Protein AF-A0A1V5GIA4-F1 (afdb_monomer_lite)

Secondary structure (DSSP, 8-state):
------------TT--S---PPPHHHHHHHHHHHHHHHHHHHSS-------HHHHHHHHHTT----HHHHHHHHHHS-HHHHHHHHHHHHTTTPPPHHHHT---TTTTTTT--S--EEEEEEETTEEEEEEE--BPPP----GGGTTPPPPHHHIIIIIS---HHHHHHHHHHH-HHHHHHHTT-TT-SEEEEEEEEEEEEE-BSS--TTSEEEEEEEEEEEEEEEEEEEEETTEEEEEEEEEEEEEEEEEEEEEESS-TTSS-EEEEEEEEEGGGSPP-HHHHT-S-BB-TTS-B---TTHHHHHHHHHHHHH-GGGGTS-----HHHHHHHHHHHHHTT-TT---EEEEE---SSS-B-EEE-SS-EEEE-TTSPEEEE-TTEEEEEGGG-SSHHHHHHHHHHHHHHHHHSHHHHHHHHHTT-TT-----S--SSGGGTGGGTT-HHHHHHHHHHHHHHHHHHHHHHS-HHHHHHHHHHHHHHTTT--SHHHHHHHHHHHHHHHT--HHHHHHHHHHTT-GGGGGSSEEETTTEEEPP---SS---TT-BSB--HHHHHHHHHH-HHHHHHHHTSSEEEETTEEEE--TTTEEE-TTS-EEE-HHHHH-HHHHB-EEEEEPPP------SSS---B------S-SEEEEEE-S--GGGGTTTT---SHHHHHHHHHHH--SSHHHHHHHHHHHHT--HHHHHHHTTS-HHHHHHHHHHT---HHHHHHHHHHTT--HHHHHHHHHHTT----SSTTHHHHHHHHH-TT--HHHHHHHHHHTTPPPS--PPPPP--GGG--THHHHHHHHHTT-----

Foldseek 3Di:
DDDDDDDDDDDDDDPPDDDDDDDVVVVVVVVVVVVVVVVVPVVDDDDADLDLVVLLVCLLVVHDHAPVNLVSNVVPDDPVSLVVSQVSCVVVVHDGVVQVNDADPPCPPPPDDPFWGWDWDDDPNATWIWIDDQDQFQLPQDPVNLFFQDFPCCRCCVRVVDDPQVVVQVCQVPPVCQVCVQVVNNQWPGKGWDDKDFPFKKFAQPDALQFGKIKTKMKTKIWTFHWDWDDDPPDTDTDTDTDIDIFIKIFMKTWNLLPPVVGITIGTGGMDTLVPDDDDCGNVVPHFIAHRLSFGDDDLVCLLVVLCVLCVQFPVVCVVALAADDLQSSLQRLQVSVCVRRVPAGADEAEAAQADDQQFFKWQFQAWDWHARNVRDIDTDHHRYIYGHPNNDDDVLSVRLSSLLVSLCVVGVVSSQSVVVSNNNRWDAFDDDDDPVCVPPCVVDPCDVRLVVSLVSSVSSNLSSLCNLQNLVNNLVLVVVLCVVVVNDLDQVSLVVVLVVSCVSSSHDSVSSLVSCVSSPSVQSLQYPDAEDPGHGQDGAGAPDDDDPQKDFFDHLVQLLVQLLVDPVSVVVLLVLQFFDASRWTWGPDPQFWDADPLRAIHGDPNCRHHVVQTTFMKGAAFDSRRTGGDTHIYGDGDDDDPRGHDHIDGDDDRDDPVNVVVVPPPDDVCCLLVVLLVPQDDALVSSLVSLCVLQVHDCCQLCQLLQHHSVVVVVCVPPLVDDPLLLLLSCLSSLHGSSNSQSSCVSSVHDQDSDDCSSLSSNQNSHSNHGQVNSQVVQVVVVHHRSDDHDHDDDDSPPNDPVSSVVSCVVVVPDPDD

pLDDT: mean 70.89, std 21.11, range [23.7, 98.0]

Radius of gyration: 37.35 Å; chains: 1; bounding box: 98×77×111 Å

Sequence (819 aa):
MRSKYYNFGSTPDWIQDTYQYPDILDIIEQEEKAKKARRRKRTTGYKPSRDRANIRARLGAGAFVSKEEAAYYRRTCTPFELAELERFCALHDCIGIASLFSSSDRGLNHGYSEGYASTVLEMNGRSSLVMMPTATPDINIDEDSAEKVHTVLDVLQNNLHEDFGEALRFLAQTCPTDITEALGMTDALSVEFEGCYVKRVESSWEQRLDDFKVDVIVSADFMLKVPAEHYCGDKTMLVYRDTRRTIDYRFRYTFDLYGVNGYKTCSGPITAPVQYFPEDRITAQSEWTTNRILRPNLTAKDFPILARKMLQDIYPEALEAPTRLNGELLVKRLSRWLNKRYRRMKLRLRKEHLGKGDGVKGRIIFSDMEVLDGDGEPIKFKAGDIVVNLDEMRFDTDVLVTIVHECVHVYVDLSFFMLQLMAGKPHYSFIDRTSRWLKSERKRQGSDYQMELIEEMEKQDEKLTAYVMMEESVFRSECDRMFAITGNDRTPPTLMWMLENLSAEFGASMQMTKIHMKEVGIPQAEGIWNFIGNRIRVPDHAVSGVWSNGIVYTIDTPDAIALTSSSQRFAQVLLSGKYIYLEGHYVLNRPKYVETASDGTLSLTPYAHEHIEECCLAFRPRRRRKYYEYSCGAAARTKKEGNDKYKTVELVSEPGDADYDSENMSFSDNAQLWGELAGSLHGTFHDALQMVLDEIGVSQTTLASRMGISRQAFQKWLKRDLMMKRHVVGICIALRLDMGVSLKLIELASLRLGCYGPDPIYLHLLCDRNMTVERGNDILVAQNYKKLNDGRQFEFDLLDFDPTTQEELRRKYGIADEK

Structure (mmCIF, N/CA/C/O backbone):
data_AF-A0A1V5GIA4-F1
#
_entry.id   AF-A0A1V5GIA4-F1
#
loop_
_atom_site.group_PDB
_atom_site.id
_atom_site.type_symbol
_atom_site.label_atom_id
_atom_site.label_alt_id
_atom_site.label_comp_id
_atom_site.label_asym_id
_atom_site.label_entity_id
_atom_site.label_seq_id
_atom_site.pdbx_PDB_ins_code
_atom_site.Cartn_x
_atom_site.Cartn_y
_atom_site.Cartn_z
_atom_site.occupancy
_atom_site.B_iso_or_equiv
_atom_site.auth_seq_id
_atom_site.auth_comp_id
_atom_site.auth_asym_id
_atom_site.auth_atom_id
_atom_site.pdbx_PDB_model_num
ATOM 1 N N . MET A 1 1 ? 8.119 48.473 -5.791 1.00 28.78 1 MET A N 1
ATOM 2 C CA . MET A 1 1 ? 7.560 49.425 -4.806 1.00 28.78 1 MET A CA 1
ATOM 3 C C . MET A 1 1 ? 7.649 48.809 -3.412 1.00 28.78 1 MET A C 1
ATOM 5 O O . MET A 1 1 ? 7.164 47.710 -3.217 1.00 28.78 1 MET A O 1
ATOM 9 N N . ARG A 1 2 ? 8.367 49.521 -2.535 1.00 23.75 2 ARG A N 1
ATOM 10 C CA . ARG A 1 2 ? 8.550 49.470 -1.064 1.00 23.75 2 ARG A CA 1
ATOM 11 C C . ARG A 1 2 ? 7.829 48.404 -0.198 1.00 23.75 2 ARG A C 1
ATOM 13 O O . ARG A 1 2 ? 6.611 48.404 -0.139 1.00 23.75 2 ARG A O 1
ATOM 20 N N . SER A 1 3 ? 8.645 47.682 0.595 1.00 26.94 3 SER A N 1
ATOM 21 C CA . SER A 1 3 ? 8.635 47.532 2.079 1.00 26.94 3 SER A CA 1
ATOM 22 C C . SER A 1 3 ? 7.313 47.261 2.824 1.00 26.94 3 SER A C 1
ATOM 24 O O . SER A 1 3 ? 6.396 48.074 2.738 1.00 26.94 3 SER A O 1
ATOM 26 N N . LYS A 1 4 ? 7.300 46.230 3.699 1.00 26.48 4 LYS A N 1
ATOM 27 C CA . LYS A 1 4 ? 7.145 46.384 5.171 1.00 26.48 4 LYS A CA 1
ATOM 28 C C . LYS A 1 4 ? 7.201 45.040 5.948 1.00 26.48 4 LYS A C 1
ATOM 30 O O . LYS A 1 4 ? 6.336 44.194 5.789 1.00 26.48 4 LYS A O 1
ATOM 35 N N . TYR A 1 5 ? 8.229 44.935 6.798 1.00 26.16 5 TYR A N 1
ATOM 36 C CA . TYR A 1 5 ? 8.322 44.379 8.165 1.00 26.16 5 TYR A CA 1
ATOM 37 C C . TYR A 1 5 ? 7.539 43.123 8.606 1.00 26.16 5 TYR A C 1
ATOM 39 O O . TYR A 1 5 ? 6.322 43.162 8.745 1.00 26.16 5 TYR A O 1
ATOM 47 N N . TYR A 1 6 ? 8.291 42.138 9.117 1.00 24.89 6 TYR A N 1
ATOM 48 C CA . TYR A 1 6 ? 8.069 41.594 10.464 1.00 24.89 6 TYR A CA 1
ATOM 49 C C . TYR A 1 6 ? 9.384 41.637 11.256 1.00 24.89 6 TYR A C 1
ATOM 51 O O . TYR A 1 6 ? 10.433 41.232 10.767 1.00 24.89 6 TYR A O 1
ATOM 59 N N . ASN A 1 7 ? 9.296 42.210 12.455 1.00 23.70 7 ASN A N 1
ATOM 60 C CA . ASN A 1 7 ? 10.372 42.498 13.398 1.00 23.70 7 ASN A CA 1
ATOM 61 C C . ASN A 1 7 ? 10.401 41.388 14.469 1.00 23.70 7 ASN A C 1
ATOM 63 O O . ASN A 1 7 ? 9.408 41.208 15.168 1.00 23.70 7 ASN A O 1
ATOM 67 N N . PHE A 1 8 ? 11.535 40.714 14.637 1.00 26.80 8 PHE A N 1
ATOM 68 C CA . PHE A 1 8 ? 12.021 40.175 15.915 1.00 26.80 8 PHE A CA 1
ATOM 69 C C . PHE A 1 8 ? 13.454 40.733 15.998 1.00 26.80 8 PHE A C 1
ATOM 71 O O . PHE A 1 8 ? 14.229 40.533 15.074 1.00 26.80 8 PHE A O 1
ATOM 78 N N . GLY A 1 9 ? 13.821 41.629 16.911 1.00 24.56 9 GLY A N 1
ATOM 79 C CA . GLY A 1 9 ? 13.801 41.442 18.357 1.00 24.56 9 GLY A CA 1
ATOM 80 C C . GLY A 1 9 ? 15.245 41.245 18.842 1.00 24.56 9 GLY A C 1
ATOM 81 O O . GLY A 1 9 ? 15.655 40.115 19.048 1.00 24.56 9 GLY A O 1
ATOM 82 N N . SER A 1 10 ? 15.992 42.355 18.946 1.00 27.08 10 SER A N 1
ATOM 83 C CA . SER A 1 10 ? 17.235 42.584 19.722 1.00 27.08 10 SER A CA 1
ATOM 84 C C . SER A 1 10 ? 18.343 41.511 19.737 1.00 27.08 10 SER A C 1
ATOM 86 O O . SER A 1 10 ? 18.318 40.589 20.551 1.00 27.08 10 SER A O 1
ATOM 88 N N . THR A 1 11 ? 19.398 41.740 18.949 1.00 28.14 11 THR A N 1
ATOM 89 C CA . THR A 1 11 ? 20.744 41.164 19.131 1.00 28.14 11 THR A CA 1
ATOM 90 C C . THR A 1 11 ? 21.540 42.001 20.159 1.00 28.14 11 THR A C 1
ATOM 92 O O . THR A 1 11 ? 21.508 43.225 20.048 1.00 28.14 11 THR A O 1
ATOM 95 N N . PRO A 1 12 ? 22.239 41.407 21.149 1.00 26.22 12 PRO A N 1
ATOM 96 C CA . PRO A 1 12 ? 23.039 42.149 22.139 1.00 26.22 12 PRO A CA 1
ATOM 97 C C . PRO A 1 12 ? 24.356 42.758 21.604 1.00 26.22 12 PRO A C 1
ATOM 99 O O . PRO A 1 12 ? 25.041 42.156 20.779 1.00 26.22 12 PRO A O 1
ATOM 102 N N . ASP A 1 13 ? 24.732 43.912 22.169 1.00 28.42 13 ASP A N 1
ATOM 103 C CA . ASP A 1 13 ? 25.815 44.856 21.805 1.00 28.42 13 ASP A CA 1
ATOM 104 C C . ASP A 1 13 ? 27.284 44.382 21.979 1.00 28.42 13 ASP A C 1
ATOM 106 O O . ASP A 1 13 ? 28.170 45.196 22.224 1.00 28.42 13 ASP A O 1
ATOM 110 N N . TRP A 1 14 ? 27.610 43.093 21.848 1.00 29.20 14 TRP A N 1
ATOM 111 C CA . TRP A 1 14 ? 29.007 42.624 22.003 1.00 29.20 14 TRP A CA 1
ATOM 112 C C . TRP A 1 14 ? 29.601 41.916 20.781 1.00 29.20 14 TRP A C 1
ATOM 114 O O . TRP A 1 14 ? 30.666 41.315 20.870 1.00 29.20 14 TRP A O 1
ATOM 124 N N . ILE A 1 15 ? 28.979 42.061 19.609 1.00 28.53 15 ILE A N 1
ATOM 125 C CA . ILE A 1 15 ? 29.590 41.688 18.321 1.00 28.53 15 ILE A CA 1
ATOM 126 C C . ILE A 1 15 ? 29.845 42.964 17.504 1.00 28.53 15 ILE A C 1
ATOM 128 O O . ILE A 1 15 ? 29.408 43.126 16.369 1.00 28.53 15 ILE A O 1
ATOM 132 N N . GLN A 1 16 ? 30.538 43.915 18.128 1.00 31.36 16 GLN A N 1
ATOM 133 C CA . GLN A 1 16 ? 31.328 44.930 17.441 1.00 31.36 16 GLN A CA 1
ATOM 134 C C . GLN A 1 16 ? 32.788 44.596 17.734 1.00 31.36 16 GLN A C 1
ATOM 136 O O . GLN A 1 16 ? 33.306 45.008 18.760 1.00 31.36 16 GLN A O 1
ATOM 141 N N . ASP A 1 17 ? 33.398 43.744 16.908 1.00 29.06 17 ASP A N 1
ATOM 142 C CA . ASP A 1 17 ? 34.715 44.033 16.335 1.00 29.06 17 ASP A CA 1
ATOM 143 C C . ASP A 1 17 ? 35.252 42.883 15.473 1.00 29.06 17 ASP A C 1
ATOM 145 O O . ASP A 1 17 ? 35.276 41.712 15.847 1.00 29.06 17 ASP A O 1
ATOM 149 N N . THR A 1 18 ? 35.779 43.292 14.316 1.00 32.03 18 THR A N 1
ATOM 150 C CA . THR A 1 18 ? 36.690 42.566 13.415 1.00 32.03 18 THR A CA 1
ATOM 151 C C . THR A 1 18 ? 36.179 41.306 12.717 1.00 32.03 18 THR A C 1
ATOM 153 O O . THR A 1 18 ? 36.515 40.202 13.107 1.00 32.03 18 THR A O 1
ATOM 156 N N . TYR A 1 19 ? 35.526 41.493 11.565 1.00 27.38 19 TYR A N 1
ATOM 157 C CA . TYR A 1 19 ? 35.926 40.851 10.300 1.00 27.38 19 TYR A CA 1
ATOM 158 C C . TYR A 1 19 ? 35.495 41.768 9.142 1.00 27.38 19 TYR A C 1
ATOM 160 O O . TYR A 1 19 ? 34.306 41.930 8.870 1.00 27.38 19 TYR A O 1
ATOM 168 N N . GLN A 1 20 ? 36.460 42.419 8.484 1.00 30.92 20 GLN A N 1
ATOM 169 C CA . GLN A 1 20 ? 36.218 43.131 7.226 1.00 30.92 20 GLN A CA 1
ATOM 170 C C . GLN A 1 20 ? 35.843 42.098 6.157 1.00 30.92 20 GLN A C 1
ATOM 172 O O . GLN A 1 20 ? 36.695 41.337 5.701 1.00 30.92 20 GLN A O 1
ATOM 177 N N . TYR A 1 21 ? 34.571 42.061 5.762 1.00 31.80 21 TYR A N 1
ATOM 178 C CA . TYR A 1 21 ? 34.175 41.414 4.515 1.00 31.80 21 TYR A CA 1
ATOM 179 C C . TYR A 1 21 ? 34.715 42.250 3.342 1.00 31.80 21 TYR A C 1
ATOM 181 O O . TYR A 1 21 ? 34.565 43.474 3.372 1.00 31.80 21 TYR A O 1
ATOM 189 N N . PRO A 1 22 ? 35.328 41.639 2.310 1.00 35.38 22 PRO A N 1
ATOM 190 C CA . PRO A 1 22 ? 35.575 42.334 1.053 1.00 35.38 22 PRO A CA 1
ATOM 191 C C . PRO A 1 22 ? 34.236 42.803 0.484 1.00 35.38 22 PRO A C 1
ATOM 193 O O . PRO A 1 22 ? 33.235 42.090 0.607 1.00 35.38 22 PRO A O 1
ATOM 196 N N . ASP A 1 23 ? 34.222 43.993 -0.117 1.00 40.53 23 ASP A N 1
ATOM 197 C CA . ASP A 1 23 ? 33.033 44.601 -0.708 1.00 40.53 23 ASP A CA 1
ATOM 198 C C . ASP A 1 23 ? 32.302 43.563 -1.575 1.00 40.53 23 ASP A C 1
ATOM 200 O O . ASP A 1 23 ? 32.871 42.991 -2.505 1.00 40.53 23 ASP A O 1
ATOM 204 N N . ILE A 1 24 ? 31.040 43.267 -1.250 1.00 38.59 24 ILE A N 1
ATOM 205 C CA . ILE A 1 24 ? 30.237 42.232 -1.930 1.00 38.59 24 ILE A CA 1
ATOM 206 C C . ILE A 1 24 ? 30.194 42.478 -3.449 1.00 38.59 24 ILE A C 1
ATOM 208 O O . ILE A 1 24 ? 30.090 41.538 -4.235 1.00 38.59 24 ILE A O 1
ATOM 212 N N . LEU A 1 25 ? 30.348 43.734 -3.870 1.00 35.69 25 LEU A N 1
ATOM 213 C CA . LEU A 1 25 ? 30.457 44.125 -5.271 1.00 35.69 25 LEU A CA 1
ATOM 214 C C . LEU A 1 25 ? 31.758 43.646 -5.938 1.00 35.69 25 LEU A C 1
ATOM 216 O O . LEU A 1 25 ? 31.689 43.199 -7.078 1.00 35.69 25 LEU A O 1
ATOM 220 N N . ASP A 1 26 ? 32.896 43.624 -5.238 1.00 40.31 26 ASP A N 1
ATOM 221 C CA . ASP A 1 26 ? 34.161 43.080 -5.757 1.00 40.31 26 ASP A CA 1
ATOM 222 C C . ASP A 1 26 ? 34.102 41.551 -5.895 1.00 40.31 26 ASP A C 1
ATOM 224 O O . ASP A 1 26 ? 34.625 40.988 -6.859 1.00 40.31 26 ASP A O 1
ATOM 228 N N . ILE A 1 27 ? 33.412 40.861 -4.980 1.00 42.72 27 ILE A N 1
ATOM 229 C CA . ILE A 1 27 ? 33.189 39.408 -5.065 1.00 42.72 27 ILE A CA 1
ATOM 230 C C . ILE A 1 27 ? 32.250 39.078 -6.231 1.00 42.72 27 ILE A C 1
ATOM 232 O O . ILE A 1 27 ? 32.518 38.142 -6.984 1.00 42.72 27 ILE A O 1
ATOM 236 N N . ILE A 1 28 ? 31.192 39.868 -6.435 1.00 40.81 28 ILE A N 1
ATOM 237 C CA . ILE A 1 28 ? 30.268 39.710 -7.566 1.00 40.81 28 ILE A CA 1
ATOM 238 C C . ILE A 1 28 ? 30.966 40.037 -8.893 1.00 40.81 28 ILE A C 1
ATOM 240 O O . ILE A 1 28 ? 30.766 39.321 -9.874 1.00 40.81 28 ILE A O 1
ATOM 244 N N . GLU A 1 29 ? 31.835 41.050 -8.944 1.00 42.66 29 GLU A N 1
ATOM 245 C CA . GLU A 1 29 ? 32.574 41.399 -10.162 1.00 42.66 29 GLU A CA 1
ATOM 246 C C . GLU A 1 29 ? 33.677 40.373 -10.485 1.00 42.66 29 GLU A C 1
ATOM 248 O O . GLU A 1 29 ? 33.893 40.032 -11.655 1.00 42.66 29 GLU A O 1
ATOM 253 N N . GLN A 1 30 ? 34.340 39.810 -9.467 1.00 44.28 30 GLN A N 1
ATOM 254 C CA . GLN A 1 30 ? 35.267 38.687 -9.633 1.00 44.28 30 GLN A CA 1
ATOM 255 C C . GLN A 1 30 ? 34.542 37.395 -10.029 1.00 44.28 30 GLN A C 1
ATOM 257 O O . GLN A 1 30 ? 35.036 36.671 -10.897 1.00 44.28 30 GLN A O 1
ATOM 262 N N . GLU A 1 31 ? 33.352 37.126 -9.486 1.00 41.56 31 GLU A N 1
ATOM 263 C CA . GLU A 1 31 ? 32.489 36.021 -9.910 1.00 41.56 31 GLU A CA 1
ATOM 264 C C . GLU A 1 31 ? 31.986 36.203 -11.343 1.00 41.56 31 GLU A C 1
ATOM 266 O O . GLU A 1 31 ? 31.974 35.238 -12.105 1.00 41.56 31 GLU A O 1
ATOM 271 N N . GLU A 1 32 ? 31.605 37.412 -11.755 1.00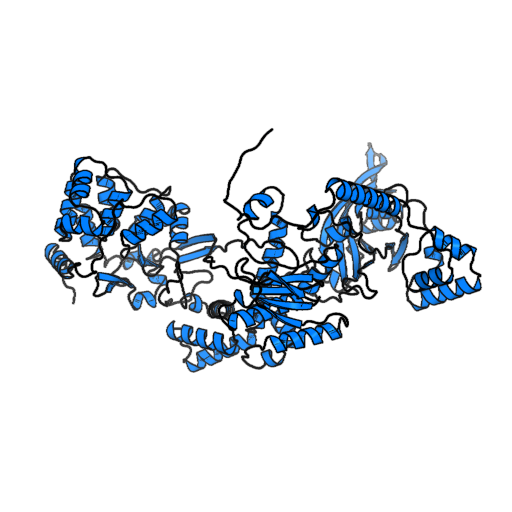 42.50 32 GLU A N 1
ATOM 272 C CA . GLU A 1 32 ? 31.191 37.708 -13.12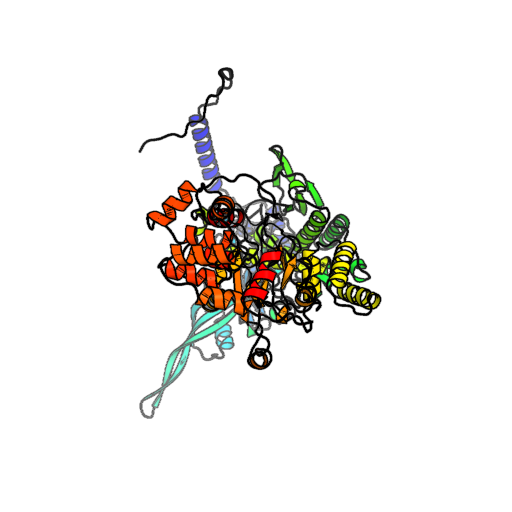8 1.00 42.50 32 GLU A CA 1
ATOM 273 C C . GLU A 1 32 ? 32.362 37.599 -14.109 1.00 42.50 32 GLU A C 1
ATOM 275 O O . GLU A 1 32 ? 32.203 37.023 -15.190 1.00 42.50 32 GLU A O 1
ATOM 280 N N . LYS A 1 33 ? 33.560 38.079 -13.745 1.00 48.62 33 LYS A N 1
ATOM 281 C CA . LYS A 1 33 ? 34.788 37.879 -14.535 1.00 48.62 33 LYS A CA 1
ATOM 282 C C . LYS A 1 33 ? 35.168 36.401 -14.603 1.00 48.62 33 LYS A C 1
ATOM 284 O O . LYS A 1 33 ? 35.514 35.926 -15.685 1.00 48.62 33 LYS A O 1
ATOM 289 N N . ALA A 1 34 ? 35.029 35.645 -13.513 1.00 46.47 34 ALA A N 1
ATOM 290 C CA . ALA A 1 34 ? 35.250 34.201 -13.488 1.00 46.47 34 ALA A CA 1
ATOM 291 C C . ALA A 1 34 ? 34.182 33.439 -14.291 1.00 46.47 34 ALA A C 1
ATOM 293 O O . ALA A 1 34 ? 34.523 32.506 -15.016 1.00 46.47 34 ALA A O 1
ATOM 294 N N . LYS A 1 35 ? 32.911 33.860 -14.258 1.00 42.31 35 LYS A N 1
ATOM 295 C CA . LYS A 1 35 ? 31.803 33.320 -15.068 1.00 42.31 35 LYS A CA 1
ATOM 296 C C . LYS A 1 35 ? 31.975 33.658 -16.550 1.00 42.31 35 LYS A C 1
ATOM 298 O O . LYS A 1 35 ? 31.775 32.778 -17.383 1.00 42.31 35 LYS A O 1
ATOM 303 N N . LYS A 1 36 ? 32.443 34.861 -16.910 1.00 39.81 36 LYS A N 1
ATOM 304 C CA . LYS A 1 36 ? 32.822 35.230 -18.292 1.00 39.81 36 LYS A CA 1
ATOM 305 C C . LYS A 1 36 ? 34.073 34.494 -18.770 1.00 39.81 36 LYS A C 1
ATOM 307 O O . LYS A 1 36 ? 34.108 34.084 -19.926 1.00 39.81 36 LYS A O 1
ATOM 312 N N . ALA A 1 37 ? 35.064 34.261 -17.910 1.00 38.03 37 ALA A N 1
ATOM 313 C CA . ALA A 1 37 ? 36.245 33.455 -18.228 1.00 38.03 37 ALA A CA 1
ATOM 314 C C . ALA A 1 37 ? 35.907 31.959 -18.374 1.00 38.03 37 ALA A C 1
ATOM 316 O O . ALA A 1 37 ? 36.417 31.302 -19.280 1.00 38.03 37 ALA A O 1
ATOM 317 N N . ARG A 1 38 ? 34.992 31.427 -17.548 1.00 43.53 38 ARG A N 1
ATOM 318 C CA . ARG A 1 38 ? 34.440 30.063 -17.659 1.00 43.53 38 ARG A CA 1
ATOM 319 C C . ARG A 1 38 ? 33.544 29.910 -18.892 1.00 43.53 38 ARG A C 1
ATOM 321 O O . ARG A 1 38 ? 33.652 28.898 -19.574 1.00 43.53 38 ARG A O 1
ATOM 328 N N . ARG A 1 39 ? 32.742 30.926 -19.245 1.00 36.09 39 ARG A N 1
ATOM 329 C CA . ARG A 1 39 ? 31.966 30.974 -20.501 1.00 36.09 39 ARG A CA 1
ATOM 330 C C . ARG A 1 39 ? 32.877 31.052 -21.728 1.00 36.09 39 ARG A C 1
ATOM 332 O O . ARG A 1 39 ? 32.693 30.255 -22.635 1.00 36.09 39 ARG A O 1
ATOM 339 N N . ARG A 1 40 ? 33.922 31.893 -21.721 1.00 32.50 40 ARG A N 1
ATOM 340 C CA . ARG A 1 40 ? 34.944 31.941 -22.791 1.00 32.50 40 ARG A CA 1
ATOM 341 C C . ARG A 1 40 ? 35.786 30.660 -22.896 1.00 32.50 40 ARG A C 1
ATOM 343 O O . ARG A 1 40 ? 36.285 30.379 -23.975 1.00 32.50 40 ARG A O 1
ATOM 350 N N . LYS A 1 41 ? 35.927 29.870 -21.823 1.00 35.81 41 LYS A N 1
ATOM 351 C CA . LYS A 1 41 ? 36.548 28.528 -21.864 1.00 35.81 41 LYS A CA 1
ATOM 352 C C . LYS A 1 41 ? 35.587 27.402 -22.279 1.00 35.81 41 LYS A C 1
ATOM 354 O O . LYS A 1 41 ? 36.071 26.370 -22.725 1.00 35.81 41 LYS A O 1
ATOM 359 N N . ARG A 1 42 ? 34.263 27.570 -22.148 1.00 36.88 42 ARG A N 1
ATOM 360 C CA . ARG A 1 42 ? 33.252 26.555 -22.520 1.00 36.88 42 ARG A CA 1
ATOM 361 C C . ARG A 1 42 ? 32.761 26.655 -23.969 1.00 36.88 42 ARG A C 1
ATOM 363 O O . ARG A 1 42 ? 32.314 25.649 -24.494 1.00 36.88 42 ARG A O 1
ATOM 370 N N . THR A 1 43 ? 32.888 27.804 -24.636 1.00 30.52 43 THR A N 1
ATOM 371 C CA . THR A 1 43 ? 32.521 27.955 -26.063 1.00 30.52 43 THR A CA 1
ATOM 372 C C . THR A 1 43 ? 33.680 27.782 -27.052 1.00 30.52 43 THR A C 1
ATOM 374 O O . THR A 1 43 ? 33.467 27.847 -28.256 1.00 30.52 43 THR A O 1
ATOM 377 N N . THR A 1 44 ? 34.897 27.499 -26.583 1.00 37.78 44 THR A N 1
ATOM 378 C CA . THR A 1 44 ? 36.024 27.079 -27.435 1.00 37.78 44 THR A CA 1
ATOM 379 C C . THR A 1 44 ? 36.851 26.040 -26.688 1.00 37.78 44 THR A C 1
ATOM 381 O O . THR A 1 44 ? 37.615 26.410 -25.794 1.00 37.78 44 THR A O 1
ATOM 384 N N . GLY A 1 45 ? 36.706 24.748 -27.001 1.00 35.03 45 GLY A N 1
ATOM 385 C CA . GLY A 1 45 ? 37.397 23.746 -26.188 1.00 35.03 45 GLY A CA 1
ATOM 386 C C . GLY A 1 45 ? 37.419 22.283 -26.611 1.00 35.03 45 GLY A C 1
ATOM 387 O O . GLY A 1 45 ? 38.011 21.517 -25.863 1.00 35.03 45 GLY A O 1
ATOM 388 N N . TYR A 1 46 ? 36.878 21.868 -27.759 1.00 37.84 46 TYR A N 1
ATOM 389 C CA . TYR A 1 46 ? 37.311 20.599 -28.348 1.00 37.84 46 TYR A CA 1
ATOM 390 C C . TYR A 1 46 ? 38.407 20.896 -29.377 1.00 37.84 46 TYR A C 1
ATOM 392 O O . TYR A 1 46 ? 38.168 21.541 -30.396 1.00 37.84 46 TYR A O 1
ATOM 400 N N . LYS A 1 47 ? 39.650 20.513 -29.060 1.00 42.75 47 LYS A N 1
ATOM 401 C CA . LYS A 1 47 ? 40.756 20.495 -30.023 1.00 42.75 47 LYS A CA 1
ATOM 402 C C . LYS A 1 47 ? 41.009 19.034 -30.391 1.00 42.75 47 LYS A C 1
ATOM 404 O O . LYS A 1 47 ? 41.342 18.276 -29.482 1.00 42.75 47 LYS A O 1
ATOM 409 N N . PRO A 1 48 ? 40.909 18.659 -31.676 1.00 45.28 48 PRO A N 1
ATOM 410 C CA . PRO A 1 48 ? 41.225 17.309 -32.122 1.00 45.28 48 PRO A CA 1
ATOM 411 C C . PRO A 1 48 ? 42.629 16.913 -31.664 1.00 45.28 48 PRO A C 1
ATOM 413 O O . PRO A 1 48 ? 43.596 17.644 -31.921 1.00 45.28 48 PRO A O 1
ATOM 416 N N . SER A 1 49 ? 42.753 15.774 -30.981 1.00 49.22 49 SER A N 1
ATOM 417 C CA . SER A 1 49 ? 44.053 15.191 -30.679 1.00 49.22 49 SER A CA 1
ATOM 418 C C . SER A 1 49 ? 44.800 14.909 -31.983 1.00 49.22 49 SER A C 1
ATOM 420 O O . SER A 1 49 ? 44.228 14.462 -32.975 1.00 49.22 49 SER A O 1
ATOM 422 N N . ARG A 1 50 ? 46.105 15.180 -31.990 1.00 66.00 50 ARG A N 1
ATOM 423 C CA . ARG A 1 50 ? 47.028 14.737 -33.048 1.00 66.00 50 ARG A CA 1
ATOM 424 C C . ARG A 1 50 ? 47.977 13.648 -32.546 1.00 66.00 50 ARG A C 1
ATOM 426 O O . ARG A 1 50 ? 48.971 13.334 -33.192 1.00 66.00 50 ARG A O 1
ATOM 433 N N . ASP A 1 51 ? 47.679 13.073 -31.384 1.00 66.31 51 ASP A N 1
ATOM 434 C CA . ASP A 1 51 ? 48.426 11.953 -30.830 1.00 66.31 51 ASP A CA 1
ATOM 435 C C . ASP A 1 51 ? 47.845 10.633 -31.350 1.00 66.31 51 ASP A C 1
ATOM 437 O O . ASP A 1 51 ? 46.774 10.184 -30.932 1.00 66.31 51 ASP A O 1
ATOM 441 N N . ARG A 1 52 ? 48.575 10.004 -32.277 1.00 61.19 52 ARG A N 1
ATOM 442 C CA . ARG A 1 52 ? 48.179 8.737 -32.902 1.00 61.19 52 ARG A CA 1
ATOM 443 C C . ARG A 1 52 ? 48.017 7.609 -31.879 1.00 61.19 52 ARG A C 1
ATOM 445 O O . ARG A 1 52 ? 47.117 6.794 -32.041 1.00 61.19 52 ARG A O 1
ATOM 452 N N . ALA A 1 53 ? 48.833 7.552 -30.825 1.00 56.59 53 ALA A N 1
ATOM 453 C CA . ALA A 1 53 ? 48.741 6.478 -29.834 1.00 56.59 53 ALA A CA 1
ATOM 454 C C . ALA A 1 53 ? 47.452 6.592 -29.006 1.00 56.59 53 ALA A C 1
ATOM 456 O O . ALA A 1 53 ? 46.774 5.594 -28.765 1.00 56.59 53 ALA A O 1
ATOM 457 N N . ASN A 1 54 ? 47.074 7.821 -28.649 1.00 53.12 54 ASN A N 1
ATOM 458 C CA . ASN A 1 54 ? 45.833 8.113 -27.934 1.00 53.12 54 ASN A CA 1
ATOM 459 C C . ASN A 1 54 ? 44.590 7.794 -28.784 1.00 53.12 54 ASN A C 1
ATOM 461 O O . ASN A 1 54 ? 43.682 7.106 -28.318 1.00 53.12 54 ASN A O 1
ATOM 465 N N . ILE A 1 55 ? 44.582 8.228 -30.052 1.00 53.34 55 ILE A N 1
ATOM 466 C CA . ILE A 1 55 ? 43.479 7.944 -30.984 1.00 53.34 55 ILE A CA 1
ATOM 467 C C . ILE A 1 55 ? 43.341 6.430 -31.210 1.00 53.34 55 ILE A C 1
ATOM 469 O O . ILE A 1 55 ? 42.234 5.903 -31.140 1.00 53.34 55 ILE A O 1
ATOM 473 N N . ARG A 1 56 ? 44.458 5.709 -31.391 1.00 53.50 56 ARG A N 1
ATOM 474 C CA . ARG A 1 56 ? 44.484 4.242 -31.535 1.00 53.50 56 ARG A CA 1
ATOM 475 C C . ARG A 1 56 ? 43.905 3.526 -30.314 1.00 53.50 56 ARG A C 1
ATOM 477 O O . ARG A 1 56 ? 43.117 2.601 -30.473 1.00 53.50 56 ARG A O 1
ATOM 484 N N . ALA A 1 57 ? 44.284 3.954 -29.109 1.00 51.03 57 ALA A N 1
ATOM 485 C CA . ALA A 1 57 ? 43.786 3.371 -27.866 1.00 51.03 57 ALA A CA 1
ATOM 486 C C . ALA A 1 57 ? 42.272 3.586 -27.694 1.00 51.03 57 ALA A C 1
ATOM 488 O O . ALA A 1 57 ? 41.571 2.671 -27.272 1.00 51.03 57 ALA A O 1
ATOM 489 N N . ARG A 1 58 ? 41.755 4.765 -28.073 1.00 48.56 58 ARG A N 1
ATOM 490 C CA . ARG A 1 58 ? 40.313 5.073 -28.042 1.00 48.56 58 ARG A CA 1
ATOM 491 C C . ARG A 1 58 ? 39.524 4.279 -29.084 1.00 48.56 58 ARG A C 1
ATOM 493 O O . ARG A 1 58 ? 38.494 3.716 -28.728 1.00 48.56 58 ARG A O 1
ATOM 500 N N . LEU A 1 59 ? 40.038 4.160 -30.313 1.00 50.53 59 LEU A N 1
ATOM 501 C CA . LEU A 1 59 ? 39.436 3.323 -31.362 1.00 50.53 59 LEU A CA 1
ATOM 502 C C . LEU A 1 59 ? 39.405 1.841 -30.963 1.00 50.53 59 LEU A C 1
ATOM 504 O O . LEU A 1 59 ? 38.386 1.185 -31.144 1.00 50.53 59 LEU A O 1
ATOM 508 N N . GLY A 1 60 ? 40.486 1.322 -30.373 1.00 44.22 60 GLY A N 1
ATOM 509 C CA . GLY A 1 60 ? 40.529 -0.059 -29.886 1.00 44.22 60 GLY A CA 1
ATOM 510 C C . GLY A 1 60 ? 39.584 -0.324 -28.706 1.00 44.22 60 GLY A C 1
ATOM 511 O O . GLY A 1 60 ? 39.056 -1.421 -28.576 1.00 44.22 60 GLY A O 1
ATOM 512 N N . ALA A 1 61 ? 39.329 0.679 -27.866 1.00 41.50 61 ALA A N 1
ATOM 513 C CA . ALA A 1 61 ? 38.425 0.570 -26.721 1.00 41.50 61 ALA A CA 1
ATOM 514 C C . ALA A 1 61 ? 36.944 0.854 -27.057 1.00 41.50 61 ALA A C 1
ATOM 516 O O . ALA A 1 61 ? 36.126 0.913 -26.141 1.00 41.50 61 ALA A O 1
ATOM 517 N N . GLY A 1 62 ? 36.600 1.088 -28.333 1.00 41.62 62 GLY A N 1
ATOM 518 C CA . GLY A 1 62 ? 35.236 1.440 -28.755 1.00 41.62 62 GLY A CA 1
ATOM 519 C C . GLY A 1 62 ? 34.753 2.810 -28.253 1.00 41.62 62 GLY A C 1
ATOM 520 O O . GLY A 1 62 ? 33.550 3.061 -28.195 1.00 41.62 62 GLY A O 1
ATOM 521 N N . ALA A 1 63 ? 35.674 3.694 -27.858 1.00 38.81 63 ALA A N 1
ATOM 522 C CA . ALA A 1 63 ? 35.367 5.038 -27.380 1.00 38.81 63 ALA A CA 1
ATOM 523 C C . ALA A 1 63 ? 35.239 6.031 -28.549 1.00 38.81 63 ALA A C 1
ATOM 525 O O . ALA A 1 63 ? 35.880 5.869 -29.588 1.00 38.81 63 ALA A O 1
ATOM 526 N N . PHE A 1 64 ? 34.459 7.100 -28.357 1.00 39.50 64 PHE A N 1
ATOM 527 C CA . PHE A 1 64 ? 34.277 8.161 -29.356 1.00 39.50 64 PHE A CA 1
ATOM 528 C C . PHE A 1 64 ? 35.618 8.737 -29.837 1.00 39.50 64 PHE A C 1
ATOM 530 O O . PHE A 1 64 ? 36.522 8.950 -29.024 1.00 39.50 64 PHE A O 1
ATOM 537 N N . VAL A 1 65 ? 35.720 9.049 -31.133 1.00 45.62 65 VAL A N 1
ATOM 538 C CA . VAL A 1 65 ? 36.824 9.757 -31.809 1.00 45.62 65 VAL A CA 1
ATOM 539 C C . VAL A 1 65 ? 36.201 10.724 -32.820 1.00 45.62 65 VAL A C 1
ATOM 541 O O . VAL A 1 65 ? 35.333 10.303 -33.583 1.00 45.62 65 VAL A O 1
ATOM 544 N N . SER A 1 66 ? 36.604 12.004 -32.844 1.00 45.59 66 SER A N 1
ATOM 545 C CA . SER A 1 66 ? 35.960 12.973 -33.754 1.00 45.59 66 SER A CA 1
ATOM 546 C C . SER A 1 66 ? 36.299 12.730 -35.224 1.00 45.59 66 SER A C 1
ATOM 548 O O . SER A 1 66 ? 37.295 12.082 -35.560 1.00 45.59 66 SER A O 1
ATOM 550 N N . LYS A 1 67 ? 35.514 13.337 -36.126 1.00 45.84 67 LYS A N 1
ATOM 551 C CA . LYS A 1 67 ? 35.754 13.298 -37.578 1.00 45.84 67 LYS A CA 1
ATOM 552 C C . LYS A 1 67 ? 37.149 13.832 -37.936 1.00 45.84 67 LYS A C 1
ATOM 554 O O . LYS A 1 67 ? 37.805 13.260 -38.809 1.00 45.84 67 LYS A O 1
ATOM 559 N N . GLU A 1 68 ? 37.655 14.870 -37.257 1.00 48.94 68 GLU A N 1
ATOM 560 C CA . GLU A 1 68 ? 39.016 15.371 -37.499 1.00 48.94 68 GLU A CA 1
ATOM 561 C C . GLU A 1 68 ? 40.107 14.441 -36.958 1.00 48.94 68 GLU A C 1
ATOM 563 O O . GLU A 1 68 ? 41.115 14.261 -37.642 1.00 48.94 68 GLU A O 1
ATOM 568 N N . GLU A 1 69 ? 39.929 13.845 -35.773 1.00 49.88 69 GLU A N 1
ATOM 569 C CA . GLU A 1 69 ? 40.878 12.881 -35.192 1.00 49.88 69 GLU A CA 1
ATOM 570 C C . GLU A 1 69 ? 40.968 11.615 -36.056 1.00 49.88 69 GLU A C 1
ATOM 572 O O . GLU A 1 69 ? 42.063 11.153 -36.379 1.00 49.88 69 GLU A O 1
ATOM 577 N N . ALA A 1 70 ? 39.824 11.101 -36.510 1.00 52.78 70 ALA A N 1
ATOM 578 C CA . ALA A 1 70 ? 39.723 9.925 -37.364 1.00 52.78 70 ALA A CA 1
ATOM 579 C C . ALA A 1 70 ? 40.332 10.188 -38.757 1.00 52.78 70 ALA A C 1
ATOM 581 O O . ALA A 1 70 ? 41.131 9.393 -39.261 1.00 52.78 70 ALA A O 1
ATOM 582 N N . ALA A 1 71 ? 40.038 11.345 -39.363 1.00 54.09 71 ALA A N 1
ATOM 583 C CA . ALA A 1 71 ? 40.635 11.753 -40.634 1.00 54.09 71 ALA A CA 1
ATOM 584 C C . ALA A 1 71 ? 42.135 12.078 -40.515 1.00 54.09 71 ALA A C 1
ATOM 586 O O . ALA A 1 71 ? 42.873 11.927 -41.492 1.00 54.09 71 ALA A O 1
ATOM 587 N N . TYR A 1 72 ? 42.598 12.555 -39.356 1.00 62.19 72 TYR A N 1
ATOM 588 C CA . TYR A 1 72 ? 44.017 12.756 -39.060 1.00 62.19 72 TYR A CA 1
ATOM 589 C C . TYR A 1 72 ? 44.737 11.412 -38.912 1.00 62.19 72 TYR A C 1
ATOM 591 O O . TYR A 1 72 ? 45.752 11.193 -39.571 1.00 62.19 72 TYR A O 1
ATOM 599 N N . TYR A 1 73 ? 44.182 10.489 -38.127 1.00 61.66 73 TYR A N 1
ATOM 600 C CA . TYR A 1 73 ? 44.723 9.149 -37.916 1.00 61.66 73 TYR A CA 1
ATOM 601 C C . TYR A 1 73 ? 44.822 8.371 -39.236 1.00 61.66 73 TYR A C 1
ATOM 603 O O . TYR A 1 73 ? 45.896 7.899 -39.595 1.00 61.66 73 TYR A O 1
ATOM 611 N N . ARG A 1 74 ? 43.758 8.370 -40.052 1.00 57.03 74 ARG A N 1
ATOM 612 C CA . ARG A 1 74 ? 43.750 7.725 -41.378 1.00 57.03 74 ARG A CA 1
ATOM 613 C C . ARG A 1 74 ? 44.791 8.300 -42.343 1.00 57.03 74 ARG A C 1
ATOM 615 O O . ARG A 1 74 ? 45.369 7.556 -43.125 1.00 57.03 74 ARG A O 1
ATOM 622 N N . ARG A 1 75 ? 45.036 9.614 -42.301 1.00 64.81 75 ARG A N 1
ATOM 623 C CA . ARG A 1 75 ? 46.040 10.278 -43.155 1.00 64.81 75 ARG A CA 1
ATOM 624 C C . ARG A 1 75 ? 47.478 10.080 -42.680 1.00 64.81 75 ARG A C 1
ATOM 626 O O . ARG A 1 75 ? 48.395 10.308 -43.461 1.00 64.81 75 ARG A O 1
ATOM 633 N N . THR A 1 76 ? 47.681 9.720 -41.415 1.00 67.12 76 THR A N 1
ATOM 634 C CA . THR A 1 76 ? 49.010 9.692 -40.783 1.00 67.12 76 THR A CA 1
ATOM 635 C C . THR A 1 76 ? 49.456 8.301 -40.335 1.00 67.12 76 THR A C 1
ATOM 637 O O . THR A 1 76 ? 50.594 8.157 -39.889 1.00 67.12 76 THR A O 1
ATOM 640 N N . CYS A 1 77 ? 48.608 7.281 -40.460 1.00 59.19 77 CYS A N 1
ATOM 641 C CA . CYS A 1 77 ? 48.945 5.887 -40.186 1.00 59.19 77 CYS A CA 1
ATOM 642 C C . CYS A 1 77 ? 49.390 5.136 -41.439 1.00 59.19 77 CYS A C 1
ATOM 644 O O . CYS A 1 77 ? 48.965 5.415 -42.560 1.00 59.19 77 CYS A O 1
ATOM 646 N N . THR A 1 78 ? 50.260 4.157 -41.228 1.00 57.84 78 THR A N 1
ATOM 647 C CA . THR A 1 78 ? 50.720 3.248 -42.274 1.00 57.84 78 THR A CA 1
ATOM 648 C C . THR A 1 78 ? 49.642 2.206 -42.601 1.00 57.84 78 THR A C 1
ATOM 650 O O . THR A 1 78 ? 48.832 1.857 -41.737 1.00 57.84 78 THR A O 1
ATOM 653 N N . PRO A 1 79 ? 49.638 1.641 -43.823 1.00 47.50 79 PRO A N 1
ATOM 654 C CA . PRO A 1 79 ? 48.725 0.554 -44.191 1.00 47.50 79 PRO A CA 1
ATOM 655 C C . PRO A 1 79 ? 48.791 -0.654 -43.241 1.00 47.50 79 PRO A C 1
ATOM 657 O O . PRO A 1 79 ? 47.787 -1.321 -43.015 1.00 47.50 79 PRO A O 1
ATOM 660 N N . PHE A 1 80 ? 49.962 -0.912 -42.647 1.00 45.34 80 PHE A N 1
ATOM 661 C CA . PHE A 1 80 ? 50.156 -1.978 -41.665 1.00 45.34 80 PHE A CA 1
ATOM 662 C C . PHE A 1 80 ? 49.445 -1.689 -40.332 1.00 45.34 80 PHE A C 1
ATOM 664 O O . PHE A 1 80 ? 48.775 -2.569 -39.803 1.00 45.34 80 PHE A O 1
ATOM 671 N N . GLU A 1 81 ? 49.525 -0.456 -39.820 1.00 48.62 81 GLU A N 1
ATOM 672 C CA . GLU A 1 81 ? 48.843 -0.038 -38.582 1.00 48.62 81 GLU A CA 1
ATOM 673 C C . GLU A 1 81 ? 47.314 -0.038 -38.730 1.00 48.62 81 GLU A C 1
ATOM 675 O O . GLU A 1 81 ? 46.606 -0.412 -37.797 1.00 48.62 81 GLU A O 1
ATOM 680 N N . LEU A 1 82 ? 46.805 0.329 -39.912 1.00 52.94 82 LEU A N 1
ATOM 681 C CA . LEU A 1 82 ? 45.379 0.230 -40.242 1.00 52.94 82 LEU A CA 1
ATOM 682 C C . LEU A 1 82 ? 44.901 -1.230 -40.235 1.00 52.94 82 LEU A C 1
ATOM 684 O O . LEU A 1 82 ? 43.893 -1.529 -39.603 1.00 52.94 82 LEU A O 1
ATOM 688 N N . ALA A 1 83 ? 45.667 -2.142 -40.842 1.00 50.44 83 ALA A N 1
ATOM 689 C CA . ALA A 1 83 ? 45.364 -3.576 -40.860 1.00 50.44 83 ALA A CA 1
ATOM 690 C C . ALA A 1 83 ? 45.512 -4.257 -39.480 1.00 50.44 83 ALA A C 1
ATOM 692 O O . ALA A 1 83 ? 44.939 -5.317 -39.223 1.00 50.44 83 ALA A O 1
ATOM 693 N N . GLU A 1 84 ? 46.333 -3.703 -38.586 1.00 47.44 84 GLU A N 1
ATOM 694 C CA . GLU A 1 84 ? 46.482 -4.177 -37.205 1.00 47.44 84 GLU A CA 1
ATOM 695 C C . GLU A 1 84 ? 45.306 -3.727 -36.327 1.00 47.44 84 GLU A C 1
ATOM 697 O O . GLU A 1 84 ? 44.769 -4.525 -35.561 1.00 47.44 84 GLU A O 1
ATOM 702 N N . LEU A 1 85 ? 44.854 -2.479 -36.488 1.00 48.72 85 LEU A N 1
ATOM 703 C CA . LEU A 1 85 ? 43.654 -1.968 -35.826 1.00 48.72 85 LEU A CA 1
ATOM 704 C C . LEU A 1 85 ? 42.396 -2.699 -36.327 1.00 48.72 85 LEU A C 1
ATOM 706 O O . LEU A 1 85 ? 41.521 -3.008 -35.529 1.00 48.72 85 LEU A O 1
ATOM 710 N N . GLU A 1 86 ? 42.325 -3.042 -37.619 1.00 52.41 86 GLU A N 1
ATOM 711 C CA . GLU A 1 86 ? 41.223 -3.828 -38.204 1.00 52.41 86 GLU A CA 1
ATOM 712 C C . GLU A 1 86 ? 41.110 -5.210 -37.566 1.00 52.41 86 GLU A C 1
ATOM 714 O O . GLU A 1 86 ? 40.019 -5.649 -37.204 1.00 52.41 86 GLU A O 1
ATOM 719 N N . ARG A 1 87 ? 42.254 -5.871 -37.363 1.00 50.16 87 ARG A N 1
ATOM 720 C CA . ARG A 1 87 ? 42.324 -7.143 -36.639 1.00 50.16 87 ARG A CA 1
ATOM 721 C C . ARG A 1 87 ? 41.944 -6.989 -35.171 1.00 50.16 87 ARG A C 1
ATOM 723 O O . ARG A 1 87 ? 41.275 -7.866 -34.638 1.00 50.16 87 ARG A O 1
ATOM 730 N N . PHE A 1 88 ? 42.333 -5.886 -34.534 1.00 42.75 88 PHE A N 1
ATOM 731 C CA . PHE A 1 88 ? 41.992 -5.591 -33.144 1.00 42.75 88 PHE A CA 1
ATOM 732 C C . PHE A 1 88 ? 40.482 -5.361 -32.953 1.00 42.75 88 PHE A C 1
ATOM 734 O O . PHE A 1 88 ? 39.894 -5.936 -32.044 1.00 42.75 88 PHE A O 1
ATOM 741 N N . CYS A 1 89 ? 39.832 -4.602 -33.841 1.00 45.75 89 CYS A N 1
ATOM 742 C CA . CYS A 1 89 ? 38.378 -4.411 -33.830 1.00 45.75 89 CYS A CA 1
ATOM 743 C C . CYS A 1 89 ? 37.623 -5.724 -34.110 1.00 45.75 89 CYS A C 1
ATOM 745 O O . CYS A 1 89 ? 36.654 -6.025 -33.417 1.00 45.75 89 CYS A O 1
ATOM 747 N N . ALA A 1 90 ? 38.117 -6.547 -35.044 1.00 48.25 90 ALA A N 1
ATOM 748 C CA . ALA A 1 90 ? 37.537 -7.856 -35.359 1.00 48.25 90 ALA A CA 1
ATOM 749 C C . ALA A 1 90 ? 37.672 -8.893 -34.222 1.00 48.25 90 ALA A C 1
ATOM 751 O O . ALA A 1 90 ? 36.837 -9.781 -34.108 1.00 48.25 90 ALA A O 1
ATOM 752 N N . LEU A 1 91 ? 38.699 -8.786 -33.370 1.00 41.12 91 LEU A N 1
ATOM 753 C CA . LEU A 1 91 ? 38.890 -9.628 -32.175 1.00 41.12 91 LEU A CA 1
ATOM 754 C C . LEU A 1 91 ? 37.943 -9.271 -31.013 1.00 41.12 91 LEU A C 1
ATOM 756 O O . LEU A 1 91 ? 37.817 -10.054 -30.073 1.00 41.12 91 LEU A O 1
ATOM 760 N N . HIS A 1 92 ? 37.300 -8.102 -31.068 1.00 39.41 92 HIS A N 1
ATOM 761 C CA . HIS A 1 92 ? 36.426 -7.562 -30.023 1.00 39.41 92 HIS A CA 1
ATOM 762 C C . HIS A 1 92 ? 34.962 -7.402 -30.480 1.00 39.41 92 HIS A C 1
ATOM 764 O O . HIS A 1 92 ? 34.231 -6.618 -29.879 1.00 39.41 92 HIS A O 1
ATOM 770 N N . ASP A 1 93 ? 34.542 -8.100 -31.545 1.00 44.69 93 ASP A N 1
ATOM 771 C CA . ASP A 1 93 ? 33.209 -7.985 -32.173 1.00 44.69 93 ASP A CA 1
ATOM 772 C C . ASP A 1 93 ? 32.783 -6.529 -32.477 1.00 44.69 93 ASP A C 1
ATOM 774 O O . ASP A 1 93 ? 31.601 -6.194 -32.557 1.00 44.69 93 ASP A O 1
ATOM 778 N N . CYS A 1 94 ? 33.756 -5.637 -32.675 1.00 39.62 94 CYS A N 1
ATOM 779 C CA . CYS A 1 94 ? 33.531 -4.259 -33.096 1.00 39.62 94 CYS A CA 1
ATOM 780 C C . CYS A 1 94 ? 33.574 -4.189 -34.633 1.00 39.62 94 CYS A C 1
ATOM 782 O O . CYS A 1 94 ? 34.432 -4.812 -35.261 1.00 39.62 94 CYS A O 1
ATOM 784 N N . ILE A 1 95 ? 32.661 -3.428 -35.254 1.00 41.44 95 ILE A N 1
ATOM 785 C CA . ILE A 1 95 ? 32.547 -3.325 -36.723 1.00 41.44 95 ILE A CA 1
ATOM 786 C C . ILE A 1 95 ? 33.899 -2.939 -37.357 1.00 41.44 95 ILE A C 1
ATOM 788 O O . ILE A 1 95 ? 34.619 -2.080 -36.847 1.00 41.44 95 ILE A O 1
ATOM 792 N N . GLY A 1 96 ? 34.231 -3.568 -38.491 1.00 43.09 96 GLY A N 1
ATOM 793 C CA . GLY A 1 96 ? 35.452 -3.306 -39.254 1.00 43.09 96 GLY A CA 1
ATOM 794 C C . GLY A 1 96 ? 35.619 -1.834 -39.648 1.00 43.09 96 GLY A C 1
ATOM 795 O O . GLY A 1 96 ? 34.677 -1.164 -40.055 1.00 43.09 96 GLY A O 1
ATOM 796 N N . ILE A 1 97 ? 36.853 -1.340 -39.572 1.00 41.94 97 ILE A N 1
ATOM 797 C CA . ILE A 1 97 ? 37.232 0.079 -39.688 1.00 41.94 97 ILE A CA 1
ATOM 798 C C . ILE A 1 97 ? 36.744 0.762 -40.972 1.00 41.94 97 ILE A C 1
ATOM 800 O O . ILE A 1 97 ? 36.512 1.972 -40.982 1.00 41.94 97 ILE A O 1
ATOM 804 N N . ALA A 1 98 ? 36.560 0.007 -42.054 1.00 40.94 98 ALA A N 1
ATOM 805 C CA . ALA A 1 98 ? 36.014 0.526 -43.302 1.00 40.94 98 ALA A CA 1
ATOM 806 C C . ALA A 1 98 ? 34.639 1.209 -43.122 1.00 40.94 98 ALA A C 1
ATOM 808 O O . ALA A 1 98 ? 34.381 2.207 -43.795 1.00 40.94 98 ALA A O 1
ATOM 809 N N . SER A 1 99 ? 33.806 0.739 -42.183 1.00 43.12 99 SER A N 1
ATOM 810 C CA . SER A 1 99 ? 32.476 1.302 -41.899 1.00 43.12 99 SER A CA 1
ATOM 811 C C . SER A 1 99 ? 32.524 2.583 -41.054 1.00 43.12 99 SER A C 1
ATOM 813 O O . SER A 1 99 ? 31.732 3.496 -41.273 1.00 43.12 99 SER A O 1
ATOM 815 N N . LEU A 1 100 ? 33.500 2.699 -40.143 1.00 41.34 100 LEU A N 1
ATOM 816 C CA . LEU A 1 100 ? 33.752 3.895 -39.323 1.00 41.34 100 LEU A CA 1
ATOM 817 C C . LEU A 1 100 ? 34.103 5.120 -40.182 1.00 41.34 100 LEU A C 1
ATOM 819 O O . LEU A 1 100 ? 33.910 6.262 -39.766 1.00 41.34 100 LEU A O 1
ATOM 823 N N . PHE A 1 101 ? 34.617 4.890 -41.392 1.00 40.66 101 PHE A N 1
ATOM 824 C CA . PHE A 1 101 ? 35.030 5.939 -42.322 1.00 40.66 101 PHE A CA 1
ATOM 825 C C . PHE A 1 101 ? 34.060 6.186 -43.482 1.00 40.66 101 PHE A C 1
ATOM 827 O O . PHE A 1 101 ? 34.306 7.097 -44.278 1.00 40.66 101 PHE A O 1
ATOM 834 N N . SER A 1 102 ? 32.976 5.419 -43.587 1.00 39.56 102 SER A N 1
ATOM 835 C CA . SER A 1 102 ? 31.904 5.648 -44.554 1.00 39.56 102 SER A CA 1
ATOM 836 C C . SER A 1 102 ? 30.723 6.321 -43.852 1.00 39.56 102 SER A C 1
ATOM 838 O O . SER A 1 102 ? 29.813 5.649 -43.381 1.00 39.56 102 SER A O 1
ATOM 840 N N . SER A 1 103 ? 30.732 7.651 -43.748 1.00 38.00 103 SER A N 1
ATOM 841 C CA . SER A 1 103 ? 29.573 8.418 -43.266 1.00 38.00 103 SER A CA 1
ATOM 842 C C . SER A 1 103 ? 29.013 9.317 -44.366 1.00 38.00 103 SER A C 1
ATOM 844 O O . SER A 1 103 ? 29.756 9.972 -45.096 1.00 38.00 103 SER A O 1
ATOM 846 N N . SER A 1 104 ? 27.682 9.341 -44.479 1.00 35.78 104 SER A N 1
ATOM 847 C CA . SER A 1 104 ? 26.941 10.315 -45.281 1.00 35.78 104 SER A CA 1
ATOM 848 C C . SER A 1 104 ? 26.926 11.681 -44.584 1.00 35.78 104 SER A C 1
ATOM 850 O O . SER A 1 104 ? 26.604 11.765 -43.400 1.00 35.78 104 SER A O 1
ATOM 852 N N . ASP A 1 105 ? 27.197 12.760 -45.319 1.00 31.03 105 ASP A N 1
ATOM 853 C CA . ASP A 1 105 ? 27.328 14.143 -44.819 1.00 31.03 105 ASP A CA 1
ATOM 854 C C . ASP A 1 105 ? 26.013 14.833 -44.355 1.00 31.03 105 ASP A C 1
ATOM 856 O O . ASP A 1 105 ? 25.940 16.060 -44.321 1.00 31.03 105 ASP A O 1
ATOM 860 N N . ARG A 1 106 ? 24.949 14.112 -43.970 1.00 33.84 106 ARG A N 1
ATOM 861 C CA . ARG A 1 106 ? 23.650 14.744 -43.622 1.00 33.84 106 ARG A CA 1
ATOM 862 C C . ARG A 1 106 ? 23.420 15.074 -42.142 1.00 33.84 106 ARG A C 1
ATOM 864 O O . ARG A 1 106 ? 22.507 15.840 -41.852 1.00 33.84 106 ARG A O 1
ATOM 871 N N . GLY A 1 107 ? 24.260 14.601 -41.219 1.00 32.44 107 GLY A N 1
ATOM 872 C CA . GLY A 1 107 ? 24.083 14.843 -39.774 1.00 32.44 107 GLY A CA 1
ATOM 873 C C . GLY A 1 107 ? 24.286 16.295 -39.302 1.00 32.44 107 GLY A C 1
ATOM 874 O O . GLY A 1 107 ? 23.907 16.622 -38.186 1.00 32.44 107 GLY A O 1
ATOM 875 N N . LEU A 1 108 ? 24.850 17.184 -40.130 1.00 30.38 108 LEU A N 1
ATOM 876 C CA . LEU A 1 108 ? 25.229 18.549 -39.724 1.00 30.38 108 LEU A CA 1
ATOM 877 C C . LEU A 1 108 ? 24.132 19.617 -39.908 1.00 30.38 108 LEU A C 1
ATOM 879 O O . LEU A 1 108 ? 24.251 20.696 -39.337 1.00 30.38 108 LEU A O 1
ATOM 883 N N . ASN A 1 109 ? 23.062 19.347 -40.665 1.00 30.23 109 ASN A N 1
ATOM 884 C CA . ASN A 1 109 ? 22.075 20.383 -41.024 1.00 30.23 109 ASN A CA 1
ATOM 885 C C . ASN A 1 109 ? 20.805 20.410 -40.152 1.00 30.23 109 ASN A C 1
ATOM 887 O O . ASN A 1 109 ? 20.002 21.329 -40.302 1.00 30.23 109 ASN A O 1
ATOM 891 N N . HIS A 1 110 ? 20.617 19.448 -39.240 1.00 31.61 110 HIS A N 1
ATOM 892 C CA . HIS A 1 110 ? 19.359 19.288 -38.487 1.00 31.61 110 HIS A CA 1
ATOM 893 C C . HIS A 1 110 ? 19.518 19.207 -36.960 1.00 31.61 110 HIS A C 1
ATOM 895 O O . HIS A 1 110 ? 18.630 18.722 -36.274 1.00 31.61 110 HIS A O 1
ATOM 901 N N . GLY A 1 111 ? 20.610 19.743 -36.404 1.00 29.33 111 GLY A N 1
ATOM 902 C CA . GLY A 1 111 ? 20.717 19.965 -34.955 1.00 29.33 111 GLY A CA 1
ATOM 903 C C . GLY A 1 111 ? 21.162 18.763 -34.119 1.00 29.33 111 GLY A C 1
ATOM 904 O O . GLY A 1 111 ? 21.164 18.865 -32.896 1.00 29.33 111 GLY A O 1
ATOM 905 N N . TYR A 1 112 ? 21.607 17.668 -34.740 1.00 31.17 112 TYR A N 1
ATOM 906 C CA . TYR A 1 112 ? 22.362 16.638 -34.032 1.00 31.17 112 TYR A CA 1
ATOM 907 C C . TYR A 1 112 ? 23.719 17.218 -33.613 1.00 31.17 112 TYR A C 1
ATOM 909 O O . TYR A 1 112 ? 24.521 17.614 -34.465 1.00 31.17 112 TYR A O 1
ATOM 917 N N . SER A 1 113 ? 23.990 17.289 -32.308 1.00 29.56 113 SER A N 1
ATOM 918 C CA . SER A 1 113 ? 25.365 17.430 -31.832 1.00 29.56 113 SER A CA 1
ATOM 919 C C . SER A 1 113 ? 26.169 16.228 -32.346 1.00 29.56 113 SER A C 1
ATOM 921 O O . SER A 1 113 ? 25.678 15.104 -32.411 1.00 29.56 113 SER A O 1
ATOM 923 N N . GLU A 1 114 ? 27.373 16.511 -32.835 1.00 33.53 114 GLU A N 1
ATOM 924 C CA . GLU A 1 114 ? 28.307 15.601 -33.506 1.00 33.53 114 GLU A CA 1
ATOM 925 C C . GLU A 1 114 ? 28.260 14.146 -32.979 1.00 33.53 114 GLU A C 1
ATOM 927 O O . GLU A 1 114 ? 28.689 13.901 -31.855 1.00 33.53 114 GLU A O 1
ATOM 932 N N . GLY A 1 115 ? 27.810 13.153 -33.774 1.00 36.00 115 GLY A N 1
ATOM 933 C CA . GLY A 1 115 ? 27.993 11.752 -33.345 1.00 36.00 115 GLY A CA 1
ATOM 934 C C . GLY A 1 115 ? 27.250 10.582 -34.003 1.00 36.00 115 GLY A C 1
ATOM 935 O O . GLY A 1 115 ? 27.617 9.453 -33.699 1.00 36.00 115 GLY A O 1
ATOM 936 N N . TYR A 1 116 ? 26.260 10.762 -34.881 1.00 35.59 116 TYR A N 1
ATOM 937 C CA . TYR A 1 116 ? 25.486 9.612 -35.389 1.00 35.59 116 TYR A CA 1
ATOM 938 C C . TYR A 1 116 ? 26.096 8.997 -36.655 1.00 35.59 116 TYR A C 1
ATOM 940 O O . TYR A 1 116 ? 26.184 9.658 -37.692 1.00 35.59 116 TYR A O 1
ATOM 948 N N . ALA A 1 117 ? 26.466 7.715 -36.595 1.00 40.53 117 ALA A N 1
ATOM 949 C CA . ALA A 1 117 ? 26.705 6.893 -37.779 1.00 40.53 117 ALA A CA 1
ATOM 950 C C . ALA A 1 117 ? 25.513 5.945 -37.960 1.00 40.53 117 ALA A C 1
ATOM 952 O O . ALA A 1 117 ? 25.275 5.080 -37.123 1.00 40.53 117 ALA A O 1
ATOM 953 N N . SER A 1 118 ? 24.740 6.100 -39.035 1.00 42.06 118 SER A N 1
ATOM 954 C CA . SER A 1 118 ? 23.715 5.126 -39.415 1.00 42.06 118 SER A CA 1
ATOM 955 C C . SER A 1 118 ? 24.288 4.140 -40.431 1.00 42.06 118 SER A C 1
ATOM 957 O O . SER A 1 118 ? 24.945 4.528 -41.397 1.00 42.06 118 SER A O 1
ATOM 959 N N . THR A 1 119 ? 24.059 2.848 -40.211 1.00 43.34 119 THR A N 1
ATOM 960 C CA . THR A 1 119 ? 24.380 1.792 -41.172 1.00 43.34 119 THR A CA 1
ATOM 961 C C . THR A 1 119 ? 23.171 0.882 -41.335 1.00 43.34 119 THR A C 1
ATOM 963 O O . THR A 1 119 ? 22.400 0.684 -40.399 1.00 43.34 119 THR A O 1
ATOM 966 N N . VAL A 1 120 ? 22.980 0.352 -42.536 1.00 43.84 120 VAL A N 1
ATOM 967 C CA . VAL A 1 120 ? 21.940 -0.639 -42.816 1.00 43.84 120 VAL A CA 1
ATOM 968 C C . VAL A 1 120 ? 22.625 -1.999 -42.842 1.00 43.84 120 VAL A C 1
ATOM 970 O O . VAL A 1 120 ? 23.565 -2.195 -43.610 1.00 43.84 120 VAL A O 1
ATOM 973 N N . LEU A 1 121 ? 22.203 -2.908 -41.965 1.00 44.50 121 LEU A N 1
ATOM 974 C CA . LEU A 1 121 ? 22.710 -4.278 -41.903 1.00 44.50 121 LEU A CA 1
ATOM 975 C C . LEU A 1 121 ? 21.627 -5.244 -42.365 1.00 44.50 121 LEU A C 1
ATOM 977 O O . LEU A 1 121 ? 20.473 -5.104 -41.973 1.00 44.50 121 LEU A O 1
ATOM 981 N N . GLU A 1 122 ? 22.000 -6.266 -43.130 1.00 41.19 122 GLU A N 1
ATOM 982 C CA . GLU A 1 122 ? 21.087 -7.371 -43.409 1.00 41.19 122 GLU A CA 1
ATOM 983 C C . GLU A 1 122 ? 20.991 -8.306 -42.195 1.00 41.19 122 GLU A C 1
ATOM 985 O O . GLU A 1 122 ? 21.967 -8.943 -41.799 1.00 41.19 122 GLU A O 1
ATOM 990 N N . MET A 1 123 ? 19.798 -8.417 -41.611 1.00 40.03 123 MET A N 1
ATOM 991 C CA . MET A 1 123 ? 19.463 -9.403 -40.585 1.00 40.03 123 MET A CA 1
ATOM 992 C C . MET A 1 123 ? 18.447 -10.388 -41.167 1.00 40.03 123 MET A C 1
ATOM 994 O O . MET A 1 123 ? 17.351 -9.995 -41.556 1.00 40.03 123 MET A O 1
ATOM 998 N N . ASN A 1 124 ? 18.799 -11.677 -41.237 1.00 42.62 124 ASN A N 1
ATOM 999 C CA . ASN A 1 124 ? 17.949 -12.740 -41.804 1.00 42.62 124 ASN A CA 1
ATOM 1000 C C . ASN A 1 124 ? 17.450 -12.458 -43.242 1.00 42.62 124 ASN A C 1
ATOM 1002 O O . ASN A 1 124 ? 16.327 -12.817 -43.590 1.00 42.62 124 ASN A O 1
ATOM 1006 N N . GLY A 1 125 ? 18.281 -11.819 -44.074 1.00 46.09 125 GLY A N 1
ATOM 1007 C CA . GLY A 1 125 ? 17.953 -11.487 -45.468 1.00 46.09 125 GLY A CA 1
ATOM 1008 C C . GLY A 1 125 ? 17.094 -10.231 -45.652 1.00 46.09 125 GLY A C 1
ATOM 1009 O O . GLY A 1 125 ? 16.470 -10.089 -46.699 1.00 46.09 125 GLY A O 1
ATOM 1010 N N . ARG A 1 126 ? 17.021 -9.347 -44.644 1.00 51.12 126 ARG A N 1
ATOM 1011 C CA . ARG A 1 126 ? 16.268 -8.078 -44.684 1.00 51.12 126 ARG A CA 1
ATOM 1012 C C . ARG A 1 126 ? 17.057 -6.916 -44.098 1.00 51.12 126 ARG A C 1
ATOM 1014 O O . ARG A 1 126 ? 17.866 -7.127 -43.198 1.00 51.12 126 ARG A O 1
ATOM 1021 N N . SER A 1 127 ? 16.799 -5.704 -44.577 1.00 47.81 127 SER A N 1
ATOM 1022 C CA . SER A 1 127 ? 17.533 -4.497 -44.204 1.00 47.81 127 SER A CA 1
ATOM 1023 C C . SER A 1 127 ? 17.052 -3.950 -42.857 1.00 47.81 127 SER A C 1
ATOM 1025 O O . SER A 1 127 ? 15.946 -3.431 -42.723 1.00 47.81 127 SER A O 1
ATOM 1027 N N . SER A 1 128 ? 17.910 -4.022 -41.843 1.00 42.47 128 SER A N 1
ATOM 1028 C CA . SER A 1 128 ? 17.705 -3.404 -40.533 1.00 42.47 128 SER A CA 1
ATOM 1029 C C . SER A 1 128 ? 18.534 -2.130 -40.428 1.00 42.47 128 SER A C 1
ATOM 1031 O O . SER A 1 128 ? 19.744 -2.139 -40.670 1.00 42.47 128 SER A O 1
ATOM 1033 N N . LEU A 1 129 ? 17.907 -1.027 -40.015 1.00 43.94 129 LEU A N 1
ATOM 1034 C CA . LEU A 1 129 ? 18.647 0.183 -39.672 1.00 43.94 129 LEU A CA 1
ATOM 1035 C C . LEU A 1 129 ? 19.298 -0.004 -38.302 1.00 43.94 129 LEU A C 1
ATOM 1037 O O . LEU A 1 129 ? 18.612 -0.240 -37.305 1.00 43.94 129 LEU A O 1
ATOM 1041 N N . VAL A 1 130 ? 20.618 0.146 -38.267 1.00 39.50 130 VAL A N 1
ATOM 1042 C CA . VAL A 1 130 ? 21.401 0.281 -37.045 1.00 39.50 130 VAL A CA 1
ATOM 1043 C C . VAL A 1 130 ? 21.897 1.714 -36.984 1.00 39.50 130 VAL A C 1
ATOM 1045 O O . VAL A 1 130 ? 22.805 2.119 -37.715 1.00 39.50 130 VAL A O 1
ATOM 1048 N N . MET A 1 131 ? 21.280 2.506 -36.118 1.00 40.09 131 MET A N 1
ATOM 1049 C CA . MET A 1 131 ? 21.827 3.807 -35.755 1.00 40.09 131 MET A CA 1
ATOM 1050 C C . MET A 1 131 ? 22.828 3.564 -34.628 1.00 40.09 131 MET A C 1
ATOM 1052 O O . MET A 1 131 ? 22.484 3.009 -33.588 1.00 40.09 131 MET A O 1
ATOM 1056 N N . MET A 1 132 ? 24.092 3.903 -34.865 1.00 40.31 132 MET A N 1
ATOM 1057 C CA . MET A 1 132 ? 25.140 3.819 -33.858 1.00 40.31 132 MET A CA 1
ATOM 1058 C C . MET A 1 132 ? 25.406 5.194 -33.270 1.00 40.31 132 MET A C 1
ATOM 1060 O O . MET A 1 132 ? 26.011 6.059 -33.911 1.00 40.31 132 MET A O 1
ATOM 1064 N N . PRO A 1 133 ? 25.023 5.343 -32.003 1.00 43.25 133 PRO A N 1
ATOM 1065 C CA . PRO A 1 133 ? 25.854 6.006 -31.027 1.00 43.25 133 PRO A CA 1
ATOM 1066 C C . PRO A 1 133 ? 26.116 5.059 -29.844 1.00 43.25 133 PRO A C 1
ATOM 1068 O O . PRO A 1 133 ? 25.197 4.475 -29.281 1.00 43.25 133 PRO A O 1
ATOM 1071 N N . THR A 1 134 ? 27.366 4.945 -29.395 1.00 41.06 134 THR A N 1
ATOM 1072 C CA . THR A 1 134 ? 27.625 4.804 -27.955 1.00 41.06 134 THR A CA 1
ATOM 1073 C C . THR A 1 134 ? 27.575 6.214 -27.385 1.00 41.06 134 THR A C 1
ATOM 1075 O O . THR A 1 134 ? 28.595 6.892 -27.278 1.00 41.06 134 THR A O 1
ATOM 1078 N N . ALA A 1 135 ? 26.371 6.702 -27.091 1.00 46.28 135 ALA A N 1
ATOM 1079 C CA . ALA A 1 135 ? 26.205 8.016 -26.484 1.00 46.28 135 ALA A CA 1
ATOM 1080 C C . ALA A 1 135 ? 26.271 7.890 -24.957 1.00 46.28 135 ALA A C 1
ATOM 1082 O O . ALA A 1 135 ? 25.588 7.065 -24.340 1.00 46.28 135 ALA A O 1
ATOM 1083 N N . THR A 1 136 ? 27.111 8.718 -24.339 1.00 49.19 136 THR A N 1
ATOM 1084 C CA . THR A 1 136 ? 26.948 9.078 -22.930 1.00 49.19 136 THR A CA 1
ATOM 1085 C C . THR A 1 136 ? 25.834 10.119 -22.846 1.00 49.19 136 THR A C 1
ATOM 1087 O O . THR A 1 136 ? 25.906 11.084 -23.605 1.00 49.19 136 THR A O 1
ATOM 1090 N N . PRO A 1 137 ? 24.840 9.965 -21.955 1.00 50.31 137 PRO A N 1
ATOM 1091 C CA . PRO A 1 137 ? 23.788 10.962 -21.769 1.00 50.31 137 PRO A CA 1
ATOM 1092 C C . PRO A 1 137 ? 24.390 12.352 -21.550 1.00 50.31 137 PRO A C 1
ATOM 1094 O O . PRO A 1 137 ? 25.265 12.502 -20.690 1.00 50.31 137 PRO A O 1
ATOM 1097 N N . ASP A 1 138 ? 23.918 13.363 -22.281 1.00 49.03 138 ASP A N 1
ATOM 1098 C CA . ASP A 1 138 ? 24.271 14.745 -21.967 1.00 49.03 138 ASP A CA 1
ATOM 1099 C C . ASP A 1 138 ? 23.639 15.098 -20.611 1.00 49.03 138 ASP A C 1
ATOM 1101 O O . ASP A 1 138 ? 22.418 15.087 -20.429 1.00 49.03 138 ASP A O 1
ATOM 1105 N N . ILE A 1 139 ? 24.485 15.380 -19.615 1.00 48.50 139 ILE A N 1
ATOM 1106 C CA . ILE A 1 139 ? 24.077 15.737 -18.245 1.00 48.50 139 ILE A CA 1
ATOM 1107 C C . ILE A 1 139 ? 23.731 17.237 -18.205 1.00 48.50 139 ILE A C 1
ATOM 1109 O O . ILE A 1 139 ? 24.240 17.995 -17.380 1.00 48.50 139 ILE A O 1
ATOM 1113 N N . ASN A 1 140 ? 22.900 17.708 -19.136 1.00 41.69 140 ASN A N 1
ATOM 1114 C CA . ASN A 1 140 ? 22.282 19.026 -19.021 1.00 41.69 140 ASN A CA 1
ATOM 1115 C C . ASN A 1 140 ? 21.015 18.874 -18.180 1.00 41.69 140 ASN A C 1
ATOM 1117 O O . ASN A 1 140 ? 19.914 18.701 -18.693 1.00 41.69 140 ASN A O 1
ATOM 1121 N N . ILE A 1 141 ? 21.202 18.896 -16.862 1.00 47.72 141 ILE A N 1
ATOM 1122 C CA . ILE A 1 141 ? 20.105 18.970 -15.899 1.00 47.72 141 ILE A CA 1
ATOM 1123 C C . ILE A 1 141 ? 19.604 20.414 -15.941 1.00 47.72 141 ILE A C 1
ATOM 1125 O O . ILE A 1 141 ? 20.287 21.317 -15.459 1.00 47.72 141 ILE A O 1
ATOM 1129 N N . ASP A 1 142 ? 18.440 20.646 -16.540 1.00 45.00 142 ASP A N 1
ATOM 1130 C CA . ASP A 1 142 ? 17.704 21.887 -16.296 1.00 45.00 142 ASP A CA 1
ATOM 1131 C C . ASP A 1 142 ? 17.372 21.951 -14.793 1.00 45.00 142 ASP A C 1
ATOM 1133 O O . ASP A 1 142 ? 16.991 20.925 -14.223 1.00 45.00 142 ASP A O 1
ATOM 1137 N N . GLU A 1 143 ? 17.535 23.092 -14.121 1.00 41.75 143 GLU A N 1
ATOM 1138 C CA . GLU A 1 143 ? 17.276 23.201 -12.671 1.00 41.75 143 GLU A CA 1
ATOM 1139 C C . GLU A 1 143 ? 15.821 22.809 -12.338 1.00 41.75 143 GLU A C 1
ATOM 1141 O O . GLU A 1 143 ? 15.579 22.151 -11.325 1.00 41.75 143 GLU A O 1
ATOM 1146 N N . ASP A 1 144 ? 14.886 23.054 -13.265 1.00 43.22 144 ASP A N 1
ATOM 1147 C CA . ASP A 1 144 ? 13.480 22.634 -13.174 1.00 43.22 144 ASP A CA 1
ATOM 1148 C C . ASP A 1 144 ? 13.275 21.108 -13.370 1.00 43.22 144 ASP A C 1
ATOM 1150 O O . ASP A 1 144 ? 12.256 20.540 -12.972 1.00 43.22 144 ASP A O 1
ATOM 1154 N N . SER A 1 145 ? 14.252 20.393 -13.945 1.00 46.47 145 SER A N 1
ATOM 1155 C CA . SER A 1 145 ? 14.211 18.935 -14.170 1.00 46.47 145 SER A CA 1
ATOM 1156 C C . SER A 1 145 ? 14.707 18.110 -12.977 1.00 46.47 145 SER A C 1
ATOM 1158 O O . SER A 1 145 ? 14.476 16.892 -12.923 1.00 46.47 145 SER A O 1
ATOM 1160 N N . ALA A 1 146 ? 15.337 18.751 -11.984 1.00 47.06 146 ALA A N 1
ATOM 1161 C CA . ALA A 1 146 ? 15.906 18.093 -10.809 1.00 47.06 146 ALA A CA 1
ATOM 1162 C C . ALA A 1 146 ? 14.852 17.304 -10.011 1.00 47.06 146 ALA A C 1
ATOM 1164 O O . ALA A 1 146 ? 15.191 16.305 -9.371 1.00 47.06 146 ALA A O 1
ATOM 1165 N N . GLU A 1 147 ? 13.568 17.659 -10.155 1.00 50.28 147 GLU A N 1
ATOM 1166 C CA . GLU A 1 147 ? 12.437 17.090 -9.412 1.00 50.28 147 GLU A CA 1
ATOM 1167 C C . GLU A 1 147 ? 11.616 16.014 -10.156 1.00 50.28 147 GLU A C 1
ATOM 1169 O O . GLU A 1 147 ? 10.777 15.339 -9.569 1.00 50.28 147 GLU A O 1
ATOM 1174 N N . LYS A 1 148 ? 11.888 15.805 -11.452 1.00 65.19 148 LYS A N 1
ATOM 1175 C CA . LYS A 1 148 ? 11.095 14.939 -12.345 1.00 65.19 148 LYS A CA 1
ATOM 1176 C C . LYS A 1 148 ? 11.520 13.453 -12.333 1.00 65.19 148 LYS A C 1
ATOM 1178 O O . LYS A 1 148 ? 12.695 13.156 -12.549 1.00 65.19 148 LYS A O 1
ATOM 1183 N N . VAL A 1 149 ? 10.605 12.487 -12.195 1.00 74.19 149 VAL A N 1
ATOM 1184 C CA . VAL A 1 149 ? 10.926 11.060 -12.481 1.00 74.19 149 VAL A CA 1
ATOM 1185 C C . VAL A 1 149 ? 11.146 10.878 -13.985 1.00 74.19 149 VAL A C 1
ATOM 1187 O O . VAL A 1 149 ? 10.291 11.281 -14.774 1.00 74.19 149 VAL A O 1
ATOM 1190 N N . HIS A 1 150 ? 12.270 10.284 -14.387 1.00 78.06 150 HIS A N 1
ATOM 1191 C CA . HIS A 1 150 ? 12.605 10.075 -15.797 1.00 78.06 150 HIS A CA 1
ATOM 1192 C C . HIS A 1 150 ? 12.162 8.690 -16.263 1.00 78.06 150 HIS A C 1
ATOM 1194 O O . HIS A 1 150 ? 12.491 7.669 -15.659 1.00 78.06 150 HIS A O 1
ATOM 1200 N N . THR A 1 151 ? 11.409 8.650 -17.355 1.00 86.88 151 THR A N 1
ATOM 1201 C CA . THR A 1 151 ? 11.110 7.421 -18.089 1.00 86.88 151 THR A CA 1
ATOM 1202 C C . THR A 1 151 ? 12.230 7.098 -19.072 1.00 86.88 151 THR A C 1
ATOM 1204 O O . THR A 1 151 ? 13.058 7.949 -19.391 1.00 86.88 151 THR A O 1
ATOM 1207 N N . VAL A 1 152 ? 12.224 5.880 -19.615 1.00 88.31 152 VAL A N 1
ATOM 1208 C CA . VAL A 1 152 ? 13.116 5.500 -20.722 1.00 88.31 152 VAL A CA 1
ATOM 1209 C C . VAL A 1 152 ? 13.012 6.496 -21.877 1.00 88.31 152 VAL A C 1
ATOM 1211 O O . VAL A 1 152 ? 14.030 6.877 -22.441 1.00 88.31 152 VAL A O 1
ATOM 1214 N N . LEU A 1 153 ? 11.800 6.960 -22.203 1.00 87.44 153 LEU A N 1
ATOM 1215 C CA . LEU A 1 153 ? 11.626 7.942 -23.273 1.00 87.44 153 LEU A CA 1
ATOM 1216 C C . LEU A 1 153 ? 12.242 9.293 -22.923 1.00 87.44 153 LEU A C 1
ATOM 1218 O O . LEU A 1 153 ? 12.817 9.916 -23.802 1.00 87.44 153 LEU A O 1
ATOM 1222 N N . ASP A 1 154 ? 12.168 9.728 -21.661 1.00 81.69 154 ASP A N 1
ATOM 1223 C CA . ASP A 1 154 ? 12.830 10.969 -21.254 1.00 81.69 154 ASP A CA 1
ATOM 1224 C C . ASP A 1 154 ? 14.348 10.853 -21.448 1.00 81.69 154 ASP A C 1
ATOM 1226 O O . ASP A 1 154 ? 14.955 11.771 -21.984 1.00 81.69 154 ASP A O 1
ATOM 1230 N N . VAL A 1 155 ? 14.953 9.714 -21.086 1.00 79.25 155 VAL A N 1
ATOM 1231 C CA . VAL A 1 155 ? 16.393 9.483 -21.295 1.00 79.25 155 VAL A CA 1
ATOM 1232 C C . VAL A 1 155 ? 16.739 9.445 -22.784 1.00 79.25 155 VAL A C 1
ATOM 1234 O O . VAL A 1 155 ? 17.675 10.118 -23.208 1.00 79.25 155 VAL A O 1
ATOM 1237 N N . LEU A 1 156 ? 15.980 8.698 -23.589 1.00 80.12 156 LEU A N 1
ATOM 1238 C CA . LEU A 1 156 ? 16.224 8.588 -25.028 1.00 80.12 156 LEU A CA 1
ATOM 1239 C C . LEU A 1 156 ? 16.052 9.937 -25.741 1.00 80.12 156 LEU A C 1
ATOM 1241 O O . LEU A 1 156 ? 16.935 10.359 -26.473 1.00 80.12 156 LEU A O 1
ATOM 1245 N N . GLN A 1 157 ? 14.950 10.645 -25.507 1.00 77.44 157 GLN A N 1
ATOM 1246 C CA . GLN A 1 157 ? 14.614 11.858 -26.257 1.00 77.44 157 GLN A CA 1
ATOM 1247 C C . GLN A 1 157 ? 15.321 13.105 -25.712 1.00 77.44 157 GLN A C 1
ATOM 1249 O O . GLN A 1 157 ? 15.773 13.942 -26.490 1.00 77.44 157 GLN A O 1
ATOM 1254 N N . ASN A 1 158 ? 15.448 13.245 -24.388 1.00 71.69 158 ASN A N 1
ATOM 1255 C CA . ASN A 1 158 ? 15.974 14.476 -23.788 1.00 71.69 158 ASN A CA 1
ATOM 1256 C C . ASN A 1 158 ? 17.483 14.410 -23.533 1.00 71.69 158 ASN A C 1
ATOM 1258 O O . ASN A 1 158 ? 18.157 15.417 -23.726 1.00 71.69 158 ASN A O 1
ATOM 1262 N N . ASN A 1 159 ? 18.016 13.260 -23.100 1.00 68.19 159 ASN A N 1
ATOM 1263 C CA . ASN A 1 159 ? 19.445 13.126 -22.782 1.00 68.19 159 ASN A CA 1
ATOM 1264 C C . ASN A 1 159 ? 20.273 12.540 -23.930 1.00 68.19 159 ASN A C 1
ATOM 1266 O O . ASN A 1 159 ? 21.479 12.774 -23.990 1.00 68.19 159 ASN A O 1
ATOM 1270 N N . LEU A 1 160 ? 19.646 11.731 -24.786 1.00 67.44 160 LEU A N 1
ATOM 1271 C CA . LEU A 1 160 ? 20.289 11.098 -25.936 1.00 67.44 160 LEU A CA 1
ATOM 1272 C C . LEU A 1 160 ? 19.777 11.652 -27.269 1.00 67.44 160 LEU A C 1
ATOM 1274 O O . LEU A 1 160 ? 20.283 11.237 -28.296 1.00 67.44 160 LEU A O 1
ATOM 1278 N N . HIS A 1 161 ? 18.836 12.603 -27.271 1.00 70.62 161 HIS A N 1
ATOM 1279 C CA . HIS A 1 161 ? 18.340 13.288 -28.475 1.00 70.62 161 HIS A CA 1
ATOM 1280 C C . HIS A 1 161 ? 17.798 12.360 -29.578 1.00 70.62 161 HIS A C 1
ATOM 1282 O O . HIS A 1 161 ? 17.925 12.652 -30.767 1.00 70.62 161 HIS A O 1
ATOM 1288 N N . GLU A 1 162 ? 17.178 11.250 -29.181 1.00 73.75 162 GLU A N 1
ATOM 1289 C CA . GLU A 1 162 ? 16.529 10.307 -30.088 1.00 73.75 162 GLU A CA 1
ATOM 1290 C C . GLU A 1 162 ? 15.289 10.914 -30.763 1.00 73.75 162 GLU A C 1
ATOM 1292 O O . GLU A 1 162 ? 14.401 11.453 -30.092 1.00 73.75 162 GLU A O 1
ATOM 1297 N N . ASP A 1 163 ? 15.188 10.730 -32.083 1.00 77.88 163 ASP A N 1
ATOM 1298 C CA . ASP A 1 163 ? 14.029 11.121 -32.887 1.00 77.88 163 ASP A CA 1
ATOM 1299 C C . ASP A 1 163 ? 13.528 9.928 -33.712 1.00 77.88 163 ASP A C 1
ATOM 1301 O O . ASP A 1 163 ? 14.003 9.630 -34.813 1.00 77.88 163 ASP A O 1
ATOM 1305 N N . PHE A 1 164 ? 12.506 9.257 -33.173 1.00 83.69 164 PHE A N 1
ATOM 1306 C CA . PHE A 1 164 ? 11.874 8.106 -33.817 1.00 83.69 164 PHE A CA 1
ATOM 1307 C C . PHE A 1 164 ? 11.304 8.438 -35.205 1.00 83.69 164 PHE A C 1
ATOM 1309 O O . PHE A 1 164 ? 11.290 7.575 -36.082 1.00 83.69 164 PHE A O 1
ATOM 1316 N N . GLY A 1 165 ? 10.820 9.666 -35.412 1.00 81.00 165 GLY A N 1
ATOM 1317 C CA . GLY A 1 165 ? 10.226 10.088 -36.676 1.00 81.00 165 GLY A CA 1
ATOM 1318 C C . GLY A 1 165 ? 11.280 10.247 -37.764 1.00 81.00 165 GLY A C 1
ATOM 1319 O O . GLY A 1 165 ? 11.097 9.743 -38.872 1.00 81.00 165 GLY A O 1
ATOM 1320 N N . GLU A 1 166 ? 12.410 10.876 -37.441 1.00 77.69 166 GLU A N 1
ATOM 1321 C CA . GLU A 1 166 ? 13.543 10.967 -38.367 1.00 77.69 166 GLU A CA 1
ATOM 1322 C C . GLU A 1 166 ? 14.139 9.590 -38.683 1.00 77.69 166 GLU A C 1
ATOM 1324 O O . GLU A 1 166 ? 14.426 9.300 -39.847 1.00 77.69 166 GLU A O 1
ATOM 1329 N N . ALA A 1 167 ? 14.249 8.700 -37.691 1.00 75.62 167 ALA A N 1
ATOM 1330 C CA . ALA A 1 167 ? 14.711 7.330 -37.912 1.00 75.62 167 ALA A CA 1
ATOM 1331 C C . ALA A 1 167 ? 13.800 6.555 -38.889 1.00 75.62 167 ALA A C 1
ATOM 1333 O O . ALA A 1 167 ? 14.284 5.906 -39.821 1.00 75.62 167 ALA A O 1
ATOM 1334 N N . LEU A 1 168 ? 12.474 6.662 -38.731 1.00 81.19 168 LEU A N 1
ATOM 1335 C CA . LEU A 1 168 ? 11.495 6.042 -39.637 1.00 81.19 168 LEU A CA 1
ATOM 1336 C C . LEU A 1 168 ? 11.482 6.689 -41.023 1.00 81.19 168 LEU A C 1
ATOM 1338 O O . LEU A 1 168 ? 11.365 5.989 -42.030 1.00 81.19 168 LEU A O 1
ATOM 1342 N N . ARG A 1 169 ? 11.639 8.014 -41.099 1.00 81.00 169 ARG A N 1
ATOM 1343 C CA . ARG A 1 169 ? 11.759 8.725 -42.375 1.00 81.00 169 ARG A CA 1
ATOM 1344 C C . ARG A 1 169 ? 13.005 8.280 -43.135 1.00 81.00 169 ARG A C 1
ATOM 1346 O O . ARG A 1 169 ? 12.935 8.068 -44.344 1.00 81.00 169 ARG A O 1
ATOM 1353 N N . PHE A 1 170 ? 14.126 8.097 -42.441 1.00 74.06 170 PHE A N 1
ATOM 1354 C CA . PHE A 1 170 ? 15.350 7.573 -43.038 1.00 74.06 170 PHE A CA 1
ATOM 1355 C C . PHE A 1 170 ? 15.162 6.140 -43.551 1.00 74.06 170 PHE A C 1
ATOM 1357 O O . PHE A 1 170 ? 15.562 5.846 -44.679 1.00 74.06 170 PHE A O 1
ATOM 1364 N N . LEU A 1 171 ? 14.500 5.271 -42.777 1.00 73.88 171 LEU A N 1
ATOM 1365 C CA . LEU A 1 171 ? 14.124 3.918 -43.207 1.00 73.88 171 LEU A CA 1
ATOM 1366 C C . LEU A 1 171 ? 13.266 3.933 -44.477 1.00 73.88 171 LEU A C 1
ATOM 1368 O O . LEU A 1 171 ? 13.564 3.195 -45.411 1.00 73.88 171 LEU A O 1
ATOM 1372 N N . ALA A 1 172 ? 12.264 4.813 -44.560 1.00 80.56 172 ALA A N 1
ATOM 1373 C CA . ALA A 1 172 ? 11.436 4.964 -45.760 1.00 80.56 172 ALA A CA 1
ATOM 1374 C C . ALA A 1 172 ? 12.240 5.355 -47.003 1.00 80.56 172 ALA A C 1
ATOM 1376 O O . ALA A 1 172 ? 11.946 4.895 -48.102 1.00 80.56 172 ALA A O 1
ATOM 1377 N N . GLN A 1 173 ? 13.273 6.181 -46.831 1.00 77.19 173 GLN A N 1
ATOM 1378 C CA . GLN A 1 173 ? 14.124 6.633 -47.932 1.00 77.19 173 GLN A CA 1
ATOM 1379 C C . GLN A 1 173 ? 15.161 5.590 -48.362 1.00 77.19 173 GLN A C 1
ATOM 1381 O O . GLN A 1 173 ? 15.528 5.550 -49.533 1.00 77.19 173 GLN A O 1
ATOM 1386 N N . THR A 1 174 ? 15.666 4.785 -47.426 1.00 68.62 174 THR A N 1
ATOM 1387 C CA . THR A 1 174 ? 16.767 3.841 -47.683 1.00 68.62 174 THR A CA 1
ATOM 1388 C C . THR A 1 174 ? 16.297 2.425 -47.979 1.00 68.62 174 THR A C 1
ATOM 1390 O O . THR A 1 174 ? 16.899 1.764 -48.819 1.00 68.62 174 THR A O 1
ATOM 1393 N N . CYS A 1 175 ? 15.225 1.974 -47.326 1.00 74.94 175 CYS A N 1
ATOM 1394 C CA . CYS A 1 175 ? 14.706 0.607 -47.407 1.00 74.94 175 CYS A CA 1
ATOM 1395 C C . CYS A 1 175 ? 13.181 0.591 -47.681 1.00 74.94 175 CYS A C 1
ATOM 1397 O O . CYS A 1 175 ? 12.425 -0.013 -46.915 1.00 74.94 175 CYS A O 1
ATOM 1399 N N . PRO A 1 176 ? 12.679 1.259 -48.743 1.00 80.88 176 PRO A N 1
ATOM 1400 C CA . PRO A 1 176 ? 11.240 1.340 -49.017 1.00 80.88 176 PRO A CA 1
ATOM 1401 C C . PRO A 1 176 ? 10.605 -0.030 -49.297 1.00 80.88 176 PRO A C 1
ATOM 1403 O O . PRO A 1 176 ? 9.465 -0.266 -48.900 1.00 80.88 176 PRO A O 1
ATOM 1406 N N . THR A 1 177 ? 11.345 -0.948 -49.928 1.00 82.19 177 THR A N 1
ATOM 1407 C CA . THR A 1 177 ? 10.891 -2.312 -50.245 1.00 82.19 177 THR A CA 1
ATOM 1408 C C . THR A 1 177 ? 10.489 -3.082 -48.993 1.00 82.19 177 THR A C 1
ATOM 1410 O O . THR A 1 177 ? 9.407 -3.662 -48.948 1.00 82.19 177 THR A O 1
ATOM 1413 N N . ASP A 1 178 ? 11.288 -2.998 -47.934 1.00 78.31 178 ASP A N 1
ATOM 1414 C CA . ASP A 1 178 ? 11.057 -3.720 -46.684 1.00 78.31 178 ASP A CA 1
ATOM 1415 C C . ASP A 1 178 ? 9.776 -3.234 -45.991 1.00 78.31 178 ASP A C 1
ATOM 1417 O O . ASP A 1 178 ? 9.026 -4.035 -45.430 1.00 78.31 178 ASP A O 1
ATOM 1421 N N . ILE A 1 179 ? 9.474 -1.931 -46.089 1.00 83.94 179 ILE A N 1
ATOM 1422 C CA . ILE A 1 179 ? 8.213 -1.350 -45.603 1.00 83.94 179 ILE A CA 1
ATOM 1423 C C . ILE A 1 179 ? 7.031 -1.848 -46.440 1.00 83.94 179 ILE A C 1
ATOM 1425 O O . ILE A 1 179 ? 6.021 -2.276 -45.879 1.00 83.94 179 ILE A O 1
ATOM 1429 N N . THR A 1 180 ? 7.146 -1.822 -47.773 1.00 88.12 180 THR A N 1
ATOM 1430 C CA . THR A 1 180 ? 6.074 -2.303 -48.662 1.00 88.12 180 THR A CA 1
ATOM 1431 C C . THR A 1 180 ? 5.778 -3.788 -48.464 1.00 88.12 180 THR A C 1
ATOM 1433 O O . THR A 1 180 ? 4.612 -4.172 -48.396 1.00 88.12 180 THR A O 1
ATOM 1436 N N . GLU A 1 181 ? 6.807 -4.620 -48.274 1.00 85.94 181 GLU A N 1
ATOM 1437 C CA . GLU A 1 181 ? 6.663 -6.039 -47.948 1.00 85.94 181 GLU A CA 1
ATOM 1438 C C . GLU A 1 181 ? 6.006 -6.243 -46.584 1.00 85.94 181 GLU A C 1
ATOM 1440 O O . GLU A 1 181 ? 5.092 -7.055 -46.455 1.00 85.94 181 GLU A O 1
ATOM 1445 N N . ALA A 1 182 ? 6.437 -5.497 -45.561 1.00 85.56 182 ALA A N 1
ATOM 1446 C CA . ALA A 1 182 ? 5.847 -5.562 -44.225 1.00 85.56 182 ALA A CA 1
ATOM 1447 C C . ALA A 1 182 ? 4.355 -5.202 -44.210 1.00 85.56 182 ALA A C 1
ATOM 1449 O O . ALA A 1 182 ? 3.593 -5.751 -43.414 1.00 85.56 182 ALA A O 1
ATOM 1450 N N . LEU A 1 183 ? 3.941 -4.315 -45.112 1.00 88.31 183 LEU A N 1
ATOM 1451 C CA . LEU A 1 183 ? 2.553 -3.909 -45.310 1.00 88.31 183 LEU A CA 1
ATOM 1452 C C . LEU A 1 183 ? 1.766 -4.829 -46.258 1.00 88.31 183 LEU A C 1
ATOM 1454 O O . LEU A 1 183 ? 0.561 -4.629 -46.421 1.00 88.31 183 LEU A O 1
ATOM 1458 N N . GLY A 1 184 ? 2.415 -5.815 -46.887 1.00 87.31 184 GLY A N 1
ATOM 1459 C CA . GLY A 1 184 ? 1.801 -6.683 -47.894 1.00 87.31 184 GLY A CA 1
ATOM 1460 C C . GLY A 1 184 ? 1.419 -5.956 -49.190 1.00 87.31 184 GLY A C 1
ATOM 1461 O O . GLY A 1 184 ? 0.477 -6.371 -49.858 1.00 87.31 184 GLY A O 1
ATOM 1462 N N . MET A 1 185 ? 2.107 -4.860 -49.527 1.00 87.00 185 MET A N 1
ATOM 1463 C CA . MET A 1 185 ? 1.838 -3.993 -50.686 1.00 87.00 185 MET A CA 1
ATOM 1464 C C . MET A 1 185 ? 3.077 -3.881 -51.586 1.00 87.00 185 MET A C 1
ATOM 1466 O O . MET A 1 185 ? 3.571 -2.786 -51.842 1.00 87.00 185 MET A O 1
ATOM 1470 N N . THR A 1 186 ? 3.621 -5.019 -52.022 1.00 85.25 186 THR A N 1
ATOM 1471 C CA . THR A 1 186 ? 4.886 -5.103 -52.783 1.00 85.25 186 THR A CA 1
ATOM 1472 C C . THR A 1 186 ? 4.849 -4.422 -54.153 1.00 85.25 186 THR A C 1
ATOM 1474 O O . THR A 1 186 ? 5.893 -4.176 -54.747 1.00 85.25 186 THR A O 1
ATOM 1477 N N . ASP A 1 187 ? 3.658 -4.110 -54.656 1.00 85.31 187 ASP A N 1
ATOM 1478 C CA . ASP A 1 187 ? 3.396 -3.396 -55.903 1.00 85.31 187 ASP A CA 1
ATOM 1479 C C . ASP A 1 187 ? 3.336 -1.865 -55.736 1.00 85.31 187 ASP A C 1
ATOM 1481 O O . ASP A 1 187 ? 3.124 -1.143 -56.714 1.00 85.31 187 ASP A O 1
ATOM 1485 N N . ALA A 1 188 ? 3.525 -1.348 -54.517 1.00 86.94 188 ALA A N 1
ATOM 1486 C CA . ALA A 1 188 ? 3.554 0.085 -54.261 1.00 86.94 188 ALA A CA 1
ATOM 1487 C C . ALA A 1 188 ? 4.737 0.772 -54.971 1.00 86.94 188 ALA A C 1
ATOM 1489 O O . ALA A 1 188 ? 5.888 0.354 -54.873 1.00 86.94 188 ALA A O 1
ATOM 1490 N N . LEU A 1 189 ? 4.448 1.884 -55.650 1.00 84.81 189 LEU A N 1
ATOM 1491 C CA . LEU A 1 189 ? 5.415 2.678 -56.412 1.00 84.81 189 LEU A CA 1
ATOM 1492 C C . LEU A 1 189 ? 6.327 3.519 -55.504 1.00 84.81 189 LEU A C 1
ATOM 1494 O O . LEU A 1 189 ? 7.486 3.767 -55.831 1.00 84.81 189 LEU A O 1
ATOM 1498 N N . SER A 1 190 ? 5.789 4.011 -54.388 1.00 86.44 190 SER A N 1
ATOM 1499 C CA . SER A 1 190 ? 6.522 4.836 -53.427 1.00 86.44 190 SER A CA 1
ATOM 1500 C C . SER A 1 190 ? 5.951 4.695 -52.022 1.00 86.44 190 SER A C 1
ATOM 1502 O O . SER A 1 190 ? 4.767 4.393 -51.851 1.00 86.44 190 SER A O 1
ATOM 1504 N N . VAL A 1 191 ? 6.799 4.973 -51.033 1.00 89.38 191 VAL A N 1
ATOM 1505 C CA . VAL A 1 191 ? 6.464 5.034 -49.608 1.00 89.38 191 VAL A CA 1
ATOM 1506 C C . VAL A 1 191 ? 6.942 6.373 -49.065 1.00 89.38 191 VAL A C 1
ATOM 1508 O O . VAL A 1 191 ? 8.119 6.710 -49.184 1.00 89.38 191 VAL A O 1
ATOM 1511 N N . GLU A 1 192 ? 6.038 7.127 -48.454 1.00 89.75 192 GLU A N 1
ATOM 1512 C CA . GLU A 1 192 ? 6.336 8.395 -47.793 1.00 89.75 192 GLU A CA 1
ATOM 1513 C C . GLU A 1 192 ? 5.938 8.302 -46.316 1.00 89.75 192 GLU A C 1
ATOM 1515 O O . GLU A 1 192 ? 4.864 7.809 -45.980 1.00 89.75 192 GLU A O 1
ATOM 1520 N N . PHE A 1 193 ? 6.826 8.724 -45.415 1.00 90.31 193 PHE A N 1
ATOM 1521 C CA . PHE A 1 193 ? 6.548 8.752 -43.978 1.00 90.31 193 PHE A CA 1
ATOM 1522 C C . PHE A 1 193 ? 5.704 9.981 -43.619 1.00 90.31 193 PHE A C 1
ATOM 1524 O O . PHE A 1 193 ? 6.115 11.107 -43.894 1.00 90.31 193 PHE A O 1
ATOM 1531 N N . GLU A 1 194 ? 4.567 9.760 -42.957 1.00 92.69 194 GLU A N 1
ATOM 1532 C CA . GLU A 1 194 ? 3.611 10.811 -42.577 1.00 92.69 194 GLU A CA 1
ATOM 1533 C C . GLU A 1 194 ? 3.749 11.226 -41.109 1.00 92.69 194 GLU A C 1
ATOM 1535 O O . GLU A 1 194 ? 3.639 12.403 -40.765 1.00 92.69 194 GLU A O 1
ATOM 1540 N N . GLY A 1 195 ? 3.993 10.267 -40.218 1.00 91.44 195 GLY A N 1
ATOM 1541 C CA . GLY A 1 195 ? 4.092 10.538 -38.790 1.00 91.44 195 GLY A CA 1
ATOM 1542 C C . GLY A 1 195 ? 4.185 9.272 -37.956 1.00 91.44 195 GLY A C 1
ATOM 1543 O O . GLY A 1 195 ? 4.010 8.158 -38.445 1.00 91.44 195 GLY A O 1
ATOM 1544 N N . CYS A 1 196 ? 4.469 9.440 -36.669 1.00 94.69 196 CYS A N 1
ATOM 1545 C CA . CYS A 1 196 ? 4.524 8.328 -35.736 1.00 94.69 196 CYS A CA 1
ATOM 1546 C C . CYS A 1 196 ? 4.151 8.750 -34.319 1.00 94.69 196 CYS A C 1
ATOM 1548 O O . CYS A 1 196 ? 4.236 9.925 -33.960 1.00 94.69 196 CYS A O 1
ATOM 1550 N N . TYR A 1 197 ? 3.812 7.772 -33.487 1.00 93.62 197 TYR A N 1
ATOM 1551 C CA . TYR A 1 197 ? 3.690 7.964 -32.047 1.00 93.62 197 TYR A CA 1
ATOM 1552 C C . TYR A 1 197 ? 4.182 6.731 -31.288 1.00 93.62 197 TYR A C 1
ATOM 1554 O O . TYR A 1 197 ? 4.085 5.594 -31.758 1.00 93.62 197 TYR A O 1
ATOM 1562 N N . VAL A 1 198 ? 4.704 6.947 -30.080 1.00 92.25 198 VAL A N 1
ATOM 1563 C CA . VAL A 1 198 ? 5.158 5.851 -29.218 1.00 92.25 198 VAL A CA 1
ATOM 1564 C C . VAL A 1 198 ? 3.947 5.157 -28.600 1.00 92.25 198 VAL A C 1
ATOM 1566 O O . VAL A 1 198 ? 3.197 5.761 -27.834 1.00 92.25 198 VAL A O 1
ATOM 1569 N N . LYS A 1 199 ? 3.773 3.872 -28.910 1.00 91.75 199 LYS A N 1
ATOM 1570 C CA . LYS A 1 199 ? 2.660 3.046 -28.431 1.00 91.75 199 LYS A CA 1
ATOM 1571 C C . LYS A 1 199 ? 2.923 2.521 -27.025 1.00 91.75 199 LYS A C 1
ATOM 1573 O O . LYS A 1 199 ? 2.042 2.589 -26.174 1.00 91.75 199 LYS A O 1
ATOM 1578 N N . ARG A 1 200 ? 4.125 1.989 -26.774 1.00 90.25 200 ARG A N 1
ATOM 1579 C CA . ARG A 1 200 ? 4.542 1.453 -25.464 1.00 90.25 200 ARG A CA 1
ATOM 1580 C C . ARG A 1 200 ? 6.052 1.223 -25.387 1.00 90.25 200 ARG A C 1
ATOM 1582 O O . ARG A 1 200 ? 6.736 1.245 -26.405 1.00 90.25 200 ARG A O 1
ATOM 1589 N N . VAL A 1 201 ? 6.535 0.995 -24.168 1.00 90.25 201 VAL A N 1
ATOM 1590 C CA . VAL A 1 201 ? 7.907 0.571 -23.863 1.00 90.25 201 VAL A CA 1
ATOM 1591 C C . VAL A 1 201 ? 7.825 -0.836 -23.276 1.00 90.25 201 VAL A C 1
ATOM 1593 O O . VAL A 1 201 ? 7.009 -1.064 -22.386 1.00 90.25 201 VAL A O 1
ATOM 1596 N N . GLU A 1 202 ? 8.629 -1.761 -23.786 1.00 89.81 202 GLU A N 1
ATOM 1597 C CA . GLU A 1 202 ? 8.698 -3.161 -23.367 1.00 89.81 202 GLU A CA 1
ATOM 1598 C C . GLU A 1 202 ? 10.118 -3.487 -22.901 1.00 89.81 202 GLU A C 1
ATOM 1600 O O . GLU A 1 202 ? 11.103 -3.124 -23.539 1.00 89.81 202 GLU A O 1
ATOM 1605 N N . SER A 1 203 ? 10.239 -4.187 -21.781 1.00 90.94 203 SER A N 1
ATOM 1606 C CA . SER A 1 203 ? 11.502 -4.748 -21.306 1.00 90.94 203 SER A CA 1
ATOM 1607 C C . SER A 1 203 ? 11.201 -5.861 -20.297 1.00 90.94 203 SER A C 1
ATOM 1609 O O . SER A 1 203 ? 10.072 -5.961 -19.806 1.00 90.94 203 SER A O 1
ATOM 1611 N N . SER A 1 204 ? 12.184 -6.720 -20.021 1.00 89.56 204 SER A N 1
ATOM 1612 C CA . SER A 1 204 ? 12.085 -7.750 -18.980 1.00 89.56 204 SER A CA 1
ATOM 1613 C C . SER A 1 204 ? 12.835 -7.313 -17.721 1.00 89.56 204 SER A C 1
ATOM 1615 O O . SER A 1 204 ? 13.881 -6.669 -17.803 1.00 89.56 204 SER A O 1
ATOM 1617 N N . TRP A 1 205 ? 12.321 -7.667 -16.547 1.00 88.00 205 TRP A N 1
ATOM 1618 C CA . TRP A 1 205 ? 12.949 -7.306 -15.280 1.00 88.00 205 TRP A CA 1
ATOM 1619 C C . TRP A 1 205 ? 14.288 -8.017 -15.022 1.00 88.00 205 TRP A C 1
ATOM 1621 O O . TRP A 1 205 ? 15.250 -7.366 -14.617 1.00 88.00 205 TRP A O 1
ATOM 1631 N N . GLU A 1 206 ? 14.397 -9.327 -15.276 1.00 83.19 206 GLU A N 1
ATOM 1632 C CA . GLU A 1 206 ? 15.558 -10.135 -14.851 1.00 83.19 206 GLU A CA 1
ATOM 1633 C C . GLU A 1 206 ? 16.758 -10.018 -15.816 1.00 83.19 206 GLU A C 1
ATOM 1635 O O . GLU A 1 206 ? 17.319 -11.005 -16.293 1.00 83.19 206 GLU A O 1
ATOM 1640 N N . GLN A 1 207 ? 17.168 -8.797 -16.142 1.00 87.25 207 GLN A N 1
ATOM 1641 C CA . GLN A 1 207 ? 18.269 -8.508 -17.061 1.00 87.25 207 GLN A CA 1
ATOM 1642 C C . GLN A 1 207 ? 19.546 -8.083 -16.337 1.00 87.25 207 GLN A C 1
ATOM 1644 O O . GLN A 1 207 ? 19.538 -7.635 -15.188 1.00 87.25 207 GLN A O 1
ATOM 1649 N N . ARG A 1 208 ? 20.678 -8.216 -17.030 1.00 86.50 208 ARG A N 1
ATOM 1650 C CA . ARG A 1 208 ? 21.933 -7.650 -16.546 1.00 86.50 208 ARG A CA 1
ATOM 1651 C C . ARG A 1 208 ? 21.922 -6.139 -16.762 1.00 86.50 208 ARG A C 1
ATOM 1653 O O . ARG A 1 208 ? 21.498 -5.671 -17.809 1.00 86.50 208 ARG A O 1
ATOM 1660 N N . LEU A 1 209 ? 22.421 -5.380 -15.793 1.00 87.94 209 LEU A N 1
ATOM 1661 C CA . LEU A 1 209 ? 22.480 -3.918 -15.862 1.00 87.94 209 LEU A CA 1
ATOM 1662 C C . LEU A 1 209 ? 23.534 -3.411 -16.851 1.00 87.94 209 LEU A C 1
ATOM 1664 O O . LEU A 1 209 ? 23.481 -2.246 -17.209 1.00 87.94 209 LEU A O 1
ATOM 1668 N N . ASP A 1 210 ? 24.500 -4.235 -17.257 1.00 82.62 210 ASP A N 1
ATOM 1669 C CA . ASP A 1 210 ? 25.516 -3.886 -18.258 1.00 82.62 210 ASP A CA 1
ATOM 1670 C C . ASP A 1 210 ? 25.122 -4.242 -19.704 1.00 82.62 210 ASP A C 1
ATOM 1672 O O . ASP A 1 210 ? 25.825 -3.867 -20.635 1.00 82.62 210 ASP A O 1
ATOM 1676 N N . ASP A 1 211 ? 23.998 -4.940 -19.888 1.00 83.19 211 ASP A N 1
ATOM 1677 C CA . ASP A 1 211 ? 23.412 -5.321 -21.184 1.00 83.19 211 ASP A CA 1
ATOM 1678 C C . ASP A 1 211 ? 21.876 -5.260 -21.077 1.00 83.19 211 ASP A C 1
ATOM 1680 O O . ASP A 1 211 ? 21.160 -6.239 -21.306 1.00 83.19 211 ASP A O 1
ATOM 1684 N N . PHE A 1 212 ? 21.355 -4.127 -20.597 1.00 87.69 212 PHE A N 1
ATOM 1685 C CA . PHE A 1 212 ? 19.939 -3.990 -20.269 1.00 87.69 212 PHE A CA 1
ATOM 1686 C C . PHE A 1 212 ? 19.145 -3.564 -21.507 1.00 87.69 212 PHE A C 1
ATOM 1688 O O . PHE A 1 212 ? 19.225 -2.414 -21.941 1.00 87.69 212 PHE A O 1
ATOM 1695 N N . LYS A 1 213 ? 18.360 -4.475 -22.086 1.00 88.31 213 LYS A N 1
ATOM 1696 C CA . LYS A 1 213 ? 17.652 -4.225 -23.346 1.00 88.31 213 LYS A CA 1
ATOM 1697 C C . LYS A 1 213 ? 16.261 -3.649 -23.116 1.00 88.31 213 LYS A C 1
ATOM 1699 O O . LYS A 1 213 ? 15.521 -4.094 -22.231 1.00 88.31 213 LYS A O 1
ATOM 1704 N N . VAL A 1 214 ? 15.899 -2.661 -23.928 1.00 90.56 214 VAL A N 1
ATOM 1705 C CA . VAL A 1 214 ? 14.603 -1.982 -23.876 1.00 90.56 214 VAL A CA 1
ATOM 1706 C C . VAL A 1 214 ? 14.080 -1.756 -25.283 1.00 90.56 214 VAL A C 1
ATOM 1708 O O . VAL A 1 214 ? 14.765 -1.177 -26.121 1.00 90.56 214 VAL A O 1
ATOM 1711 N N . ASP A 1 215 ? 12.839 -2.164 -25.509 1.00 91.06 215 ASP A N 1
ATOM 1712 C CA . ASP A 1 215 ? 12.157 -2.030 -26.784 1.00 91.06 215 ASP A CA 1
ATOM 1713 C C . ASP A 1 215 ? 11.134 -0.897 -26.715 1.00 91.06 215 ASP A C 1
ATOM 1715 O O . ASP A 1 215 ? 10.225 -0.893 -25.884 1.00 91.06 215 ASP A O 1
ATOM 1719 N N . VAL A 1 216 ? 11.251 0.073 -27.615 1.00 92.31 216 VAL A N 1
ATOM 1720 C CA . VAL A 1 216 ? 10.238 1.108 -27.821 1.00 92.31 216 VAL A CA 1
ATOM 1721 C C . VAL A 1 216 ? 9.407 0.718 -29.037 1.00 92.31 216 VAL A C 1
ATOM 1723 O O . VAL A 1 216 ? 9.922 0.596 -30.147 1.00 92.31 216 VAL A O 1
ATOM 1726 N N . ILE A 1 217 ? 8.110 0.494 -28.826 1.00 93.62 217 ILE A N 1
ATOM 1727 C CA . ILE A 1 217 ? 7.176 0.168 -29.904 1.00 93.62 217 ILE A CA 1
ATOM 1728 C C . ILE A 1 217 ? 6.563 1.464 -30.417 1.00 93.62 217 ILE A C 1
ATOM 1730 O O . ILE A 1 217 ? 5.841 2.152 -29.687 1.00 93.62 217 ILE A O 1
ATOM 1734 N N . VAL A 1 218 ? 6.842 1.782 -31.675 1.00 94.06 218 VAL A N 1
ATOM 1735 C CA . VAL A 1 218 ? 6.425 3.013 -32.345 1.00 94.06 218 VAL A CA 1
ATOM 1736 C C . VAL A 1 218 ? 5.453 2.656 -33.460 1.00 94.06 218 VAL A C 1
ATOM 1738 O O . VAL A 1 218 ? 5.782 1.875 -34.346 1.00 94.06 218 VAL A O 1
ATOM 1741 N N . SER A 1 219 ? 4.252 3.224 -33.418 1.00 96.69 219 SER A N 1
ATOM 1742 C CA . SER A 1 219 ? 3.287 3.102 -34.511 1.00 96.69 219 SER A CA 1
ATOM 1743 C C . SER A 1 219 ? 3.622 4.151 -35.562 1.00 96.69 219 SER A C 1
ATOM 1745 O O . SER A 1 219 ? 3.670 5.340 -35.237 1.00 96.69 219 SER A O 1
ATOM 1747 N N . ALA A 1 220 ? 3.863 3.720 -36.797 1.00 94.69 220 ALA A N 1
ATOM 1748 C CA . ALA A 1 220 ? 4.301 4.563 -37.901 1.00 94.69 220 ALA A CA 1
ATOM 1749 C C . ALA A 1 220 ? 3.257 4.584 -39.019 1.00 94.69 220 ALA A C 1
ATOM 1751 O O . ALA A 1 220 ? 2.786 3.531 -39.451 1.00 94.69 220 ALA A O 1
ATOM 1752 N N . ASP A 1 221 ? 2.921 5.780 -39.492 1.00 95.56 221 ASP A N 1
ATOM 1753 C CA . ASP A 1 221 ? 2.023 6.002 -40.617 1.00 95.56 221 ASP A CA 1
ATOM 1754 C C . ASP A 1 221 ? 2.817 6.290 -41.890 1.00 95.56 221 ASP A C 1
ATOM 1756 O O . ASP A 1 221 ? 3.674 7.178 -41.926 1.00 95.56 221 ASP A O 1
ATOM 1760 N N . PHE A 1 222 ? 2.476 5.565 -42.950 1.00 93.69 222 PHE A N 1
ATOM 1761 C CA . PHE A 1 222 ? 3.050 5.719 -44.277 1.00 93.69 222 PHE A CA 1
ATOM 1762 C C . PHE A 1 222 ? 1.958 5.987 -45.312 1.00 93.69 222 PHE A C 1
ATOM 1764 O O . PHE A 1 222 ? 0.875 5.392 -45.274 1.00 93.69 222 PHE A O 1
ATOM 1771 N N . MET A 1 223 ? 2.257 6.864 -46.263 1.00 94.31 223 MET A N 1
ATOM 1772 C CA . MET A 1 223 ? 1.479 7.081 -47.474 1.00 94.31 223 MET A CA 1
ATOM 1773 C C . MET A 1 223 ? 2.115 6.297 -48.622 1.00 94.31 223 MET A C 1
ATOM 1775 O O . MET A 1 223 ? 3.290 6.478 -48.935 1.00 94.31 223 MET A O 1
ATOM 1779 N N . LEU A 1 224 ? 1.339 5.405 -49.237 1.00 92.62 224 LEU A N 1
ATOM 1780 C CA . LEU A 1 224 ? 1.784 4.566 -50.345 1.00 92.62 224 LEU A CA 1
ATOM 1781 C C . LEU A 1 224 ? 1.039 4.925 -51.624 1.00 92.62 224 LEU A C 1
ATOM 1783 O O . LEU A 1 224 ? -0.184 5.071 -51.605 1.00 92.62 224 LEU A O 1
ATOM 1787 N N . LYS A 1 225 ? 1.758 4.978 -52.745 1.00 90.75 225 LYS A N 1
ATOM 1788 C CA . LYS A 1 225 ? 1.156 5.052 -54.083 1.00 90.75 225 LYS A CA 1
ATOM 1789 C C . LYS A 1 225 ? 1.001 3.655 -54.642 1.00 90.75 225 LYS A C 1
ATOM 1791 O O . LYS A 1 225 ? 1.983 3.057 -55.068 1.00 90.75 225 LYS A O 1
ATOM 1796 N N . VAL A 1 226 ? -0.224 3.144 -54.646 1.00 89.38 226 VAL A N 1
ATOM 1797 C CA . VAL A 1 226 ? -0.511 1.773 -55.086 1.00 89.38 226 VAL A CA 1
ATOM 1798 C C . VAL A 1 226 ? -1.275 1.762 -56.407 1.00 89.38 226 VAL A C 1
ATOM 1800 O O . VAL A 1 226 ? -2.087 2.669 -56.637 1.00 89.38 226 VAL A O 1
ATOM 1803 N N . PRO A 1 227 ? -1.031 0.772 -57.282 1.00 85.56 227 PRO A N 1
ATOM 1804 C CA . PRO A 1 227 ? -1.830 0.572 -58.481 1.00 85.56 227 PRO A CA 1
ATOM 1805 C C . PRO A 1 227 ? -3.299 0.333 -58.117 1.00 85.56 227 PRO A C 1
ATOM 1807 O O . PRO A 1 227 ? -3.624 -0.396 -57.182 1.00 85.56 227 PRO A O 1
ATOM 1810 N N . ALA A 1 228 ? -4.203 0.949 -58.864 1.00 81.94 228 ALA A N 1
ATOM 1811 C CA . ALA A 1 228 ? -5.636 0.759 -58.746 1.00 81.94 228 ALA A CA 1
ATOM 1812 C C . ALA A 1 228 ? -6.269 0.748 -60.137 1.00 81.94 228 ALA A C 1
ATOM 1814 O O . ALA A 1 228 ? -5.862 1.481 -61.038 1.00 81.94 228 ALA A O 1
ATOM 1815 N N . GLU A 1 229 ? -7.294 -0.075 -60.317 1.00 81.69 229 GLU A N 1
ATOM 1816 C CA . GLU A 1 229 ? -8.069 -0.085 -61.552 1.00 81.69 229 GLU A CA 1
ATOM 1817 C C . GLU A 1 229 ? -9.168 0.980 -61.486 1.00 81.69 229 GLU A C 1
ATOM 1819 O O . GLU A 1 229 ? -9.940 1.049 -60.526 1.00 81.69 229 GLU A O 1
ATOM 1824 N N . HIS A 1 230 ? -9.240 1.827 -62.512 1.00 78.75 230 HIS A N 1
ATOM 1825 C CA . HIS A 1 230 ? -10.327 2.778 -62.705 1.00 78.75 230 HIS A CA 1
ATOM 1826 C C . HIS A 1 230 ? -11.090 2.434 -63.981 1.00 78.75 230 HIS A C 1
ATOM 1828 O O . HIS A 1 230 ? -10.511 2.364 -65.067 1.00 78.75 230 HIS A O 1
ATOM 1834 N N . TYR A 1 231 ? -12.397 2.232 -63.847 1.00 76.75 231 TYR A N 1
ATOM 1835 C CA . TYR A 1 231 ? -13.260 1.841 -64.956 1.00 76.75 231 TYR A CA 1
ATOM 1836 C C . TYR A 1 231 ? -13.908 3.074 -65.587 1.00 76.75 231 TYR A C 1
ATOM 1838 O O . TYR A 1 231 ? -14.612 3.829 -64.917 1.00 76.75 231 TYR A O 1
ATOM 1846 N N . CYS A 1 232 ? -13.682 3.268 -66.887 1.00 68.38 232 CYS A N 1
ATOM 1847 C CA . CYS A 1 232 ? -14.304 4.326 -67.681 1.00 68.38 232 CYS A CA 1
ATOM 1848 C C . CYS A 1 232 ? -14.990 3.697 -68.904 1.00 68.38 232 CYS A C 1
ATOM 1850 O O . CYS A 1 232 ? -14.351 3.423 -69.923 1.00 68.38 232 CYS A O 1
ATOM 1852 N N . GLY A 1 233 ? -16.294 3.421 -68.785 1.00 79.19 233 GLY A N 1
ATOM 1853 C CA . GLY A 1 233 ? -17.027 2.610 -69.767 1.00 79.19 233 GLY A CA 1
ATOM 1854 C C . GLY A 1 233 ? -16.484 1.176 -69.822 1.00 79.19 233 GLY A C 1
ATOM 1855 O O . GLY A 1 233 ? -16.214 0.590 -68.778 1.00 79.19 233 GLY A O 1
ATOM 1856 N N . ASP A 1 234 ? -16.260 0.641 -71.027 1.00 74.88 234 ASP A N 1
ATOM 1857 C CA . ASP A 1 234 ? -15.720 -0.717 -71.252 1.00 74.88 234 ASP A CA 1
ATOM 1858 C C . ASP A 1 234 ? -14.178 -0.806 -71.159 1.00 74.88 234 ASP A C 1
ATOM 1860 O O . ASP A 1 234 ? -13.582 -1.811 -71.548 1.00 74.88 234 ASP A O 1
ATOM 1864 N N . LYS A 1 235 ? -13.493 0.255 -70.701 1.00 67.06 235 LYS A N 1
ATOM 1865 C CA . LYS A 1 235 ? -12.024 0.308 -70.613 1.00 67.06 235 LYS A CA 1
ATOM 1866 C C . LYS A 1 235 ? -11.552 0.393 -69.163 1.00 67.06 235 LYS A C 1
ATOM 1868 O O . LYS A 1 235 ? -11.960 1.289 -68.422 1.00 67.06 235 LYS A O 1
ATOM 1873 N N . THR A 1 236 ? -10.626 -0.493 -68.799 1.00 76.06 236 THR A N 1
ATOM 1874 C CA . THR A 1 236 ? -9.887 -0.450 -67.530 1.00 76.06 236 THR A CA 1
ATOM 1875 C C . THR A 1 236 ? -8.627 0.390 -67.701 1.00 76.06 236 THR A C 1
ATOM 1877 O O . THR A 1 236 ? -7.790 0.098 -68.555 1.00 76.06 236 THR A O 1
ATOM 1880 N N . MET A 1 237 ? -8.487 1.438 -66.895 1.00 74.94 237 MET A N 1
ATOM 1881 C CA . MET A 1 237 ? -7.281 2.260 -66.820 1.00 74.94 237 MET A CA 1
ATOM 1882 C C . MET A 1 237 ? -6.540 1.949 -65.522 1.00 74.94 237 MET A C 1
ATOM 1884 O O . MET A 1 237 ? -7.152 1.923 -64.455 1.00 74.94 237 MET A O 1
ATOM 1888 N N . LEU A 1 238 ? -5.223 1.757 -65.602 1.00 74.69 238 LEU A N 1
ATOM 1889 C CA . LEU A 1 238 ? -4.377 1.673 -64.415 1.00 74.69 238 LEU A CA 1
ATOM 1890 C C . LEU A 1 238 ? -4.140 3.097 -63.895 1.00 74.69 238 LEU A C 1
ATOM 1892 O O . LEU A 1 238 ? -3.528 3.920 -64.578 1.00 74.69 238 LEU A O 1
ATOM 1896 N N . VAL A 1 239 ? -4.657 3.399 -62.712 1.00 83.31 239 VAL A N 1
ATOM 1897 C CA . VAL A 1 239 ? -4.411 4.651 -61.990 1.00 83.31 239 VAL A CA 1
ATOM 1898 C C . VAL A 1 239 ? -3.621 4.355 -60.723 1.00 83.31 239 VAL A C 1
ATOM 1900 O O . VAL A 1 239 ? -3.552 3.215 -60.279 1.00 83.31 239 VAL A O 1
ATOM 1903 N N . TYR A 1 240 ? -3.024 5.379 -60.124 1.00 82.56 240 TYR A N 1
ATOM 1904 C CA . TYR A 1 240 ? -2.400 5.248 -58.812 1.00 82.56 240 TYR A CA 1
ATOM 1905 C C . TYR A 1 240 ? -3.272 5.931 -57.776 1.00 82.56 240 TYR A C 1
ATOM 1907 O O . TYR A 1 240 ? -3.801 7.019 -58.015 1.00 82.56 240 TYR A O 1
ATOM 1915 N N . ARG A 1 241 ? -3.426 5.280 -56.627 1.00 87.06 241 ARG A N 1
ATOM 1916 C CA . ARG A 1 241 ? -4.166 5.818 -55.494 1.00 87.06 241 ARG A CA 1
ATOM 1917 C C . ARG A 1 241 ? -3.241 5.952 -54.296 1.00 87.06 241 ARG A C 1
ATOM 1919 O O . ARG A 1 241 ? -2.582 4.986 -53.913 1.00 87.06 241 ARG A O 1
ATOM 1926 N N . ASP A 1 242 ? -3.293 7.113 -53.655 1.00 89.94 242 ASP A N 1
ATOM 1927 C CA . ASP A 1 242 ? -2.658 7.317 -52.360 1.00 89.94 242 ASP A CA 1
ATOM 1928 C C . ASP A 1 242 ? -3.435 6.555 -51.282 1.00 89.94 242 ASP A C 1
ATOM 1930 O O . ASP A 1 242 ? -4.650 6.713 -51.102 1.00 89.94 242 ASP A O 1
ATOM 1934 N N . THR A 1 243 ? -2.727 5.682 -50.580 1.00 90.44 243 THR A N 1
ATOM 1935 C CA . THR A 1 243 ? -3.279 4.806 -49.557 1.00 90.44 243 THR A CA 1
ATOM 1936 C C . THR A 1 243 ? -2.450 4.933 -48.291 1.00 90.44 243 THR A C 1
ATOM 1938 O O . THR A 1 243 ? -1.261 4.631 -48.284 1.00 90.44 243 THR A O 1
ATOM 1941 N N . ARG A 1 244 ? -3.088 5.352 -47.195 1.00 93.12 244 ARG A N 1
ATOM 1942 C CA . ARG A 1 244 ? -2.451 5.392 -45.876 1.00 93.12 244 ARG A CA 1
ATOM 1943 C C . ARG A 1 244 ? -2.455 4.004 -45.242 1.00 93.12 244 ARG A C 1
ATOM 1945 O O . ARG A 1 244 ? -3.482 3.309 -45.246 1.00 93.12 244 ARG A O 1
ATOM 1952 N N . ARG A 1 245 ? -1.317 3.612 -44.680 1.00 94.19 245 ARG A N 1
ATOM 1953 C CA . ARG A 1 245 ? -1.153 2.392 -43.890 1.00 94.19 245 ARG A CA 1
ATOM 1954 C C . ARG A 1 245 ? -0.360 2.682 -42.631 1.00 94.19 245 ARG A C 1
ATOM 1956 O O . ARG A 1 245 ? 0.492 3.562 -42.618 1.00 94.19 245 ARG A O 1
ATOM 1963 N N . THR A 1 246 ? -0.646 1.903 -41.601 1.00 94.62 246 THR A N 1
ATOM 1964 C CA . THR A 1 246 ? 0.009 1.999 -40.302 1.00 94.62 246 THR A CA 1
ATOM 1965 C C . THR A 1 246 ? 0.688 0.672 -40.012 1.00 94.62 246 THR A C 1
ATOM 1967 O O . THR A 1 246 ? 0.091 -0.383 -40.234 1.00 94.62 246 THR A O 1
ATOM 1970 N N . ILE A 1 247 ? 1.917 0.718 -39.511 1.00 93.69 247 ILE A N 1
ATOM 1971 C CA . ILE A 1 247 ? 2.660 -0.463 -39.072 1.00 93.69 247 ILE A CA 1
ATOM 1972 C C . ILE A 1 247 ? 3.428 -0.159 -37.788 1.00 93.69 247 ILE A C 1
ATOM 1974 O O . ILE A 1 247 ? 3.954 0.938 -37.603 1.00 93.69 247 ILE A O 1
ATOM 1978 N N . ASP A 1 248 ? 3.483 -1.141 -36.890 1.00 94.94 248 ASP A N 1
ATOM 1979 C CA . ASP A 1 248 ? 4.253 -1.036 -35.656 1.00 94.94 248 ASP A CA 1
ATOM 1980 C C . ASP A 1 248 ? 5.722 -1.406 -35.927 1.00 94.94 248 ASP A C 1
ATOM 1982 O O . ASP A 1 248 ? 6.035 -2.503 -36.400 1.00 94.94 248 ASP A O 1
ATOM 1986 N N . TYR A 1 249 ? 6.628 -0.504 -35.562 1.00 89.38 249 TYR A N 1
ATOM 1987 C CA . TYR A 1 249 ? 8.071 -0.711 -35.537 1.00 89.38 249 TYR A CA 1
ATOM 1988 C C . TYR A 1 249 ? 8.566 -0.943 -34.111 1.00 89.38 249 TYR A C 1
ATOM 1990 O O . TYR A 1 249 ? 8.082 -0.329 -33.157 1.00 89.38 249 TYR A O 1
ATOM 1998 N N . ARG A 1 250 ? 9.563 -1.817 -33.967 1.00 87.25 250 ARG A N 1
ATOM 1999 C CA . ARG A 1 250 ? 10.286 -2.062 -32.719 1.00 87.25 250 ARG A CA 1
ATOM 2000 C C . ARG A 1 250 ? 11.666 -1.425 -32.808 1.00 87.25 250 ARG A C 1
ATOM 2002 O O . ARG A 1 250 ? 12.421 -1.742 -33.721 1.00 87.25 250 ARG A O 1
ATOM 2009 N N . PHE A 1 251 ? 11.970 -0.568 -31.840 1.00 87.00 251 PHE A N 1
ATOM 2010 C CA . PHE A 1 251 ? 13.266 0.073 -31.643 1.00 87.00 251 PHE A CA 1
ATOM 2011 C C . PHE A 1 251 ? 13.927 -0.530 -30.407 1.00 87.00 251 PHE A C 1
ATOM 2013 O O . PHE A 1 251 ? 13.495 -0.245 -29.289 1.00 87.00 251 PHE A O 1
ATOM 2020 N N . ARG A 1 252 ? 14.941 -1.376 -30.592 1.00 83.31 252 ARG A N 1
ATOM 2021 C CA . ARG A 1 252 ? 15.662 -2.017 -29.487 1.00 83.31 252 ARG A CA 1
ATOM 2022 C C . ARG A 1 252 ? 16.913 -1.237 -29.120 1.00 83.31 252 ARG A C 1
ATOM 2024 O O . ARG A 1 252 ? 17.842 -1.134 -29.921 1.00 83.31 252 ARG A O 1
ATOM 2031 N N . TYR A 1 253 ? 16.946 -0.781 -27.880 1.00 84.06 253 TYR A N 1
ATOM 2032 C CA . TYR A 1 253 ? 18.080 -0.129 -27.240 1.00 84.06 253 TYR A CA 1
ATOM 2033 C C . TYR A 1 253 ? 18.751 -1.078 -26.261 1.00 84.06 253 TYR A C 1
ATOM 2035 O O . TYR A 1 253 ? 18.086 -1.892 -25.621 1.00 84.06 253 TYR A O 1
ATOM 2043 N N . THR A 1 254 ? 20.062 -0.939 -26.107 1.00 82.44 254 THR A N 1
ATOM 2044 C CA . THR A 1 254 ? 20.845 -1.656 -25.101 1.00 82.44 254 THR A CA 1
ATOM 2045 C C . THR A 1 254 ? 21.522 -0.642 -24.188 1.00 82.44 254 THR A C 1
ATOM 2047 O O . THR A 1 254 ? 22.299 0.196 -24.635 1.00 82.44 254 THR A O 1
ATOM 2050 N N . PHE A 1 255 ? 21.199 -0.690 -22.901 1.00 81.88 255 PHE A N 1
ATOM 2051 C CA . PHE A 1 255 ? 21.700 0.228 -21.886 1.00 81.88 255 PHE A CA 1
ATOM 2052 C C . PHE A 1 255 ? 22.780 -0.443 -21.029 1.00 81.88 255 PHE A C 1
ATOM 2054 O O . PHE A 1 255 ? 22.531 -1.482 -20.418 1.00 81.88 255 PHE A O 1
ATOM 2061 N N . ASP A 1 256 ? 23.940 0.203 -20.890 1.00 82.19 256 ASP A N 1
ATOM 2062 C CA . ASP A 1 256 ? 24.878 -0.061 -19.793 1.00 82.19 256 ASP A CA 1
ATOM 2063 C C . ASP A 1 256 ? 24.503 0.830 -18.600 1.00 82.19 256 ASP A C 1
ATOM 2065 O O . ASP A 1 256 ? 25.104 1.874 -18.323 1.00 82.19 256 ASP A O 1
ATOM 2069 N N . LEU A 1 257 ? 23.460 0.409 -17.888 1.00 84.12 257 LEU A N 1
ATOM 2070 C CA . LEU A 1 257 ? 22.995 1.019 -16.647 1.00 84.12 257 LEU A CA 1
ATOM 2071 C C . LEU A 1 257 ? 24.006 0.851 -15.506 1.00 84.12 257 LEU A C 1
ATOM 2073 O O . LEU A 1 257 ? 23.972 1.627 -14.552 1.00 84.12 257 LEU A O 1
ATOM 2077 N N . TYR A 1 258 ? 24.913 -0.124 -15.564 1.00 82.56 258 TYR A N 1
ATOM 2078 C CA . TYR A 1 258 ? 25.959 -0.308 -14.556 1.00 82.56 258 TYR A CA 1
ATOM 2079 C C . TYR A 1 258 ? 27.140 0.658 -14.755 1.00 82.56 258 TYR A C 1
ATOM 2081 O O . TYR A 1 258 ? 27.723 1.152 -13.785 1.00 82.56 258 TYR A O 1
ATOM 2089 N N . GLY A 1 259 ? 27.469 0.953 -16.008 1.00 75.38 259 GLY A N 1
ATOM 2090 C CA . GLY A 1 259 ? 28.592 1.765 -16.453 1.00 75.38 259 GLY A CA 1
ATOM 2091 C C . GLY A 1 259 ? 29.926 1.042 -16.317 1.00 75.38 259 GLY A C 1
ATOM 2092 O O . GLY A 1 259 ? 30.803 1.525 -15.588 1.00 75.38 259 GLY A O 1
ATOM 2093 N N . VAL A 1 260 ? 30.075 -0.142 -16.926 1.00 68.31 260 VAL A N 1
ATOM 2094 C CA . VAL A 1 260 ? 31.245 -1.050 -16.835 1.00 68.31 260 VAL A CA 1
ATOM 2095 C C . VAL A 1 260 ? 32.564 -0.294 -17.007 1.00 68.31 260 VAL A C 1
ATOM 2097 O O . VAL A 1 260 ? 33.489 -0.481 -16.215 1.00 68.31 260 VAL A O 1
ATOM 2100 N N . ASN A 1 261 ? 32.603 0.641 -17.958 1.00 59.84 261 ASN A N 1
ATOM 2101 C CA . ASN A 1 261 ? 33.785 1.431 -18.315 1.00 59.84 261 ASN A CA 1
ATOM 2102 C C . ASN A 1 261 ? 33.937 2.741 -17.516 1.00 59.84 261 ASN A C 1
ATOM 2104 O O . ASN A 1 261 ? 34.754 3.593 -17.852 1.00 59.84 261 ASN A O 1
ATOM 2108 N N . GLY A 1 262 ? 33.164 2.908 -16.440 1.00 62.91 262 GLY A N 1
ATOM 2109 C CA . GLY A 1 262 ? 33.188 4.095 -15.576 1.00 62.91 262 GLY A CA 1
ATOM 2110 C C . GLY A 1 262 ? 32.148 5.161 -15.928 1.00 62.91 262 GLY A C 1
ATOM 2111 O O . GLY A 1 262 ? 31.991 6.112 -15.171 1.00 62.91 262 GLY A O 1
ATOM 2112 N N . TYR A 1 263 ? 31.408 4.980 -17.019 1.00 64.44 263 TYR A N 1
ATOM 2113 C CA . TYR A 1 263 ? 30.310 5.839 -17.458 1.00 64.44 263 TYR A CA 1
ATOM 2114 C C . TYR A 1 263 ? 29.175 4.970 -18.008 1.00 64.44 263 TYR A C 1
ATOM 2116 O O . TYR A 1 263 ? 29.439 3.888 -18.526 1.00 64.44 263 TYR A O 1
ATOM 2124 N N . LYS A 1 264 ? 27.925 5.421 -17.853 1.00 71.44 264 LYS A N 1
ATOM 2125 C CA . LYS A 1 264 ? 26.738 4.732 -18.383 1.00 71.44 264 LYS A CA 1
ATOM 2126 C C . LYS A 1 264 ? 26.572 5.067 -19.864 1.00 71.44 264 LYS A C 1
ATOM 2128 O O . LYS A 1 264 ? 26.797 6.215 -20.249 1.00 71.44 264 LYS A O 1
ATOM 2133 N N . THR A 1 265 ? 26.171 4.095 -20.674 1.00 67.94 265 THR A N 1
ATOM 2134 C CA . THR A 1 265 ? 25.986 4.266 -22.124 1.00 67.94 265 THR A CA 1
ATOM 2135 C C . THR A 1 265 ? 24.654 3.694 -22.586 1.00 67.94 265 THR A C 1
ATOM 2137 O O . THR A 1 265 ? 24.045 2.861 -21.916 1.00 67.94 265 THR A O 1
ATOM 2140 N N . CYS A 1 266 ? 24.203 4.150 -23.749 1.00 72.88 266 CYS A N 1
ATOM 2141 C CA . CYS A 1 266 ? 23.154 3.505 -24.529 1.00 72.88 266 CYS A CA 1
ATOM 2142 C C . CYS A 1 266 ? 23.706 3.200 -25.922 1.00 72.88 266 CYS A C 1
ATOM 2144 O O . CYS A 1 266 ? 24.480 4.001 -26.449 1.00 72.88 266 CYS A O 1
ATOM 2146 N N . SER A 1 267 ? 23.318 2.064 -26.493 1.00 67.75 267 SER A N 1
ATOM 2147 C CA . SER A 1 267 ? 23.571 1.693 -27.883 1.00 67.75 267 SER A CA 1
ATOM 2148 C C . SER A 1 267 ? 22.278 1.289 -28.596 1.00 67.75 267 SER A C 1
ATOM 2150 O O . SER A 1 267 ? 21.314 0.831 -27.973 1.00 67.75 267 SER A O 1
ATOM 2152 N N . GLY A 1 268 ? 22.268 1.459 -29.920 1.00 65.75 268 GLY A N 1
ATOM 2153 C CA . GLY A 1 268 ? 21.089 1.290 -30.773 1.00 65.75 268 GLY A CA 1
ATOM 2154 C C . GLY A 1 268 ? 20.475 2.635 -31.198 1.00 65.75 268 GLY A C 1
ATOM 2155 O O . GLY A 1 268 ? 21.078 3.678 -30.955 1.00 65.75 268 GLY A O 1
ATOM 2156 N N . PRO A 1 269 ? 19.283 2.630 -31.816 1.00 68.31 269 PRO A N 1
ATOM 2157 C CA . PRO A 1 269 ? 18.382 1.487 -31.931 1.00 68.31 269 PRO A CA 1
ATOM 2158 C C . PRO A 1 269 ? 18.769 0.475 -33.018 1.00 68.31 269 PRO A C 1
ATOM 2160 O O . PRO A 1 269 ? 19.284 0.830 -34.080 1.00 68.31 269 PRO A O 1
ATOM 2163 N N . ILE A 1 270 ? 18.442 -0.796 -32.760 1.00 71.31 270 ILE A N 1
ATOM 2164 C CA . ILE A 1 270 ? 18.164 -1.785 -33.810 1.00 71.31 270 ILE A CA 1
ATOM 2165 C C . ILE A 1 270 ? 16.675 -1.684 -34.131 1.00 71.31 270 ILE A C 1
ATOM 2167 O O . ILE A 1 270 ? 15.843 -1.908 -33.245 1.00 71.31 270 ILE A O 1
ATOM 2171 N N . THR A 1 271 ? 16.341 -1.372 -35.383 1.00 72.69 271 THR A N 1
ATOM 2172 C CA . THR A 1 271 ? 14.959 -1.074 -35.774 1.00 72.69 271 THR A CA 1
ATOM 2173 C C . THR A 1 271 ? 14.447 -2.003 -36.867 1.00 72.69 271 THR A C 1
ATOM 2175 O O . THR A 1 271 ? 15.071 -2.132 -37.917 1.00 72.69 271 THR A O 1
ATOM 2178 N N . ALA A 1 272 ? 13.272 -2.600 -36.644 1.00 76.88 272 ALA A N 1
ATOM 2179 C CA . ALA A 1 272 ? 12.550 -3.395 -37.643 1.00 76.88 272 ALA A CA 1
ATOM 2180 C C . ALA A 1 272 ? 11.029 -3.405 -37.373 1.00 76.88 272 ALA A C 1
ATOM 2182 O O . ALA A 1 272 ? 10.612 -3.134 -36.239 1.00 76.88 272 ALA A O 1
ATOM 2183 N N . PRO A 1 273 ? 10.178 -3.736 -38.367 1.00 85.19 273 PRO A N 1
ATOM 2184 C CA . PRO A 1 273 ? 8.765 -4.023 -38.124 1.00 85.19 273 PRO A CA 1
ATOM 2185 C C . PRO A 1 273 ? 8.594 -5.095 -37.043 1.00 85.19 273 PRO A C 1
ATOM 2187 O O . PRO A 1 273 ? 9.344 -6.072 -37.018 1.00 85.19 273 PRO A O 1
ATOM 2190 N N . VAL A 1 274 ? 7.594 -4.950 -36.166 1.00 86.06 274 VAL A N 1
ATOM 2191 C CA . VAL A 1 274 ? 7.402 -5.847 -35.006 1.00 86.06 274 VAL A CA 1
ATOM 2192 C C . VAL A 1 274 ? 7.350 -7.321 -35.413 1.00 86.06 274 VAL A C 1
ATOM 2194 O O . VAL A 1 274 ? 7.938 -8.156 -34.733 1.00 86.06 274 VAL A O 1
ATOM 2197 N N . GLN A 1 275 ? 6.700 -7.636 -36.534 1.00 81.19 275 GLN A N 1
ATOM 2198 C CA . GLN A 1 275 ? 6.543 -9.006 -37.036 1.00 81.19 275 GLN A CA 1
ATOM 2199 C C . GLN A 1 275 ? 7.845 -9.650 -37.548 1.00 81.19 275 GLN A C 1
ATOM 2201 O O . GLN A 1 275 ? 7.872 -10.849 -37.806 1.00 81.19 275 GLN A O 1
ATOM 2206 N N . TYR A 1 276 ? 8.905 -8.861 -37.732 1.00 76.94 276 TYR A N 1
ATOM 2207 C CA . TYR A 1 276 ? 10.198 -9.311 -38.255 1.00 76.94 276 TYR A CA 1
ATOM 2208 C C . TYR A 1 276 ? 11.299 -9.315 -37.198 1.00 76.94 276 TYR A C 1
ATOM 2210 O O . TYR A 1 276 ? 12.428 -9.708 -37.490 1.00 76.94 276 TYR A O 1
ATOM 2218 N N . PHE A 1 277 ? 10.987 -8.896 -35.972 1.00 73.56 277 PHE A N 1
ATOM 2219 C CA . PHE A 1 277 ? 11.947 -8.942 -34.885 1.00 73.56 277 PHE A CA 1
ATOM 2220 C C . PHE A 1 277 ? 12.131 -10.390 -34.399 1.00 73.56 277 PHE A C 1
ATOM 2222 O O . PHE A 1 277 ? 11.129 -11.080 -34.202 1.00 73.56 277 PHE A O 1
ATOM 2229 N N . PRO A 1 278 ? 13.375 -10.872 -34.209 1.00 73.12 278 PRO A N 1
ATOM 2230 C CA . PRO A 1 278 ? 13.616 -12.232 -33.737 1.00 73.12 278 PRO A CA 1
ATOM 2231 C C . PRO A 1 278 ? 13.022 -12.452 -32.346 1.00 73.12 278 PRO A C 1
ATOM 2233 O O . PRO A 1 278 ? 13.067 -11.556 -31.500 1.00 73.12 278 PRO A O 1
ATOM 2236 N N . GLU A 1 279 ? 12.514 -13.663 -32.115 1.00 76.19 279 GLU A N 1
ATOM 2237 C CA . GLU A 1 279 ? 11.981 -14.046 -30.814 1.00 76.19 279 GLU A CA 1
ATOM 2238 C C . GLU A 1 279 ? 13.108 -14.144 -29.775 1.00 76.19 279 GLU A C 1
ATOM 2240 O O . GLU A 1 279 ? 14.100 -14.850 -29.959 1.00 76.19 279 GLU A O 1
ATOM 2245 N N . ASP A 1 280 ? 12.960 -13.415 -28.675 1.00 79.94 280 ASP A N 1
ATOM 2246 C CA . ASP A 1 280 ? 13.818 -13.454 -27.504 1.00 79.94 280 ASP A CA 1
ATOM 2247 C C . ASP A 1 280 ? 13.013 -13.221 -26.219 1.00 79.94 280 ASP A C 1
ATOM 2249 O O . ASP A 1 280 ? 11.788 -13.104 -26.238 1.00 79.94 280 ASP A O 1
ATOM 2253 N N . ARG A 1 281 ? 13.697 -13.128 -25.071 1.00 78.00 281 ARG A N 1
ATOM 2254 C CA . ARG A 1 281 ? 13.024 -12.964 -23.771 1.00 78.00 281 ARG A CA 1
ATOM 2255 C C . ARG A 1 281 ? 12.107 -11.735 -23.700 1.00 78.00 281 ARG A C 1
ATOM 2257 O O . ARG A 1 281 ? 11.140 -11.751 -22.946 1.00 78.00 281 ARG A O 1
ATOM 2264 N N . ILE A 1 282 ? 12.426 -10.658 -24.428 1.00 81.69 282 ILE A N 1
ATOM 2265 C CA . ILE A 1 282 ? 11.657 -9.409 -24.380 1.00 81.69 282 ILE A CA 1
ATOM 2266 C C . ILE A 1 282 ? 10.448 -9.519 -25.299 1.00 81.69 282 ILE A C 1
ATOM 2268 O O . ILE A 1 282 ? 9.348 -9.157 -24.890 1.00 81.69 282 ILE A O 1
ATOM 2272 N N . THR A 1 283 ? 10.620 -10.046 -26.514 1.00 79.12 283 THR A N 1
ATOM 2273 C CA . THR A 1 283 ? 9.491 -10.237 -27.436 1.00 79.12 283 THR A CA 1
ATOM 2274 C C . THR A 1 283 ? 8.522 -11.305 -26.934 1.00 79.12 283 THR A C 1
ATOM 2276 O O . THR A 1 283 ? 7.321 -11.159 -27.132 1.00 79.12 283 THR A O 1
ATOM 2279 N N . ALA A 1 284 ? 9.030 -12.358 -26.282 1.00 78.19 284 ALA A N 1
ATOM 2280 C CA . ALA A 1 284 ? 8.219 -13.446 -25.742 1.00 78.19 284 ALA A CA 1
ATOM 2281 C C . ALA A 1 284 ? 7.411 -13.025 -24.505 1.00 78.19 284 ALA A C 1
ATOM 2283 O O . ALA A 1 284 ? 6.406 -13.659 -24.195 1.00 78.19 284 ALA A O 1
ATOM 2284 N N . GLN A 1 285 ? 7.849 -11.976 -23.789 1.00 73.19 285 GLN A N 1
ATOM 2285 C CA . GLN A 1 285 ? 7.230 -11.493 -22.545 1.00 73.19 285 GLN A CA 1
ATOM 2286 C C . GLN A 1 285 ? 6.944 -12.622 -21.537 1.00 73.19 285 GLN A C 1
ATOM 2288 O O . GLN A 1 285 ? 5.953 -12.599 -20.813 1.00 73.19 285 GLN A O 1
ATOM 2293 N N . SER A 1 286 ? 7.823 -13.626 -21.492 1.00 67.62 286 SER A N 1
ATOM 2294 C CA . SER A 1 286 ? 7.660 -14.831 -20.669 1.00 67.62 286 SER A CA 1
ATOM 2295 C C . SER A 1 286 ? 7.973 -14.613 -19.183 1.00 67.62 286 SER A C 1
ATOM 2297 O O . SER A 1 286 ? 7.831 -15.528 -18.378 1.00 67.62 286 SER A O 1
ATOM 2299 N N . GLU A 1 287 ? 8.432 -13.416 -18.821 1.00 76.31 287 GLU A N 1
ATOM 2300 C CA . GLU A 1 287 ? 8.818 -12.994 -17.472 1.00 76.31 287 GLU A CA 1
ATOM 2301 C C . GLU A 1 287 ? 8.055 -11.716 -17.078 1.00 76.31 287 GLU A C 1
ATOM 2303 O O . GLU A 1 287 ? 7.253 -11.189 -17.854 1.00 76.31 287 GLU A O 1
ATOM 2308 N N . TRP A 1 288 ? 8.319 -11.173 -15.883 1.00 84.69 288 TRP A N 1
ATOM 2309 C CA . TRP A 1 288 ? 7.734 -9.897 -15.465 1.00 84.69 288 TRP A CA 1
ATOM 2310 C C . TRP A 1 288 ? 8.165 -8.759 -16.392 1.00 84.69 288 TRP A C 1
ATOM 2312 O O . TRP A 1 288 ? 9.307 -8.289 -16.361 1.00 84.69 288 TRP A O 1
ATOM 2322 N N . THR A 1 289 ? 7.214 -8.304 -17.204 1.00 86.19 289 THR A N 1
ATOM 2323 C CA . THR A 1 289 ? 7.368 -7.106 -18.030 1.00 86.19 289 THR A CA 1
ATOM 2324 C C . THR A 1 289 ? 7.572 -5.880 -17.153 1.00 86.19 289 THR A C 1
ATOM 2326 O O . THR A 1 289 ? 6.965 -5.753 -16.083 1.00 86.19 289 THR A O 1
ATOM 2329 N N . THR A 1 290 ? 8.412 -4.954 -17.608 1.00 87.00 290 THR A N 1
ATOM 2330 C CA . THR A 1 290 ? 8.623 -3.702 -16.887 1.00 87.00 290 THR A CA 1
ATOM 2331 C C . THR A 1 290 ? 7.764 -2.563 -17.418 1.00 87.00 290 THR A C 1
ATOM 2333 O O . THR A 1 290 ? 7.457 -2.489 -18.606 1.00 87.00 290 THR A O 1
ATOM 2336 N N . ASN A 1 291 ? 7.448 -1.603 -16.557 1.00 85.50 291 ASN A N 1
ATOM 2337 C CA . ASN A 1 291 ? 6.881 -0.322 -16.958 1.00 85.50 291 ASN A CA 1
ATOM 2338 C C . ASN A 1 291 ? 7.933 0.607 -17.608 1.00 85.50 291 ASN A C 1
ATOM 2340 O O . ASN A 1 291 ? 9.110 0.277 -17.768 1.00 85.50 291 ASN A O 1
ATOM 2344 N N . ARG A 1 292 ? 7.507 1.829 -17.949 1.00 87.44 292 ARG A N 1
ATOM 2345 C CA . ARG A 1 292 ? 8.325 2.861 -18.621 1.00 87.44 292 ARG A CA 1
ATOM 2346 C C . ARG A 1 292 ? 9.509 3.376 -17.794 1.00 87.44 292 ARG A C 1
ATOM 2348 O O . ARG A 1 292 ? 10.308 4.146 -18.319 1.00 87.44 292 ARG A O 1
ATOM 2355 N N . ILE A 1 293 ? 9.594 2.998 -16.521 1.00 85.88 293 ILE A N 1
ATOM 2356 C CA . ILE A 1 293 ? 10.684 3.347 -15.605 1.00 85.88 293 ILE A CA 1
ATOM 2357 C C . ILE A 1 293 ? 11.521 2.108 -15.227 1.00 85.88 293 ILE A C 1
ATOM 2359 O O . ILE A 1 293 ? 12.307 2.165 -14.291 1.00 85.88 293 ILE A O 1
ATOM 2363 N N . LEU A 1 294 ? 11.381 1.004 -15.974 1.00 89.00 294 LEU A N 1
ATOM 2364 C CA . LEU A 1 294 ? 12.136 -0.248 -15.824 1.00 89.00 294 LEU A CA 1
ATOM 2365 C C . LEU A 1 294 ? 11.860 -1.030 -14.534 1.00 89.00 294 LEU A C 1
ATOM 2367 O O . LEU A 1 294 ? 12.713 -1.791 -14.079 1.00 89.00 294 LEU A O 1
ATOM 2371 N N . ARG A 1 295 ? 10.661 -0.886 -13.966 1.00 87.62 295 ARG A N 1
ATOM 2372 C CA . ARG A 1 295 ? 10.198 -1.676 -12.818 1.00 87.62 295 ARG A CA 1
ATOM 2373 C C . ARG A 1 295 ? 9.247 -2.793 -13.218 1.00 87.62 295 ARG A C 1
ATOM 2375 O O . ARG A 1 295 ? 8.413 -2.541 -14.085 1.00 87.62 295 ARG A O 1
ATOM 2382 N N . PRO A 1 296 ? 9.303 -3.970 -12.572 1.00 89.94 296 PRO A N 1
ATOM 2383 C CA . PRO A 1 296 ? 8.405 -5.070 -12.893 1.00 89.94 296 PRO A CA 1
ATOM 2384 C C . PRO A 1 296 ? 6.965 -4.713 -12.524 1.00 89.94 296 PRO A C 1
ATOM 2386 O O . PRO A 1 296 ? 6.702 -4.213 -11.428 1.00 89.94 296 PRO A O 1
ATOM 2389 N N . ASN A 1 297 ? 6.036 -5.006 -13.431 1.00 86.12 297 ASN A N 1
ATOM 2390 C CA . ASN A 1 297 ? 4.605 -4.911 -13.173 1.00 86.12 297 ASN A CA 1
ATOM 2391 C C . ASN A 1 297 ? 4.149 -6.167 -12.423 1.00 86.12 297 ASN A C 1
ATOM 2393 O O . ASN A 1 297 ? 3.997 -7.225 -13.034 1.00 86.12 297 ASN A O 1
ATOM 2397 N N . LEU A 1 298 ? 3.938 -6.060 -11.108 1.00 88.69 298 LEU A N 1
ATOM 2398 C CA . LEU A 1 298 ? 3.522 -7.193 -10.280 1.00 88.69 298 LEU A CA 1
ATOM 2399 C C . LEU A 1 298 ? 2.006 -7.218 -10.069 1.00 88.69 298 LEU A C 1
ATOM 2401 O O . LEU A 1 298 ? 1.378 -6.223 -9.705 1.00 88.69 298 LEU A O 1
ATOM 2405 N N . THR A 1 299 ? 1.415 -8.395 -10.233 1.00 88.88 299 THR A N 1
ATOM 2406 C CA . THR A 1 299 ? 0.042 -8.697 -9.826 1.00 88.88 299 THR A CA 1
ATOM 2407 C C . THR A 1 299 ? 0.015 -9.332 -8.435 1.00 88.88 299 THR A C 1
ATOM 2409 O O . THR A 1 299 ? 1.038 -9.714 -7.870 1.00 88.88 299 THR A O 1
ATOM 2412 N N . ALA A 1 300 ? -1.182 -9.505 -7.863 1.00 85.88 300 ALA A N 1
ATOM 2413 C CA . ALA A 1 300 ? -1.341 -10.130 -6.548 1.00 85.88 300 ALA A CA 1
ATOM 2414 C C . ALA A 1 300 ? -0.716 -11.538 -6.447 1.00 85.88 300 ALA A C 1
ATOM 2416 O O . ALA A 1 300 ? -0.279 -11.910 -5.363 1.00 85.88 300 ALA A O 1
ATOM 2417 N N . LYS A 1 301 ? -0.656 -12.289 -7.555 1.00 90.50 301 LYS A N 1
ATOM 2418 C CA . LYS A 1 301 ? -0.086 -13.646 -7.608 1.00 90.50 301 LYS A CA 1
ATOM 2419 C C . LYS A 1 301 ? 1.441 -13.661 -7.693 1.00 90.50 301 LYS A C 1
ATOM 2421 O O . LYS A 1 301 ? 2.042 -14.699 -7.448 1.00 90.50 301 LYS A O 1
ATOM 2426 N N . ASP A 1 302 ? 2.054 -12.532 -8.038 1.00 92.88 302 ASP A N 1
ATOM 2427 C CA . ASP A 1 302 ? 3.497 -12.445 -8.257 1.00 92.88 302 ASP A CA 1
ATOM 2428 C C . ASP A 1 302 ? 4.271 -12.202 -6.958 1.00 92.88 302 ASP A C 1
ATOM 2430 O O . ASP A 1 302 ? 5.404 -12.660 -6.835 1.00 92.88 302 ASP A O 1
ATOM 2434 N N . PHE A 1 303 ? 3.663 -11.540 -5.964 1.00 93.56 303 PHE A N 1
ATOM 2435 C CA . PHE A 1 303 ? 4.316 -11.243 -4.679 1.00 93.56 303 PHE A CA 1
ATOM 2436 C C . PHE A 1 303 ? 4.884 -12.481 -3.967 1.00 93.56 303 PHE A C 1
ATOM 2438 O O . PHE A 1 303 ? 6.056 -12.433 -3.589 1.00 93.56 303 PHE A O 1
ATOM 2445 N N . PRO A 1 304 ? 4.139 -13.593 -3.813 1.00 95.00 304 PRO A N 1
ATOM 2446 C CA . PRO A 1 304 ? 4.681 -14.795 -3.182 1.00 95.00 304 PRO A CA 1
ATOM 2447 C C . PRO A 1 304 ? 5.835 -15.402 -3.981 1.00 95.00 304 PRO A C 1
ATOM 2449 O O . PRO A 1 304 ? 6.845 -15.809 -3.411 1.00 95.00 304 PRO A O 1
ATOM 2452 N N . ILE A 1 305 ? 5.710 -15.425 -5.312 1.00 95.44 305 ILE A N 1
ATOM 2453 C CA . ILE A 1 305 ? 6.709 -15.998 -6.222 1.00 95.44 305 ILE A CA 1
ATOM 2454 C C . ILE A 1 305 ? 8.012 -15.198 -6.136 1.00 95.44 305 ILE A C 1
ATOM 2456 O O . ILE A 1 305 ? 9.088 -15.774 -5.967 1.00 95.44 305 ILE A O 1
ATOM 2460 N N . LEU A 1 306 ? 7.920 -13.869 -6.211 1.00 95.19 306 LEU A N 1
ATOM 2461 C CA . LEU A 1 306 ? 9.073 -12.979 -6.157 1.00 95.19 306 LEU A CA 1
ATOM 2462 C C . LEU A 1 306 ? 9.717 -12.952 -4.765 1.00 95.19 306 LEU A C 1
ATOM 2464 O O . LEU A 1 306 ? 10.942 -12.996 -4.671 1.00 95.19 306 LEU A O 1
ATOM 2468 N N . ALA A 1 307 ? 8.924 -12.944 -3.689 1.00 96.94 307 ALA A N 1
ATOM 2469 C CA . ALA A 1 307 ? 9.449 -13.031 -2.327 1.00 96.94 307 ALA A CA 1
ATOM 2470 C C . ALA A 1 307 ? 10.214 -14.338 -2.105 1.00 96.94 307 ALA A C 1
ATOM 2472 O O . ALA A 1 307 ? 11.351 -14.319 -1.630 1.00 96.94 307 ALA A O 1
ATOM 2473 N N . ARG A 1 308 ? 9.635 -15.471 -2.526 1.00 97.56 308 ARG A N 1
ATOM 2474 C CA . ARG A 1 308 ? 10.301 -16.773 -2.460 1.00 97.56 308 ARG A CA 1
ATOM 2475 C C . ARG A 1 308 ? 11.589 -16.778 -3.279 1.00 97.56 308 ARG A C 1
ATOM 2477 O O . ARG A 1 308 ? 12.607 -17.238 -2.772 1.00 97.56 308 ARG A O 1
ATOM 2484 N N . LYS A 1 309 ? 11.583 -16.229 -4.500 1.00 96.19 309 LYS A N 1
ATOM 2485 C CA . LYS A 1 309 ? 12.788 -16.096 -5.340 1.00 96.19 309 LYS A CA 1
ATOM 2486 C C . LYS A 1 309 ? 13.877 -15.270 -4.640 1.00 96.19 309 LYS A C 1
ATOM 2488 O O . LYS A 1 309 ? 15.020 -15.715 -4.562 1.00 96.19 309 LYS A O 1
ATOM 2493 N N . MET A 1 310 ? 13.523 -14.117 -4.068 1.00 96.75 310 MET A N 1
ATOM 2494 C CA . MET A 1 310 ? 14.454 -13.265 -3.317 1.00 96.75 310 MET A CA 1
ATOM 2495 C C . MET A 1 310 ? 15.065 -14.008 -2.119 1.00 96.75 310 MET A C 1
ATOM 2497 O O . MET A 1 310 ? 16.277 -13.948 -1.897 1.00 96.75 310 MET A O 1
ATOM 2501 N N . LEU A 1 311 ? 14.245 -14.737 -1.357 1.00 98.00 311 LEU A N 1
ATOM 2502 C CA . LEU A 1 311 ? 14.713 -15.546 -0.234 1.00 98.00 311 LEU A CA 1
ATOM 2503 C C . LEU A 1 311 ? 15.595 -16.711 -0.701 1.00 98.00 311 LEU A C 1
ATOM 2505 O O . LEU A 1 311 ? 16.650 -16.917 -0.117 1.00 98.00 311 LEU A O 1
ATOM 2509 N N . GLN A 1 312 ? 15.260 -17.411 -1.788 1.00 97.50 312 GLN A N 1
ATOM 2510 C CA . GLN A 1 312 ? 16.123 -18.456 -2.366 1.00 97.50 312 GLN A CA 1
ATOM 2511 C C . GLN A 1 312 ? 17.508 -17.910 -2.737 1.00 97.50 312 GLN A C 1
ATOM 2513 O O . GLN A 1 312 ? 18.529 -18.543 -2.467 1.00 97.50 312 GLN A O 1
ATOM 2518 N N . ASP A 1 313 ? 17.545 -16.718 -3.330 1.00 95.50 313 ASP A N 1
ATOM 2519 C CA . ASP A 1 313 ? 18.772 -16.054 -3.760 1.00 95.50 313 ASP A CA 1
ATOM 2520 C C . ASP A 1 313 ? 19.665 -15.598 -2.593 1.00 95.50 313 ASP A C 1
ATOM 2522 O O . ASP A 1 313 ? 20.899 -15.595 -2.704 1.00 95.50 313 ASP A O 1
ATOM 2526 N N . ILE A 1 314 ? 19.054 -15.145 -1.493 1.00 96.75 314 ILE A N 1
ATOM 2527 C CA . ILE A 1 314 ? 19.739 -14.344 -0.468 1.00 96.75 314 ILE A CA 1
ATOM 2528 C C . ILE A 1 314 ? 19.705 -15.002 0.913 1.00 96.75 314 ILE A C 1
ATOM 2530 O O . ILE A 1 314 ? 20.702 -14.938 1.636 1.00 96.75 314 ILE A O 1
ATOM 2534 N N . TYR A 1 315 ? 18.590 -15.612 1.300 1.00 96.94 315 TYR A N 1
ATOM 2535 C CA . TYR A 1 315 ? 18.298 -16.085 2.656 1.00 96.94 315 TYR A CA 1
ATOM 2536 C C . TYR A 1 315 ? 17.501 -17.415 2.641 1.00 96.94 315 TYR A C 1
ATOM 2538 O O . TYR A 1 315 ? 16.372 -17.461 3.130 1.00 96.94 315 TYR A O 1
ATOM 2546 N N . PRO A 1 316 ? 18.048 -18.497 2.048 1.00 96.50 316 PRO A N 1
ATOM 2547 C CA . PRO A 1 316 ? 17.286 -19.712 1.743 1.00 96.50 316 PRO A CA 1
ATOM 2548 C C . PRO A 1 316 ? 16.759 -20.445 2.980 1.00 96.50 316 PRO A C 1
ATOM 2550 O O . PRO A 1 316 ? 15.697 -21.050 2.909 1.00 96.50 316 PRO A O 1
ATOM 2553 N N . GLU A 1 317 ? 17.440 -20.350 4.123 1.00 93.81 317 GLU A N 1
ATOM 2554 C CA . GLU A 1 317 ? 16.995 -20.984 5.370 1.00 93.81 317 GLU A CA 1
ATOM 2555 C C . GLU A 1 317 ? 15.653 -20.434 5.885 1.00 93.81 317 GLU A C 1
ATOM 2557 O O . GLU A 1 317 ? 14.930 -21.134 6.586 1.00 93.81 317 GLU A O 1
ATOM 2562 N N . ALA A 1 318 ? 15.265 -19.212 5.490 1.00 94.69 318 ALA A N 1
ATOM 2563 C CA . ALA A 1 318 ? 13.961 -18.643 5.840 1.00 94.69 318 ALA A CA 1
ATOM 2564 C C . ALA A 1 318 ? 12.789 -19.347 5.127 1.00 94.69 318 ALA A C 1
ATOM 2566 O O . ALA A 1 318 ? 11.633 -19.052 5.416 1.00 94.69 318 ALA A O 1
ATOM 2567 N N . LEU A 1 319 ? 13.080 -20.261 4.193 1.00 96.94 319 LEU A N 1
ATOM 2568 C CA . LEU A 1 319 ? 12.096 -21.077 3.478 1.00 96.94 319 LEU A CA 1
ATOM 2569 C C . LEU A 1 319 ? 11.858 -22.443 4.132 1.00 96.94 319 LEU A C 1
ATOM 2571 O O . LEU A 1 319 ? 10.990 -23.183 3.673 1.00 96.94 319 LEU A O 1
ATOM 2575 N N . GLU A 1 320 ? 12.647 -22.804 5.145 1.00 94.44 320 GLU A N 1
ATOM 2576 C CA . GLU A 1 320 ? 12.589 -24.121 5.788 1.00 94.44 320 GLU A CA 1
ATOM 2577 C C . GLU A 1 320 ? 11.658 -24.125 7.005 1.00 94.44 320 GLU A C 1
ATOM 2579 O O . GLU A 1 320 ? 10.963 -25.110 7.248 1.00 94.44 320 GLU A O 1
ATOM 2584 N N . ALA A 1 321 ? 11.635 -23.028 7.765 1.00 93.75 321 ALA A N 1
ATOM 2585 C CA . ALA A 1 321 ? 10.846 -22.885 8.984 1.00 93.75 321 ALA A CA 1
ATOM 2586 C C . ALA A 1 321 ? 10.531 -21.405 9.282 1.00 93.75 321 ALA A C 1
ATOM 2588 O O . ALA A 1 321 ? 11.256 -20.523 8.801 1.00 93.75 321 ALA A O 1
ATOM 2589 N N . PRO A 1 322 ? 9.501 -21.111 10.103 1.00 94.25 322 PRO A N 1
ATOM 2590 C CA . PRO A 1 322 ? 9.204 -19.755 10.565 1.00 94.25 322 PRO A CA 1
ATOM 2591 C C . PRO A 1 322 ? 10.443 -19.102 11.172 1.00 94.25 322 PRO A C 1
ATOM 2593 O O . PRO A 1 322 ? 11.018 -19.601 12.139 1.00 94.25 322 PRO A O 1
ATOM 2596 N N . THR A 1 323 ? 10.898 -18.008 10.562 1.00 93.06 323 THR A N 1
ATOM 2597 C CA . THR A 1 323 ? 12.191 -17.405 10.896 1.00 93.06 323 THR A CA 1
ATOM 2598 C C . THR A 1 323 ? 12.087 -15.891 10.949 1.00 93.06 323 THR A C 1
ATOM 2600 O O . THR A 1 323 ? 11.824 -15.230 9.944 1.00 93.06 323 THR A O 1
ATOM 2603 N N . ARG A 1 324 ? 12.420 -15.314 12.106 1.00 95.44 324 ARG A N 1
ATOM 2604 C CA . ARG A 1 324 ? 12.686 -13.881 12.225 1.00 95.44 324 ARG A CA 1
ATOM 2605 C C . ARG A 1 324 ? 13.973 -13.535 11.484 1.00 95.44 324 ARG A C 1
ATOM 2607 O O . ARG A 1 324 ? 15.071 -13.889 11.917 1.00 95.44 324 ARG A O 1
ATOM 2614 N N . LEU A 1 325 ? 13.845 -12.786 10.391 1.00 95.38 325 LEU A N 1
ATOM 2615 C CA . LEU A 1 325 ? 14.997 -12.360 9.600 1.00 95.38 325 LEU A CA 1
ATOM 2616 C C . LEU A 1 325 ? 15.966 -11.502 10.426 1.00 95.38 325 LEU A C 1
ATOM 2618 O O . LEU A 1 325 ? 15.578 -10.576 11.140 1.00 95.38 325 LEU A O 1
ATOM 2622 N N . ASN A 1 326 ? 17.263 -11.760 10.256 1.00 96.31 326 ASN A N 1
ATOM 2623 C CA . ASN A 1 326 ? 18.311 -10.868 10.745 1.00 96.31 326 ASN A CA 1
ATOM 2624 C C . ASN A 1 326 ? 18.644 -9.827 9.663 1.00 96.31 326 ASN A C 1
ATOM 2626 O O . ASN A 1 326 ? 19.270 -10.161 8.655 1.00 96.31 326 ASN A O 1
ATOM 2630 N N . GLY A 1 327 ? 18.247 -8.569 9.886 1.00 94.31 327 GLY A N 1
ATOM 2631 C CA . GLY A 1 327 ? 18.422 -7.480 8.917 1.00 94.31 327 GLY A CA 1
ATOM 2632 C C . GLY A 1 327 ? 19.882 -7.197 8.537 1.00 94.31 327 GLY A C 1
ATOM 2633 O O . GLY A 1 327 ? 20.186 -6.990 7.365 1.00 94.31 327 GLY A O 1
ATOM 2634 N N . GLU A 1 328 ? 20.818 -7.256 9.487 1.00 96.06 328 GLU A N 1
ATOM 2635 C CA . GLU A 1 328 ? 22.251 -7.066 9.200 1.00 96.06 328 GLU A CA 1
ATOM 2636 C C . GLU A 1 328 ? 22.808 -8.192 8.330 1.00 96.06 328 GLU A C 1
ATOM 2638 O O . GLU A 1 328 ? 23.545 -7.955 7.365 1.00 96.06 328 GLU A O 1
ATOM 2643 N N . LEU A 1 329 ? 22.421 -9.431 8.645 1.00 97.31 329 LEU A N 1
ATOM 2644 C CA . LEU A 1 329 ? 22.781 -10.582 7.836 1.00 97.31 329 LEU A CA 1
ATOM 2645 C C . LEU A 1 329 ? 22.190 -10.448 6.433 1.00 97.31 329 LEU A C 1
ATOM 2647 O O . LEU A 1 329 ? 22.943 -10.616 5.475 1.00 97.31 329 LEU A O 1
ATOM 2651 N N . LEU A 1 330 ? 20.908 -10.087 6.307 1.00 97.12 330 LEU A N 1
ATOM 2652 C CA . LEU A 1 330 ? 20.222 -9.876 5.029 1.00 97.12 330 LEU A CA 1
ATOM 2653 C C . LEU A 1 330 ? 20.984 -8.881 4.145 1.00 97.12 330 LEU A C 1
ATOM 2655 O O . LEU A 1 330 ? 21.363 -9.241 3.031 1.00 97.12 330 LEU A O 1
ATOM 2659 N N . VAL A 1 331 ? 21.327 -7.695 4.662 1.00 96.88 331 VAL A N 1
ATOM 2660 C CA . VAL A 1 331 ? 22.116 -6.687 3.926 1.00 96.88 331 VAL A CA 1
ATOM 2661 C C . VAL A 1 331 ? 23.478 -7.246 3.505 1.00 96.88 331 VAL A C 1
ATOM 2663 O O . VAL A 1 331 ? 23.896 -7.091 2.355 1.00 96.88 331 VAL A O 1
ATOM 2666 N N . LYS A 1 332 ? 24.177 -7.959 4.399 1.00 97.38 332 LYS A N 1
ATOM 2667 C CA . LYS A 1 332 ? 25.471 -8.590 4.084 1.00 97.38 332 LYS A CA 1
ATOM 2668 C C . LYS A 1 332 ? 25.340 -9.656 2.992 1.00 97.38 332 LYS A C 1
ATOM 2670 O O . LYS A 1 332 ? 26.253 -9.815 2.176 1.00 97.38 332 LYS A O 1
ATOM 2675 N N . ARG A 1 333 ? 24.254 -10.431 2.984 1.00 97.12 333 ARG A N 1
ATOM 2676 C CA . ARG A 1 333 ? 23.993 -11.476 1.981 1.00 97.12 333 ARG A CA 1
ATOM 2677 C C . ARG A 1 333 ? 23.626 -10.863 0.636 1.00 97.12 333 ARG A C 1
ATOM 2679 O O . ARG A 1 333 ? 24.259 -11.210 -0.359 1.00 97.12 333 ARG A O 1
ATOM 2686 N N . LEU A 1 334 ? 22.714 -9.895 0.631 1.00 96.25 334 LEU A N 1
ATOM 2687 C CA . LEU A 1 334 ? 22.316 -9.142 -0.553 1.00 96.25 334 LEU A CA 1
ATOM 2688 C C . LEU A 1 334 ? 23.520 -8.419 -1.170 1.00 96.25 334 LEU A C 1
ATOM 2690 O O . LEU A 1 334 ? 23.749 -8.519 -2.372 1.00 96.25 334 LEU A O 1
ATOM 2694 N N . SER A 1 335 ? 24.381 -7.799 -0.353 1.00 95.75 335 SER A N 1
ATOM 2695 C CA . SER A 1 335 ? 25.623 -7.196 -0.845 1.00 95.75 335 SER A CA 1
ATOM 2696 C C . SER A 1 335 ? 26.538 -8.214 -1.526 1.00 95.75 335 SER A C 1
ATOM 2698 O O . SER A 1 335 ? 27.176 -7.868 -2.515 1.00 95.75 335 SER A O 1
ATOM 2700 N N . ARG A 1 336 ? 26.656 -9.445 -1.007 1.00 95.44 336 ARG A N 1
ATOM 2701 C CA . ARG A 1 336 ? 27.462 -10.503 -1.643 1.00 95.44 336 ARG A CA 1
ATOM 2702 C C . ARG A 1 336 ? 26.823 -10.984 -2.942 1.00 95.44 336 ARG A C 1
ATOM 2704 O O . ARG A 1 336 ? 27.537 -11.197 -3.917 1.00 95.44 336 ARG A O 1
ATOM 2711 N N . TRP A 1 337 ? 25.503 -11.151 -2.950 1.00 94.75 337 TRP A N 1
ATOM 2712 C CA . TRP A 1 337 ? 24.732 -11.536 -4.131 1.00 94.75 337 TRP A CA 1
ATOM 2713 C C . TRP A 1 337 ? 24.872 -10.502 -5.259 1.00 94.75 337 TRP A C 1
ATOM 2715 O O . TRP A 1 337 ? 25.122 -10.887 -6.404 1.00 94.75 337 TRP A O 1
ATOM 2725 N N . LEU A 1 338 ? 24.823 -9.207 -4.925 1.00 91.88 338 LEU A N 1
ATOM 2726 C CA . LEU A 1 338 ? 25.093 -8.112 -5.858 1.00 91.88 338 LEU A CA 1
ATOM 2727 C C . LEU A 1 338 ? 26.546 -8.097 -6.315 1.00 91.88 338 LEU A C 1
ATOM 2729 O O . LEU A 1 338 ? 26.793 -7.993 -7.507 1.00 91.88 338 LEU A O 1
ATOM 2733 N N . ASN A 1 339 ? 27.513 -8.232 -5.403 1.00 90.69 339 ASN A N 1
ATOM 2734 C CA . ASN A 1 339 ? 28.932 -8.129 -5.751 1.00 90.69 339 ASN A CA 1
ATOM 2735 C C . ASN A 1 339 ? 29.375 -9.203 -6.760 1.00 90.69 339 ASN A C 1
ATOM 2737 O O . ASN A 1 339 ? 30.192 -8.918 -7.633 1.00 90.69 339 ASN A O 1
ATOM 2741 N N . LYS A 1 340 ? 28.783 -10.407 -6.693 1.00 90.69 340 LYS A N 1
ATOM 2742 C CA . LYS A 1 340 ? 28.990 -11.477 -7.687 1.00 90.69 340 LYS A CA 1
ATOM 2743 C C . LYS A 1 340 ? 28.589 -11.067 -9.110 1.00 90.69 340 LYS A C 1
ATOM 2745 O O . LYS A 1 340 ? 29.151 -11.595 -10.060 1.00 90.69 340 LYS A O 1
ATOM 2750 N N . ARG A 1 341 ? 27.620 -10.157 -9.246 1.00 88.19 341 ARG A N 1
ATOM 2751 C CA . ARG A 1 341 ? 27.104 -9.651 -10.529 1.00 88.19 341 ARG A CA 1
ATOM 2752 C C . ARG A 1 341 ? 27.768 -8.329 -10.921 1.00 88.19 341 ARG A C 1
ATOM 2754 O O . ARG A 1 341 ? 28.125 -8.133 -12.073 1.00 88.19 341 ARG A O 1
ATOM 2761 N N . TYR A 1 342 ? 27.997 -7.456 -9.942 1.00 87.88 342 TYR A N 1
ATOM 2762 C CA . TYR A 1 342 ? 28.455 -6.080 -10.111 1.00 87.88 342 TYR A CA 1
ATOM 2763 C C . TYR A 1 342 ? 29.532 -5.745 -9.068 1.00 87.88 342 TYR A C 1
ATOM 2765 O O . TYR A 1 342 ? 29.243 -5.230 -7.987 1.00 87.88 342 TYR A O 1
ATOM 2773 N N . ARG A 1 343 ? 30.807 -6.004 -9.392 1.00 83.31 343 ARG A N 1
ATOM 2774 C CA . ARG A 1 343 ? 31.946 -5.962 -8.442 1.00 83.31 343 ARG A CA 1
ATOM 2775 C C . ARG A 1 343 ? 32.091 -4.648 -7.657 1.00 83.31 343 ARG A C 1
ATOM 2777 O O . ARG A 1 343 ? 32.565 -4.655 -6.522 1.00 83.31 343 ARG A O 1
ATOM 2784 N N . ARG A 1 344 ? 31.704 -3.517 -8.260 1.00 78.81 344 ARG A N 1
ATOM 2785 C CA . ARG A 1 344 ? 31.757 -2.169 -7.645 1.00 78.81 344 ARG A CA 1
ATOM 2786 C C . ARG A 1 344 ? 30.568 -1.846 -6.731 1.00 78.81 344 ARG A C 1
ATOM 2788 O O . ARG A 1 344 ? 30.641 -0.870 -5.996 1.00 78.81 344 ARG A O 1
ATOM 2795 N N . MET A 1 345 ? 29.497 -2.640 -6.752 1.00 83.38 345 MET A N 1
ATOM 2796 C CA . MET A 1 345 ? 28.345 -2.432 -5.876 1.00 83.38 345 MET A CA 1
ATOM 2797 C C . MET A 1 345 ? 28.555 -3.166 -4.554 1.00 83.38 345 MET A C 1
ATOM 2799 O O . MET A 1 345 ? 28.788 -4.377 -4.509 1.00 83.38 345 MET A O 1
ATOM 2803 N N . LYS A 1 346 ? 28.487 -2.412 -3.459 1.00 89.00 346 LYS A N 1
ATOM 2804 C CA . LYS A 1 346 ? 28.624 -2.929 -2.100 1.00 89.00 346 LYS A CA 1
ATOM 2805 C C . LYS A 1 346 ? 27.627 -2.219 -1.207 1.00 89.00 346 LYS A C 1
ATOM 2807 O O . LYS A 1 346 ? 27.655 -0.994 -1.146 1.00 89.00 346 LYS A O 1
ATOM 2812 N N . LEU A 1 347 ? 26.814 -2.994 -0.498 1.00 92.75 347 LEU A N 1
ATOM 2813 C CA . LEU A 1 347 ? 25.858 -2.445 0.451 1.00 92.75 347 LEU A CA 1
ATOM 2814 C C . LEU A 1 347 ? 26.453 -2.382 1.852 1.00 92.75 347 LEU A C 1
ATOM 2816 O O . LEU A 1 347 ? 27.253 -3.243 2.239 1.00 92.75 347 LEU A O 1
ATOM 2820 N N . ARG A 1 348 ? 26.060 -1.363 2.613 1.00 93.38 348 ARG A N 1
ATOM 2821 C CA . ARG A 1 348 ? 26.463 -1.170 4.012 1.00 93.38 348 ARG A CA 1
ATOM 2822 C C . ARG A 1 348 ? 25.262 -0.689 4.810 1.00 93.38 348 ARG A C 1
ATOM 2824 O O . ARG A 1 348 ? 24.628 0.271 4.407 1.00 93.38 348 ARG A O 1
ATOM 2831 N N . LEU A 1 349 ? 24.966 -1.331 5.936 1.00 94.44 349 LEU A N 1
ATOM 2832 C CA . LEU A 1 349 ? 23.929 -0.842 6.840 1.00 94.44 349 LEU A CA 1
ATOM 2833 C C . LEU A 1 349 ? 24.500 0.279 7.719 1.00 94.44 349 LEU A C 1
ATOM 2835 O O . LEU A 1 349 ? 25.572 0.115 8.301 1.00 94.44 349 LEU A O 1
ATOM 2839 N N . ARG A 1 350 ? 23.777 1.392 7.825 1.00 92.00 350 ARG A N 1
ATOM 2840 C CA . ARG A 1 350 ? 24.088 2.550 8.669 1.00 92.00 350 ARG A CA 1
ATOM 2841 C C . ARG A 1 350 ? 22.874 2.825 9.552 1.00 92.00 350 ARG A C 1
ATOM 2843 O O . ARG A 1 350 ? 21.797 3.065 9.032 1.00 92.00 350 ARG A O 1
ATOM 2850 N N . LYS A 1 351 ? 23.007 2.742 10.872 1.00 91.00 351 LYS A N 1
ATOM 2851 C CA . LYS A 1 351 ? 21.935 3.099 11.815 1.00 91.00 351 LYS A CA 1
ATOM 2852 C C . LYS A 1 351 ? 22.345 4.422 12.449 1.00 91.00 351 LYS A C 1
ATOM 2854 O O . LYS A 1 351 ? 23.362 4.444 13.128 1.00 91.00 351 LYS A O 1
ATOM 2859 N N . GLU A 1 352 ? 21.617 5.492 12.162 1.00 87.38 352 GLU A N 1
ATOM 2860 C CA . GLU A 1 352 ? 22.020 6.868 12.479 1.00 87.38 352 GLU A CA 1
ATOM 2861 C C . GLU A 1 352 ? 20.872 7.622 13.167 1.00 87.38 352 GLU A C 1
ATOM 2863 O O . GLU A 1 352 ? 19.707 7.248 13.020 1.00 87.38 352 GLU A O 1
ATOM 2868 N N . HIS A 1 353 ? 21.199 8.690 13.894 1.00 83.44 353 HIS A N 1
ATOM 2869 C CA . HIS A 1 353 ? 20.241 9.621 14.501 1.00 83.44 353 HIS A CA 1
ATOM 2870 C C . HIS A 1 353 ? 20.193 10.906 13.666 1.00 83.44 353 HIS A C 1
ATOM 2872 O O . HIS A 1 353 ? 21.054 11.773 13.793 1.00 83.44 353 HIS A O 1
ATOM 2878 N N . LEU A 1 354 ? 19.239 10.996 12.735 1.00 76.06 354 LEU A N 1
ATOM 2879 C CA . LEU A 1 354 ? 19.159 12.098 11.762 1.00 76.06 354 LEU A CA 1
ATOM 2880 C C . LEU A 1 354 ? 18.185 13.209 12.186 1.00 76.06 354 LEU A C 1
ATOM 2882 O O . LEU A 1 354 ? 17.866 14.088 11.390 1.00 76.06 354 LEU A O 1
ATOM 2886 N N . GLY A 1 355 ? 17.700 13.170 13.428 1.00 68.31 355 GLY A N 1
ATOM 2887 C CA . GLY A 1 355 ? 16.692 14.084 13.945 1.00 68.31 355 GLY A CA 1
ATOM 2888 C C . GLY A 1 355 ? 15.258 13.639 13.638 1.00 68.31 355 GLY A C 1
ATOM 2889 O O . GLY A 1 355 ? 14.993 12.796 12.777 1.00 68.31 355 GLY A O 1
ATOM 2890 N N . LYS A 1 356 ? 14.311 14.223 14.386 1.00 62.47 356 LYS A N 1
ATOM 2891 C CA . LYS A 1 356 ? 12.859 14.057 14.199 1.00 62.47 356 LYS A CA 1
ATOM 2892 C C . LYS A 1 356 ? 12.304 15.258 13.450 1.00 62.47 356 LYS A C 1
ATOM 2894 O O . LYS A 1 356 ? 12.566 16.390 13.851 1.00 62.47 356 LYS A O 1
ATOM 2899 N N . GLY A 1 357 ? 11.446 15.052 12.453 1.00 53.75 357 GLY A N 1
ATOM 2900 C CA . GLY A 1 357 ? 10.687 16.182 11.899 1.00 53.75 357 GLY A CA 1
ATOM 2901 C C . GLY A 1 357 ? 10.212 16.039 10.463 1.00 53.75 357 GLY A C 1
ATOM 2902 O O . GLY A 1 357 ? 9.096 16.472 10.154 1.00 53.75 357 GLY A O 1
ATOM 2903 N N . ASP A 1 358 ? 10.983 15.389 9.602 1.00 52.94 358 ASP A N 1
ATOM 2904 C CA . ASP A 1 358 ? 10.545 14.996 8.261 1.00 52.94 358 ASP A CA 1
ATOM 2905 C C . ASP A 1 358 ? 9.718 13.702 8.333 1.00 52.94 358 ASP A C 1
ATOM 2907 O O . ASP A 1 358 ? 8.639 13.651 7.745 1.00 52.94 358 ASP A O 1
ATOM 2911 N N . GLY A 1 359 ? 10.070 12.791 9.246 1.00 58.22 359 GLY A N 1
ATOM 2912 C CA . GLY A 1 359 ? 9.397 11.522 9.513 1.00 58.22 359 GLY A CA 1
ATOM 2913 C C . GLY A 1 359 ? 10.205 10.297 9.049 1.00 58.22 359 GLY A C 1
ATOM 2914 O O . GLY A 1 359 ? 9.855 9.154 9.344 1.00 58.22 359 GLY A O 1
ATOM 2915 N N . VAL A 1 360 ? 11.290 10.559 8.329 1.00 63.62 360 VAL A N 1
ATOM 2916 C CA . VAL A 1 360 ? 12.140 9.700 7.492 1.00 63.62 360 VAL A CA 1
ATOM 2917 C C . VAL A 1 360 ? 12.855 8.628 8.323 1.00 63.62 360 VAL A C 1
ATOM 2919 O O . VAL A 1 360 ? 13.794 8.939 9.034 1.00 63.62 360 VAL A O 1
ATOM 2922 N N . LYS A 1 361 ? 12.459 7.352 8.231 1.00 71.94 361 LYS A N 1
ATOM 2923 C CA . LYS A 1 361 ? 13.003 6.196 8.995 1.00 71.94 361 LYS A CA 1
ATOM 2924 C C . LYS A 1 361 ? 14.100 5.372 8.309 1.00 71.94 361 LYS A C 1
ATOM 2926 O O . LYS A 1 361 ? 14.803 4.670 9.025 1.00 71.94 361 LYS A O 1
ATOM 2931 N N . GLY A 1 362 ? 14.316 5.380 6.992 1.00 74.69 362 GLY A N 1
ATOM 2932 C CA . GLY A 1 362 ? 15.504 4.686 6.436 1.00 74.69 362 GLY A CA 1
ATOM 2933 C C . GLY A 1 362 ? 15.622 4.624 4.920 1.00 74.69 362 GLY A C 1
ATOM 2934 O O . GLY A 1 362 ? 14.575 4.462 4.331 1.00 74.69 362 GLY A O 1
ATOM 2935 N N . ARG A 1 363 ? 16.868 4.771 4.407 1.00 76.56 363 ARG A N 1
ATOM 2936 C CA . ARG A 1 363 ? 17.413 5.338 3.151 1.00 76.56 363 ARG A CA 1
ATOM 2937 C C . ARG A 1 363 ? 18.459 4.504 2.421 1.00 76.56 363 ARG A C 1
ATOM 2939 O O . ARG A 1 363 ? 19.595 4.494 2.864 1.00 76.56 363 ARG A O 1
ATOM 2946 N N . ILE A 1 364 ? 18.183 3.971 1.228 1.00 76.62 364 ILE A N 1
ATOM 2947 C CA . ILE A 1 364 ? 19.246 3.619 0.271 1.00 76.62 364 ILE A CA 1
ATOM 2948 C C . ILE A 1 364 ? 19.880 4.825 -0.456 1.00 76.62 364 ILE A C 1
ATOM 2950 O O . ILE A 1 364 ? 19.217 5.676 -1.042 1.00 76.62 364 ILE A O 1
ATOM 2954 N N . ILE A 1 365 ? 21.211 4.861 -0.454 1.00 76.62 365 ILE A N 1
ATOM 2955 C CA . ILE A 1 365 ? 22.053 5.891 -1.061 1.00 76.62 365 ILE A CA 1
ATOM 2956 C C . ILE A 1 365 ? 22.654 5.370 -2.370 1.00 76.62 365 ILE A C 1
ATOM 2958 O O . ILE A 1 365 ? 23.398 4.394 -2.353 1.00 76.62 365 ILE A O 1
ATOM 2962 N N . PHE A 1 366 ? 22.403 6.025 -3.507 1.00 71.56 366 PHE A N 1
ATOM 2963 C CA . PHE A 1 366 ? 22.946 5.607 -4.815 1.00 71.56 366 PHE A CA 1
ATOM 2964 C C . PHE A 1 366 ? 24.132 6.445 -5.316 1.00 71.56 366 PHE A C 1
ATOM 2966 O O . PHE A 1 366 ? 24.853 6.010 -6.215 1.00 71.56 366 PHE A O 1
ATOM 2973 N N . SER A 1 367 ? 24.396 7.589 -4.684 1.00 69.94 367 SER A N 1
ATOM 2974 C CA . SER A 1 367 ? 25.593 8.410 -4.887 1.00 69.94 367 SER A CA 1
ATOM 2975 C C . SER A 1 367 ? 26.164 8.857 -3.556 1.00 69.94 367 SER A C 1
ATOM 2977 O O . SER A 1 367 ? 25.400 9.138 -2.637 1.00 69.94 367 SER A O 1
ATOM 2979 N N . ASP A 1 368 ? 27.480 9.028 -3.480 1.00 78.94 368 ASP A N 1
ATOM 2980 C CA . ASP A 1 368 ? 28.109 9.688 -2.337 1.00 78.94 368 ASP A CA 1
ATOM 2981 C C . ASP A 1 368 ? 27.442 11.042 -2.049 1.00 78.94 368 ASP A C 1
ATOM 2983 O O . ASP A 1 368 ? 27.193 11.834 -2.961 1.00 78.94 368 ASP A O 1
ATOM 2987 N N . MET A 1 369 ? 27.149 11.294 -0.777 1.00 72.94 369 MET A N 1
ATOM 2988 C CA . MET A 1 369 ? 26.459 12.504 -0.345 1.00 72.94 369 MET A CA 1
ATOM 2989 C C . MET A 1 369 ? 26.810 12.873 1.097 1.00 72.94 369 MET A C 1
ATOM 2991 O O . MET A 1 369 ? 27.360 12.063 1.847 1.00 72.94 369 MET A O 1
ATOM 2995 N N . GLU A 1 370 ? 26.426 14.081 1.491 1.00 74.75 370 GLU A N 1
ATOM 2996 C CA . GLU A 1 370 ? 26.549 14.592 2.852 1.00 74.75 370 GLU A CA 1
ATOM 2997 C C . GLU A 1 370 ? 25.177 15.082 3.330 1.00 74.75 370 GLU A C 1
ATOM 2999 O O . GLU A 1 370 ? 24.452 15.731 2.574 1.00 74.75 370 GLU A O 1
ATOM 3004 N N . VAL A 1 371 ? 24.798 14.710 4.551 1.00 71.06 371 VAL A N 1
ATOM 3005 C CA . VAL A 1 371 ? 23.523 15.060 5.195 1.00 71.06 371 VAL A CA 1
ATOM 3006 C C . VAL A 1 371 ? 23.833 15.569 6.595 1.00 71.06 371 VAL A C 1
ATOM 3008 O O . VAL A 1 371 ? 24.732 15.038 7.233 1.00 71.06 371 VAL A O 1
ATOM 3011 N N . LEU A 1 372 ? 23.104 16.572 7.076 1.00 69.31 372 LEU A N 1
ATOM 3012 C CA . LEU A 1 372 ? 23.230 17.033 8.459 1.00 69.31 372 LEU A CA 1
ATOM 3013 C C . LEU A 1 372 ? 22.449 16.105 9.397 1.00 69.31 372 LEU A C 1
ATOM 3015 O O . LEU A 1 372 ? 21.342 15.685 9.057 1.00 69.31 372 LEU A O 1
ATOM 3019 N N . ASP A 1 373 ? 23.021 15.776 10.547 1.00 70.81 373 ASP A N 1
ATOM 3020 C CA . ASP A 1 373 ? 22.356 14.994 11.587 1.00 70.81 373 ASP A CA 1
ATOM 3021 C C . ASP A 1 373 ? 21.412 15.838 12.458 1.00 70.81 373 ASP A C 1
ATOM 3023 O O . ASP A 1 373 ? 21.172 17.019 12.189 1.00 70.81 373 ASP A O 1
ATOM 3027 N N . GLY A 1 374 ? 20.846 15.217 13.500 1.00 64.06 374 GLY A N 1
ATOM 3028 C CA . GLY A 1 374 ? 19.925 15.888 14.421 1.00 64.06 374 GLY A CA 1
ATOM 3029 C C . GLY A 1 374 ? 20.536 17.063 15.197 1.00 64.06 374 GLY A C 1
ATOM 3030 O O . GLY A 1 374 ? 19.788 17.942 15.627 1.00 64.06 374 GLY A O 1
ATOM 3031 N N . ASP A 1 375 ? 21.864 17.102 15.327 1.00 70.75 375 ASP A N 1
ATOM 3032 C CA . ASP A 1 375 ? 22.624 18.156 16.006 1.00 70.75 375 ASP A CA 1
ATOM 3033 C C . ASP A 1 375 ? 23.186 19.199 15.015 1.00 70.75 375 ASP A C 1
ATOM 3035 O O . ASP A 1 375 ? 23.735 20.224 15.423 1.00 70.75 375 ASP A O 1
ATOM 3039 N N . GLY A 1 376 ? 22.985 18.988 13.708 1.00 70.56 376 GLY A N 1
ATOM 3040 C CA . GLY A 1 376 ? 23.445 19.866 12.634 1.00 70.56 376 GLY A CA 1
ATOM 3041 C C . GLY A 1 376 ? 24.853 19.551 12.121 1.00 70.56 376 GLY A C 1
ATOM 3042 O O . GLY A 1 376 ? 25.398 20.343 11.349 1.00 70.56 376 GLY A O 1
ATOM 3043 N N . GLU A 1 377 ? 25.435 18.414 12.504 1.00 76.31 377 GLU A N 1
ATOM 3044 C CA . GLU A 1 377 ? 26.765 17.981 12.080 1.00 76.31 377 GLU A CA 1
ATOM 3045 C C . GLU A 1 377 ? 26.710 17.180 10.762 1.00 76.31 377 GLU A C 1
ATOM 3047 O O . GLU A 1 377 ? 25.792 16.386 10.535 1.00 76.31 377 GLU A O 1
ATOM 3052 N N . PRO A 1 378 ? 27.681 17.354 9.848 1.00 77.81 378 PRO A N 1
ATOM 3053 C CA . PRO A 1 378 ? 27.673 16.681 8.553 1.00 77.81 378 PRO A CA 1
ATOM 3054 C C . PRO A 1 378 ? 28.063 15.196 8.649 1.00 77.81 378 PRO A C 1
ATOM 3056 O O . PRO A 1 378 ? 29.213 14.838 8.915 1.00 77.81 378 PRO A O 1
ATOM 3059 N N . ILE A 1 379 ? 27.130 14.310 8.297 1.00 81.62 379 ILE A N 1
ATOM 3060 C CA . ILE A 1 379 ? 27.345 12.875 8.093 1.00 81.62 379 ILE A CA 1
ATOM 3061 C C . ILE A 1 379 ? 27.527 12.573 6.605 1.00 81.62 379 ILE A C 1
ATOM 3063 O O . ILE A 1 379 ? 26.685 12.872 5.757 1.00 81.62 379 ILE A O 1
ATOM 3067 N N . LYS A 1 380 ? 28.625 11.884 6.285 1.00 85.69 380 LYS A N 1
ATOM 3068 C CA . LYS A 1 380 ? 28.922 11.411 4.929 1.00 85.69 380 LYS A CA 1
ATOM 3069 C C . LYS A 1 380 ? 28.396 9.998 4.708 1.00 85.69 380 LYS A C 1
ATOM 3071 O O . LYS A 1 380 ? 28.791 9.052 5.402 1.00 85.69 380 LYS A O 1
ATOM 3076 N N . PHE A 1 381 ? 27.588 9.849 3.668 1.00 84.31 381 PHE A N 1
ATOM 3077 C CA . PHE A 1 381 ? 27.135 8.562 3.166 1.00 84.31 381 PHE A CA 1
ATOM 3078 C C . PHE A 1 381 ? 27.808 8.214 1.846 1.00 84.31 381 PHE A C 1
ATOM 3080 O O . PHE A 1 381 ? 28.181 9.077 1.047 1.00 84.31 381 PHE A O 1
ATOM 3087 N N . LYS A 1 382 ? 27.979 6.914 1.629 1.00 85.31 382 LYS A N 1
ATOM 3088 C CA . LYS A 1 382 ? 28.596 6.357 0.428 1.00 85.31 382 LYS A CA 1
ATOM 3089 C C . LYS A 1 382 ? 27.562 5.643 -0.426 1.00 85.31 382 LYS A C 1
ATOM 3091 O O . LYS A 1 382 ? 26.643 5.026 0.106 1.00 85.31 382 LYS A O 1
ATOM 3096 N N . ALA A 1 383 ? 27.755 5.647 -1.742 1.00 80.62 383 ALA A N 1
ATOM 3097 C CA . ALA A 1 383 ? 26.916 4.873 -2.654 1.00 80.62 383 ALA A CA 1
ATOM 3098 C C . ALA A 1 383 ? 26.848 3.390 -2.224 1.00 80.62 383 ALA A C 1
ATOM 3100 O O . ALA A 1 383 ? 27.878 2.734 -2.024 1.00 80.62 383 ALA A O 1
ATOM 3101 N N . GLY A 1 384 ? 25.633 2.876 -2.054 1.00 80.81 384 GLY A N 1
ATOM 3102 C CA . GLY A 1 384 ? 25.294 1.570 -1.489 1.00 80.81 384 GLY A CA 1
ATOM 3103 C C . GLY A 1 384 ? 24.978 1.568 0.014 1.00 80.81 384 GLY A C 1
ATOM 3104 O O . GLY A 1 384 ? 24.660 0.510 0.554 1.00 80.81 384 GLY A O 1
ATOM 3105 N N . ASP A 1 385 ? 25.067 2.696 0.721 1.00 87.31 385 ASP A N 1
ATOM 3106 C CA . ASP A 1 385 ? 24.632 2.753 2.122 1.00 87.31 385 ASP A CA 1
ATOM 3107 C C . ASP A 1 385 ? 23.107 2.567 2.205 1.00 87.31 385 ASP A C 1
ATOM 3109 O O . ASP A 1 385 ? 22.362 3.240 1.506 1.00 87.31 385 ASP A O 1
ATOM 3113 N N . ILE A 1 386 ? 22.653 1.648 3.054 1.00 88.94 386 ILE A N 1
ATOM 3114 C CA . ILE A 1 386 ? 21.274 1.537 3.533 1.00 88.94 386 ILE A CA 1
ATOM 3115 C C . ILE A 1 386 ? 21.275 2.164 4.921 1.00 88.94 386 ILE A C 1
ATOM 3117 O O . ILE A 1 386 ? 21.812 1.592 5.868 1.00 88.94 386 ILE A O 1
ATOM 3121 N N . VAL A 1 387 ? 20.729 3.359 5.035 1.00 86.19 387 VAL A N 1
ATOM 3122 C CA . VAL A 1 387 ? 20.651 4.136 6.265 1.00 86.19 387 VAL A CA 1
ATOM 3123 C C . VAL A 1 387 ? 19.327 3.848 6.957 1.00 86.19 387 VAL A C 1
ATOM 3125 O O . VAL A 1 387 ? 18.313 3.638 6.314 1.00 86.19 387 VAL A O 1
ATOM 3128 N N . VAL A 1 388 ? 19.299 3.841 8.275 1.00 87.19 388 VAL A N 1
ATOM 3129 C CA . VAL A 1 388 ? 18.088 3.718 9.078 1.00 87.19 388 VAL A CA 1
ATOM 3130 C C . VAL A 1 388 ? 18.141 4.829 10.110 1.00 87.19 388 VAL A C 1
ATOM 3132 O O . VAL A 1 388 ? 19.089 4.880 10.889 1.00 87.19 388 VAL A O 1
ATOM 3135 N N . ASN A 1 389 ? 17.150 5.716 10.097 1.00 84.88 389 ASN A N 1
ATOM 3136 C CA . ASN A 1 389 ? 17.026 6.782 11.079 1.00 84.88 389 ASN A CA 1
ATOM 3137 C C . ASN A 1 389 ? 16.358 6.224 12.336 1.00 84.88 389 ASN A C 1
ATOM 3139 O O . ASN A 1 389 ? 15.170 5.890 12.327 1.00 84.88 389 ASN A O 1
ATOM 3143 N N . LEU A 1 390 ? 17.129 6.113 13.410 1.00 86.31 390 LEU A N 1
ATOM 3144 C CA . LEU A 1 390 ? 16.669 5.580 14.686 1.00 86.31 390 LEU A CA 1
ATOM 3145 C C . LEU A 1 390 ? 15.687 6.523 15.391 1.00 86.31 390 LEU A C 1
ATOM 3147 O O . LEU A 1 390 ? 14.846 6.048 16.152 1.00 86.31 390 LEU A O 1
ATOM 3151 N N . ASP A 1 391 ? 15.720 7.823 15.091 1.00 82.56 391 ASP A N 1
ATOM 3152 C CA . ASP A 1 391 ? 14.856 8.815 15.739 1.00 82.56 391 ASP A CA 1
ATOM 3153 C C . ASP A 1 391 ? 13.374 8.675 15.356 1.00 82.56 391 ASP A C 1
ATOM 3155 O O . ASP A 1 391 ? 12.491 9.074 16.118 1.00 82.56 391 ASP A O 1
ATOM 3159 N N . GLU A 1 392 ? 13.080 8.055 14.211 1.00 78.31 392 GLU A N 1
ATOM 3160 C CA . GLU A 1 392 ? 11.719 7.833 13.690 1.00 78.31 392 GLU A CA 1
ATOM 3161 C C . GLU A 1 392 ? 11.194 6.405 13.977 1.00 78.31 392 GLU A C 1
ATOM 3163 O O . GLU A 1 392 ? 10.092 5.993 13.569 1.00 78.31 392 GLU A O 1
ATOM 3168 N N . MET A 1 393 ? 11.977 5.615 14.716 1.00 80.50 393 MET A N 1
ATOM 3169 C CA . MET A 1 393 ? 11.630 4.257 15.124 1.00 80.50 393 MET A CA 1
ATOM 3170 C C . MET A 1 393 ? 11.068 4.247 16.537 1.00 80.50 393 MET A C 1
ATOM 3172 O O . MET A 1 393 ? 11.620 4.854 17.448 1.00 80.50 393 MET A O 1
ATOM 3176 N N . ARG A 1 394 ? 9.959 3.526 16.732 1.00 78.62 394 ARG A N 1
ATOM 3177 C CA . ARG A 1 394 ? 9.389 3.319 18.071 1.00 78.62 394 ARG A CA 1
ATOM 3178 C C . ARG A 1 394 ? 9.781 1.967 18.660 1.00 78.62 394 ARG A C 1
ATOM 3180 O O . ARG A 1 394 ? 9.877 1.845 19.873 1.00 78.62 394 ARG A O 1
ATOM 3187 N N . PHE A 1 395 ? 9.998 0.967 17.806 1.00 81.56 395 PHE A N 1
ATOM 3188 C CA . PHE A 1 395 ? 10.270 -0.414 18.204 1.00 81.56 395 PHE A CA 1
ATOM 3189 C C . PHE A 1 395 ? 11.348 -1.043 17.313 1.00 81.56 395 PHE A C 1
ATOM 3191 O O . PHE A 1 395 ? 11.458 -0.693 16.137 1.00 81.56 395 PHE A O 1
ATOM 3198 N N . ASP A 1 396 ? 12.060 -2.055 17.814 1.00 85.12 396 ASP A N 1
ATOM 3199 C CA . ASP A 1 396 ? 13.043 -2.826 17.029 1.00 85.12 396 ASP A CA 1
ATOM 3200 C C . ASP A 1 396 ? 12.429 -3.480 15.783 1.00 85.12 396 ASP A C 1
ATOM 3202 O O . ASP A 1 396 ? 13.075 -3.624 14.744 1.00 85.12 396 ASP A O 1
ATOM 3206 N N . THR A 1 397 ? 11.149 -3.844 15.853 1.00 85.88 397 THR A N 1
ATOM 3207 C CA . THR A 1 397 ? 10.382 -4.336 14.703 1.00 85.88 397 THR A CA 1
ATOM 3208 C C . THR A 1 397 ? 10.280 -3.284 13.598 1.00 85.88 397 THR A C 1
ATOM 3210 O O . THR A 1 397 ? 10.357 -3.623 12.419 1.00 85.88 397 THR A O 1
ATOM 3213 N N . ASP A 1 398 ? 10.154 -1.994 13.939 1.00 83.75 398 ASP A N 1
ATOM 3214 C CA . ASP A 1 398 ? 10.178 -0.938 12.925 1.00 83.75 398 ASP A CA 1
ATOM 3215 C C . ASP A 1 398 ? 11.550 -0.881 12.242 1.00 83.75 398 ASP A C 1
ATOM 3217 O O . ASP A 1 398 ? 11.605 -0.748 11.022 1.00 83.75 398 ASP A O 1
ATOM 3221 N N . VAL A 1 399 ? 12.646 -1.053 12.985 1.00 89.12 399 VAL A N 1
ATOM 3222 C CA . VAL A 1 399 ? 14.000 -1.116 12.411 1.00 89.12 399 VAL A CA 1
ATOM 3223 C C . VAL A 1 399 ? 14.103 -2.270 11.415 1.00 89.12 399 VAL A C 1
ATOM 3225 O O . VAL A 1 399 ? 14.480 -2.046 10.266 1.00 89.12 399 VAL A O 1
ATOM 3228 N N . LEU A 1 400 ? 13.707 -3.483 11.814 1.00 91.75 400 LEU A N 1
ATOM 3229 C CA . LEU A 1 400 ? 13.787 -4.665 10.951 1.00 91.75 400 LEU A CA 1
ATOM 3230 C C . LEU A 1 400 ? 12.955 -4.509 9.675 1.00 91.75 400 LEU A C 1
ATOM 3232 O O . LEU A 1 400 ? 13.490 -4.689 8.585 1.00 91.75 400 LEU A O 1
ATOM 3236 N N . VAL A 1 401 ? 11.682 -4.123 9.797 1.00 88.50 401 VAL A N 1
ATOM 3237 C CA . VAL A 1 401 ? 10.804 -3.946 8.628 1.00 88.50 401 VAL A CA 1
ATOM 3238 C C . VAL A 1 401 ? 11.376 -2.891 7.673 1.00 88.50 401 VAL A C 1
ATOM 3240 O O . VAL A 1 401 ? 11.268 -3.047 6.465 1.00 88.50 401 VAL A O 1
ATOM 3243 N N . THR A 1 402 ? 12.030 -1.844 8.193 1.00 88.31 402 THR A N 1
ATOM 3244 C CA . THR A 1 402 ? 12.681 -0.826 7.348 1.00 88.31 402 THR A CA 1
ATOM 3245 C C . THR A 1 402 ? 13.851 -1.410 6.583 1.00 88.31 402 THR A C 1
ATOM 3247 O O . THR A 1 402 ? 13.959 -1.202 5.386 1.00 88.31 402 THR A O 1
ATOM 3250 N N . ILE A 1 403 ? 14.708 -2.179 7.254 1.00 92.62 403 ILE A N 1
ATOM 3251 C CA . ILE A 1 403 ? 15.857 -2.808 6.599 1.00 92.62 403 ILE A CA 1
ATOM 3252 C C . ILE A 1 403 ? 15.393 -3.742 5.477 1.00 92.62 403 ILE A C 1
ATOM 3254 O O . ILE A 1 403 ? 15.993 -3.738 4.404 1.00 92.62 403 ILE A O 1
ATOM 3258 N N . VAL A 1 404 ? 14.342 -4.536 5.711 1.00 93.94 404 VAL A N 1
ATOM 3259 C CA . VAL A 1 404 ? 13.799 -5.440 4.687 1.00 93.94 404 VAL A CA 1
ATOM 3260 C C . VAL A 1 404 ? 13.200 -4.649 3.522 1.00 93.94 404 VAL A C 1
ATOM 3262 O O . VAL A 1 404 ? 13.506 -4.979 2.382 1.00 93.94 404 VAL A O 1
ATOM 3265 N N . HIS A 1 405 ? 12.448 -3.579 3.795 1.00 89.88 405 HIS A N 1
ATOM 3266 C CA . HIS A 1 405 ? 11.895 -2.675 2.775 1.00 89.88 405 HIS A CA 1
ATOM 3267 C C . HIS A 1 405 ? 12.981 -2.076 1.875 1.00 89.88 405 HIS A C 1
ATOM 3269 O O . HIS A 1 405 ? 12.925 -2.215 0.657 1.00 89.88 405 HIS A O 1
ATOM 3275 N N . GLU A 1 406 ? 14.051 -1.535 2.459 1.00 88.50 406 GLU A N 1
ATOM 3276 C CA . GLU A 1 406 ? 15.179 -1.014 1.675 1.00 88.50 406 GLU A CA 1
ATOM 3277 C C . GLU A 1 406 ? 15.907 -2.119 0.888 1.00 88.50 406 GLU A C 1
ATOM 3279 O O . GLU A 1 406 ? 16.383 -1.896 -0.225 1.00 88.50 406 GLU A O 1
ATOM 3284 N N . CYS A 1 407 ? 15.991 -3.340 1.430 1.00 93.25 407 CYS A N 1
ATOM 3285 C CA . CYS A 1 407 ? 16.544 -4.483 0.698 1.00 93.25 407 CYS A CA 1
ATOM 3286 C C . CYS A 1 407 ? 15.662 -4.898 -0.488 1.00 93.25 407 CYS A C 1
ATOM 3288 O O . CYS A 1 407 ? 16.198 -5.336 -1.507 1.00 93.25 407 CYS A O 1
ATOM 3290 N N . VAL A 1 408 ? 14.340 -4.768 -0.362 1.00 92.81 408 VAL A N 1
ATOM 3291 C CA . VAL A 1 408 ? 13.385 -5.009 -1.448 1.00 92.81 408 VAL A CA 1
ATOM 3292 C C . VAL A 1 408 ? 13.591 -3.989 -2.565 1.00 92.81 408 VAL A C 1
ATOM 3294 O O . VAL A 1 408 ? 13.792 -4.410 -3.704 1.00 92.81 408 VAL A O 1
ATOM 3297 N N . HIS A 1 409 ? 13.696 -2.695 -2.244 1.00 88.81 409 HIS A N 1
ATOM 3298 C CA . HIS A 1 409 ? 14.0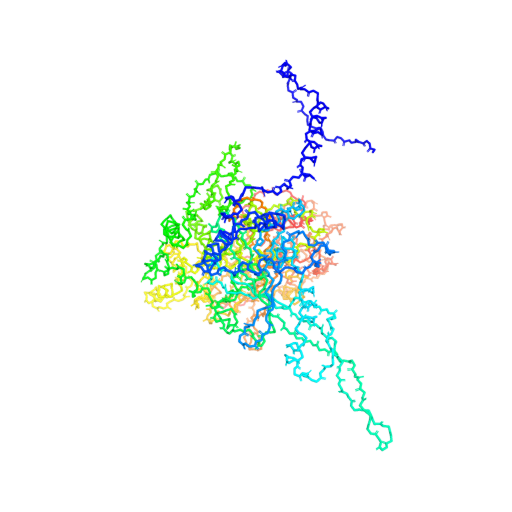31 -1.658 -3.228 1.00 88.81 409 HIS A CA 1
ATOM 3299 C C . HIS A 1 409 ? 15.313 -1.982 -3.999 1.00 88.81 409 HIS A C 1
ATOM 3301 O O . HIS A 1 409 ? 15.380 -1.863 -5.221 1.00 88.81 409 HIS A O 1
ATOM 3307 N N . VAL A 1 410 ? 16.356 -2.439 -3.303 1.00 90.06 410 VAL A N 1
ATOM 3308 C CA . VAL A 1 410 ? 17.604 -2.840 -3.963 1.00 90.06 410 VAL A CA 1
ATOM 3309 C C . VAL A 1 410 ? 17.402 -4.036 -4.890 1.00 90.06 410 VAL A C 1
ATOM 3311 O O . VAL A 1 410 ? 18.025 -4.104 -5.945 1.00 90.06 410 VAL A O 1
ATOM 3314 N N . TYR A 1 411 ? 16.626 -5.033 -4.471 1.00 92.94 411 TYR A N 1
ATOM 3315 C CA . TYR A 1 411 ? 16.474 -6.266 -5.234 1.00 92.94 411 TYR A CA 1
ATOM 3316 C C . TYR A 1 411 ? 15.591 -6.051 -6.468 1.00 92.94 411 TYR A C 1
ATOM 3318 O O . TYR A 1 411 ? 15.923 -6.546 -7.542 1.00 92.94 411 TYR A O 1
ATOM 3326 N N . VAL A 1 412 ? 14.508 -5.282 -6.330 1.00 91.25 412 VAL A N 1
ATOM 3327 C CA . VAL A 1 412 ? 13.469 -5.117 -7.355 1.00 91.25 412 VAL A CA 1
ATOM 3328 C C . VAL A 1 412 ? 13.690 -3.882 -8.223 1.00 91.25 412 VAL A C 1
ATOM 3330 O O . VAL A 1 412 ? 13.547 -3.966 -9.444 1.00 91.25 412 VAL A O 1
ATOM 3333 N N . ASP A 1 413 ? 14.108 -2.762 -7.638 1.00 86.94 413 ASP A N 1
ATOM 3334 C CA . ASP A 1 413 ? 14.043 -1.452 -8.299 1.00 86.94 413 ASP A CA 1
ATOM 3335 C C . ASP A 1 413 ? 15.404 -0.956 -8.783 1.00 86.94 413 ASP A C 1
ATOM 3337 O O . ASP A 1 413 ? 15.564 0.194 -9.194 1.00 86.94 413 ASP A O 1
ATOM 3341 N N . LEU A 1 414 ? 16.429 -1.807 -8.757 1.00 87.38 414 LEU A N 1
ATOM 3342 C CA . LEU A 1 414 ? 17.783 -1.383 -9.091 1.00 87.38 414 LEU A CA 1
ATOM 3343 C C . LEU A 1 414 ? 17.909 -0.826 -10.517 1.00 87.38 414 LEU A C 1
ATOM 3345 O O . LEU A 1 414 ? 18.582 0.185 -10.716 1.00 87.38 414 LEU A O 1
ATOM 3349 N N . SER A 1 415 ? 17.251 -1.445 -11.499 1.00 88.75 415 SER A N 1
ATOM 3350 C CA . SER A 1 415 ? 17.176 -0.952 -12.886 1.00 88.75 415 SER A CA 1
ATOM 3351 C C . SER A 1 415 ? 16.571 0.448 -12.953 1.00 88.75 415 SER A C 1
ATOM 3353 O O . SER A 1 415 ? 17.120 1.329 -13.619 1.00 88.75 415 SER A O 1
ATOM 3355 N N . PHE A 1 416 ? 15.489 0.668 -12.206 1.00 87.31 416 PHE A N 1
ATOM 3356 C CA . PHE A 1 416 ? 14.855 1.967 -12.060 1.00 87.31 416 PHE A CA 1
ATOM 3357 C C . PHE A 1 416 ? 15.863 3.005 -11.540 1.00 87.31 416 PHE A C 1
ATOM 3359 O O . PHE A 1 416 ? 16.058 4.044 -12.170 1.00 87.31 416 PHE A O 1
ATOM 3366 N N . PHE A 1 417 ? 16.555 2.721 -10.433 1.00 81.81 417 PHE A N 1
ATOM 3367 C CA . PHE A 1 417 ? 17.495 3.671 -9.832 1.00 81.81 417 PHE A CA 1
ATOM 3368 C C . PHE A 1 417 ? 18.663 3.990 -10.759 1.00 81.81 417 PHE A C 1
ATOM 3370 O O . PHE A 1 417 ? 19.076 5.145 -10.885 1.00 81.81 417 PHE A O 1
ATOM 3377 N N . MET A 1 418 ? 19.188 2.973 -11.442 1.00 84.75 418 MET A N 1
ATOM 3378 C CA . MET A 1 418 ? 20.278 3.167 -12.389 1.00 84.75 418 MET A CA 1
ATOM 3379 C C . MET A 1 418 ? 19.854 4.000 -13.602 1.00 84.75 418 MET A C 1
ATOM 3381 O O . MET A 1 418 ? 20.666 4.797 -14.076 1.00 84.75 418 MET A O 1
ATOM 3385 N N . LEU A 1 419 ? 18.602 3.877 -14.061 1.00 85.06 419 LEU A N 1
ATOM 3386 C CA . LEU A 1 419 ? 18.036 4.739 -15.102 1.00 85.06 419 LEU A CA 1
ATOM 3387 C C . LEU A 1 419 ? 17.989 6.203 -14.649 1.00 85.06 419 LEU A C 1
ATOM 3389 O O . LEU A 1 419 ? 18.354 7.092 -15.413 1.00 85.06 419 LEU A O 1
ATOM 3393 N N . GLN A 1 420 ? 17.602 6.472 -13.401 1.00 81.38 420 GLN A N 1
ATOM 3394 C CA . GLN A 1 420 ? 17.571 7.850 -12.900 1.00 81.38 420 GLN A CA 1
ATOM 3395 C C . GLN A 1 420 ? 18.971 8.456 -12.775 1.00 81.38 420 GLN A C 1
ATOM 3397 O O . GLN A 1 420 ? 19.183 9.604 -13.164 1.00 81.38 420 GLN A O 1
ATOM 3402 N N . LEU A 1 421 ? 19.947 7.677 -12.293 1.00 76.88 421 LEU A N 1
ATOM 3403 C CA . LEU A 1 421 ? 21.352 8.096 -12.299 1.00 76.88 421 LEU A CA 1
ATOM 3404 C C . LEU A 1 421 ? 21.835 8.394 -13.729 1.00 76.88 421 LEU A C 1
ATOM 3406 O O . LEU A 1 421 ? 22.587 9.342 -13.943 1.00 76.88 421 LEU A O 1
ATOM 3410 N N . MET A 1 422 ? 21.408 7.587 -14.707 1.00 77.94 422 MET A N 1
ATOM 3411 C CA . MET A 1 422 ? 21.726 7.788 -16.123 1.00 77.94 422 MET A CA 1
ATOM 3412 C C . MET A 1 422 ? 21.104 9.059 -16.697 1.00 77.94 422 MET A C 1
ATOM 3414 O O . MET A 1 422 ? 21.756 9.740 -17.481 1.00 77.94 422 MET A O 1
ATOM 3418 N N . ALA A 1 423 ? 19.905 9.428 -16.252 1.00 71.69 423 ALA A N 1
ATOM 3419 C CA . ALA A 1 423 ? 19.254 10.688 -16.603 1.00 71.69 423 ALA A CA 1
ATOM 3420 C C . ALA A 1 423 ? 19.973 11.934 -16.040 1.00 71.69 423 ALA A C 1
ATOM 3422 O O . ALA A 1 423 ? 19.457 13.045 -16.127 1.00 71.69 423 ALA A O 1
ATOM 3423 N N . GLY A 1 424 ? 21.156 11.763 -15.441 1.00 62.12 424 GLY A N 1
ATOM 3424 C CA . GLY A 1 424 ? 21.959 12.853 -14.915 1.00 62.12 424 GLY A CA 1
ATOM 3425 C C . GLY A 1 424 ? 21.601 13.235 -13.489 1.00 62.12 424 GLY A C 1
ATOM 3426 O O . GLY A 1 424 ? 21.988 14.306 -13.052 1.00 62.12 424 GLY A O 1
ATOM 3427 N N . LYS A 1 425 ? 20.887 12.396 -12.734 1.00 62.34 425 LYS A N 1
ATOM 3428 C CA . LYS A 1 425 ? 20.541 12.698 -11.341 1.00 62.34 425 LYS A CA 1
ATOM 3429 C C . LYS A 1 425 ? 21.501 12.009 -10.386 1.00 62.34 425 LYS A C 1
ATOM 3431 O O . LYS A 1 425 ? 21.215 10.881 -9.997 1.00 62.34 425 LYS A O 1
ATOM 3436 N N . PRO A 1 426 ? 22.615 12.644 -9.971 1.00 47.69 426 PRO A N 1
ATOM 3437 C CA . PRO A 1 426 ? 23.521 12.025 -9.012 1.00 47.69 426 PRO A CA 1
ATOM 3438 C C . PRO A 1 426 ? 22.783 11.714 -7.706 1.00 47.69 426 PRO A C 1
ATOM 3440 O O . PRO A 1 426 ? 22.900 10.614 -7.196 1.00 47.69 426 PRO A O 1
ATOM 3443 N N . HIS A 1 427 ? 21.922 12.610 -7.228 1.00 50.00 427 HIS A N 1
ATOM 3444 C CA . HIS A 1 427 ? 21.320 12.530 -5.895 1.00 50.00 427 HIS A CA 1
ATOM 3445 C C . HIS A 1 427 ? 19.938 11.864 -5.887 1.00 50.00 427 HIS A C 1
ATOM 3447 O O . HIS A 1 427 ? 18.984 12.416 -5.331 1.00 50.00 427 HIS A O 1
ATOM 3453 N N . TYR A 1 428 ? 19.812 10.702 -6.541 1.00 47.91 428 TYR A N 1
ATOM 3454 C CA . TYR A 1 428 ? 18.527 10.010 -6.622 1.00 47.91 428 TYR A CA 1
ATOM 3455 C C . TYR A 1 428 ? 18.235 9.163 -5.391 1.00 47.91 428 TYR A C 1
ATOM 3457 O O . TYR A 1 428 ? 19.039 8.326 -4.967 1.00 47.91 428 TYR A O 1
ATOM 3465 N N . SER A 1 429 ? 17.050 9.390 -4.835 1.00 41.59 429 SER A N 1
ATOM 3466 C CA . SER A 1 429 ? 16.581 8.705 -3.652 1.00 41.59 429 SER A CA 1
ATOM 3467 C C . SER A 1 429 ? 15.089 8.926 -3.428 1.00 41.59 429 SER A C 1
ATOM 3469 O O . SER A 1 429 ? 14.579 9.984 -3.789 1.00 41.59 429 SER A O 1
ATOM 3471 N N . PHE A 1 430 ? 14.379 7.940 -2.880 1.00 39.22 430 PHE A N 1
ATOM 3472 C CA . PHE A 1 430 ? 12.923 8.022 -2.723 1.00 39.22 430 PHE A CA 1
ATOM 3473 C C . PHE A 1 430 ? 12.500 8.364 -1.299 1.00 39.22 430 PHE A C 1
ATOM 3475 O O . PHE A 1 430 ? 12.940 7.737 -0.347 1.00 39.22 430 PHE A O 1
ATOM 3482 N N . ILE A 1 431 ? 11.655 9.387 -1.148 1.00 39.84 431 ILE A N 1
ATOM 3483 C CA . ILE A 1 431 ? 11.190 9.901 0.143 1.00 39.84 431 ILE A CA 1
ATOM 3484 C C . ILE A 1 431 ? 9.674 9.703 0.293 1.00 39.84 431 ILE A C 1
ATOM 3486 O O . ILE A 1 431 ? 8.877 9.986 -0.593 1.00 39.84 431 ILE A O 1
ATOM 3490 N N . ASP A 1 432 ? 9.311 9.224 1.475 1.00 36.62 432 ASP A N 1
ATOM 3491 C CA . ASP A 1 432 ? 8.178 9.582 2.326 1.00 36.62 432 ASP A CA 1
ATOM 3492 C C . ASP A 1 432 ? 7.046 10.552 1.866 1.00 36.62 432 ASP A C 1
ATOM 3494 O O . ASP A 1 432 ? 7.226 11.651 1.341 1.00 36.62 432 ASP A O 1
ATOM 3498 N N . ARG A 1 433 ? 5.830 10.204 2.312 1.00 35.88 433 ARG A N 1
ATOM 3499 C CA . ARG A 1 433 ? 4.761 11.130 2.714 1.00 35.88 433 ARG A CA 1
ATOM 3500 C C . ARG A 1 433 ? 5.192 12.179 3.773 1.00 35.88 433 ARG A C 1
ATOM 3502 O O . ARG A 1 433 ? 5.108 11.950 4.979 1.00 35.88 433 ARG A O 1
ATOM 3509 N N . THR A 1 434 ? 5.236 13.433 3.329 1.00 28.39 434 THR A N 1
ATOM 3510 C CA . THR A 1 434 ? 4.859 14.674 4.053 1.00 28.39 434 THR A CA 1
ATOM 3511 C C . THR A 1 434 ? 6.016 15.640 4.295 1.00 28.39 434 THR A C 1
ATOM 3513 O O . THR A 1 434 ? 6.563 15.708 5.393 1.00 28.39 434 THR A O 1
ATOM 3516 N N . SER A 1 435 ? 6.136 16.628 3.409 1.00 31.95 435 SER A N 1
ATOM 3517 C CA . SER A 1 435 ? 6.222 18.009 3.877 1.00 31.95 435 SER A CA 1
ATOM 3518 C C . SER A 1 435 ? 4.863 18.701 3.690 1.00 31.95 435 SER A C 1
ATOM 3520 O O . SER A 1 435 ? 4.155 18.552 2.696 1.00 31.95 435 SER A O 1
ATOM 3522 N N . ARG A 1 436 ? 4.418 19.438 4.711 1.00 31.03 436 ARG A N 1
ATOM 3523 C CA . ARG A 1 436 ? 3.218 20.293 4.639 1.00 31.03 436 ARG A CA 1
ATOM 3524 C C . ARG A 1 436 ? 3.494 21.579 3.841 1.00 31.03 436 ARG A C 1
ATOM 3526 O O . ARG A 1 436 ? 2.546 22.279 3.506 1.00 31.03 436 ARG A O 1
ATOM 3533 N N . TRP A 1 437 ? 4.771 21.850 3.557 1.00 31.27 437 TRP A N 1
ATOM 3534 C CA . TRP A 1 437 ? 5.295 23.078 2.965 1.00 31.27 437 TRP A CA 1
ATOM 3535 C C . TRP A 1 437 ? 5.341 23.030 1.430 1.00 31.27 437 TRP A C 1
ATOM 3537 O O . TRP A 1 437 ? 4.991 24.018 0.798 1.00 31.27 437 TRP A O 1
ATOM 3547 N N . LEU A 1 438 ? 5.616 21.873 0.811 1.00 35.44 438 LEU A N 1
ATOM 3548 C CA . LEU A 1 438 ? 5.566 21.738 -0.656 1.00 35.44 438 LEU A CA 1
ATOM 3549 C C . LEU A 1 438 ? 4.140 21.590 -1.233 1.00 35.44 438 LEU A C 1
ATOM 3551 O O . LEU A 1 438 ? 3.928 21.672 -2.446 1.00 35.44 438 LEU A O 1
ATOM 3555 N N . LYS A 1 439 ? 3.124 21.448 -0.366 1.00 37.69 439 LYS A N 1
ATOM 3556 C CA . LYS A 1 439 ? 1.705 21.290 -0.746 1.00 37.69 439 LYS A CA 1
ATOM 3557 C C . LYS A 1 439 ? 1.107 22.501 -1.474 1.00 37.69 439 LYS A C 1
ATOM 3559 O O . LYS A 1 439 ? 0.073 22.343 -2.127 1.00 37.69 439 LYS A O 1
ATOM 3564 N N . SER A 1 440 ? 1.692 23.695 -1.348 1.00 35.62 440 SER A N 1
ATOM 3565 C CA . SER A 1 440 ? 1.144 24.929 -1.934 1.00 35.62 440 SER A CA 1
ATOM 3566 C C . SER A 1 440 ? 1.704 25.294 -3.310 1.00 35.62 440 SER A C 1
ATOM 3568 O O . SER A 1 440 ? 0.999 25.959 -4.068 1.00 35.62 440 SER A O 1
ATOM 3570 N N . GLU A 1 441 ? 2.915 24.859 -3.667 1.00 33.25 441 GLU A N 1
ATOM 3571 C CA . GLU A 1 441 ? 3.566 25.287 -4.919 1.00 33.25 441 GLU A CA 1
ATOM 3572 C C . GLU A 1 441 ? 3.381 24.294 -6.076 1.00 33.25 441 GLU A C 1
ATOM 3574 O O . GLU A 1 441 ? 3.023 24.709 -7.180 1.00 33.25 441 GLU A O 1
ATOM 3579 N N . ARG A 1 442 ? 3.482 22.978 -5.836 1.00 41.94 442 ARG A N 1
ATOM 3580 C CA . ARG A 1 442 ? 3.481 21.970 -6.922 1.00 41.94 442 ARG A CA 1
ATOM 3581 C C . ARG A 1 442 ? 2.106 21.628 -7.516 1.00 41.94 442 ARG A C 1
ATOM 3583 O O . ARG A 1 442 ? 2.029 21.022 -8.584 1.00 41.94 442 ARG A O 1
ATOM 3590 N N . LYS A 1 443 ? 1.008 22.087 -6.898 1.00 36.91 443 LYS A N 1
ATOM 3591 C CA . LYS A 1 443 ? -0.363 21.988 -7.451 1.00 36.91 443 LYS A CA 1
ATOM 3592 C C . LYS A 1 443 ? -0.568 22.806 -8.736 1.00 36.91 443 LYS A C 1
ATOM 3594 O O . LYS A 1 443 ? -1.599 22.658 -9.385 1.00 36.91 443 LYS A O 1
ATOM 3599 N N . ARG A 1 444 ? 0.372 23.693 -9.087 1.00 38.50 444 ARG A N 1
ATOM 3600 C CA . ARG A 1 444 ? 0.282 24.571 -10.265 1.00 38.50 444 ARG A CA 1
ATOM 3601 C C . ARG A 1 444 ? 0.944 24.013 -11.531 1.00 38.50 444 ARG A C 1
ATOM 3603 O O . ARG A 1 444 ? 0.739 24.600 -12.587 1.00 38.50 444 ARG A O 1
ATOM 3610 N N . GLN A 1 445 ? 1.693 22.910 -11.458 1.00 38.94 445 GLN A N 1
ATOM 3611 C CA . GLN A 1 445 ? 2.530 22.431 -12.569 1.00 38.94 445 GLN A CA 1
ATOM 3612 C C . GLN A 1 445 ? 2.408 20.905 -12.776 1.00 38.94 445 GLN A C 1
ATOM 3614 O O . GLN A 1 445 ? 3.255 20.155 -12.317 1.00 38.94 445 GLN A O 1
ATOM 3619 N N . GLY A 1 446 ? 1.341 20.426 -13.431 1.00 39.66 446 GLY A N 1
ATOM 3620 C CA . GLY A 1 446 ? 1.294 19.131 -14.156 1.00 39.66 446 GLY A CA 1
ATOM 3621 C C . GLY A 1 446 ? 1.770 17.825 -13.474 1.00 39.66 446 GLY A C 1
ATOM 3622 O O . GLY A 1 446 ? 2.087 16.874 -14.183 1.00 39.66 446 GLY A O 1
ATOM 3623 N N . SER A 1 447 ? 1.833 17.752 -12.141 1.00 50.31 447 SER A N 1
ATOM 3624 C CA . SER A 1 447 ? 2.625 16.777 -11.362 1.00 50.31 447 SER A CA 1
ATOM 3625 C C . SER A 1 447 ? 1.941 15.439 -11.017 1.00 50.31 447 SER A C 1
ATOM 3627 O O . SER A 1 447 ? 2.557 14.588 -10.376 1.00 50.31 447 SER A O 1
ATOM 3629 N N . ASP A 1 448 ? 0.704 15.196 -11.459 1.00 56.66 448 ASP A N 1
ATOM 3630 C CA . ASP A 1 448 ? -0.106 14.061 -10.978 1.00 56.66 448 ASP A CA 1
ATOM 3631 C C . ASP A 1 448 ? 0.420 12.670 -11.402 1.00 56.66 448 ASP A C 1
ATOM 3633 O O . ASP A 1 448 ? 0.424 11.747 -10.590 1.00 56.66 448 ASP A O 1
ATOM 3637 N N . TYR A 1 449 ? 0.917 12.507 -12.636 1.00 61.12 449 TYR A N 1
ATOM 3638 C CA . TYR A 1 449 ? 1.361 11.199 -13.161 1.00 61.12 449 TYR A CA 1
ATOM 3639 C C . TYR A 1 449 ? 2.670 10.696 -12.527 1.00 61.12 449 TYR A C 1
ATOM 3641 O O . TYR A 1 449 ? 2.886 9.500 -12.357 1.00 61.12 449 TYR A O 1
ATOM 3649 N N . GLN A 1 450 ? 3.572 11.605 -12.157 1.00 60.62 450 GLN A N 1
ATOM 3650 C CA . GLN A 1 450 ? 4.870 11.220 -11.593 1.00 60.62 450 GLN A CA 1
ATOM 3651 C C . GLN A 1 450 ? 4.738 10.715 -10.164 1.00 60.62 450 GLN A C 1
ATOM 3653 O O . GLN A 1 450 ? 5.382 9.743 -9.781 1.00 60.62 450 GLN A O 1
ATOM 3658 N N . MET A 1 451 ? 3.863 11.366 -9.403 1.00 59.62 451 MET A N 1
ATOM 3659 C CA . MET A 1 451 ? 3.529 10.980 -8.039 1.00 59.62 451 MET A CA 1
ATOM 3660 C C . MET A 1 451 ? 2.874 9.595 -8.006 1.00 59.62 451 MET A C 1
ATOM 3662 O O . MET A 1 451 ? 3.126 8.833 -7.080 1.00 59.62 451 MET A O 1
ATOM 3666 N N . GLU A 1 452 ? 2.093 9.247 -9.035 1.00 65.31 452 GLU A N 1
ATOM 3667 C CA . GLU A 1 452 ? 1.471 7.927 -9.184 1.00 65.31 452 GLU A CA 1
ATOM 3668 C C . GLU A 1 452 ? 2.513 6.808 -9.369 1.00 65.31 452 GLU A C 1
ATOM 3670 O O . GLU A 1 452 ? 2.443 5.793 -8.684 1.00 65.31 452 GLU A O 1
ATOM 3675 N N . LEU A 1 453 ? 3.550 7.015 -10.192 1.00 69.75 453 LEU A N 1
ATOM 3676 C CA . LEU A 1 453 ? 4.615 6.017 -10.408 1.00 69.75 453 LEU A CA 1
ATOM 3677 C C . LEU A 1 453 ? 5.432 5.701 -9.142 1.00 69.75 453 LEU A C 1
ATOM 3679 O O . LEU A 1 453 ? 5.854 4.557 -8.925 1.00 69.75 453 LEU A O 1
ATOM 3683 N N . ILE A 1 454 ? 5.683 6.727 -8.322 1.00 69.50 454 ILE A N 1
ATOM 3684 C CA . ILE A 1 454 ? 6.351 6.584 -7.021 1.00 69.50 454 ILE A CA 1
ATOM 3685 C C . ILE A 1 454 ? 5.397 5.920 -6.026 1.00 69.50 454 ILE A C 1
ATOM 3687 O O . ILE A 1 454 ? 5.786 4.997 -5.317 1.00 69.50 454 ILE A O 1
ATOM 3691 N N . GLU A 1 455 ? 4.129 6.336 -6.017 1.00 69.25 455 GLU A N 1
ATOM 3692 C CA . GLU A 1 455 ? 3.091 5.749 -5.173 1.00 69.25 455 GLU A CA 1
ATOM 3693 C C . GLU A 1 455 ? 2.927 4.249 -5.394 1.00 69.25 455 GLU A C 1
ATOM 3695 O O . GLU A 1 455 ? 2.796 3.484 -4.436 1.00 69.25 455 GLU A O 1
ATOM 3700 N N . GLU A 1 456 ? 2.944 3.821 -6.648 1.00 75.44 456 GLU A N 1
ATOM 3701 C CA . GLU A 1 456 ? 2.865 2.413 -7.008 1.00 75.44 456 GLU A CA 1
ATOM 3702 C C . GLU A 1 456 ? 4.104 1.629 -6.569 1.00 75.44 456 GLU A C 1
ATOM 3704 O O . GLU A 1 456 ? 3.957 0.480 -6.160 1.00 75.44 456 GLU A O 1
ATOM 3709 N N . MET A 1 457 ? 5.294 2.247 -6.583 1.00 80.50 457 MET A N 1
ATOM 3710 C CA . MET A 1 457 ? 6.539 1.625 -6.103 1.00 80.50 457 MET A CA 1
ATOM 3711 C C . MET A 1 457 ? 6.435 1.242 -4.644 1.00 80.50 457 MET A C 1
ATOM 3713 O O . MET A 1 457 ? 6.440 0.073 -4.291 1.00 80.50 457 MET A O 1
ATOM 3717 N N . GLU A 1 458 ? 6.233 2.251 -3.808 1.00 76.19 458 GLU A N 1
ATOM 3718 C CA . GLU A 1 458 ? 6.272 2.102 -2.364 1.00 76.19 458 GLU A CA 1
ATOM 3719 C C . GLU A 1 458 ? 5.177 1.154 -1.883 1.00 76.19 458 GLU A C 1
ATOM 3721 O O . GLU A 1 458 ? 5.371 0.395 -0.941 1.00 76.19 458 GLU A O 1
ATOM 3726 N N . LYS A 1 459 ? 4.014 1.156 -2.546 1.00 78.31 459 LYS A N 1
ATOM 3727 C CA . LYS A 1 459 ? 2.944 0.191 -2.265 1.00 78.31 459 LYS A CA 1
ATOM 3728 C C . LYS A 1 459 ? 3.328 -1.235 -2.642 1.00 78.31 459 LYS A C 1
ATOM 3730 O O . LYS A 1 459 ? 2.952 -2.163 -1.925 1.00 78.31 459 LYS A O 1
ATOM 3735 N N . GLN A 1 460 ? 3.996 -1.411 -3.779 1.00 86.75 460 GLN A N 1
ATOM 3736 C CA . GLN A 1 460 ? 4.481 -2.711 -4.223 1.00 86.75 460 GLN A CA 1
ATOM 3737 C C . GLN A 1 460 ? 5.536 -3.237 -3.245 1.00 86.75 460 GLN A C 1
ATOM 3739 O O . GLN A 1 460 ? 5.415 -4.372 -2.789 1.00 86.75 460 GLN A O 1
ATOM 3744 N N . ASP A 1 461 ? 6.480 -2.399 -2.830 1.00 85.69 461 ASP A N 1
ATOM 3745 C CA . ASP A 1 461 ? 7.571 -2.799 -1.940 1.00 85.69 461 ASP A CA 1
ATOM 3746 C C . ASP A 1 461 ? 7.116 -2.972 -0.491 1.00 85.69 461 ASP A C 1
ATOM 3748 O O . ASP A 1 461 ? 7.531 -3.925 0.165 1.00 85.69 461 ASP A O 1
ATOM 3752 N N . GLU A 1 462 ? 6.172 -2.155 -0.009 1.00 83.06 462 GLU A N 1
ATOM 3753 C CA . GLU A 1 462 ? 5.511 -2.347 1.292 1.00 83.06 462 GLU A CA 1
ATOM 3754 C C . GLU A 1 462 ? 4.824 -3.719 1.335 1.00 83.06 462 GLU A C 1
ATOM 3756 O O . GLU A 1 462 ? 4.941 -4.457 2.318 1.00 83.06 462 GLU A O 1
ATOM 3761 N N . LYS A 1 463 ? 4.140 -4.094 0.246 1.00 87.69 463 LYS A N 1
ATOM 3762 C CA . LYS A 1 463 ? 3.506 -5.407 0.141 1.00 87.69 463 LYS A CA 1
ATOM 3763 C C . LYS A 1 463 ? 4.546 -6.520 0.050 1.00 87.69 463 LYS A C 1
ATOM 3765 O O . LYS A 1 463 ? 4.453 -7.485 0.801 1.00 87.69 463 LYS A O 1
ATOM 3770 N N . LEU A 1 464 ? 5.541 -6.399 -0.824 1.00 92.94 464 LEU A N 1
ATOM 3771 C CA . LEU A 1 464 ? 6.565 -7.424 -1.013 1.00 92.94 464 LEU A CA 1
ATOM 3772 C C . LEU A 1 464 ? 7.406 -7.641 0.253 1.00 92.94 464 LEU A C 1
ATOM 3774 O O . LEU A 1 464 ? 7.716 -8.780 0.583 1.00 92.94 464 LEU A O 1
ATOM 3778 N N . THR A 1 465 ? 7.679 -6.584 1.020 1.00 93.00 465 THR A N 1
ATOM 3779 C CA . THR A 1 465 ? 8.323 -6.656 2.341 1.00 93.00 465 THR A CA 1
ATOM 3780 C C . THR A 1 465 ? 7.583 -7.604 3.279 1.00 93.00 465 THR A C 1
ATOM 3782 O O . THR A 1 465 ? 8.220 -8.420 3.944 1.00 93.00 465 THR A O 1
ATOM 3785 N N . ALA A 1 466 ? 6.247 -7.550 3.306 1.00 92.94 466 ALA A N 1
ATOM 3786 C CA . ALA A 1 466 ? 5.452 -8.466 4.118 1.00 92.94 466 ALA A CA 1
ATOM 3787 C C . ALA A 1 466 ? 5.653 -9.928 3.686 1.00 92.94 466 ALA A C 1
ATOM 3789 O O . ALA A 1 466 ? 5.898 -10.766 4.547 1.00 92.94 466 ALA A O 1
ATOM 3790 N N . TYR A 1 467 ? 5.640 -10.217 2.378 1.00 96.25 467 TYR A N 1
ATOM 3791 C CA . TYR A 1 467 ? 5.871 -11.571 1.848 1.00 96.25 467 TYR A CA 1
ATOM 3792 C C . TYR A 1 467 ? 7.316 -12.054 2.028 1.00 96.25 467 TYR A C 1
ATOM 3794 O O . TYR A 1 467 ? 7.548 -13.247 2.170 1.00 96.25 467 TYR A O 1
ATOM 3802 N N . VAL A 1 468 ? 8.307 -11.160 2.023 1.00 97.38 468 VAL A N 1
ATOM 3803 C CA . VAL A 1 468 ? 9.706 -11.531 2.298 1.00 97.38 468 VAL A CA 1
ATOM 3804 C C . VAL A 1 468 ? 9.893 -11.871 3.775 1.00 97.38 468 VAL A C 1
ATOM 3806 O O . VAL A 1 468 ? 10.624 -12.801 4.102 1.00 97.38 468 VAL A O 1
ATOM 3809 N N . MET A 1 469 ? 9.246 -11.134 4.681 1.00 96.19 469 MET A N 1
ATOM 3810 C CA . MET A 1 469 ? 9.313 -11.423 6.117 1.00 96.19 469 MET A CA 1
ATOM 3811 C C . MET A 1 469 ? 8.476 -12.637 6.515 1.00 96.19 469 MET A C 1
ATOM 3813 O O . MET A 1 469 ? 8.854 -13.349 7.436 1.00 96.19 469 MET A O 1
ATOM 3817 N N . MET A 1 470 ? 7.348 -12.853 5.843 1.00 97.06 470 MET A N 1
ATOM 3818 C CA . MET A 1 470 ? 6.392 -13.927 6.092 1.00 97.06 470 MET A CA 1
ATOM 3819 C C . MET A 1 470 ? 6.143 -14.651 4.766 1.00 97.06 470 MET A C 1
ATOM 3821 O O . MET A 1 470 ? 5.166 -14.375 4.076 1.00 97.06 470 MET A O 1
ATOM 3825 N N . GLU A 1 471 ? 7.070 -15.523 4.361 1.00 97.19 471 GLU A N 1
ATOM 3826 C CA . GLU A 1 471 ? 6.933 -16.243 3.091 1.00 97.19 471 GLU A CA 1
ATOM 3827 C C . GLU A 1 471 ? 5.674 -17.108 3.102 1.00 97.19 471 GLU A C 1
ATOM 3829 O O . GLU A 1 471 ? 5.427 -17.829 4.065 1.00 97.19 471 GLU A O 1
ATOM 3834 N N . GLU A 1 472 ? 4.869 -17.021 2.038 1.00 96.19 472 GLU A N 1
ATOM 3835 C CA . GLU A 1 472 ? 3.492 -17.521 2.054 1.00 96.19 472 GLU A CA 1
ATOM 3836 C C . GLU A 1 472 ? 3.390 -19.008 2.424 1.00 96.19 472 GLU A C 1
ATOM 3838 O O . GLU A 1 472 ? 2.515 -19.380 3.204 1.00 96.19 472 GLU A O 1
ATOM 3843 N N . SER A 1 473 ? 4.257 -19.872 1.888 1.00 95.88 473 SER A N 1
ATOM 3844 C CA . SER A 1 473 ? 4.190 -21.312 2.162 1.00 95.88 473 SER A CA 1
ATOM 3845 C C . SER A 1 473 ? 4.575 -21.643 3.604 1.00 95.88 473 SER A C 1
ATOM 3847 O O . SER A 1 473 ? 3.898 -22.446 4.252 1.00 95.88 473 SER A O 1
ATOM 3849 N N . VAL A 1 474 ? 5.611 -20.985 4.130 1.00 97.19 474 VAL A N 1
ATOM 3850 C CA . VAL A 1 474 ? 6.057 -21.141 5.520 1.00 97.19 474 VAL A CA 1
ATOM 3851 C C . VAL A 1 474 ? 5.007 -20.575 6.475 1.00 97.19 474 VAL A C 1
ATOM 3853 O O . VAL A 1 474 ? 4.630 -21.230 7.442 1.00 97.19 474 VAL A O 1
ATOM 3856 N N . PHE A 1 475 ? 4.473 -19.392 6.171 1.00 97.75 475 PHE A N 1
ATOM 3857 C CA . PHE A 1 475 ? 3.452 -18.724 6.969 1.00 97.75 475 PHE A CA 1
ATOM 3858 C C . PHE A 1 475 ? 2.140 -19.515 7.015 1.00 97.75 475 PHE A C 1
ATOM 3860 O O . PHE A 1 475 ? 1.558 -19.673 8.087 1.00 97.75 475 PHE A O 1
ATOM 3867 N N . ARG A 1 476 ? 1.687 -20.060 5.877 1.00 97.19 476 ARG A N 1
ATOM 3868 C CA . ARG A 1 476 ? 0.515 -20.952 5.816 1.00 97.19 476 ARG A CA 1
ATOM 3869 C C . ARG A 1 476 ? 0.717 -22.206 6.651 1.00 97.19 476 ARG A C 1
ATOM 3871 O O . ARG A 1 476 ? -0.146 -22.527 7.458 1.00 97.19 476 ARG A O 1
ATOM 3878 N N . SER A 1 477 ? 1.865 -22.865 6.493 1.00 96.44 477 SER A N 1
ATOM 3879 C CA . SER A 1 477 ? 2.194 -24.073 7.259 1.00 96.44 477 SER A CA 1
ATOM 3880 C C . SER A 1 477 ? 2.170 -23.803 8.764 1.00 96.44 477 SER A C 1
ATOM 3882 O O . SER A 1 477 ? 1.690 -24.627 9.540 1.00 96.44 477 SER A O 1
ATOM 3884 N N . GLU A 1 478 ? 2.638 -22.625 9.175 1.00 97.50 478 GLU A N 1
ATOM 3885 C CA . GLU A 1 478 ? 2.626 -22.215 10.575 1.00 97.50 478 GLU A CA 1
ATOM 3886 C C . GLU A 1 478 ? 1.217 -21.882 11.083 1.00 97.50 478 GLU A C 1
ATOM 3888 O O . GLU A 1 478 ? 0.834 -22.305 12.173 1.00 97.50 478 GLU A O 1
ATOM 3893 N N . CYS A 1 479 ? 0.392 -21.224 10.264 1.00 96.81 479 CYS A N 1
ATOM 3894 C CA . CYS A 1 479 ? -1.026 -21.035 10.572 1.00 96.81 479 CYS A CA 1
ATOM 3895 C C . CYS A 1 479 ? -1.750 -22.380 10.745 1.00 96.81 479 CYS A C 1
ATOM 3897 O O . CYS A 1 479 ? -2.488 -22.553 11.715 1.00 96.81 479 CYS A O 1
ATOM 3899 N N . ASP A 1 480 ? -1.518 -23.341 9.847 1.00 96.25 480 ASP A N 1
ATOM 3900 C CA . ASP A 1 480 ? -2.118 -24.678 9.906 1.00 96.25 480 ASP A CA 1
ATOM 3901 C C . ASP A 1 480 ? -1.672 -25.440 11.164 1.00 96.25 480 ASP A C 1
ATOM 3903 O O . ASP A 1 480 ? -2.491 -26.080 11.830 1.00 96.25 480 ASP A O 1
ATOM 3907 N N . ARG A 1 481 ? -0.393 -25.321 11.549 1.00 96.44 481 ARG A N 1
ATOM 3908 C CA . ARG A 1 481 ? 0.141 -25.882 12.800 1.00 96.44 481 ARG A CA 1
ATOM 3909 C C . ARG A 1 481 ? -0.555 -25.288 14.024 1.00 96.44 481 ARG A C 1
ATOM 3911 O O . ARG A 1 481 ? -0.964 -26.034 14.913 1.00 96.44 481 ARG A O 1
ATOM 3918 N N . MET A 1 482 ? -0.696 -23.964 14.079 1.00 96.88 482 MET A N 1
ATOM 3919 C CA . MET A 1 482 ? -1.362 -23.276 15.186 1.00 96.88 482 MET A CA 1
ATOM 3920 C C . MET A 1 482 ? -2.850 -23.638 15.269 1.00 96.88 482 MET A C 1
ATOM 3922 O O . MET A 1 482 ? -3.331 -23.942 16.358 1.00 96.88 482 MET A O 1
ATOM 3926 N N . PHE A 1 483 ? -3.558 -23.718 14.137 1.00 96.25 483 PHE A N 1
ATOM 3927 C CA . PHE A 1 483 ? -4.940 -24.205 14.120 1.00 96.25 483 PHE A CA 1
ATOM 3928 C C . PHE A 1 483 ? -5.049 -25.662 14.570 1.00 96.25 483 PHE A C 1
ATOM 3930 O O . PHE A 1 483 ? -5.983 -26.007 15.287 1.00 96.25 483 PHE A O 1
ATOM 3937 N N . ALA A 1 484 ? -4.107 -26.534 14.207 1.00 95.75 484 ALA A N 1
ATOM 3938 C CA . ALA A 1 484 ? -4.120 -27.915 14.684 1.00 95.75 484 ALA A CA 1
ATOM 3939 C C . ALA A 1 484 ? -4.003 -28.001 16.219 1.00 95.75 484 ALA A C 1
ATOM 3941 O O . ALA A 1 484 ? -4.672 -28.828 16.836 1.00 95.75 484 ALA A O 1
ATOM 3942 N N . ILE A 1 485 ? -3.208 -27.122 16.842 1.00 95.38 485 ILE A N 1
ATOM 3943 C CA . ILE A 1 485 ? -3.051 -27.045 18.307 1.00 95.38 485 ILE A CA 1
ATOM 3944 C C . ILE A 1 485 ? -4.346 -26.601 18.990 1.00 95.38 485 ILE A C 1
ATOM 3946 O O . ILE A 1 485 ? -4.686 -27.116 20.054 1.00 95.38 485 ILE A O 1
ATOM 3950 N N . THR A 1 486 ? -5.079 -25.671 18.383 1.00 93.88 486 THR A N 1
ATOM 3951 C CA . THR A 1 486 ? -6.308 -25.106 18.958 1.00 93.88 486 THR A CA 1
ATOM 3952 C C . THR A 1 486 ? -7.566 -25.892 18.592 1.00 93.88 486 THR A C 1
ATOM 3954 O O . THR A 1 486 ? -8.672 -25.460 18.898 1.00 93.88 486 THR A O 1
ATOM 3957 N N . GLY A 1 487 ? -7.438 -27.046 17.929 1.00 93.19 487 GLY A N 1
ATOM 3958 C CA . GLY A 1 487 ? -8.595 -27.823 17.478 1.00 93.19 487 GLY A CA 1
ATOM 3959 C C . GLY A 1 487 ? -9.383 -27.133 16.359 1.00 93.19 487 GLY A C 1
ATOM 3960 O O . GLY A 1 487 ? -10.594 -27.310 16.256 1.00 93.19 487 GLY A O 1
ATOM 3961 N N . ASN A 1 488 ? -8.693 -26.361 15.515 1.00 92.19 488 ASN A N 1
ATOM 3962 C CA . ASN A 1 488 ? -9.239 -25.552 14.425 1.00 92.19 488 ASN A CA 1
ATOM 3963 C C . ASN A 1 488 ? -10.192 -24.442 14.904 1.00 92.19 488 ASN A C 1
ATOM 3965 O O . ASN A 1 488 ? -11.073 -24.014 14.153 1.00 92.19 488 ASN A O 1
ATOM 3969 N N . ASP A 1 489 ? -10.003 -23.981 16.143 1.00 91.38 489 ASP A N 1
ATOM 3970 C CA . ASP A 1 489 ? -10.736 -22.857 16.707 1.00 91.38 489 ASP A CA 1
ATOM 3971 C C . ASP A 1 489 ? -10.397 -21.556 15.958 1.00 91.38 489 ASP A C 1
ATOM 3973 O O . ASP A 1 489 ? -9.231 -21.204 15.769 1.00 91.38 489 ASP A O 1
ATOM 3977 N N . ARG A 1 490 ? -11.436 -20.849 15.505 1.00 89.75 490 ARG A N 1
ATOM 3978 C CA . ARG A 1 490 ? -11.348 -19.566 14.788 1.00 89.75 490 ARG A CA 1
ATOM 3979 C C . ARG A 1 490 ? -11.977 -18.415 15.569 1.00 89.75 490 ARG A C 1
ATOM 3981 O O . ARG A 1 490 ? -12.288 -17.381 14.979 1.00 89.75 490 ARG A O 1
ATOM 3988 N N . THR A 1 491 ? -12.179 -18.585 16.871 1.00 91.50 491 THR A N 1
ATOM 3989 C CA . THR A 1 491 ? -12.685 -17.520 17.733 1.00 91.50 491 THR A CA 1
ATOM 3990 C C . THR A 1 491 ? -11.698 -16.347 17.814 1.00 91.50 491 THR A C 1
ATOM 3992 O O . THR A 1 491 ? -10.485 -16.525 17.628 1.00 91.50 491 THR A O 1
ATOM 3995 N N . PRO A 1 492 ? -12.178 -15.125 18.114 1.00 93.94 492 PRO A N 1
ATOM 3996 C CA . PRO A 1 492 ? -11.310 -13.960 18.232 1.00 93.94 492 PRO A CA 1
ATOM 3997 C C . PRO A 1 492 ? -10.152 -14.113 19.238 1.00 93.94 492 PRO A C 1
ATOM 3999 O O . PRO A 1 492 ? -9.039 -13.729 18.875 1.00 93.94 492 PRO A O 1
ATOM 4002 N N . PRO A 1 493 ? -10.327 -14.715 20.438 1.00 94.69 493 PRO A N 1
ATOM 4003 C CA . PRO A 1 493 ? -9.215 -14.967 21.358 1.00 94.69 493 PRO A CA 1
ATOM 4004 C C . PRO A 1 493 ? -8.107 -15.828 20.742 1.00 94.69 493 PRO A C 1
ATOM 4006 O O . PRO A 1 493 ? -6.929 -15.480 20.837 1.00 94.69 493 PRO A O 1
ATOM 4009 N N . THR A 1 494 ? -8.477 -16.909 20.050 1.00 95.38 494 THR A N 1
ATOM 4010 C CA . THR A 1 494 ? -7.519 -17.787 19.370 1.00 95.38 494 THR A CA 1
ATOM 4011 C C . THR A 1 494 ? -6.799 -17.060 18.239 1.00 95.38 494 THR A C 1
ATOM 4013 O O . THR A 1 494 ? -5.576 -17.138 18.134 1.00 95.38 494 THR A O 1
ATOM 4016 N N . LEU A 1 495 ? -7.518 -16.285 17.424 1.00 96.25 495 LEU A N 1
ATOM 4017 C CA . LEU A 1 495 ? -6.905 -15.506 16.348 1.00 96.25 495 LEU A CA 1
ATOM 4018 C C . LEU A 1 495 ? -5.982 -14.400 16.877 1.00 96.25 495 LEU A C 1
ATOM 4020 O O . LEU A 1 495 ? -4.957 -14.128 16.257 1.00 96.25 495 LEU A O 1
ATOM 4024 N N . MET A 1 496 ? -6.315 -13.770 18.007 1.00 97.00 496 MET A N 1
ATOM 4025 C CA . MET A 1 496 ? -5.461 -12.769 18.650 1.00 97.00 496 MET A CA 1
ATOM 4026 C C . MET A 1 496 ? -4.174 -13.409 19.186 1.00 97.00 496 MET A C 1
ATOM 4028 O O . MET A 1 496 ? -3.087 -12.894 18.929 1.00 97.00 496 MET A O 1
ATOM 4032 N N . TRP A 1 497 ? -4.277 -14.575 19.832 1.00 97.19 497 TRP A N 1
ATOM 4033 C CA . TRP A 1 497 ? -3.113 -15.367 20.238 1.00 97.19 497 TRP A CA 1
ATOM 4034 C C . TRP A 1 497 ? -2.247 -15.759 19.031 1.00 97.19 497 TRP A C 1
ATOM 4036 O O . TRP A 1 497 ? -1.032 -15.555 19.054 1.00 97.19 497 TRP A O 1
ATOM 4046 N N . MET A 1 498 ? -2.847 -16.254 17.943 1.00 97.75 498 MET A N 1
ATOM 4047 C CA . MET A 1 498 ? -2.115 -16.557 16.706 1.00 97.75 498 MET A CA 1
ATOM 4048 C C . MET A 1 498 ? -1.419 -15.313 16.154 1.00 97.75 498 MET A C 1
ATOM 4050 O O . MET A 1 498 ? -0.251 -15.377 15.784 1.00 97.75 498 MET A O 1
ATOM 4054 N N . LEU A 1 499 ? -2.112 -14.172 16.118 1.00 97.56 499 LEU A N 1
ATOM 4055 C CA . LEU A 1 499 ? -1.572 -12.916 15.612 1.00 97.56 499 LEU A CA 1
ATOM 4056 C C . LEU A 1 499 ? -0.314 -12.491 16.382 1.00 97.56 499 LEU A C 1
ATOM 4058 O O . LEU A 1 499 ? 0.681 -12.118 15.759 1.00 97.56 499 LEU A O 1
ATOM 4062 N N . GLU A 1 500 ? -0.348 -12.568 17.713 1.00 96.88 500 GLU A N 1
ATOM 4063 C CA . GLU A 1 500 ? 0.791 -12.251 18.581 1.00 96.88 500 GLU A CA 1
ATOM 4064 C C . GLU A 1 500 ? 1.977 -13.189 18.335 1.00 96.88 500 GLU A C 1
ATOM 4066 O O . GLU A 1 500 ? 3.102 -12.718 18.140 1.00 96.88 500 GLU A O 1
ATOM 4071 N N . ASN A 1 501 ? 1.732 -14.503 18.276 1.00 97.06 501 ASN A N 1
ATOM 4072 C CA . ASN A 1 501 ? 2.789 -15.497 18.077 1.00 97.06 501 ASN A CA 1
ATOM 4073 C C . ASN A 1 501 ? 3.393 -15.415 16.672 1.00 97.06 501 ASN A C 1
ATOM 4075 O O . ASN A 1 501 ? 4.609 -15.310 16.545 1.00 97.06 501 ASN A O 1
ATOM 4079 N N . LEU A 1 502 ? 2.570 -15.343 15.622 1.00 97.44 502 LEU A N 1
ATOM 4080 C CA . LEU A 1 502 ? 3.036 -15.160 14.243 1.00 97.44 502 LEU A CA 1
ATOM 4081 C C . LEU A 1 502 ? 3.827 -13.851 14.097 1.00 97.44 502 LEU A C 1
ATOM 4083 O O . LEU A 1 502 ? 4.885 -13.812 13.469 1.00 97.44 502 LEU A O 1
ATOM 4087 N N . SER A 1 503 ? 3.355 -12.755 14.699 1.00 95.75 503 SER A N 1
ATOM 4088 C CA . SER A 1 503 ? 4.085 -11.482 14.682 1.00 95.75 503 SER A CA 1
ATOM 4089 C C . SER A 1 503 ? 5.458 -11.609 15.347 1.00 95.75 503 SER A C 1
ATOM 4091 O O . SER A 1 503 ? 6.429 -11.046 14.836 1.00 95.75 503 SER A O 1
ATOM 4093 N N . ALA A 1 504 ? 5.552 -12.344 16.456 1.00 94.69 504 ALA A N 1
ATOM 4094 C CA . ALA A 1 504 ? 6.800 -12.565 17.176 1.00 94.69 504 ALA A CA 1
ATOM 4095 C C . ALA A 1 504 ? 7.766 -13.494 16.417 1.00 94.69 504 ALA A C 1
ATOM 4097 O O . ALA A 1 504 ? 8.935 -13.137 16.250 1.00 94.69 504 ALA A O 1
ATOM 4098 N N . GLU A 1 505 ? 7.284 -14.637 15.919 1.00 95.25 505 GLU A N 1
ATOM 4099 C CA . GLU A 1 505 ? 8.080 -15.661 15.226 1.00 95.25 505 GLU A CA 1
ATOM 4100 C C . GLU A 1 505 ? 8.730 -15.132 13.946 1.00 95.25 505 GLU A C 1
ATOM 4102 O O . GLU A 1 505 ? 9.917 -15.360 13.716 1.00 95.25 505 GLU A O 1
ATOM 4107 N N . PHE A 1 506 ? 7.993 -14.355 13.148 1.00 95.62 506 PHE A N 1
ATOM 4108 C CA . PHE A 1 506 ? 8.511 -13.752 11.915 1.00 95.62 506 PHE A CA 1
ATOM 4109 C C . PHE A 1 506 ? 9.161 -12.373 12.141 1.00 95.62 506 PHE A C 1
ATOM 4111 O O . PHE A 1 506 ? 9.790 -11.809 11.243 1.00 95.62 506 PHE A O 1
ATOM 4118 N N . GLY A 1 507 ? 9.038 -11.796 13.344 1.00 92.69 507 GLY A N 1
ATOM 4119 C CA . GLY A 1 507 ? 9.522 -10.447 13.658 1.00 92.69 507 GLY A CA 1
ATOM 4120 C C . GLY A 1 507 ? 8.832 -9.343 12.853 1.00 92.69 507 GLY A C 1
ATOM 4121 O O . GLY A 1 507 ? 9.450 -8.321 12.551 1.00 92.69 507 GLY A O 1
ATOM 4122 N N . ALA A 1 508 ? 7.571 -9.562 12.485 1.00 92.12 508 ALA A N 1
ATOM 4123 C CA . ALA A 1 508 ? 6.704 -8.614 11.799 1.00 92.12 508 ALA A CA 1
ATOM 4124 C C . ALA A 1 508 ? 5.948 -7.729 12.807 1.00 92.12 508 ALA A C 1
ATOM 4126 O O . ALA A 1 508 ? 5.996 -7.947 14.016 1.00 92.12 508 ALA A O 1
ATOM 4127 N N . SER A 1 509 ? 5.255 -6.694 12.324 1.00 89.75 509 SER A N 1
ATOM 4128 C CA . SER A 1 509 ? 4.317 -5.931 13.162 1.00 89.75 509 SER A CA 1
ATOM 4129 C C . SER A 1 509 ? 2.926 -6.562 13.136 1.00 89.75 509 SER A C 1
ATOM 4131 O O . SER A 1 509 ? 2.494 -6.966 12.057 1.00 89.75 509 SER A O 1
ATOM 4133 N N . MET A 1 510 ? 2.182 -6.482 14.244 1.00 89.81 510 MET A N 1
ATOM 4134 C CA . MET A 1 510 ? 0.799 -6.979 14.364 1.00 89.81 510 MET A CA 1
ATOM 4135 C C . MET A 1 510 ? -0.091 -6.599 13.173 1.00 89.81 510 MET A C 1
ATOM 4137 O O . MET A 1 510 ? -0.791 -7.432 12.616 1.00 89.81 510 MET A O 1
ATOM 4141 N N . GLN A 1 511 ? -0.035 -5.348 12.707 1.00 87.81 511 GLN A N 1
ATOM 4142 C CA . GLN A 1 511 ? -0.855 -4.918 11.569 1.00 87.81 511 GLN A CA 1
ATOM 4143 C C . GLN A 1 511 ? -0.474 -5.627 10.260 1.00 87.81 511 GLN A C 1
ATOM 4145 O O . GLN A 1 511 ? -1.347 -5.973 9.467 1.00 87.81 511 GLN A O 1
ATOM 4150 N N . MET A 1 512 ? 0.822 -5.830 10.028 1.00 88.94 512 MET A N 1
ATOM 4151 C CA . MET A 1 512 ? 1.334 -6.506 8.835 1.00 88.94 512 MET A CA 1
ATOM 4152 C C . MET A 1 512 ? 0.970 -7.993 8.864 1.00 88.94 512 MET A C 1
ATOM 4154 O O . MET A 1 512 ? 0.458 -8.508 7.875 1.00 88.94 512 MET A O 1
ATOM 4158 N N . THR A 1 513 ? 1.134 -8.641 10.020 1.00 95.00 513 THR A N 1
ATOM 4159 C CA . THR A 1 513 ? 0.739 -10.036 10.242 1.00 95.00 513 THR A CA 1
ATOM 4160 C C . THR A 1 513 ? -0.765 -10.225 10.060 1.00 95.00 513 THR A C 1
ATOM 4162 O O . THR A 1 513 ? -1.173 -11.100 9.306 1.00 95.00 513 THR A O 1
ATOM 4165 N N . LYS A 1 514 ? -1.600 -9.346 10.634 1.00 94.25 514 LYS A N 1
ATOM 4166 C CA . LYS A 1 514 ? -3.062 -9.374 10.456 1.00 94.25 514 LYS A CA 1
ATOM 4167 C C . LYS A 1 514 ? -3.452 -9.275 8.981 1.00 94.25 514 LYS A C 1
ATOM 4169 O O . LYS A 1 514 ? -4.336 -9.993 8.523 1.00 94.25 514 LYS A O 1
ATOM 4174 N N . ILE A 1 515 ? -2.824 -8.371 8.222 1.00 89.12 515 ILE A N 1
ATOM 4175 C CA . ILE A 1 515 ? -3.076 -8.252 6.779 1.00 89.12 515 ILE A CA 1
ATOM 4176 C C . ILE A 1 515 ? -2.713 -9.558 6.073 1.00 89.12 515 ILE A C 1
ATOM 4178 O O . ILE A 1 515 ? -3.519 -10.052 5.287 1.00 89.12 515 ILE A O 1
ATOM 4182 N N . HIS A 1 516 ? -1.553 -10.131 6.387 1.00 92.81 516 HIS A N 1
ATOM 4183 C CA . HIS A 1 516 ? -1.084 -11.346 5.740 1.00 92.81 516 HIS A CA 1
ATOM 4184 C C . HIS A 1 516 ? -1.943 -12.575 6.086 1.00 92.81 516 HIS A C 1
ATOM 4186 O O . HIS A 1 516 ? -2.299 -13.315 5.177 1.00 92.81 516 HIS A O 1
ATOM 4192 N N . MET A 1 517 ? -2.410 -12.720 7.336 1.00 94.75 517 MET A N 1
ATOM 4193 C CA . MET A 1 517 ? -3.405 -13.734 7.736 1.00 94.75 517 MET A CA 1
ATOM 4194 C C . MET A 1 517 ? -4.637 -13.716 6.819 1.00 94.75 517 MET A C 1
ATOM 4196 O O . MET A 1 517 ? -5.075 -14.758 6.334 1.00 94.75 517 MET A O 1
ATOM 4200 N N . LYS A 1 518 ? -5.170 -12.526 6.513 1.00 91.19 518 LYS A N 1
ATOM 4201 C CA . LYS A 1 518 ? -6.312 -12.390 5.594 1.00 91.19 518 LYS A CA 1
ATOM 4202 C C . LYS A 1 518 ? -5.949 -12.767 4.161 1.00 91.19 518 LYS A C 1
ATOM 4204 O O . LYS A 1 518 ? -6.738 -13.431 3.495 1.00 91.19 518 LYS A O 1
ATOM 4209 N N . GLU A 1 519 ? -4.776 -12.349 3.684 1.00 89.69 519 GLU A N 1
ATOM 4210 C CA . GLU A 1 519 ? -4.301 -12.678 2.334 1.00 89.69 519 GLU A CA 1
ATOM 4211 C C . GLU A 1 519 ? -4.097 -14.187 2.146 1.00 89.69 519 GLU A C 1
ATOM 4213 O O . GLU A 1 519 ? -4.399 -14.706 1.072 1.00 89.69 519 GLU A O 1
ATOM 4218 N N . VAL A 1 520 ? -3.692 -14.907 3.199 1.00 91.12 520 VAL A N 1
ATOM 4219 C CA . VAL A 1 520 ? -3.571 -16.371 3.169 1.00 91.12 520 VAL A CA 1
ATOM 4220 C C . VAL A 1 520 ? -4.885 -17.114 3.447 1.00 91.12 520 VAL A C 1
ATOM 4222 O O . VAL A 1 520 ? -4.895 -18.339 3.519 1.00 91.12 520 VAL A O 1
ATOM 4225 N N . GLY A 1 521 ? -6.022 -16.421 3.528 1.00 90.62 521 GLY A N 1
ATOM 4226 C CA . GLY A 1 521 ? -7.338 -17.061 3.631 1.00 90.62 521 GLY A CA 1
ATOM 4227 C C . GLY A 1 521 ? -7.872 -17.236 5.053 1.00 90.62 521 GLY A C 1
ATOM 4228 O O . GLY A 1 521 ? -8.719 -18.098 5.273 1.00 90.62 521 GLY A O 1
ATOM 4229 N N . ILE A 1 522 ? -7.437 -16.401 6.001 1.00 92.69 522 ILE A N 1
ATOM 4230 C CA . ILE A 1 522 ? -8.018 -16.287 7.350 1.00 92.69 522 ILE A CA 1
ATOM 4231 C C . ILE A 1 522 ? -8.759 -14.941 7.456 1.00 92.69 522 ILE A C 1
ATOM 4233 O O . ILE A 1 522 ? -8.283 -14.007 8.110 1.00 92.69 522 ILE A O 1
ATOM 4237 N N . PRO A 1 523 ? -9.904 -14.764 6.766 1.00 89.88 523 PRO A N 1
ATOM 4238 C CA . PRO A 1 523 ? -10.597 -13.478 6.720 1.00 89.88 523 PRO A CA 1
ATOM 4239 C C . PRO A 1 523 ? -11.170 -13.054 8.084 1.00 89.88 523 PRO A C 1
ATOM 4241 O O . PRO A 1 523 ? -11.322 -11.860 8.320 1.00 89.88 523 PRO A O 1
ATOM 4244 N N . GLN A 1 524 ? -11.392 -13.995 9.012 1.00 91.50 524 GLN A N 1
ATOM 4245 C CA . GLN A 1 524 ? -11.824 -13.728 10.392 1.00 91.50 524 GLN A CA 1
ATOM 4246 C C . GLN A 1 524 ? -10.841 -12.828 11.156 1.00 91.50 524 GLN A C 1
ATOM 4248 O O . GLN A 1 524 ? -11.238 -12.123 12.081 1.00 91.50 524 GLN A O 1
ATOM 4253 N N . ALA A 1 525 ? -9.570 -12.778 10.735 1.00 92.75 525 ALA A N 1
ATOM 4254 C CA . ALA A 1 525 ? -8.590 -11.860 11.305 1.00 92.75 525 ALA A CA 1
ATOM 4255 C C . ALA A 1 525 ? -8.989 -10.377 11.132 1.00 92.75 525 ALA A C 1
ATOM 4257 O O . ALA A 1 525 ? -8.431 -9.507 11.800 1.00 92.75 525 ALA A O 1
ATOM 4258 N N . GLU A 1 526 ? -9.953 -10.049 10.259 1.00 88.50 526 GLU A N 1
ATOM 4259 C CA . GLU A 1 526 ? -10.512 -8.698 10.148 1.00 88.50 526 GLU A CA 1
ATOM 4260 C C . GLU A 1 526 ? -11.132 -8.209 11.465 1.00 88.50 526 GLU A C 1
ATOM 4262 O O . GLU A 1 526 ? -10.971 -7.028 11.772 1.00 88.50 526 GLU A O 1
ATOM 4267 N N . GLY A 1 527 ? -11.737 -9.093 12.265 1.00 90.19 527 GLY A N 1
ATOM 4268 C CA . GLY A 1 527 ? -12.428 -8.752 13.513 1.00 90.19 527 GLY A CA 1
ATOM 4269 C C . GLY A 1 527 ? -11.527 -8.495 14.729 1.00 90.19 527 GLY A C 1
ATOM 4270 O O . GLY A 1 527 ? -11.987 -7.917 15.712 1.00 90.19 527 GLY A O 1
ATOM 4271 N N . ILE A 1 528 ? -10.232 -8.838 14.654 1.00 94.25 528 ILE A N 1
ATOM 4272 C CA . ILE A 1 528 ? -9.289 -8.702 15.782 1.00 94.25 528 ILE A CA 1
ATOM 4273 C C . ILE A 1 528 ? -8.353 -7.495 15.663 1.00 94.25 528 ILE A C 1
ATOM 4275 O O . ILE A 1 528 ? -8.068 -7.039 14.561 1.00 94.25 528 ILE A O 1
ATOM 4279 N N . TRP A 1 529 ? -7.797 -6.987 16.764 1.00 92.38 529 TRP A N 1
ATOM 4280 C CA . TRP A 1 529 ? -6.776 -5.915 16.753 1.00 92.38 529 TRP A CA 1
ATOM 4281 C C . TRP A 1 529 ? -7.221 -4.638 16.005 1.00 92.38 529 TRP A C 1
ATOM 4283 O O . TRP A 1 529 ? -6.481 -4.031 15.221 1.00 92.38 529 TRP A O 1
ATOM 4293 N N . ASN A 1 530 ? -8.476 -4.235 16.217 1.00 88.00 530 ASN A N 1
ATOM 4294 C CA . ASN A 1 530 ? -9.082 -3.073 15.571 1.00 88.00 530 ASN A CA 1
ATOM 4295 C C . ASN A 1 530 ? -9.000 -1.811 16.432 1.00 88.00 530 ASN A C 1
ATOM 4297 O O . ASN A 1 530 ? -9.068 -1.857 17.655 1.00 88.00 530 ASN A O 1
ATOM 4301 N N . PHE A 1 531 ? -8.874 -0.660 15.768 1.00 83.56 531 PHE A N 1
ATOM 4302 C CA . PHE A 1 531 ? -8.770 0.647 16.416 1.00 83.56 531 PHE A CA 1
ATOM 4303 C C . PHE A 1 531 ? -9.563 1.718 15.663 1.00 83.56 531 PHE A C 1
ATOM 4305 O O . PHE A 1 531 ? -9.568 1.706 14.426 1.00 83.56 531 PHE A O 1
ATOM 4312 N N . ILE A 1 532 ? -10.154 2.657 16.398 1.00 77.56 532 ILE A N 1
ATOM 4313 C CA . ILE A 1 532 ? -10.845 3.856 15.892 1.00 77.56 532 ILE A CA 1
ATOM 4314 C C . ILE A 1 532 ? -10.236 5.126 16.503 1.00 77.56 532 ILE A C 1
ATOM 4316 O O . ILE A 1 532 ? -9.562 5.071 17.536 1.00 77.56 532 ILE A O 1
ATOM 4320 N N . GLY A 1 533 ? -10.458 6.278 15.869 1.00 69.12 533 GLY A N 1
ATOM 4321 C CA . GLY A 1 533 ? -10.015 7.583 16.346 1.00 69.12 533 GLY A CA 1
ATOM 4322 C C . GLY A 1 533 ? -8.529 7.625 16.707 1.00 69.12 533 GLY A C 1
ATOM 4323 O O . GLY A 1 533 ? -7.677 7.109 15.984 1.00 69.12 533 GLY A O 1
ATOM 4324 N N . ASN A 1 534 ? -8.206 8.222 17.857 1.00 66.31 534 ASN A N 1
ATOM 4325 C CA . ASN A 1 534 ? -6.834 8.343 18.354 1.00 66.31 534 ASN A CA 1
ATOM 4326 C C . ASN A 1 534 ? -6.335 7.045 19.028 1.00 66.31 534 ASN A C 1
ATOM 4328 O O . ASN A 1 534 ? -5.883 7.066 20.169 1.00 66.31 534 ASN A O 1
ATOM 4332 N N . ARG A 1 535 ? -6.418 5.914 18.308 1.00 69.75 535 ARG A N 1
ATOM 4333 C CA . ARG A 1 535 ? -5.969 4.572 18.739 1.00 69.75 535 ARG A CA 1
ATOM 4334 C C . ARG A 1 535 ? -6.802 3.954 19.870 1.00 69.75 535 ARG A C 1
ATOM 4336 O O . ARG A 1 535 ? -6.278 3.190 20.676 1.00 69.75 535 ARG A O 1
ATOM 4343 N N . ILE A 1 536 ? -8.101 4.236 19.902 1.00 78.50 536 ILE A N 1
ATOM 4344 C CA . ILE A 1 536 ? -9.035 3.569 20.815 1.00 78.50 536 ILE A CA 1
ATOM 4345 C C . ILE A 1 536 ? -9.224 2.135 20.324 1.00 78.50 536 ILE A C 1
ATOM 4347 O O . ILE A 1 536 ? -9.610 1.933 19.172 1.00 78.50 536 ILE A O 1
ATOM 4351 N N . ARG A 1 537 ? -8.916 1.152 21.174 1.00 86.50 537 ARG A N 1
ATOM 4352 C CA . ARG A 1 537 ? -9.094 -0.273 20.876 1.00 86.50 537 ARG A CA 1
ATOM 4353 C C . ARG A 1 537 ? -10.588 -0.586 20.790 1.00 86.50 537 ARG A C 1
ATOM 4355 O O . ARG A 1 537 ? -11.323 -0.330 21.733 1.00 86.50 537 ARG A O 1
ATOM 4362 N N . VAL A 1 538 ? -11.008 -1.134 19.660 1.00 89.06 538 VAL A N 1
ATOM 4363 C CA . VAL A 1 538 ? -12.345 -1.712 19.472 1.00 89.06 538 VAL A CA 1
ATOM 4364 C C . VAL A 1 538 ? -12.308 -3.134 20.010 1.00 89.06 538 VAL A C 1
ATOM 4366 O O . VAL A 1 538 ? -11.343 -3.810 19.670 1.00 89.06 538 VAL A O 1
ATOM 4369 N N . PRO A 1 539 ? -13.262 -3.612 20.820 1.00 91.69 539 PRO A N 1
ATOM 4370 C CA . PRO A 1 539 ? -13.275 -5.006 21.252 1.00 91.69 539 PRO A CA 1
ATOM 4371 C C . PRO A 1 539 ? -13.282 -5.984 20.070 1.00 91.69 539 PRO A C 1
ATOM 4373 O O . PRO A 1 539 ? -13.804 -5.695 18.987 1.00 91.69 539 PRO A O 1
ATOM 4376 N N . ASP A 1 540 ? -12.631 -7.129 20.262 1.00 94.38 540 ASP A N 1
ATOM 4377 C CA . ASP A 1 540 ? -12.560 -8.159 19.230 1.00 94.38 540 ASP A CA 1
ATOM 4378 C C . ASP A 1 540 ? -13.941 -8.762 18.976 1.00 94.38 540 ASP A C 1
ATOM 4380 O O . ASP A 1 540 ? -14.725 -8.952 19.902 1.00 94.38 540 ASP A O 1
ATOM 4384 N N . HIS A 1 541 ? -14.237 -9.049 17.713 1.00 92.31 541 HIS A N 1
ATOM 4385 C CA . HIS A 1 541 ? -15.539 -9.559 17.296 1.00 92.31 541 HIS A CA 1
ATOM 4386 C C . HIS A 1 541 ? -15.397 -10.568 16.155 1.00 92.31 541 HIS A C 1
ATOM 4388 O O . HIS A 1 541 ? -14.383 -10.607 15.453 1.00 92.31 541 HIS A O 1
ATOM 4394 N N . ALA A 1 542 ? -16.420 -11.394 15.979 1.00 90.62 542 ALA A N 1
ATOM 4395 C CA . ALA A 1 542 ? -16.510 -12.450 14.988 1.00 90.62 542 ALA A CA 1
ATOM 4396 C C . ALA A 1 542 ? -17.789 -12.323 14.158 1.00 90.62 542 ALA A C 1
ATOM 4398 O O . ALA A 1 542 ? -18.654 -11.487 14.419 1.00 90.62 542 ALA A O 1
ATOM 4399 N N . VAL A 1 543 ? -17.858 -13.186 13.149 1.00 84.50 543 VAL A N 1
ATOM 4400 C CA . VAL A 1 543 ? -19.089 -13.506 12.435 1.00 84.50 543 VAL A CA 1
ATOM 4401 C C . VAL A 1 543 ? -19.413 -14.980 12.655 1.00 84.50 543 VAL A C 1
ATOM 4403 O O . VAL A 1 543 ? -18.491 -15.797 12.731 1.00 84.50 543 VAL A O 1
ATOM 4406 N N . SER A 1 544 ? -20.694 -15.332 12.700 1.00 78.56 544 SER A N 1
ATOM 4407 C CA . SER A 1 544 ? -21.155 -16.722 12.837 1.00 78.56 544 SER A CA 1
ATOM 4408 C C . SER A 1 544 ? -20.875 -17.558 11.583 1.00 78.56 544 SER A C 1
ATOM 4410 O O . SER A 1 544 ? -20.649 -18.767 11.655 1.00 78.56 544 SER A O 1
ATOM 4412 N N . GLY A 1 545 ? -20.869 -16.899 10.420 1.00 75.50 545 GLY A N 1
ATOM 4413 C CA . GLY A 1 545 ? -20.639 -17.508 9.114 1.00 75.50 545 GLY A CA 1
ATOM 4414 C C . GLY A 1 545 ? -19.242 -17.266 8.539 1.00 75.50 545 GLY A C 1
ATOM 4415 O O . GLY A 1 545 ? -18.217 -17.257 9.219 1.00 75.50 545 GLY A O 1
ATOM 4416 N N . VAL A 1 546 ? -19.187 -17.082 7.219 1.00 79.75 546 VAL A N 1
ATOM 4417 C CA . VAL A 1 546 ? -17.946 -16.751 6.512 1.00 79.75 546 VAL A CA 1
ATOM 4418 C C . VAL A 1 546 ? -17.805 -15.239 6.427 1.00 79.75 546 VAL A C 1
ATOM 4420 O O . VAL A 1 546 ? -18.683 -14.550 5.905 1.00 79.75 546 VAL A O 1
ATOM 4423 N N . TRP A 1 547 ? -16.663 -14.721 6.876 1.00 83.56 547 TRP A N 1
ATOM 4424 C CA . TRP A 1 547 ? -16.365 -13.301 6.739 1.00 83.56 547 TRP A CA 1
ATOM 4425 C C . TRP A 1 547 ? -16.262 -12.917 5.258 1.00 83.56 547 TRP A C 1
ATOM 4427 O O . TRP A 1 547 ? -15.374 -13.374 4.533 1.00 83.56 547 TRP A O 1
ATOM 4437 N N . SER A 1 548 ? -17.182 -12.067 4.803 1.00 77.69 548 SER A N 1
ATOM 4438 C CA . SER A 1 548 ? -17.263 -11.654 3.401 1.00 77.69 548 SER A CA 1
ATOM 4439 C C . SER A 1 548 ? -16.054 -10.814 2.986 1.00 77.69 548 SER A C 1
ATOM 4441 O O . SER A 1 548 ? -15.663 -9.863 3.665 1.00 77.69 548 SER A O 1
ATOM 4443 N N . ASN A 1 549 ? -15.458 -11.136 1.836 1.00 73.62 549 ASN A N 1
ATOM 4444 C CA . ASN A 1 549 ? -14.234 -10.474 1.391 1.00 73.62 549 ASN A CA 1
ATOM 4445 C C . ASN A 1 549 ? -14.447 -8.967 1.150 1.00 73.62 549 ASN A C 1
ATOM 4447 O O . ASN A 1 549 ? -15.380 -8.550 0.460 1.00 73.62 549 ASN A O 1
ATOM 4451 N N . GLY A 1 550 ? -13.547 -8.146 1.696 1.00 72.75 550 GLY A N 1
ATOM 4452 C CA . GLY A 1 550 ? -13.589 -6.689 1.565 1.00 72.75 550 GLY A CA 1
ATOM 4453 C C . GLY A 1 550 ? -14.730 -6.009 2.330 1.00 72.75 550 GLY A C 1
ATOM 4454 O O . GLY A 1 550 ? -15.001 -4.840 2.057 1.00 72.75 550 GLY A O 1
ATOM 4455 N N . ILE A 1 551 ? -15.392 -6.719 3.248 1.00 78.12 551 ILE A N 1
ATOM 4456 C CA . ILE A 1 551 ? -16.397 -6.172 4.162 1.00 78.12 551 ILE A CA 1
ATOM 4457 C C . ILE A 1 551 ? -15.771 -5.927 5.532 1.00 78.12 551 ILE A C 1
ATOM 4459 O O . ILE A 1 551 ? -14.986 -6.741 6.019 1.00 78.12 551 ILE A O 1
ATOM 4463 N N . VAL A 1 552 ? -16.134 -4.805 6.145 1.00 83.50 552 VAL A N 1
ATOM 4464 C CA . VAL A 1 552 ? -15.801 -4.458 7.529 1.00 83.50 552 VAL A CA 1
ATOM 4465 C C . VAL A 1 552 ? -17.060 -3.982 8.248 1.00 83.50 552 VAL A C 1
ATOM 4467 O O . VAL A 1 552 ? -17.940 -3.399 7.618 1.00 83.50 552 VAL A O 1
ATOM 4470 N N . TYR A 1 553 ? -17.135 -4.197 9.557 1.00 84.31 553 TYR A N 1
ATOM 4471 C CA . TYR A 1 553 ? -18.251 -3.727 10.393 1.00 84.31 553 TYR A CA 1
ATOM 4472 C C . TYR A 1 553 ? -17.861 -2.517 11.247 1.00 84.31 553 TYR A C 1
ATOM 4474 O O . TYR A 1 553 ? -18.711 -1.738 11.670 1.00 84.31 553 TYR A O 1
ATOM 4482 N N . THR A 1 554 ? -16.559 -2.322 11.460 1.00 86.12 554 THR A N 1
ATOM 4483 C CA . THR A 1 554 ? -16.016 -1.181 12.194 1.00 86.12 554 THR A CA 1
ATOM 4484 C C . THR A 1 554 ? -15.846 0.035 11.279 1.00 86.12 554 THR A C 1
ATOM 4486 O O . THR A 1 554 ? -15.227 -0.060 10.215 1.00 86.12 554 THR A O 1
ATOM 4489 N N . ILE A 1 555 ? -16.313 1.200 11.722 1.00 82.12 555 ILE A N 1
ATOM 4490 C CA . ILE A 1 555 ? -16.148 2.487 11.037 1.00 82.12 555 ILE A CA 1
ATOM 4491 C C . ILE A 1 555 ? -15.706 3.561 12.036 1.00 82.12 555 ILE A C 1
ATOM 4493 O O . ILE A 1 555 ? -16.190 3.604 13.159 1.00 82.12 555 ILE A O 1
ATOM 4497 N N . ASP A 1 556 ? -14.764 4.422 11.642 1.00 80.81 556 ASP A N 1
ATOM 4498 C CA . ASP A 1 556 ? -14.309 5.530 12.490 1.00 80.81 556 ASP A CA 1
ATOM 4499 C C . ASP A 1 556 ? -15.280 6.723 12.410 1.00 80.81 556 ASP A C 1
ATOM 4501 O O . ASP A 1 556 ? -15.920 6.952 11.381 1.00 80.81 556 ASP A O 1
ATOM 4505 N N . THR A 1 557 ? -15.346 7.537 13.464 1.00 82.00 557 THR A N 1
ATOM 4506 C CA . THR A 1 557 ? -16.228 8.713 13.549 1.00 82.00 557 THR A CA 1
ATOM 4507 C C . THR A 1 557 ? -16.066 9.676 12.359 1.00 82.00 557 THR A C 1
ATOM 4509 O O . THR A 1 557 ? -17.082 10.058 11.772 1.00 82.00 557 THR A O 1
ATOM 4512 N N . PRO A 1 558 ? -14.845 10.071 11.931 1.00 80.50 558 PRO A N 1
ATOM 4513 C CA . PRO A 1 558 ? -14.684 10.960 10.779 1.00 80.50 558 PRO A CA 1
ATOM 4514 C C . PRO A 1 558 ? -15.206 10.351 9.473 1.00 80.50 558 PRO A C 1
ATOM 4516 O O . PRO A 1 558 ? -15.807 11.062 8.665 1.00 80.50 558 PRO A O 1
ATOM 4519 N N . ASP A 1 559 ? -15.009 9.045 9.277 1.00 80.31 559 ASP A N 1
ATOM 4520 C CA . ASP A 1 559 ? -15.464 8.338 8.078 1.00 80.31 559 ASP A CA 1
ATOM 4521 C C . ASP A 1 559 ? -16.985 8.176 8.078 1.00 80.31 559 ASP A C 1
ATOM 4523 O O . ASP A 1 559 ? -17.619 8.370 7.042 1.00 80.31 559 ASP A O 1
ATOM 4527 N N . ALA A 1 560 ? -17.582 7.905 9.241 1.00 82.00 560 ALA A N 1
ATOM 4528 C CA . ALA A 1 560 ? -19.028 7.858 9.416 1.00 82.00 560 ALA A CA 1
ATOM 4529 C C . ALA A 1 560 ? -19.682 9.214 9.104 1.00 82.00 560 ALA A C 1
ATOM 4531 O O . ALA A 1 560 ? -20.640 9.274 8.337 1.00 82.00 560 ALA A O 1
ATOM 4532 N N . ILE A 1 561 ? -19.130 10.320 9.616 1.00 81.56 561 ILE A N 1
ATOM 4533 C CA . ILE A 1 561 ? -19.617 11.683 9.331 1.00 81.56 561 ILE A CA 1
ATOM 4534 C C . ILE A 1 561 ? -19.510 12.006 7.830 1.00 81.56 561 ILE A C 1
ATOM 4536 O O . ILE A 1 561 ? -20.445 12.554 7.229 1.00 81.56 561 ILE A O 1
ATOM 4540 N N . ALA A 1 562 ? -18.383 11.654 7.204 1.00 81.12 562 ALA A N 1
ATOM 4541 C CA . ALA A 1 562 ? -18.192 11.831 5.767 1.00 81.12 562 ALA A CA 1
ATOM 4542 C C . ALA A 1 562 ? -19.187 10.984 4.954 1.00 81.12 562 ALA A C 1
ATOM 4544 O O . ALA A 1 562 ? -19.726 11.454 3.945 1.00 81.12 562 ALA A O 1
ATOM 4545 N N . LEU A 1 563 ? -19.479 9.762 5.406 1.00 78.94 563 LEU A N 1
ATOM 4546 C CA . LEU A 1 563 ? -20.447 8.872 4.774 1.00 78.94 563 LEU A CA 1
ATOM 4547 C C . LEU A 1 563 ? -21.878 9.406 4.894 1.00 78.94 563 LEU A C 1
ATOM 4549 O O . LEU A 1 563 ? -22.591 9.438 3.895 1.00 78.94 563 LEU A O 1
ATOM 4553 N N . THR A 1 564 ? -22.278 9.927 6.055 1.00 80.12 564 THR A N 1
ATOM 4554 C CA . THR A 1 564 ? -23.584 10.587 6.249 1.00 80.12 564 THR A CA 1
ATOM 4555 C C . THR A 1 564 ? -23.786 11.753 5.285 1.00 80.12 564 THR A C 1
ATOM 4557 O O . THR A 1 564 ? -24.882 11.961 4.771 1.00 80.12 564 THR A O 1
ATOM 4560 N N . SER A 1 565 ? -22.719 12.499 4.999 1.00 78.81 565 SER A N 1
ATOM 4561 C CA . SER A 1 565 ? -22.768 13.641 4.078 1.00 78.81 565 SER A CA 1
ATOM 4562 C C . SER A 1 565 ? -22.842 13.218 2.605 1.00 78.81 565 SER A C 1
ATOM 4564 O O . SER A 1 565 ? -23.385 13.945 1.777 1.00 78.81 565 SER A O 1
ATOM 4566 N N . SER A 1 566 ? -22.268 12.061 2.258 1.00 77.12 566 SER A N 1
ATOM 4567 C CA . SER A 1 566 ? -22.109 11.603 0.868 1.00 77.12 566 SER A CA 1
ATOM 4568 C C . SER A 1 566 ? -23.116 10.533 0.436 1.00 77.12 566 SER A C 1
ATOM 4570 O O . SER A 1 566 ? -23.305 10.339 -0.763 1.00 77.12 566 SER A O 1
ATOM 4572 N N . SER A 1 567 ? -23.792 9.869 1.378 1.00 76.50 567 SER A N 1
ATOM 4573 C CA . SER A 1 567 ? -24.774 8.813 1.123 1.00 76.50 567 SER A CA 1
ATOM 4574 C C . SER A 1 567 ? -26.115 9.134 1.775 1.00 76.50 567 SER A C 1
ATOM 4576 O O . SER A 1 567 ? -26.293 9.001 2.986 1.00 76.50 567 SER A O 1
ATOM 4578 N N . GLN A 1 568 ? -27.099 9.485 0.945 1.00 77.50 568 GLN A N 1
ATOM 4579 C CA . GLN A 1 568 ? -28.470 9.714 1.405 1.00 77.50 568 GLN A CA 1
ATOM 4580 C C . GLN A 1 568 ? -29.080 8.456 2.036 1.00 77.50 568 GLN A C 1
ATOM 4582 O O . GLN A 1 568 ? -29.804 8.566 3.022 1.00 77.50 568 GLN A O 1
ATOM 4587 N N . ARG A 1 569 ? -28.744 7.267 1.515 1.00 73.12 569 ARG A N 1
ATOM 4588 C CA . ARG A 1 569 ? -29.189 5.986 2.078 1.00 73.12 569 ARG A CA 1
ATOM 4589 C C . ARG A 1 569 ? -28.693 5.821 3.512 1.00 73.12 569 ARG A C 1
ATOM 4591 O O . ARG A 1 569 ? -29.484 5.546 4.402 1.00 73.12 569 ARG A O 1
ATOM 4598 N N . PHE A 1 570 ? -27.402 6.045 3.751 1.00 77.94 570 PHE A N 1
ATOM 4599 C CA . PHE A 1 570 ? -26.841 5.927 5.096 1.00 77.94 570 PHE A CA 1
ATOM 4600 C C . PHE A 1 570 ? -27.436 6.968 6.053 1.00 77.94 570 PHE A C 1
ATOM 4602 O O . PHE A 1 570 ? -27.828 6.623 7.163 1.00 77.94 570 PHE A O 1
ATOM 4609 N N . ALA A 1 571 ? -27.604 8.216 5.606 1.00 77.38 571 ALA A N 1
ATOM 4610 C CA . ALA A 1 571 ? -28.268 9.244 6.406 1.00 77.38 571 ALA A CA 1
ATOM 4611 C C . ALA A 1 571 ? -29.706 8.849 6.799 1.00 77.38 571 ALA A C 1
ATOM 4613 O O . ALA A 1 571 ? -30.108 9.068 7.939 1.00 77.38 571 ALA A O 1
ATOM 4614 N N . GLN A 1 572 ? -30.470 8.233 5.890 1.00 75.06 572 GLN A N 1
ATOM 4615 C CA . GLN A 1 572 ? -31.819 7.729 6.179 1.00 75.06 572 GLN A CA 1
ATOM 4616 C C . GLN A 1 572 ? -31.815 6.586 7.201 1.00 75.06 572 GLN A C 1
ATOM 4618 O O . GLN A 1 572 ? -32.672 6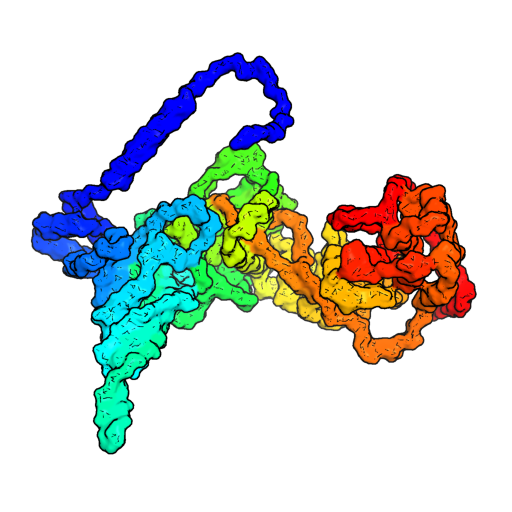.568 8.082 1.00 75.06 572 GLN A O 1
ATOM 4623 N N . VAL A 1 573 ? -30.836 5.677 7.131 1.00 71.88 573 VAL A N 1
ATOM 4624 C CA . VAL A 1 573 ? -30.667 4.606 8.128 1.00 71.88 573 VAL A CA 1
ATOM 4625 C C . VAL A 1 573 ? -30.428 5.193 9.517 1.00 71.88 573 VAL A C 1
ATOM 4627 O O . VAL A 1 573 ? -31.092 4.787 10.467 1.00 71.88 573 VAL A O 1
ATOM 4630 N N . LEU A 1 574 ? -29.556 6.196 9.646 1.00 77.94 574 LEU A N 1
ATOM 4631 C CA . LEU A 1 574 ? -29.312 6.855 10.935 1.00 77.94 574 LEU A CA 1
ATOM 4632 C C . LEU A 1 574 ? -30.555 7.597 11.452 1.00 77.94 574 LEU A C 1
ATOM 4634 O O . LEU A 1 574 ? -30.893 7.495 12.629 1.00 77.94 574 LEU A O 1
ATOM 4638 N N . LEU A 1 575 ? -31.277 8.292 10.566 1.00 75.19 575 LEU A N 1
ATOM 4639 C CA . LEU A 1 575 ? -32.526 8.985 10.907 1.00 75.19 575 LEU A CA 1
ATOM 4640 C C . LEU A 1 575 ? -33.650 8.034 11.335 1.00 75.19 575 LEU A C 1
ATOM 4642 O O . LEU A 1 575 ? -34.563 8.465 12.033 1.00 75.19 575 LEU A O 1
ATOM 4646 N N . SER A 1 576 ? -33.595 6.756 10.946 1.00 73.94 576 SER A N 1
ATOM 4647 C CA . SER A 1 576 ? -34.582 5.763 11.382 1.00 73.94 576 SER A CA 1
ATOM 4648 C C . SER A 1 576 ? -34.527 5.473 12.886 1.00 73.94 576 SER A C 1
ATOM 4650 O O . SER A 1 576 ? -35.484 4.928 13.425 1.00 73.94 576 SER A O 1
ATOM 4652 N N . GLY A 1 577 ? -33.405 5.776 13.552 1.00 70.88 577 GLY A N 1
ATOM 4653 C CA . GLY A 1 577 ? -33.185 5.459 14.965 1.00 70.88 577 GLY A CA 1
ATOM 4654 C C . GLY A 1 577 ? -32.979 3.973 15.275 1.00 70.88 577 GLY A C 1
ATOM 4655 O O . GLY A 1 577 ? -32.682 3.629 16.414 1.00 70.88 577 GLY A O 1
ATOM 4656 N N . LYS A 1 578 ? -33.080 3.084 14.276 1.00 72.50 578 LYS A N 1
ATOM 4657 C CA . LYS A 1 578 ? -32.916 1.632 14.462 1.00 72.50 578 LYS A CA 1
ATOM 4658 C C . LYS A 1 578 ? -31.495 1.230 14.856 1.00 72.50 578 LYS A C 1
ATOM 4660 O O . LYS A 1 578 ? -31.319 0.179 15.465 1.00 72.50 578 LYS A O 1
ATOM 4665 N N . TYR A 1 579 ? -30.503 2.046 14.498 1.00 79.69 579 TYR A N 1
ATOM 4666 C CA . TYR A 1 579 ? -29.090 1.782 14.750 1.00 79.69 579 TYR A CA 1
ATOM 4667 C C . TYR A 1 579 ? -28.485 2.844 15.665 1.00 79.69 579 TYR A C 1
ATOM 4669 O O . TYR A 1 579 ? -28.679 4.044 15.454 1.00 79.69 579 TYR A O 1
ATOM 4677 N N . ILE A 1 580 ? -27.696 2.392 16.633 1.00 82.81 580 ILE A N 1
ATOM 4678 C CA . ILE A 1 580 ? -26.880 3.229 17.515 1.00 82.81 580 ILE A CA 1
ATOM 4679 C C . ILE A 1 580 ? -25.400 2.958 17.261 1.00 82.81 580 ILE A C 1
ATOM 4681 O O . ILE A 1 580 ? -25.021 1.889 16.784 1.00 82.81 580 ILE A O 1
ATOM 4685 N N . TYR A 1 581 ? -24.560 3.946 17.543 1.00 87.19 581 TYR A N 1
ATOM 4686 C CA . TYR A 1 581 ? -23.117 3.819 17.399 1.00 87.19 581 TYR A CA 1
ATOM 4687 C C . TYR A 1 581 ? -22.507 3.394 18.734 1.00 87.19 581 TYR A C 1
ATOM 4689 O O . TYR A 1 581 ? -22.523 4.172 19.685 1.00 87.19 581 TYR A O 1
ATOM 4697 N N . LEU A 1 582 ? -21.985 2.169 18.803 1.00 87.88 582 LEU A N 1
ATOM 4698 C CA . LEU A 1 582 ? -21.328 1.604 19.983 1.00 87.88 582 LEU A CA 1
ATOM 4699 C C . LEU A 1 582 ? -20.036 0.905 19.571 1.00 87.88 582 LEU A C 1
ATOM 4701 O O . LEU A 1 582 ? -19.994 0.188 18.575 1.00 87.88 582 LEU A O 1
ATOM 4705 N N . GLU A 1 583 ? -18.967 1.142 20.331 1.00 88.25 583 GLU A N 1
ATOM 4706 C CA . GLU A 1 583 ? -17.684 0.438 20.182 1.00 88.25 583 GLU A CA 1
ATOM 4707 C C . GLU A 1 583 ? -17.076 0.471 18.764 1.00 88.25 583 GLU A C 1
ATOM 4709 O O . GLU A 1 583 ? -16.314 -0.409 18.378 1.00 88.25 583 GLU A O 1
ATOM 4714 N N . GLY A 1 584 ? -17.381 1.500 17.966 1.00 86.00 584 GLY A N 1
ATOM 4715 C CA . GLY A 1 584 ? -16.908 1.604 16.579 1.00 86.00 584 GLY A CA 1
ATOM 4716 C C . GLY A 1 584 ? -17.811 0.946 15.535 1.00 86.00 584 GLY A C 1
ATOM 4717 O O . GLY A 1 584 ? -17.423 0.876 14.370 1.00 86.00 584 GLY A O 1
ATOM 4718 N N . HIS A 1 585 ? -18.999 0.489 15.926 1.00 87.12 585 HIS A N 1
ATOM 4719 C CA . HIS A 1 585 ? -19.973 -0.178 15.067 1.00 87.12 585 HIS A CA 1
ATOM 4720 C C . HIS A 1 585 ? -21.306 0.568 15.080 1.00 87.12 585 HIS A C 1
ATOM 4722 O O . HIS A 1 585 ? -21.690 1.159 16.086 1.00 87.12 585 HIS A O 1
ATOM 4728 N N . TYR A 1 586 ? -22.038 0.507 13.969 1.00 85.06 586 TYR A N 1
ATOM 4729 C CA . TYR A 1 586 ? -23.455 0.870 13.951 1.00 85.06 586 TYR A CA 1
ATOM 4730 C C . TYR A 1 586 ? -24.285 -0.390 14.154 1.00 85.06 586 TYR A C 1
ATOM 4732 O O . TYR A 1 586 ? -24.449 -1.160 13.210 1.00 85.06 586 TYR A O 1
ATOM 4740 N N . VAL A 1 587 ? -24.775 -0.592 15.375 1.00 84.25 587 VAL A N 1
ATOM 4741 C CA . VAL A 1 587 ? -25.486 -1.795 15.823 1.00 84.25 587 VAL A CA 1
ATOM 4742 C C . VAL A 1 587 ? -26.983 -1.538 15.961 1.00 84.25 587 VAL A C 1
ATOM 4744 O O . VAL A 1 587 ? -27.398 -0.446 16.349 1.00 84.25 587 VAL A O 1
ATOM 4747 N N . LEU A 1 588 ? -27.800 -2.541 15.648 1.00 80.12 588 LEU A N 1
ATOM 4748 C CA . LEU A 1 588 ? -29.231 -2.540 15.928 1.00 80.12 588 LEU A CA 1
ATOM 4749 C C . LEU A 1 588 ? -29.486 -2.305 17.419 1.00 80.12 588 LEU A C 1
ATOM 4751 O O . LEU A 1 588 ? -28.994 -3.042 18.271 1.00 80.12 588 LEU A O 1
ATOM 4755 N N . ASN A 1 589 ? -30.313 -1.311 17.730 1.00 78.62 589 ASN A N 1
ATOM 4756 C CA . ASN A 1 589 ? -30.682 -0.972 19.100 1.00 78.62 589 ASN A CA 1
ATOM 4757 C C . ASN A 1 589 ? -31.719 -1.969 19.656 1.00 78.62 589 ASN A C 1
ATOM 4759 O O . ASN A 1 589 ? -32.905 -1.654 19.766 1.00 78.62 589 ASN A O 1
ATOM 4763 N N . ARG A 1 590 ? -31.285 -3.204 19.940 1.00 74.81 590 ARG A N 1
ATOM 4764 C CA . ARG A 1 590 ? -32.113 -4.291 20.492 1.00 74.81 590 ARG A CA 1
ATOM 4765 C C . ARG A 1 590 ? -31.457 -4.889 21.744 1.00 74.81 590 ARG A C 1
ATOM 4767 O O . ARG A 1 590 ? -30.242 -5.072 21.722 1.00 74.81 590 ARG A O 1
ATOM 4774 N N . PRO A 1 591 ? -32.231 -5.296 22.773 1.00 75.69 591 PRO A N 1
ATOM 4775 C CA . PRO A 1 591 ? -31.684 -5.922 23.986 1.00 75.69 591 PRO A CA 1
ATOM 4776 C C . PRO A 1 591 ? -30.850 -7.185 23.724 1.00 75.69 591 PRO A C 1
ATOM 4778 O O . PRO A 1 591 ? -29.913 -7.466 24.456 1.00 75.69 591 PRO A O 1
ATOM 4781 N N . LYS A 1 592 ? -31.148 -7.920 22.640 1.00 79.19 592 LYS A N 1
ATOM 4782 C CA . LYS A 1 592 ? -30.345 -9.070 22.185 1.00 79.19 592 LYS A CA 1
ATOM 4783 C C . LYS A 1 592 ? -28.892 -8.690 21.860 1.00 79.19 592 LYS A C 1
ATOM 4785 O O . LYS A 1 592 ? -28.013 -9.535 21.967 1.00 79.19 592 LYS A O 1
ATOM 4790 N N . TYR A 1 593 ? -28.643 -7.449 21.435 1.00 82.38 593 TYR A N 1
ATOM 4791 C CA . TYR A 1 593 ? -27.334 -7.002 20.952 1.00 82.38 593 TYR A CA 1
ATOM 4792 C C . TYR A 1 593 ? -26.671 -5.957 21.841 1.00 82.38 593 TYR A C 1
ATOM 4794 O O . TYR A 1 593 ? -25.449 -5.840 21.813 1.00 82.38 593 TYR A O 1
ATOM 4802 N N . VAL A 1 594 ? -27.460 -5.224 22.621 1.00 85.56 594 VAL A N 1
ATOM 4803 C CA . VAL A 1 594 ? -27.019 -4.084 23.421 1.00 85.56 594 VAL A CA 1
ATOM 4804 C C . VAL A 1 594 ? -27.376 -4.324 24.879 1.00 85.56 594 VAL A C 1
ATOM 4806 O O . VAL A 1 594 ? -28.537 -4.577 25.200 1.00 85.56 594 VAL A O 1
ATOM 4809 N N . GLU A 1 595 ? -26.390 -4.179 25.753 1.00 84.75 595 GLU A N 1
ATOM 4810 C CA . GLU A 1 595 ? -26.556 -4.247 27.202 1.00 84.75 595 GLU A CA 1
ATOM 4811 C C . GLU A 1 595 ? -26.147 -2.931 27.864 1.00 84.75 595 GLU A C 1
ATOM 4813 O O . GLU A 1 595 ? -25.412 -2.121 27.294 1.00 84.75 595 GLU A O 1
ATOM 4818 N N . THR A 1 596 ? -26.657 -2.709 29.073 1.00 79.31 596 THR A N 1
ATOM 4819 C CA . THR A 1 596 ? -26.318 -1.547 29.894 1.00 79.31 596 THR A CA 1
ATOM 4820 C C . THR A 1 596 ? -25.409 -2.005 31.025 1.00 79.31 596 THR A C 1
ATOM 4822 O O . THR A 1 596 ? -25.805 -2.837 31.841 1.00 79.31 596 THR A O 1
ATOM 4825 N N . ALA A 1 597 ? -24.204 -1.450 31.094 1.00 73.00 597 ALA A N 1
ATOM 4826 C CA . ALA A 1 597 ? -23.276 -1.670 32.190 1.00 73.00 597 ALA A CA 1
ATOM 4827 C C . ALA A 1 597 ? -23.783 -1.024 33.492 1.00 73.00 597 ALA A C 1
ATOM 4829 O O . ALA A 1 597 ? -24.668 -0.166 33.500 1.00 73.00 597 ALA A O 1
ATOM 4830 N N . SER A 1 598 ? -23.183 -1.407 34.620 1.00 65.75 598 SER A N 1
ATOM 4831 C CA . SER A 1 598 ? -23.567 -0.920 35.954 1.00 65.75 598 SER A CA 1
ATOM 4832 C C . SER A 1 598 ? -23.426 0.597 36.145 1.00 65.75 598 SER A C 1
ATOM 4834 O O . SER A 1 598 ? -24.019 1.149 37.063 1.00 65.75 598 SER A O 1
ATOM 4836 N N . ASP A 1 599 ? -22.640 1.272 35.302 1.00 64.31 599 ASP A N 1
ATOM 4837 C CA . ASP A 1 599 ? -22.453 2.730 35.285 1.00 64.31 599 ASP A CA 1
ATOM 4838 C C . ASP A 1 599 ? -23.403 3.456 34.301 1.00 64.31 599 ASP A C 1
ATOM 4840 O O . ASP A 1 599 ? -23.266 4.655 34.038 1.00 64.31 599 ASP A O 1
ATOM 4844 N N . GLY A 1 600 ? -24.362 2.726 33.723 1.00 65.06 600 GLY A N 1
ATOM 4845 C CA . GLY A 1 600 ? -25.330 3.243 32.762 1.00 65.06 600 GLY A CA 1
ATOM 4846 C C . GLY A 1 600 ? -24.772 3.466 31.353 1.00 65.06 600 GLY A C 1
ATOM 4847 O O . GLY A 1 600 ? -25.452 4.101 30.540 1.00 65.06 600 GLY A O 1
ATOM 4848 N N . THR A 1 601 ? -23.548 3.020 31.050 1.00 75.00 601 THR A N 1
ATOM 4849 C CA . THR A 1 601 ? -23.008 3.017 29.680 1.00 75.00 601 THR A CA 1
ATOM 4850 C C . THR A 1 601 ? -23.530 1.821 28.890 1.00 75.00 601 THR A C 1
ATOM 4852 O O . THR A 1 601 ? -23.815 0.770 29.455 1.00 75.00 601 THR A O 1
ATOM 4855 N N . LEU A 1 602 ? -23.701 1.984 27.577 1.00 81.44 602 LEU A N 1
ATOM 4856 C CA . LEU A 1 602 ? -24.109 0.886 26.701 1.00 81.44 602 LEU A CA 1
ATOM 4857 C C . LEU A 1 602 ? -22.887 0.175 26.112 1.00 81.44 602 LEU A C 1
ATOM 4859 O O . LEU A 1 602 ? -21.960 0.843 25.645 1.00 81.44 602 LEU A O 1
ATOM 4863 N N . SER A 1 603 ? -22.923 -1.151 26.067 1.00 88.06 603 SER A N 1
ATOM 4864 C CA . SER A 1 603 ? -21.933 -2.006 25.402 1.00 88.06 603 SER A CA 1
ATOM 4865 C C . SER A 1 603 ? -22.616 -3.037 24.511 1.00 88.06 603 SER A C 1
ATOM 4867 O O . SER A 1 603 ? -23.835 -3.240 24.570 1.00 88.06 603 SER A O 1
ATOM 4869 N N . LEU A 1 604 ? -21.835 -3.664 23.634 1.00 89.69 604 LEU A N 1
ATOM 4870 C CA . LEU A 1 604 ? -22.307 -4.832 22.902 1.00 89.69 604 LEU A CA 1
ATOM 4871 C C . LEU A 1 604 ? -22.392 -6.032 23.851 1.00 89.69 604 LEU A C 1
ATOM 4873 O O . LEU A 1 604 ? -21.525 -6.242 24.693 1.00 89.69 604 LEU A O 1
ATOM 4877 N N . THR A 1 605 ? -23.439 -6.838 23.697 1.00 88.62 605 THR A N 1
ATOM 4878 C CA . THR A 1 605 ? -23.536 -8.121 24.409 1.00 88.62 605 THR A CA 1
ATOM 4879 C C . THR A 1 605 ? -22.454 -9.093 23.918 1.00 88.62 605 THR A C 1
ATOM 4881 O O . THR A 1 605 ? -22.017 -9.002 22.762 1.00 88.62 605 THR A O 1
ATOM 4884 N N . PRO A 1 606 ? -22.090 -10.116 24.714 1.00 90.75 606 PRO A N 1
ATOM 4885 C CA . PRO A 1 606 ? -21.235 -11.206 24.242 1.00 90.75 606 PRO A CA 1
ATOM 4886 C C . PRO A 1 606 ? -21.759 -11.866 22.958 1.00 90.75 606 PRO A C 1
ATOM 4888 O O . PRO A 1 606 ? -20.984 -12.191 22.063 1.00 90.75 606 PRO A O 1
ATOM 4891 N N . TYR A 1 607 ? -23.085 -11.990 22.823 1.00 86.94 607 TYR A N 1
ATOM 4892 C CA . TYR A 1 607 ? -23.708 -12.529 21.616 1.00 86.94 607 TYR A CA 1
ATOM 4893 C C . TYR A 1 607 ? -23.441 -11.650 20.387 1.00 86.94 607 TYR A C 1
ATOM 4895 O O . TYR A 1 607 ? -23.035 -12.165 19.346 1.00 86.94 607 TYR A O 1
ATOM 4903 N N . ALA A 1 608 ? -23.612 -10.328 20.503 1.00 87.88 608 ALA A N 1
ATOM 4904 C CA . ALA A 1 608 ? -23.338 -9.393 19.410 1.00 87.88 608 ALA A CA 1
ATOM 4905 C C . ALA A 1 608 ? -21.867 -9.406 18.977 1.00 87.88 608 ALA A C 1
ATOM 4907 O O . ALA A 1 608 ? -21.586 -9.290 17.785 1.00 87.88 608 ALA A O 1
ATOM 4908 N N . HIS A 1 609 ? -20.933 -9.596 19.913 1.00 90.75 609 HIS A N 1
ATOM 4909 C CA . HIS A 1 609 ? -19.518 -9.752 19.579 1.00 90.75 609 HIS A CA 1
ATOM 4910 C C . HIS A 1 609 ? -19.231 -10.987 18.729 1.00 90.75 609 HIS A C 1
ATOM 4912 O O . HIS A 1 609 ? -18.321 -10.944 17.909 1.00 90.75 609 HIS A O 1
ATOM 4918 N N . GLU A 1 610 ? -19.985 -12.070 18.889 1.00 89.12 610 GLU A N 1
ATOM 4919 C CA . GLU A 1 610 ? -19.804 -13.296 18.104 1.00 89.12 610 GLU A CA 1
ATOM 4920 C C . GLU A 1 610 ? -20.586 -13.293 16.775 1.00 89.12 610 GLU A C 1
ATOM 4922 O O . GLU A 1 610 ? -20.268 -14.076 15.880 1.00 89.12 610 GLU A O 1
ATOM 4927 N N . HIS A 1 611 ? -21.566 -12.391 16.633 1.00 85.38 611 HIS A N 1
ATOM 4928 C CA . HIS A 1 611 ? -22.536 -12.341 15.529 1.00 85.38 611 HIS A CA 1
ATOM 4929 C C . HIS A 1 611 ? -22.660 -10.919 14.950 1.00 85.38 611 HIS A C 1
ATOM 4931 O O . HIS A 1 611 ? -23.762 -10.387 14.769 1.00 85.38 611 HIS A O 1
ATOM 4937 N N . ILE A 1 612 ? -21.529 -10.251 14.696 1.00 86.81 612 ILE A N 1
ATOM 4938 C CA . ILE A 1 612 ? -21.525 -8.830 14.309 1.00 86.81 612 ILE A CA 1
ATOM 4939 C C . ILE A 1 612 ? -22.275 -8.581 12.986 1.00 86.81 612 ILE A C 1
ATOM 4941 O O . ILE A 1 612 ? -22.840 -7.513 12.772 1.00 86.81 612 ILE A O 1
ATOM 4945 N N . GLU A 1 613 ? -22.307 -9.562 12.084 1.00 83.38 613 GLU A N 1
ATOM 4946 C CA . GLU A 1 613 ? -22.985 -9.495 10.790 1.00 83.38 613 GLU A CA 1
ATOM 4947 C C . GLU A 1 613 ? -24.507 -9.488 10.889 1.00 83.38 613 GLU A C 1
ATOM 4949 O O . GLU A 1 613 ? -25.171 -8.997 9.977 1.00 83.38 613 GLU A O 1
ATOM 4954 N N . GLU A 1 614 ? -25.051 -10.031 11.978 1.00 81.69 614 GLU A N 1
ATOM 4955 C CA . GLU A 1 614 ? -26.488 -10.069 12.238 1.00 81.69 614 GLU A CA 1
ATOM 4956 C C . GLU A 1 614 ? -26.989 -8.708 12.728 1.00 81.69 614 GLU A C 1
ATOM 4958 O O . GLU A 1 614 ? -28.121 -8.311 12.452 1.00 81.69 614 GLU A O 1
ATOM 4963 N N . CYS A 1 615 ? -26.146 -7.977 13.461 1.00 79.62 615 CYS A N 1
ATOM 4964 C CA . CYS A 1 615 ? -26.573 -6.793 14.191 1.00 79.62 615 CYS A CA 1
ATOM 4965 C C . CYS A 1 615 ? -25.941 -5.482 13.718 1.00 79.62 615 CYS A C 1
ATOM 4967 O O . CYS A 1 615 ? -26.516 -4.423 13.983 1.00 79.62 615 CYS A O 1
ATOM 4969 N N . CYS A 1 616 ? -24.817 -5.505 12.995 1.00 85.00 616 CYS A N 1
ATOM 4970 C CA . CYS A 1 616 ? -24.106 -4.298 12.579 1.00 85.00 616 CYS A CA 1
ATOM 4971 C C . CYS A 1 616 ? -24.168 -4.005 11.081 1.00 85.00 616 CYS A C 1
ATOM 4973 O O . CYS A 1 616 ? -24.134 -4.891 10.229 1.00 85.00 616 CYS A O 1
ATOM 4975 N N . LEU A 1 617 ? -24.176 -2.712 10.747 1.00 81.50 617 LEU A N 1
ATOM 4976 C CA . LEU A 1 617 ? -24.070 -2.258 9.363 1.00 81.50 617 LEU A CA 1
ATOM 4977 C C . LEU A 1 617 ? -22.735 -2.677 8.738 1.00 81.50 617 LEU A C 1
ATOM 4979 O O . LEU A 1 617 ? -21.667 -2.505 9.328 1.00 81.50 617 LEU A O 1
ATOM 4983 N N . ALA A 1 618 ? -22.811 -3.180 7.506 1.00 80.69 618 ALA A N 1
ATOM 4984 C CA . ALA A 1 618 ? -21.656 -3.618 6.742 1.00 80.69 618 ALA A CA 1
ATOM 4985 C C . ALA A 1 618 ? -21.134 -2.510 5.822 1.00 80.69 618 ALA A C 1
ATOM 4987 O O . ALA A 1 618 ? -21.879 -1.846 5.089 1.00 80.69 618 ALA A O 1
ATOM 4988 N N . PHE A 1 619 ? -19.816 -2.375 5.793 1.00 79.31 619 PHE A N 1
ATOM 4989 C CA . PHE A 1 619 ? -19.118 -1.329 5.074 1.00 79.31 619 PHE A CA 1
ATOM 4990 C C . PHE A 1 619 ? -18.086 -1.896 4.103 1.00 79.31 619 PHE A C 1
ATOM 4992 O O . PHE A 1 619 ? -17.401 -2.878 4.389 1.00 79.31 619 PHE A O 1
ATOM 4999 N N . ARG A 1 620 ? -17.923 -1.230 2.957 1.00 78.06 620 ARG A N 1
ATOM 5000 C CA . ARG A 1 620 ? -16.848 -1.502 2.004 1.00 78.06 620 ARG A CA 1
ATOM 5001 C C . ARG A 1 620 ? -15.875 -0.333 1.992 1.00 78.06 620 ARG A C 1
ATOM 5003 O O . ARG A 1 620 ? -16.223 0.756 1.527 1.00 78.06 620 ARG A O 1
ATOM 5010 N N . PRO A 1 621 ? -14.646 -0.531 2.473 1.00 69.38 621 PRO A N 1
ATOM 5011 C CA . PRO A 1 621 ? -13.661 0.524 2.465 1.00 69.38 621 PRO A CA 1
ATOM 5012 C C . PRO A 1 621 ? -13.092 0.770 1.060 1.00 69.38 621 PRO A C 1
ATOM 5014 O O . PRO A 1 621 ? -12.607 -0.151 0.402 1.00 69.38 621 PRO A O 1
ATOM 5017 N N . ARG A 1 622 ? -13.052 2.032 0.611 1.00 61.78 622 ARG A N 1
ATOM 5018 C CA . ARG A 1 622 ? -12.264 2.448 -0.563 1.00 61.78 622 ARG A CA 1
ATOM 5019 C C . ARG A 1 622 ? -10.939 3.050 -0.110 1.00 61.78 622 ARG A C 1
ATOM 5021 O O . ARG A 1 622 ? -10.910 3.994 0.676 1.00 61.78 622 ARG A O 1
ATOM 5028 N N . ARG A 1 623 ? -9.811 2.527 -0.597 1.00 50.72 623 ARG A N 1
ATOM 5029 C CA . ARG A 1 623 ? -8.469 2.994 -0.194 1.00 50.72 623 ARG A CA 1
ATOM 5030 C C . ARG A 1 623 ? -8.229 4.467 -0.580 1.00 50.72 623 ARG A C 1
ATOM 5032 O O . ARG A 1 623 ? -8.634 4.907 -1.655 1.00 50.72 623 ARG A O 1
ATOM 5039 N N . ARG A 1 624 ? -7.526 5.229 0.278 1.00 45.19 624 ARG A N 1
ATOM 5040 C CA . ARG A 1 624 ? -6.932 6.529 -0.103 1.00 45.19 624 ARG A CA 1
ATOM 5041 C C . ARG A 1 624 ? -5.860 6.308 -1.167 1.00 45.19 624 ARG A C 1
ATOM 5043 O O . ARG A 1 624 ? -5.081 5.362 -1.067 1.00 45.19 624 ARG A O 1
ATOM 5050 N N . ARG A 1 625 ? -5.802 7.213 -2.151 1.00 36.00 625 ARG A N 1
ATOM 5051 C CA . ARG A 1 625 ? -4.548 7.456 -2.874 1.00 36.00 625 ARG A CA 1
ATOM 5052 C C . ARG A 1 625 ? -3.585 8.082 -1.863 1.00 36.00 625 ARG A C 1
ATOM 5054 O O . ARG A 1 625 ? -3.931 9.078 -1.223 1.00 36.00 625 ARG A O 1
ATOM 5061 N N . LYS A 1 626 ? -2.471 7.404 -1.619 1.00 37.59 626 LYS A N 1
ATOM 5062 C CA . LYS A 1 626 ? -1.375 7.833 -0.758 1.00 37.59 626 LYS A CA 1
ATOM 5063 C C . LYS A 1 626 ? -0.455 8.670 -1.656 1.00 37.59 626 LYS A C 1
ATOM 5065 O O . LYS A 1 626 ? 0.254 8.096 -2.454 1.00 37.59 626 LYS A O 1
ATOM 5070 N N . TYR A 1 627 ? -0.447 9.993 -1.560 1.00 32.50 627 TYR A N 1
ATOM 5071 C CA . TYR A 1 627 ? 0.466 10.795 -2.389 1.00 32.50 627 TYR A CA 1
ATOM 5072 C C . TYR A 1 627 ? 1.891 10.764 -1.790 1.00 32.50 627 TYR A C 1
ATOM 5074 O O . TYR A 1 627 ? 2.038 11.107 -0.614 1.00 32.50 627 TYR A O 1
ATOM 5082 N N . TYR A 1 628 ? 2.906 10.350 -2.566 1.00 37.34 628 TYR A N 1
ATOM 5083 C CA . TYR A 1 628 ? 4.322 10.217 -2.149 1.00 37.34 628 TYR A CA 1
ATOM 5084 C C . TYR A 1 628 ? 5.187 11.302 -2.786 1.00 37.34 628 TYR A C 1
ATOM 5086 O O . TYR A 1 628 ? 5.102 11.482 -3.992 1.00 37.34 628 TYR A O 1
ATOM 5094 N N . GLU A 1 629 ? 5.997 12.024 -2.010 1.00 34.50 629 GLU A N 1
ATOM 5095 C CA . GLU A 1 629 ? 6.697 13.227 -2.477 1.00 34.50 629 GLU A CA 1
ATOM 5096 C C . GLU A 1 629 ? 8.159 12.979 -2.891 1.00 34.50 629 GLU A C 1
ATOM 5098 O O . GLU A 1 629 ? 8.916 12.285 -2.230 1.00 34.50 629 GLU A O 1
ATOM 5103 N N . TYR A 1 630 ? 8.5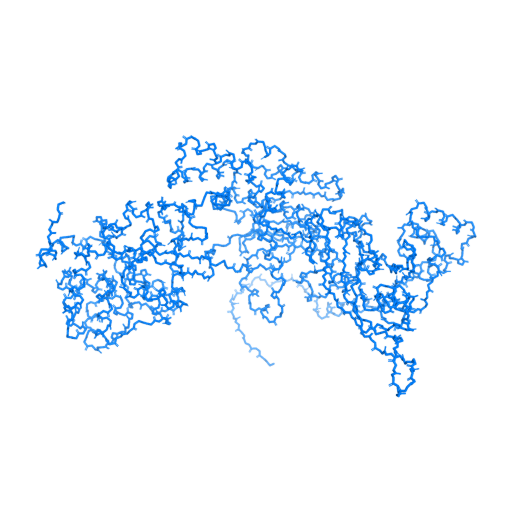83 13.612 -3.986 1.00 32.22 630 TYR A N 1
ATOM 5104 C CA . TYR A 1 630 ? 9.953 13.578 -4.503 1.00 32.22 630 TYR A CA 1
ATOM 5105 C C . TYR A 1 630 ? 10.853 14.619 -3.806 1.00 32.22 630 TYR A C 1
ATOM 5107 O O . TYR A 1 630 ? 10.519 15.813 -3.828 1.00 32.22 630 TYR A O 1
ATOM 5115 N N . SER A 1 631 ? 11.998 14.202 -3.235 1.00 32.75 631 SER A N 1
ATOM 5116 C CA . SER A 1 631 ? 13.052 15.107 -2.734 1.00 32.75 631 SER A CA 1
ATOM 5117 C C . SER A 1 631 ? 14.419 14.409 -2.500 1.00 32.75 631 SER A C 1
ATOM 5119 O O . SER A 1 631 ? 14.522 13.194 -2.386 1.00 32.75 631 SER A O 1
ATOM 5121 N N . CYS A 1 632 ? 15.474 15.226 -2.483 1.00 30.50 632 CYS A N 1
ATOM 5122 C CA . CYS A 1 632 ? 16.905 14.991 -2.704 1.00 30.50 632 CYS A CA 1
ATOM 5123 C C . CYS A 1 632 ? 17.629 13.953 -1.802 1.00 30.50 632 CYS A C 1
ATOM 5125 O O . CYS A 1 632 ? 17.523 13.972 -0.572 1.00 30.50 632 CYS A O 1
ATOM 5127 N N . GLY A 1 633 ? 18.498 13.135 -2.420 1.00 36.25 633 GLY A N 1
ATOM 5128 C CA . GLY A 1 633 ? 19.760 12.670 -1.827 1.00 36.25 633 GLY A CA 1
ATOM 5129 C C . GLY A 1 633 ? 19.777 11.326 -1.095 1.00 36.25 633 GLY A C 1
ATOM 5130 O O . GLY A 1 633 ? 20.680 10.545 -1.356 1.00 36.25 633 GLY A O 1
ATOM 5131 N N . ALA A 1 634 ? 18.806 11.014 -0.239 1.00 29.92 634 ALA A N 1
ATOM 5132 C CA . ALA A 1 634 ? 18.755 9.757 0.533 1.00 29.92 634 ALA A CA 1
ATOM 5133 C C . ALA A 1 634 ? 17.303 9.172 0.583 1.00 29.92 634 ALA A C 1
ATOM 5135 O O . ALA A 1 634 ? 16.357 9.910 0.329 1.00 29.92 634 ALA A O 1
ATOM 5136 N N . ALA A 1 635 ? 17.025 7.886 0.853 1.00 33.22 635 ALA A N 1
ATOM 5137 C CA . ALA A 1 635 ? 15.699 7.272 0.584 1.00 33.22 635 ALA A CA 1
ATOM 5138 C C . ALA A 1 635 ? 14.759 6.903 1.770 1.00 33.22 635 ALA A C 1
ATOM 5140 O O . ALA A 1 635 ? 14.683 5.747 2.095 1.00 33.22 635 ALA A O 1
ATOM 5141 N N . ALA A 1 636 ? 14.020 7.760 2.485 1.00 38.62 636 ALA A N 1
ATOM 5142 C CA . ALA A 1 636 ? 13.524 7.315 3.811 1.00 38.62 636 ALA A CA 1
ATOM 5143 C C . ALA A 1 636 ? 12.118 6.737 3.967 1.00 38.62 636 ALA A C 1
ATOM 5145 O O . ALA A 1 636 ? 11.149 7.392 3.599 1.00 38.62 636 ALA A O 1
ATOM 5146 N N . ARG A 1 637 ? 11.984 5.644 4.730 1.00 33.19 637 ARG A N 1
ATOM 5147 C CA . ARG A 1 637 ? 10.693 5.112 5.215 1.00 33.19 637 ARG A CA 1
ATOM 5148 C C . ARG A 1 637 ? 10.051 5.957 6.319 1.00 33.19 637 ARG A C 1
ATOM 5150 O O . ARG A 1 637 ? 10.558 5.863 7.392 1.00 33.19 637 ARG A O 1
ATOM 5157 N N . THR A 1 638 ? 8.882 6.583 6.267 1.00 36.06 638 THR A N 1
ATOM 5158 C CA . THR A 1 638 ? 8.324 7.295 7.467 1.00 36.06 638 THR A CA 1
ATOM 5159 C C . THR A 1 638 ? 7.013 6.749 8.008 1.00 36.06 638 THR A C 1
ATOM 5161 O O . THR A 1 638 ? 6.196 6.215 7.265 1.00 36.06 638 THR A O 1
ATOM 5164 N N . LYS A 1 639 ? 6.740 6.964 9.307 1.00 37.50 639 LYS A N 1
ATOM 5165 C CA . LYS A 1 639 ? 5.375 6.905 9.872 1.00 37.50 639 LYS A CA 1
ATOM 5166 C C . LYS A 1 639 ? 5.063 8.184 10.662 1.00 37.50 639 LYS A C 1
ATOM 5168 O O . LYS A 1 639 ? 5.328 8.237 11.858 1.00 37.50 639 LYS A O 1
ATOM 5173 N N . LYS A 1 640 ? 4.391 9.164 10.049 1.00 33.94 640 LYS A N 1
ATOM 5174 C CA . LYS A 1 640 ? 3.542 10.093 10.815 1.00 33.94 640 LYS A CA 1
ATOM 5175 C C . LYS A 1 640 ? 2.155 9.475 10.965 1.00 33.94 640 LYS A C 1
ATOM 5177 O O . LYS A 1 640 ? 1.597 8.965 9.996 1.00 33.94 640 LYS A O 1
ATOM 5182 N N . GLU A 1 641 ? 1.624 9.498 12.186 1.00 33.84 641 GLU A N 1
ATOM 5183 C CA . GLU A 1 641 ? 0.283 9.021 12.544 1.00 33.84 641 GLU A CA 1
ATOM 5184 C C . GLU A 1 641 ? -0.789 9.809 11.777 1.00 33.84 641 GLU A C 1
ATOM 5186 O O . GLU A 1 641 ? -1.267 10.851 12.212 1.00 33.84 641 GLU A O 1
ATOM 5191 N N . GLY A 1 642 ? -1.153 9.326 10.593 1.00 34.69 642 GLY A N 1
ATOM 5192 C CA . GLY A 1 642 ? -2.422 9.636 9.954 1.00 34.69 642 GLY A CA 1
ATOM 5193 C C . GLY A 1 642 ? -3.238 8.356 9.933 1.00 34.69 642 GLY A C 1
ATOM 5194 O O . GLY A 1 642 ? -2.740 7.349 9.432 1.00 34.69 642 GLY A O 1
ATOM 5195 N N . ASN A 1 643 ? -4.456 8.378 10.483 1.00 36.53 643 ASN A N 1
ATOM 5196 C CA . ASN A 1 643 ? -5.392 7.258 10.385 1.00 36.53 643 ASN A CA 1
ATOM 5197 C C . ASN A 1 643 ? -5.562 6.883 8.906 1.00 36.53 643 ASN A C 1
ATOM 5199 O O . ASN A 1 643 ? -6.224 7.577 8.138 1.00 36.53 643 ASN A O 1
ATOM 5203 N N . ASP A 1 644 ? -4.907 5.796 8.499 1.00 41.06 644 ASP A N 1
ATOM 5204 C CA . ASP A 1 644 ? -4.827 5.319 7.113 1.00 41.06 644 ASP A CA 1
ATOM 5205 C C . ASP A 1 644 ? -6.085 4.531 6.707 1.00 41.06 644 ASP A C 1
ATOM 5207 O O . ASP A 1 644 ? -6.088 3.781 5.730 1.00 41.06 644 ASP A O 1
ATOM 5211 N N . LYS A 1 645 ? -7.176 4.677 7.462 1.00 48.09 645 LYS A N 1
ATOM 5212 C CA . LYS A 1 645 ? -8.409 3.938 7.234 1.00 48.09 645 LYS A CA 1
ATOM 5213 C C . LYS A 1 645 ? -9.272 4.704 6.236 1.00 48.09 645 LYS A C 1
ATOM 5215 O O . LYS A 1 645 ? -10.175 5.429 6.586 1.00 48.09 645 LYS A O 1
ATOM 5220 N N . TYR A 1 646 ? -8.949 4.498 4.960 1.00 48.41 646 TYR A N 1
ATOM 5221 C CA . TYR A 1 646 ? -9.865 4.657 3.824 1.00 48.41 646 TYR A CA 1
ATOM 5222 C C . TYR A 1 646 ? -10.257 6.109 3.435 1.00 48.41 646 TYR A C 1
ATOM 5224 O O . TYR A 1 646 ? -10.092 7.080 4.169 1.00 48.41 646 TYR A O 1
ATOM 5232 N N . LYS A 1 647 ? -10.579 6.313 2.148 1.00 47.44 647 LYS A N 1
ATOM 5233 C CA . LYS A 1 647 ? -10.901 7.628 1.539 1.00 47.44 647 LYS A CA 1
ATOM 5234 C C . LYS A 1 647 ? -12.382 7.924 1.645 1.00 47.44 647 LYS A C 1
ATOM 5236 O O . LYS A 1 647 ? -12.774 9.063 1.856 1.00 47.44 647 LYS A O 1
ATOM 5241 N N . THR A 1 648 ? -13.155 6.876 1.417 1.00 53.09 648 THR A N 1
ATOM 5242 C CA . THR A 1 648 ? -14.601 6.833 1.469 1.00 53.09 648 THR A CA 1
ATOM 5243 C C . THR A 1 648 ? -14.956 5.411 1.862 1.00 53.09 648 THR A C 1
ATOM 5245 O O . THR A 1 648 ? -14.371 4.448 1.360 1.00 53.09 648 THR A O 1
ATOM 5248 N N . VAL A 1 649 ? -15.884 5.274 2.784 1.00 58.44 649 VAL A N 1
ATOM 5249 C CA . VAL A 1 649 ? -16.477 3.992 3.133 1.00 58.44 649 VAL A CA 1
ATOM 5250 C C . VAL A 1 649 ? -17.829 3.952 2.439 1.00 58.44 649 VAL A C 1
ATOM 5252 O O . VAL A 1 649 ? -18.500 4.972 2.386 1.00 58.44 649 VAL A O 1
ATOM 5255 N N . GLU A 1 650 ? -18.211 2.833 1.839 1.00 69.75 650 GLU A N 1
ATOM 5256 C CA . GLU A 1 650 ? -19.528 2.688 1.216 1.00 69.75 650 GLU A CA 1
ATOM 5257 C C . GLU A 1 650 ? -20.386 1.754 2.058 1.00 69.75 650 GLU A C 1
ATOM 5259 O O . GLU A 1 650 ? -19.921 0.690 2.465 1.00 69.75 650 GLU A O 1
ATOM 5264 N N . LEU A 1 651 ? -21.635 2.144 2.313 1.00 72.62 651 LEU A N 1
ATOM 5265 C CA . LEU A 1 651 ? -22.621 1.259 2.927 1.00 72.62 651 LEU A CA 1
ATOM 5266 C C . LEU A 1 651 ? -22.939 0.130 1.939 1.00 72.62 651 LEU A C 1
ATOM 5268 O O . LEU A 1 651 ? -23.337 0.403 0.805 1.00 72.62 651 LEU A O 1
ATOM 5272 N N . VAL A 1 652 ? -22.747 -1.121 2.355 1.00 58.66 652 VAL A N 1
ATOM 5273 C CA . VAL A 1 652 ? -22.953 -2.293 1.489 1.00 58.66 652 VAL A CA 1
ATOM 5274 C C . VAL A 1 652 ? -24.374 -2.813 1.623 1.00 58.66 652 VAL A C 1
ATOM 5276 O O . VAL A 1 652 ? -25.063 -2.981 0.618 1.00 58.66 652 VAL A O 1
ATOM 5279 N N . SER A 1 653 ? -24.817 -3.025 2.857 1.00 55.50 653 SER A N 1
ATOM 5280 C CA . SER A 1 653 ? -26.127 -3.589 3.166 1.00 55.50 653 SER A CA 1
ATOM 5281 C C . SER A 1 653 ? -26.407 -3.475 4.664 1.00 55.50 653 SER A C 1
ATOM 5283 O O . SER A 1 653 ? -25.486 -3.463 5.484 1.00 55.50 653 SER A O 1
ATOM 5285 N N . GLU A 1 654 ? -27.689 -3.362 4.994 1.00 52.34 654 GLU A N 1
ATOM 5286 C CA . GLU A 1 654 ? -28.215 -3.479 6.353 1.00 52.34 654 GLU A CA 1
ATOM 5287 C C . GLU A 1 654 ? -28.436 -4.970 6.654 1.00 52.34 654 GLU A C 1
ATOM 5289 O O . GLU A 1 654 ? -28.846 -5.701 5.748 1.00 52.34 654 GLU A O 1
ATOM 5294 N N . PRO A 1 655 ? -28.178 -5.450 7.878 1.00 44.38 655 PRO A N 1
ATOM 5295 C CA . PRO A 1 655 ? -28.710 -6.737 8.307 1.00 44.38 655 PRO A CA 1
ATOM 5296 C C . PRO A 1 655 ? -30.250 -6.711 8.262 1.00 44.38 655 PRO A C 1
ATOM 5298 O O . PRO A 1 655 ? -30.851 -5.839 8.891 1.00 44.38 655 PRO A O 1
ATOM 5301 N N . GLY A 1 656 ? -30.874 -7.643 7.523 1.00 49.25 656 GLY A N 1
ATOM 5302 C CA . GLY A 1 656 ? -32.323 -7.904 7.584 1.00 49.25 656 GLY A CA 1
ATOM 5303 C C . GLY A 1 656 ? -33.147 -7.681 6.303 1.00 49.25 656 GLY A C 1
ATOM 5304 O O . GLY A 1 656 ? -34.087 -6.890 6.317 1.00 49.25 656 GLY A O 1
ATOM 5305 N N . ASP A 1 657 ? -32.843 -8.399 5.215 1.00 47.50 657 ASP A N 1
ATOM 5306 C CA . ASP A 1 657 ? -33.759 -8.533 4.062 1.00 47.50 657 ASP A CA 1
ATOM 5307 C C . ASP A 1 657 ? -34.914 -9.518 4.377 1.00 47.50 657 ASP A C 1
ATOM 5309 O O . ASP A 1 657 ? -34.818 -10.256 5.356 1.00 47.50 657 ASP A O 1
ATOM 5313 N N . ALA A 1 658 ? -35.976 -9.503 3.554 1.00 44.72 658 ALA A N 1
ATOM 5314 C CA . ALA A 1 658 ? -37.346 -10.070 3.681 1.00 44.72 658 ALA A CA 1
ATOM 5315 C C . ALA A 1 658 ? -37.674 -11.204 4.694 1.00 44.72 658 ALA A C 1
ATOM 5317 O O . ALA A 1 658 ? -38.807 -11.268 5.170 1.00 44.72 658 ALA A O 1
ATOM 5318 N N . ASP A 1 659 ? -36.734 -12.073 5.059 1.00 42.25 659 ASP A N 1
ATOM 5319 C CA . ASP A 1 659 ? -36.900 -13.092 6.105 1.00 42.25 659 ASP A CA 1
ATOM 5320 C C . ASP A 1 659 ? -36.896 -12.488 7.535 1.00 42.25 659 ASP A C 1
ATOM 5322 O O . ASP A 1 659 ? -37.467 -13.066 8.464 1.00 42.25 659 ASP A O 1
ATOM 5326 N N . TYR A 1 660 ? -36.352 -11.273 7.698 1.00 46.25 660 TYR A N 1
ATOM 5327 C CA . TYR A 1 660 ? -36.270 -10.502 8.952 1.00 46.25 660 TYR A CA 1
ATOM 5328 C C . TYR A 1 660 ? -37.626 -9.979 9.468 1.00 46.25 660 TYR A C 1
ATOM 5330 O O . TYR A 1 660 ? -37.808 -9.769 10.668 1.00 46.25 660 TYR A O 1
ATOM 5338 N N . ASP A 1 661 ? -38.619 -9.817 8.587 1.00 43.12 661 ASP A N 1
ATOM 5339 C CA . ASP A 1 661 ? -39.967 -9.369 8.966 1.00 43.12 661 ASP A CA 1
ATOM 5340 C C . ASP A 1 661 ? -40.779 -10.443 9.706 1.00 43.12 661 ASP A C 1
ATOM 5342 O O . ASP A 1 661 ? -41.755 -10.121 10.384 1.00 43.12 661 ASP A O 1
ATOM 5346 N N . SER A 1 662 ? -40.346 -11.707 9.647 1.00 39.75 662 SER A N 1
ATOM 5347 C CA . SER A 1 662 ? -40.980 -12.813 10.374 1.00 39.75 662 SER A CA 1
ATOM 5348 C C . SER A 1 662 ? -40.532 -12.913 11.840 1.00 39.75 662 SER A C 1
ATOM 5350 O O . SER A 1 662 ? -41.313 -13.343 12.689 1.00 39.75 662 SER A O 1
ATOM 5352 N N . GLU A 1 663 ? -39.332 -12.415 12.164 1.00 39.00 663 GLU A N 1
ATOM 5353 C CA . GLU A 1 663 ? -38.849 -12.232 13.543 1.00 39.00 663 GLU A CA 1
ATOM 5354 C C . GLU A 1 663 ? -39.298 -10.893 14.160 1.00 39.00 663 GLU A C 1
ATOM 5356 O O . GLU A 1 663 ? -39.283 -10.729 15.380 1.00 39.00 663 GLU A O 1
ATOM 5361 N N . ASN A 1 664 ? -39.787 -9.941 13.352 1.00 44.03 664 ASN A N 1
ATOM 5362 C CA . ASN A 1 664 ? -40.300 -8.630 13.786 1.00 44.03 664 ASN A CA 1
ATOM 5363 C C . ASN A 1 664 ? -41.623 -8.686 14.595 1.00 44.03 664 ASN A C 1
ATOM 5365 O O . ASN A 1 664 ? -42.279 -7.663 14.780 1.00 44.03 664 ASN A O 1
ATOM 5369 N N . MET A 1 665 ? -42.014 -9.844 15.131 1.00 39.69 665 MET A N 1
ATOM 5370 C CA . MET A 1 665 ? -43.137 -9.978 16.071 1.00 39.69 665 MET A CA 1
ATOM 5371 C C . MET A 1 665 ? -42.724 -9.904 17.554 1.00 39.69 665 MET A C 1
ATOM 5373 O O . MET A 1 665 ? -43.602 -9.902 18.411 1.00 39.69 665 MET A O 1
ATOM 5377 N N . SER A 1 666 ? -41.432 -9.761 17.879 1.00 39.31 666 SER A N 1
ATOM 5378 C CA . SER A 1 666 ? -40.948 -9.527 19.255 1.00 39.31 666 SER A CA 1
ATOM 5379 C C . SER A 1 666 ? -40.419 -8.094 19.442 1.00 39.31 666 SER A C 1
ATOM 5381 O O . SER A 1 666 ? -39.245 -7.869 19.742 1.00 39.31 666 SER A O 1
ATOM 5383 N N . PHE A 1 667 ? -41.274 -7.102 19.175 1.00 50.59 667 PHE A N 1
ATOM 5384 C CA . PHE A 1 667 ? -40.914 -5.675 19.155 1.00 50.59 667 PHE A CA 1
ATOM 5385 C C . PHE A 1 667 ? -41.188 -4.905 20.455 1.00 50.59 667 PHE A C 1
ATOM 5387 O O . PHE A 1 667 ? -41.064 -3.679 20.457 1.00 50.59 667 PHE A O 1
ATOM 5394 N N . SER A 1 668 ? -41.594 -5.544 21.547 1.00 50.78 668 SER A N 1
ATOM 5395 C CA . SER A 1 668 ? -42.072 -4.791 22.706 1.00 50.78 668 SER A CA 1
ATOM 5396 C C . SER A 1 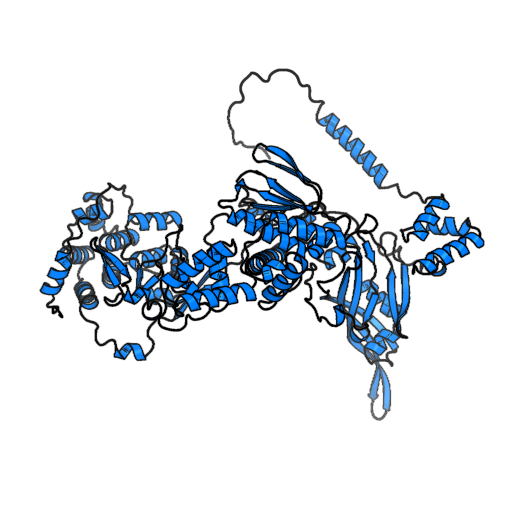668 ? -40.968 -4.578 23.733 1.00 50.78 668 SER A C 1
ATOM 5398 O O . SER A 1 668 ? -40.179 -5.474 24.016 1.00 50.78 668 SER A O 1
ATOM 5400 N N . ASP A 1 669 ? -40.873 -3.326 24.187 1.00 43.91 669 ASP A N 1
ATOM 5401 C CA . ASP A 1 669 ? -40.622 -2.894 25.571 1.00 43.91 669 ASP A CA 1
ATOM 5402 C C . ASP A 1 669 ? -39.825 -1.579 25.553 1.00 43.91 669 ASP A C 1
ATOM 5404 O O . ASP A 1 669 ? -40.378 -0.519 25.834 1.00 43.91 669 ASP A O 1
ATOM 5408 N N . ASN A 1 670 ? -38.568 -1.576 25.090 1.00 47.25 670 ASN A N 1
ATOM 5409 C CA . ASN A 1 670 ? -37.759 -0.341 25.016 1.00 47.25 670 ASN A CA 1
ATOM 5410 C C . ASN A 1 670 ? -38.110 0.567 23.819 1.00 47.25 670 ASN A C 1
ATOM 5412 O O . ASN A 1 670 ? -38.125 1.791 23.957 1.00 47.25 670 ASN A O 1
ATOM 5416 N N . ALA A 1 671 ? -38.403 -0.008 22.646 1.00 51.59 671 ALA A N 1
ATOM 5417 C CA . ALA A 1 671 ? -38.849 0.759 21.476 1.00 51.59 671 ALA A CA 1
ATOM 5418 C C . ALA A 1 671 ? -40.263 1.329 21.681 1.00 51.59 671 ALA A C 1
ATOM 5420 O O . ALA A 1 671 ? -40.569 2.420 21.203 1.00 51.59 671 ALA A O 1
ATOM 5421 N N . GLN A 1 672 ? -41.093 0.610 22.443 1.00 55.28 672 GLN A N 1
ATOM 5422 C CA . GLN A 1 672 ? -42.417 1.056 22.852 1.00 55.28 672 GLN A CA 1
ATOM 5423 C C . GLN A 1 672 ? -42.324 2.193 23.873 1.00 55.28 672 GLN A C 1
ATOM 5425 O O . GLN A 1 672 ? -42.944 3.219 23.650 1.00 55.28 672 GLN A O 1
ATOM 5430 N N . LEU A 1 673 ? -41.473 2.092 24.901 1.00 61.94 673 LEU A N 1
ATOM 5431 C CA . LEU A 1 673 ? -41.288 3.154 25.897 1.00 61.94 673 LEU A CA 1
ATOM 5432 C C . LEU A 1 673 ? -40.883 4.500 25.267 1.00 61.94 673 LEU A C 1
ATOM 5434 O O . LEU A 1 673 ? -41.523 5.530 25.481 1.00 61.94 673 LEU A O 1
ATOM 5438 N N . TRP A 1 674 ? -39.822 4.502 24.455 1.00 67.19 674 TRP A N 1
ATOM 5439 C CA . TRP A 1 674 ? -39.351 5.724 23.797 1.00 67.19 674 TRP A CA 1
ATOM 5440 C C . TRP A 1 674 ? -40.270 6.158 22.647 1.00 67.19 674 TRP A C 1
ATOM 5442 O O . TRP A 1 674 ? -40.377 7.355 22.384 1.00 67.19 674 TRP A O 1
ATOM 5452 N N . GLY A 1 675 ? -40.956 5.217 21.990 1.00 66.25 675 GLY A N 1
ATOM 5453 C CA . GLY A 1 675 ? -41.957 5.492 20.958 1.00 66.25 675 GLY A CA 1
ATOM 5454 C C . GLY A 1 675 ? -43.236 6.125 21.513 1.00 66.25 675 GLY A C 1
ATOM 5455 O O . GLY A 1 675 ? -43.735 7.093 20.941 1.00 66.25 675 GLY A O 1
ATOM 5456 N N . GLU A 1 676 ? -43.732 5.642 22.651 1.00 69.88 676 GLU A N 1
ATOM 5457 C CA . GLU A 1 676 ? -44.854 6.216 23.400 1.00 69.88 676 GLU A CA 1
ATOM 5458 C C . GLU A 1 676 ? -44.478 7.582 23.968 1.00 69.88 676 GLU A C 1
ATOM 5460 O O . GLU A 1 676 ? -45.234 8.542 23.799 1.00 69.88 676 GLU A O 1
ATOM 5465 N N . LEU A 1 677 ? -43.273 7.724 24.539 1.00 77.44 677 LEU A N 1
ATOM 5466 C CA . LEU A 1 677 ? -42.767 9.028 24.959 1.00 77.44 677 LEU A CA 1
ATOM 5467 C C . LEU A 1 677 ? -42.708 9.992 23.769 1.00 77.44 677 LEU A C 1
ATOM 5469 O O . LEU A 1 677 ? -43.289 11.067 23.849 1.00 77.44 677 LEU A O 1
ATOM 5473 N N . ALA A 1 678 ? -42.109 9.604 22.637 1.00 76.88 678 ALA A N 1
ATOM 5474 C CA . ALA A 1 678 ? -42.066 10.433 21.429 1.00 76.88 678 ALA A CA 1
ATOM 5475 C C . ALA A 1 678 ? -43.469 10.803 20.910 1.00 76.88 678 ALA A C 1
ATOM 5477 O O . ALA A 1 678 ? -43.690 11.945 20.505 1.00 76.88 678 ALA A O 1
ATOM 5478 N N . GLY A 1 679 ? -44.415 9.860 20.930 1.00 77.44 679 GLY A N 1
ATOM 5479 C CA . GLY A 1 679 ? -45.801 10.067 20.504 1.00 77.44 679 GLY A CA 1
ATOM 5480 C C . GLY A 1 679 ? -46.611 10.953 21.453 1.00 77.44 679 GLY A C 1
ATOM 5481 O O . GLY A 1 679 ? -47.506 11.671 21.007 1.00 77.44 679 GLY A O 1
ATOM 5482 N N . SER A 1 680 ? -46.277 10.942 22.745 1.00 81.38 680 SER A N 1
ATOM 5483 C CA . SER A 1 680 ? -46.915 11.773 23.768 1.00 81.38 680 SER A CA 1
ATOM 5484 C C . SER A 1 680 ? -46.375 13.202 23.822 1.00 81.38 680 SER A C 1
ATOM 5486 O O . SER A 1 680 ? -47.045 14.056 24.397 1.00 81.38 680 SER A O 1
ATOM 5488 N N . LEU A 1 681 ? -45.226 13.513 23.205 1.00 84.44 681 LEU A N 1
ATOM 5489 C CA . LEU A 1 681 ? -44.709 14.886 23.175 1.00 84.44 681 LEU A CA 1
ATOM 5490 C C . LEU A 1 681 ? -45.621 15.797 22.343 1.00 84.44 681 LEU A C 1
ATOM 5492 O O . LEU A 1 681 ? -45.746 15.653 21.123 1.00 84.44 681 LEU A O 1
ATOM 5496 N N . HIS A 1 682 ? -46.211 16.790 23.000 1.00 78.75 682 HIS A N 1
ATOM 5497 C CA . HIS A 1 682 ? -47.098 17.781 22.393 1.00 78.75 682 HIS A CA 1
ATOM 5498 C C . HIS A 1 682 ? -46.823 19.187 22.947 1.00 78.75 682 HIS A C 1
ATOM 5500 O O . HIS A 1 682 ? -46.037 19.366 23.875 1.00 78.75 682 HIS A O 1
ATOM 5506 N N . GLY A 1 683 ? -47.471 20.201 22.372 1.00 82.50 683 GLY A N 1
ATOM 5507 C CA . GLY A 1 683 ? -47.323 21.590 22.813 1.00 82.50 683 GLY A CA 1
ATOM 5508 C C . GLY A 1 683 ? -46.063 22.267 22.273 1.00 82.50 683 GLY A C 1
ATOM 5509 O O . GLY A 1 683 ? -45.624 21.992 21.156 1.00 82.50 683 GLY A O 1
ATOM 5510 N N . THR A 1 684 ? -45.514 23.210 23.039 1.00 82.94 684 THR A N 1
ATOM 5511 C CA . THR A 1 684 ? -44.276 23.909 22.671 1.00 82.94 684 THR A CA 1
ATOM 5512 C C . THR A 1 684 ? -43.048 23.057 22.996 1.00 82.94 684 THR A C 1
ATOM 5514 O O . THR A 1 684 ? -43.116 22.125 23.797 1.00 82.94 684 THR A O 1
ATOM 5517 N N . PHE A 1 685 ? -41.884 23.402 22.432 1.00 83.94 685 PHE A N 1
ATOM 5518 C CA . PHE A 1 685 ? -40.616 22.758 22.797 1.00 83.94 685 PHE A CA 1
ATOM 5519 C C . PHE A 1 685 ? -40.389 22.719 24.320 1.00 83.94 685 PHE A C 1
ATOM 5521 O O . PHE A 1 685 ? -39.876 21.733 24.844 1.00 83.94 685 PHE A O 1
ATOM 5528 N N . HIS A 1 686 ? -40.762 23.787 25.034 1.00 83.31 686 HIS A N 1
ATOM 5529 C CA . HIS A 1 686 ? -40.591 23.848 26.483 1.00 83.31 686 HIS A CA 1
ATOM 5530 C C . HIS A 1 686 ? -41.466 22.820 27.206 1.00 83.31 686 HIS A C 1
ATOM 5532 O O . HIS A 1 686 ? -40.969 22.146 28.107 1.00 83.31 686 HIS A O 1
ATOM 5538 N N . ASP A 1 687 ? -42.720 22.677 26.774 1.00 83.06 687 ASP A N 1
ATOM 5539 C CA . ASP A 1 687 ? -43.672 21.724 27.348 1.00 83.06 687 ASP A CA 1
ATOM 5540 C C . ASP A 1 687 ? -43.191 20.288 27.113 1.00 83.06 687 ASP A C 1
ATOM 5542 O O . ASP A 1 687 ? -43.100 19.500 28.051 1.00 83.06 687 ASP A O 1
ATOM 5546 N N . ALA A 1 688 ? -42.777 19.971 25.882 1.00 86.31 688 ALA A N 1
ATOM 5547 C CA . ALA A 1 688 ? -42.243 18.657 25.536 1.00 86.31 688 ALA A CA 1
ATOM 5548 C C . ALA A 1 688 ? -40.933 18.334 26.269 1.00 86.31 688 ALA A C 1
ATOM 5550 O O . ALA A 1 688 ? -40.744 17.208 26.722 1.00 86.31 688 ALA A O 1
ATOM 5551 N N . LEU A 1 689 ? -40.034 19.309 26.442 1.00 86.38 689 LEU A N 1
ATOM 5552 C CA . LEU A 1 689 ? -38.822 19.106 27.235 1.00 86.38 689 LEU A CA 1
ATOM 5553 C C . LEU A 1 689 ? -39.147 18.847 28.710 1.00 86.38 689 LEU A C 1
ATOM 5555 O O . LEU A 1 689 ? -38.478 18.029 29.333 1.00 86.38 689 LEU A O 1
ATOM 5559 N N . GLN A 1 690 ? -40.156 19.519 29.271 1.00 84.62 690 GLN A N 1
ATOM 5560 C CA . GLN A 1 690 ? -40.575 19.269 30.648 1.00 84.62 690 GLN A CA 1
ATOM 5561 C C . GLN A 1 690 ? -41.164 17.861 30.801 1.00 84.62 690 GLN A C 1
ATOM 5563 O O . GLN A 1 690 ? -40.768 17.166 31.728 1.00 84.62 690 GLN A O 1
ATOM 5568 N N . MET A 1 691 ? -41.985 17.401 29.847 1.00 84.06 691 MET A N 1
ATOM 5569 C CA . MET A 1 691 ? -42.477 16.015 29.821 1.00 84.06 691 MET A CA 1
ATOM 5570 C C . MET A 1 691 ? -41.324 15.004 29.816 1.00 84.06 691 MET A C 1
ATOM 5572 O O . MET A 1 691 ? -41.327 14.066 30.602 1.00 84.06 691 MET A O 1
ATOM 5576 N N . VAL A 1 692 ? -40.302 15.219 28.980 1.00 84.12 692 VAL A N 1
ATOM 5577 C CA . VAL A 1 692 ? -39.120 14.341 28.925 1.00 84.12 692 VAL A CA 1
ATOM 5578 C C . VAL A 1 692 ? -38.335 14.355 30.242 1.00 84.12 692 VAL A C 1
ATOM 5580 O O . VAL A 1 692 ? -37.863 13.313 30.685 1.00 84.12 692 VAL A O 1
ATOM 5583 N N . LEU A 1 693 ? -38.180 15.517 30.880 1.00 83.88 693 LEU A N 1
ATOM 5584 C CA . LEU A 1 693 ? -37.481 15.635 32.164 1.00 83.88 693 LEU A CA 1
ATOM 5585 C C . LEU A 1 693 ? -38.226 14.934 33.301 1.00 83.88 693 LEU A C 1
ATOM 5587 O O . LEU A 1 693 ? -37.584 14.269 34.114 1.00 83.88 693 LEU A O 1
ATOM 5591 N N . ASP A 1 694 ? -39.550 15.070 33.333 1.00 82.31 694 ASP A N 1
ATOM 5592 C CA . ASP A 1 694 ? -40.410 14.411 34.315 1.00 82.31 694 ASP A CA 1
ATOM 5593 C C . ASP A 1 694 ? -40.373 12.887 34.126 1.00 82.31 694 ASP A C 1
ATOM 5595 O O . ASP A 1 694 ? -40.310 12.149 35.106 1.00 82.31 694 ASP A O 1
ATOM 5599 N N . GLU A 1 695 ? -40.323 12.420 32.875 1.00 76.62 695 GLU A N 1
ATOM 5600 C CA . GLU A 1 695 ? -40.265 10.994 32.549 1.00 76.62 695 GLU A CA 1
ATOM 5601 C C . GLU A 1 695 ? -38.908 10.358 32.878 1.00 76.62 695 GLU A C 1
ATOM 5603 O O . GLU A 1 695 ? -38.849 9.245 33.386 1.00 76.62 695 GLU A O 1
ATOM 5608 N N . ILE A 1 696 ? -37.804 11.068 32.629 1.00 71.56 696 ILE A N 1
ATOM 5609 C CA . ILE A 1 696 ? -36.442 10.584 32.921 1.00 71.56 696 ILE A CA 1
ATOM 5610 C C . ILE A 1 696 ? -36.068 10.825 34.400 1.00 71.56 696 ILE A C 1
ATOM 5612 O O . ILE A 1 696 ? -35.042 10.340 34.871 1.00 71.56 696 ILE A O 1
ATOM 5616 N N . GLY A 1 697 ? -36.874 11.581 35.154 1.00 76.00 697 GLY A N 1
ATOM 5617 C CA . GLY A 1 697 ? -36.604 11.918 36.556 1.00 76.00 697 GLY A CA 1
ATOM 5618 C C . GLY A 1 697 ? -35.445 12.907 36.745 1.00 76.00 697 GLY A C 1
ATOM 5619 O O . GLY A 1 697 ? -34.805 12.937 37.795 1.00 76.00 697 GLY A O 1
ATOM 5620 N N . VAL A 1 698 ? -35.136 13.727 35.734 1.00 79.06 698 VAL A N 1
ATOM 5621 C CA . VAL A 1 698 ? -33.990 14.652 35.751 1.00 79.06 698 VAL A CA 1
ATOM 5622 C C . VAL A 1 698 ? -34.466 16.085 35.955 1.00 79.06 698 VAL A C 1
ATOM 5624 O O . VAL A 1 698 ? -35.275 16.616 35.203 1.00 79.06 698 VAL A O 1
ATOM 5627 N N . SER A 1 699 ? -33.906 16.780 36.946 1.00 81.94 699 SER A N 1
ATOM 5628 C CA . SER A 1 699 ? -34.231 18.192 37.171 1.00 81.94 699 SER A CA 1
ATOM 5629 C C . SER A 1 699 ? -33.606 19.112 36.106 1.00 81.94 699 SER A C 1
ATOM 5631 O O . SER A 1 699 ? -32.502 18.864 35.615 1.00 81.94 699 SER A O 1
ATOM 5633 N N . GLN A 1 700 ? -34.235 20.260 35.816 1.00 81.00 700 GLN A N 1
ATOM 5634 C CA . GLN A 1 700 ? -33.635 21.291 34.943 1.00 81.00 700 GLN A CA 1
ATOM 5635 C C . GLN A 1 700 ? -32.268 21.786 35.455 1.00 81.00 700 GLN A C 1
ATOM 5637 O O . GLN A 1 700 ? -31.427 22.223 34.671 1.00 81.00 700 GLN A O 1
ATOM 5642 N N . THR A 1 701 ? -32.044 21.746 36.772 1.00 78.50 701 THR A N 1
ATOM 5643 C CA . THR A 1 701 ? -30.747 22.051 37.393 1.00 78.50 701 THR A CA 1
ATOM 5644 C C . THR A 1 701 ? -29.690 21.026 37.012 1.00 78.50 701 THR A C 1
ATOM 5646 O O . THR A 1 701 ? -28.615 21.417 36.567 1.00 78.50 701 THR A O 1
ATOM 5649 N N . THR A 1 702 ? -30.016 19.738 37.109 1.00 77.25 702 THR A N 1
ATOM 5650 C CA . THR A 1 702 ? -29.128 18.639 36.716 1.00 77.25 702 THR A CA 1
ATOM 5651 C C . THR A 1 702 ? -28.841 18.680 35.216 1.00 77.25 702 THR A C 1
ATOM 5653 O O . THR A 1 702 ? -27.687 18.558 34.818 1.00 77.25 702 THR A O 1
ATOM 5656 N N . LEU A 1 703 ? -29.848 18.946 34.376 1.00 82.94 703 LEU A N 1
ATOM 5657 C CA . LEU A 1 703 ? -29.658 19.115 32.932 1.00 82.94 703 LEU A CA 1
ATOM 5658 C C . LEU A 1 703 ? -28.705 20.277 32.607 1.00 82.94 703 LEU A C 1
ATOM 5660 O O . LEU A 1 703 ? -27.772 20.105 31.824 1.00 82.94 703 LEU A O 1
ATOM 5664 N N . ALA A 1 704 ? -28.905 21.449 33.217 1.00 80.75 704 ALA A N 1
ATOM 5665 C CA . ALA A 1 704 ? -28.025 22.599 33.007 1.00 80.75 704 ALA A CA 1
ATOM 5666 C C . ALA A 1 704 ? -26.573 22.275 33.404 1.00 80.75 704 ALA A C 1
ATOM 5668 O O . ALA A 1 704 ? -25.649 22.597 32.654 1.00 80.75 704 ALA A O 1
ATOM 5669 N N . SER A 1 705 ? -26.386 21.558 34.519 1.00 75.94 705 SER A N 1
ATOM 5670 C CA . SER A 1 705 ? -25.078 21.058 34.951 1.00 75.94 705 SER A CA 1
ATOM 5671 C C . SER A 1 705 ? -24.466 20.071 33.950 1.00 75.94 705 SER A C 1
ATOM 5673 O O . SER A 1 705 ? -23.314 20.255 33.567 1.00 75.94 705 SER A O 1
ATOM 5675 N N . ARG A 1 706 ? -25.228 19.084 33.448 1.00 75.50 706 ARG A N 1
ATOM 5676 C CA . ARG A 1 706 ? -24.770 18.122 32.417 1.00 75.50 706 ARG A CA 1
ATOM 5677 C C . ARG A 1 706 ? -24.389 18.805 31.101 1.00 75.50 706 ARG A C 1
ATOM 5679 O O . ARG A 1 706 ? -23.500 18.349 30.389 1.00 75.50 706 ARG A O 1
ATOM 5686 N N . MET A 1 707 ? -25.036 19.923 30.785 1.00 77.38 707 MET A N 1
ATOM 5687 C CA . MET A 1 707 ? -24.684 20.776 29.653 1.00 77.38 707 MET A CA 1
ATOM 5688 C C . MET A 1 707 ? -23.524 21.741 29.951 1.00 77.38 707 MET A C 1
ATOM 5690 O O . MET A 1 707 ? -23.118 22.470 29.055 1.00 77.38 707 MET A O 1
ATOM 5694 N N . GLY A 1 708 ? -22.995 21.809 31.174 1.00 72.75 708 GLY A N 1
ATOM 5695 C CA . GLY A 1 708 ? -21.918 22.738 31.531 1.00 72.75 708 GLY A CA 1
ATOM 5696 C C . GLY A 1 708 ? -22.326 24.219 31.507 1.00 72.75 708 GLY A C 1
ATOM 5697 O O . GLY A 1 708 ? -21.475 25.088 31.323 1.00 72.75 708 GLY A O 1
ATOM 5698 N N . ILE A 1 709 ? -23.616 24.536 31.667 1.00 77.56 709 ILE A N 1
ATOM 5699 C CA . ILE A 1 709 ? -24.149 25.910 31.643 1.00 77.56 709 ILE A CA 1
ATOM 5700 C C . ILE A 1 709 ? -24.870 26.260 32.948 1.00 77.56 709 ILE A C 1
ATOM 5702 O O . ILE A 1 709 ? -25.375 25.402 33.665 1.00 77.56 709 ILE A O 1
ATOM 5706 N N . SER A 1 710 ? -24.979 27.554 33.261 1.00 76.56 710 SER A N 1
ATOM 5707 C CA . SER A 1 710 ? -25.743 27.981 34.436 1.00 76.56 710 SER A CA 1
ATOM 5708 C C . SER A 1 710 ? -27.252 27.820 34.216 1.00 76.56 710 SER A C 1
ATOM 5710 O O . SER A 1 710 ? -27.771 28.079 33.126 1.00 76.56 710 SER A O 1
ATOM 5712 N N . ARG A 1 711 ? -27.997 27.497 35.284 1.00 77.19 711 ARG A N 1
ATOM 5713 C CA . ARG A 1 711 ? -29.474 27.426 35.259 1.00 77.19 711 ARG A CA 1
ATOM 5714 C C . ARG A 1 711 ? -30.111 28.703 34.693 1.00 77.19 711 ARG A C 1
ATOM 5716 O O . ARG A 1 711 ? -31.099 28.641 33.967 1.00 77.19 711 ARG A O 1
ATOM 5723 N N . GLN A 1 712 ? -29.535 29.869 34.995 1.00 74.38 712 GLN A N 1
ATOM 5724 C CA . GLN A 1 712 ? -30.013 31.154 34.477 1.00 74.38 712 GLN A CA 1
ATOM 5725 C C . GLN A 1 712 ? -29.793 31.299 32.965 1.00 74.38 712 GLN A C 1
ATOM 5727 O O . GLN A 1 712 ? -30.639 31.877 32.283 1.00 74.38 712 GLN A O 1
ATOM 5732 N N . ALA A 1 713 ? -28.679 30.789 32.429 1.00 73.38 713 ALA A N 1
ATOM 5733 C CA . ALA A 1 713 ? -28.429 30.771 30.990 1.00 73.38 713 ALA A CA 1
ATOM 5734 C C . ALA A 1 713 ? -29.412 29.834 30.274 1.00 73.38 713 ALA A C 1
ATOM 5736 O O . ALA A 1 713 ? -30.026 30.236 29.288 1.00 73.38 713 ALA A O 1
ATOM 5737 N N . PHE A 1 714 ? -29.647 28.647 30.837 1.00 78.81 714 PHE A N 1
ATOM 5738 C CA . PHE A 1 714 ? -30.621 27.687 30.319 1.00 78.81 714 PHE A CA 1
ATOM 5739 C C . PHE A 1 714 ? -32.055 28.253 30.299 1.00 78.81 714 PHE A C 1
ATOM 5741 O O . PHE A 1 714 ? -32.725 28.227 29.268 1.00 78.81 714 PHE A O 1
ATOM 5748 N N . GLN A 1 715 ? -32.509 28.889 31.386 1.00 76.06 715 GLN A N 1
ATOM 5749 C CA . GLN A 1 715 ? -33.826 29.544 31.418 1.00 76.06 715 GLN A CA 1
ATOM 5750 C C . GLN A 1 715 ? -33.944 30.725 30.444 1.00 76.06 715 GLN A C 1
ATOM 5752 O O . GLN A 1 715 ? -35.032 31.006 29.941 1.00 76.06 715 GLN A O 1
ATOM 5757 N N . LYS A 1 716 ? -32.841 31.430 30.154 1.00 74.12 716 LYS A N 1
ATOM 5758 C CA . LYS A 1 716 ? -32.826 32.477 29.121 1.00 74.12 716 LYS A CA 1
ATOM 5759 C C . LYS A 1 716 ? -33.008 31.900 27.718 1.00 74.12 716 LYS A C 1
ATOM 5761 O O . LYS A 1 716 ? -33.657 32.555 26.907 1.00 74.12 716 LYS A O 1
ATOM 5766 N N . TRP A 1 717 ? -32.459 30.716 27.436 1.00 74.38 717 TRP A N 1
ATOM 5767 C CA . TRP A 1 717 ? -32.653 30.032 26.153 1.00 74.38 717 TRP A CA 1
ATOM 5768 C C . TRP A 1 717 ? -34.115 29.644 25.945 1.00 74.38 717 TRP A C 1
ATOM 5770 O O . TRP A 1 717 ? -34.674 29.972 24.902 1.00 74.38 717 TRP A O 1
ATOM 5780 N N . LEU A 1 718 ? -34.745 29.060 26.969 1.00 72.00 718 LEU A N 1
ATOM 5781 C CA . LEU A 1 718 ? -36.153 28.649 26.937 1.00 72.00 718 LEU A CA 1
ATOM 5782 C C . LEU A 1 718 ? -37.130 29.825 26.765 1.00 72.00 718 LEU A C 1
ATOM 5784 O O . LEU A 1 718 ? -38.142 29.686 26.092 1.00 72.00 718 LEU A O 1
ATOM 5788 N N . LYS A 1 719 ? -36.836 30.998 27.343 1.00 67.25 719 LYS A N 1
ATOM 5789 C CA . LYS A 1 719 ? -37.752 32.158 27.328 1.00 67.25 719 LYS A CA 1
ATOM 5790 C C . LYS A 1 719 ? -37.696 33.031 26.073 1.00 67.25 719 LYS A C 1
ATOM 5792 O O . LYS A 1 719 ? -38.604 33.829 25.869 1.00 67.25 719 LYS A O 1
ATOM 5797 N N . ARG A 1 720 ? -36.607 32.988 25.300 1.00 56.56 720 ARG A N 1
ATOM 5798 C CA . ARG A 1 720 ? -36.366 33.935 24.189 1.00 56.56 720 ARG A CA 1
ATOM 5799 C C . ARG A 1 720 ? -36.427 33.306 22.799 1.00 56.56 720 ARG A C 1
ATOM 5801 O O . ARG A 1 720 ? -36.114 34.001 21.841 1.00 56.56 720 ARG A O 1
ATOM 5808 N N . ASP A 1 721 ? -36.746 32.018 22.704 1.00 59.75 721 ASP A N 1
ATOM 5809 C CA . ASP A 1 721 ? -36.705 31.255 21.448 1.00 59.75 721 ASP A CA 1
ATOM 5810 C C . ASP A 1 721 ? -35.351 31.385 20.704 1.00 59.75 721 ASP A C 1
ATOM 5812 O O . ASP A 1 721 ? -35.248 31.394 19.483 1.00 59.75 721 ASP A O 1
ATOM 5816 N N . LEU A 1 722 ? -34.255 31.530 21.467 1.00 64.81 722 LEU A N 1
ATOM 5817 C CA . LEU A 1 722 ? -32.880 31.691 20.954 1.00 64.81 722 LEU A CA 1
ATOM 5818 C C . LEU A 1 722 ? -32.182 30.342 20.708 1.00 64.81 722 LEU A C 1
ATOM 5820 O O . LEU A 1 722 ? -30.953 30.261 20.587 1.00 64.81 722 LEU A O 1
ATOM 5824 N N . MET A 1 723 ? -32.949 29.259 20.723 1.00 72.94 723 MET A N 1
ATOM 5825 C CA . MET A 1 723 ? -32.443 27.900 20.661 1.00 72.94 723 MET A CA 1
ATOM 5826 C C . MET A 1 723 ? -32.041 27.545 19.233 1.00 72.94 723 MET A C 1
ATOM 5828 O O . MET A 1 723 ? -32.861 27.321 18.354 1.00 72.94 723 MET A O 1
ATOM 5832 N N . MET A 1 724 ? -30.732 27.491 19.000 1.00 82.06 724 MET A N 1
ATOM 5833 C CA . MET A 1 724 ? -30.168 26.983 17.753 1.00 82.06 724 MET A CA 1
ATOM 5834 C C . MET A 1 724 ? -30.121 25.453 17.781 1.00 82.06 724 MET A C 1
ATOM 5836 O O . MET A 1 724 ? -30.042 24.860 18.857 1.00 82.06 724 MET A O 1
ATOM 5840 N N . LYS A 1 725 ? -30.039 24.817 16.600 1.00 86.75 725 LYS A N 1
ATOM 5841 C CA . LYS A 1 725 ? -29.895 23.351 16.453 1.00 86.75 725 LYS A CA 1
ATOM 5842 C C . LYS A 1 725 ? -28.890 22.743 17.430 1.00 86.75 725 LYS A C 1
ATOM 5844 O O . LYS A 1 725 ? -29.205 21.779 18.113 1.00 86.75 725 LYS A O 1
ATOM 5849 N N . ARG A 1 726 ? -27.715 23.364 17.567 1.00 85.19 726 ARG A N 1
ATOM 5850 C CA . ARG A 1 726 ? -26.644 22.903 18.463 1.00 85.19 726 ARG A CA 1
ATOM 5851 C C . ARG A 1 726 ? -27.048 22.834 19.943 1.00 85.19 726 ARG A C 1
ATOM 5853 O O . ARG A 1 726 ? -26.594 21.937 20.639 1.00 85.19 726 ARG A O 1
ATOM 5860 N N . HIS A 1 727 ? -27.911 23.742 20.409 1.00 86.69 727 HIS A N 1
ATOM 5861 C CA . HIS A 1 727 ? -28.389 23.749 21.794 1.00 86.69 727 HIS A CA 1
ATOM 5862 C C . HIS A 1 727 ? -29.392 22.613 22.026 1.00 86.69 727 HIS A C 1
ATOM 5864 O O . HIS A 1 727 ? -29.286 21.908 23.023 1.00 86.69 727 HIS A O 1
ATOM 5870 N N . VAL A 1 728 ? -30.316 22.393 21.081 1.00 88.00 728 VAL A N 1
ATOM 5871 C CA . VAL A 1 728 ? -31.298 21.295 21.144 1.00 88.00 728 VAL A CA 1
ATOM 5872 C C . VAL A 1 728 ? -30.602 19.934 21.073 1.00 88.00 728 VAL A C 1
ATOM 5874 O O . VAL A 1 728 ? -30.874 19.065 21.894 1.00 88.00 728 VAL A O 1
ATOM 5877 N N . VAL A 1 729 ? -29.639 19.772 20.160 1.00 88.69 729 VAL A N 1
ATOM 5878 C CA . VAL A 1 729 ? -28.804 18.562 20.062 1.00 88.69 729 VAL A CA 1
ATOM 5879 C C . VAL A 1 729 ? -28.019 18.339 21.358 1.00 88.69 729 VAL A C 1
ATOM 5881 O O . VAL A 1 729 ? -27.996 17.227 21.874 1.00 88.69 729 VAL A O 1
ATOM 5884 N N . GLY A 1 730 ? -27.443 19.397 21.941 1.00 86.62 730 GLY A N 1
ATOM 5885 C CA . GLY A 1 730 ? -26.758 19.320 23.233 1.00 86.62 730 GLY A CA 1
ATOM 5886 C C . GLY A 1 730 ? -27.661 18.866 24.386 1.00 86.62 730 GLY A C 1
ATOM 5887 O O . GLY A 1 730 ? -27.205 18.103 25.233 1.00 86.62 730 GLY A O 1
ATOM 5888 N N . ILE A 1 731 ? -28.933 19.282 24.405 1.00 87.94 731 ILE A N 1
ATOM 5889 C CA . ILE A 1 731 ? -29.930 18.808 25.384 1.00 87.94 731 ILE A CA 1
ATOM 5890 C C . ILE A 1 731 ? -30.210 17.316 25.186 1.00 87.94 731 ILE A C 1
ATOM 5892 O O . ILE A 1 731 ? -30.203 16.566 26.159 1.00 87.94 731 ILE A O 1
ATOM 5896 N N . CYS A 1 732 ? -30.409 16.879 23.940 1.00 89.62 732 CYS A N 1
ATOM 5897 C CA . CYS A 1 732 ? -30.685 15.474 23.630 1.00 89.62 732 CYS A CA 1
ATOM 5898 C C . CYS A 1 732 ? -29.524 14.560 24.059 1.00 89.62 732 CYS A C 1
ATOM 5900 O O . CYS A 1 732 ? -29.757 13.518 24.667 1.00 89.62 732 CYS A O 1
ATOM 5902 N N . ILE A 1 733 ? -28.279 14.995 23.828 1.00 85.75 733 ILE A N 1
ATOM 5903 C CA . ILE A 1 733 ? -27.064 14.286 24.261 1.00 85.75 733 ILE A CA 1
ATOM 5904 C C . ILE A 1 733 ? -26.952 14.270 25.793 1.00 85.75 733 ILE A C 1
ATOM 5906 O O . ILE A 1 733 ? -26.720 13.219 26.383 1.00 85.75 733 ILE A O 1
ATOM 5910 N N . ALA A 1 734 ? -27.170 15.407 26.466 1.00 83.94 734 ALA A N 1
ATOM 5911 C CA . ALA A 1 734 ? -27.096 15.500 27.931 1.00 83.94 734 ALA A CA 1
ATOM 5912 C C . ALA A 1 734 ? -28.118 14.604 28.659 1.00 83.94 734 ALA A C 1
ATOM 5914 O O . ALA A 1 734 ? -27.906 14.216 29.812 1.00 83.94 734 ALA A O 1
ATOM 5915 N N . LEU A 1 735 ? -29.227 14.288 27.990 1.00 83.56 735 LEU A N 1
ATOM 5916 C CA . LEU A 1 735 ? -30.281 13.401 28.477 1.00 83.56 735 LEU A CA 1
ATOM 5917 C C . LEU A 1 735 ? -30.170 11.965 27.936 1.00 83.56 735 LEU A C 1
ATOM 5919 O O . LEU A 1 735 ? -30.982 11.129 28.319 1.00 83.56 735 LEU A O 1
ATOM 5923 N N . ARG A 1 736 ? -29.183 11.668 27.073 1.00 78.31 736 ARG A N 1
ATOM 5924 C CA . ARG A 1 736 ? -29.007 10.371 26.390 1.00 78.31 736 ARG A CA 1
ATOM 5925 C C . ARG A 1 736 ? -30.297 9.873 25.717 1.00 78.31 736 ARG A C 1
ATOM 5927 O O . ARG A 1 736 ? -30.649 8.699 25.849 1.00 78.31 736 ARG A O 1
ATOM 5934 N N . LEU A 1 737 ? -31.015 10.766 25.030 1.00 83.31 737 LEU A N 1
ATOM 5935 C CA . LEU A 1 737 ? -32.316 10.466 24.418 1.00 83.31 737 LEU A CA 1
ATOM 5936 C C . LEU A 1 737 ? -32.201 9.527 23.217 1.00 83.31 737 LEU A C 1
ATOM 5938 O O . LEU A 1 737 ? -31.195 9.508 22.512 1.00 83.31 737 LEU A O 1
ATOM 5942 N N . ASP A 1 738 ? -33.281 8.791 22.955 1.00 80.56 738 ASP A N 1
ATOM 5943 C CA . ASP A 1 738 ? -33.439 8.055 21.704 1.00 80.56 738 ASP A CA 1
ATOM 5944 C C . ASP A 1 738 ? -33.570 8.990 20.490 1.00 80.56 738 ASP A C 1
ATOM 5946 O O . ASP A 1 738 ? -34.011 10.139 20.615 1.00 80.56 738 ASP A O 1
ATOM 5950 N N . MET A 1 739 ? -33.197 8.495 19.304 1.00 82.19 739 MET A N 1
ATOM 5951 C CA . MET A 1 739 ? -33.292 9.252 18.056 1.00 82.19 739 MET A CA 1
ATOM 5952 C C . MET A 1 739 ? -34.732 9.707 17.784 1.00 82.19 739 MET A C 1
ATOM 5954 O O . MET A 1 739 ? -34.927 10.853 17.388 1.00 82.19 739 MET A O 1
ATOM 5958 N N . GLY A 1 740 ? -35.746 8.878 18.056 1.00 80.25 740 GLY A N 1
ATOM 5959 C CA . GLY A 1 740 ? -37.151 9.244 17.854 1.00 80.25 740 GLY A CA 1
ATOM 5960 C C . GLY A 1 740 ? -37.578 10.445 18.704 1.00 80.25 740 GLY A C 1
ATOM 5961 O O . GLY A 1 740 ? -38.101 11.431 18.180 1.00 80.25 740 GLY A O 1
ATOM 5962 N N . VAL A 1 741 ? -37.275 10.412 20.006 1.00 84.62 741 VAL A N 1
ATOM 5963 C CA . VAL A 1 741 ? -37.545 11.528 20.934 1.00 84.62 741 VAL A CA 1
ATOM 5964 C C . VAL A 1 741 ? -36.721 12.763 20.570 1.00 84.62 741 VAL A C 1
ATOM 5966 O O . VAL A 1 741 ? -37.249 13.876 20.554 1.00 84.62 741 VAL A O 1
ATOM 5969 N N . SER A 1 742 ? -35.448 12.581 20.219 1.00 88.69 742 SER A N 1
ATOM 5970 C CA . SER A 1 742 ? -34.561 13.674 19.806 1.00 88.69 742 SER A CA 1
ATOM 5971 C C . SER A 1 742 ? -35.093 14.386 18.563 1.00 88.69 742 SER A C 1
ATOM 5973 O O . SER A 1 742 ? -35.188 15.613 18.541 1.00 88.69 742 SER A O 1
ATOM 5975 N N . LEU A 1 743 ? -35.499 13.629 17.539 1.00 86.81 743 LEU A N 1
ATOM 5976 C CA . LEU A 1 743 ? -36.087 14.174 16.318 1.00 86.81 743 LEU A CA 1
ATOM 5977 C C . LEU A 1 743 ? -37.412 14.882 16.601 1.00 86.81 743 LEU A C 1
ATOM 5979 O O . LEU A 1 743 ? -37.644 15.950 16.033 1.00 86.81 743 LEU A O 1
ATOM 5983 N N . LYS A 1 744 ? -38.241 14.358 17.514 1.00 86.19 744 LYS A N 1
ATOM 5984 C CA . LYS A 1 744 ? -39.493 15.013 17.903 1.00 86.19 744 LYS A CA 1
ATOM 5985 C C . LYS A 1 744 ? -39.261 16.341 18.624 1.00 86.19 744 LYS A C 1
ATOM 5987 O O . LYS A 1 744 ? -39.917 17.331 18.309 1.00 86.19 744 LYS A O 1
ATOM 5992 N N . LEU A 1 745 ? -38.293 16.404 19.538 1.00 87.69 745 LEU A N 1
ATOM 5993 C CA . LEU A 1 745 ? -37.897 17.655 20.194 1.00 87.69 745 LEU A CA 1
ATOM 5994 C C . LEU A 1 745 ? -37.325 18.670 19.194 1.00 87.69 745 LEU A C 1
ATOM 5996 O O . LEU A 1 745 ? -37.636 19.858 19.272 1.00 87.69 745 LEU A O 1
ATOM 6000 N N . ILE A 1 746 ? -36.521 18.215 18.230 1.00 88.44 746 ILE A N 1
ATOM 6001 C CA . ILE A 1 746 ? -35.993 19.059 17.148 1.00 88.44 746 ILE A CA 1
ATOM 6002 C C . ILE A 1 746 ? -37.134 19.595 16.270 1.00 88.44 746 ILE A C 1
ATOM 6004 O O . ILE A 1 746 ? -37.137 20.782 15.939 1.00 88.44 746 ILE A O 1
ATOM 6008 N N . GLU A 1 747 ? -38.122 18.759 15.943 1.00 86.88 747 GLU A N 1
ATOM 6009 C CA . GLU A 1 747 ? -39.315 19.153 15.187 1.00 86.88 747 GLU A CA 1
ATOM 6010 C C . GLU A 1 747 ? -40.139 20.210 15.937 1.00 86.88 747 GLU A C 1
ATOM 6012 O O . GLU A 1 747 ? -40.484 21.237 15.354 1.00 86.88 747 GLU A O 1
ATOM 6017 N N . LEU A 1 748 ? -40.409 20.004 17.232 1.00 86.12 748 LEU A N 1
ATOM 6018 C CA . LEU A 1 748 ? -41.161 20.948 18.072 1.00 86.12 748 LEU A CA 1
ATOM 6019 C C . LEU A 1 748 ? -40.414 22.272 18.298 1.00 86.12 748 LEU A C 1
ATOM 6021 O O . LEU A 1 748 ? -41.043 23.303 18.532 1.00 86.12 748 LEU A O 1
ATOM 6025 N N . ALA A 1 749 ? -39.085 22.274 18.166 1.00 84.81 749 ALA A N 1
ATOM 6026 C CA . ALA A 1 749 ? -38.274 23.489 18.095 1.00 84.81 749 ALA A CA 1
ATOM 6027 C C . ALA A 1 749 ? -38.316 24.173 16.710 1.00 84.81 749 ALA A C 1
ATOM 6029 O O . ALA A 1 749 ? -37.600 25.145 16.489 1.00 84.81 749 ALA A O 1
ATOM 6030 N N . SER A 1 750 ? -39.122 23.678 15.762 1.00 81.81 750 SER A N 1
ATOM 6031 C CA . SER A 1 750 ? -39.175 24.132 14.362 1.00 81.81 750 SER A CA 1
ATOM 6032 C C . SER A 1 750 ? -37.832 24.017 13.624 1.00 81.81 750 SER A C 1
ATOM 6034 O O . SER A 1 750 ? -37.511 24.811 12.737 1.00 81.81 750 SER A O 1
ATOM 6036 N N . LEU A 1 751 ? -37.031 23.008 13.975 1.00 84.31 751 LEU A N 1
ATOM 6037 C CA . LEU A 1 751 ? -35.724 22.730 13.386 1.00 84.31 751 LEU A CA 1
ATOM 6038 C C . LEU A 1 751 ? -35.749 21.399 12.619 1.00 84.31 751 LEU A C 1
ATOM 6040 O O . LEU A 1 751 ? -36.626 20.560 12.798 1.00 84.31 751 LEU A O 1
ATOM 6044 N N . ARG A 1 752 ? -34.774 21.199 11.726 1.00 81.88 752 ARG A N 1
ATOM 6045 C CA . ARG A 1 752 ? -34.565 19.937 10.994 1.00 81.88 752 ARG A CA 1
ATOM 6046 C C . ARG A 1 752 ? -33.079 19.646 10.853 1.00 81.88 752 ARG A C 1
ATOM 6048 O O . ARG A 1 752 ? -32.302 20.584 10.663 1.00 81.88 752 ARG A O 1
ATOM 6055 N N . LEU A 1 753 ? -32.692 18.376 10.906 1.00 80.81 753 LEU A N 1
ATOM 6056 C CA . LEU A 1 753 ? -31.339 17.926 10.571 1.00 80.81 753 LEU A CA 1
ATOM 6057 C C . LEU A 1 753 ? -31.281 17.557 9.083 1.00 80.81 753 LEU A C 1
ATOM 6059 O O . LEU A 1 753 ? -32.121 16.804 8.597 1.00 80.81 753 LEU A O 1
ATOM 6063 N N . GLY A 1 754 ? -30.330 18.136 8.355 1.00 75.81 754 GLY A N 1
ATOM 6064 C CA . GLY A 1 754 ? -30.033 17.814 6.960 1.00 75.81 754 GLY A CA 1
ATOM 6065 C C . GLY A 1 754 ? -28.725 17.034 6.792 1.00 75.81 754 GLY A C 1
ATOM 6066 O O . GLY A 1 754 ? -28.141 16.541 7.750 1.00 75.81 754 GLY A O 1
ATOM 6067 N N . CYS A 1 755 ? -28.239 16.956 5.553 1.00 68.62 755 CYS A N 1
ATOM 6068 C CA . CYS A 1 755 ? -26.987 16.279 5.188 1.00 68.62 755 CYS A CA 1
ATOM 6069 C C . CYS A 1 755 ? -25.809 17.241 4.926 1.00 68.62 755 CYS A C 1
ATOM 6071 O O . CYS A 1 755 ? -24.776 16.825 4.407 1.00 68.62 755 CYS A O 1
ATOM 6073 N N . TYR A 1 756 ? -25.943 18.523 5.285 1.00 73.62 756 TYR A N 1
ATOM 6074 C CA . TYR A 1 756 ? -24.938 19.560 5.029 1.00 73.62 756 TYR A CA 1
ATOM 6075 C C . TYR A 1 756 ? -24.544 20.317 6.301 1.00 73.62 756 TYR A C 1
ATOM 6077 O O . TYR A 1 756 ? -25.300 20.390 7.270 1.00 73.62 756 TYR A O 1
ATOM 6085 N N . GLY A 1 757 ? -23.368 20.949 6.268 1.00 82.88 757 GLY A N 1
ATOM 6086 C CA . GLY A 1 757 ? -22.867 21.756 7.380 1.00 82.88 757 GLY A CA 1
ATOM 6087 C C . GLY A 1 757 ? -22.588 20.896 8.622 1.00 82.88 757 GLY A C 1
ATOM 6088 O O . GLY A 1 757 ? -21.995 19.828 8.482 1.00 82.88 757 GLY A O 1
ATOM 6089 N N . PRO A 1 758 ? -22.986 21.328 9.833 1.00 86.81 758 PRO A N 1
ATOM 6090 C CA . PRO A 1 758 ? -22.762 20.555 11.054 1.00 86.81 758 PRO A CA 1
ATOM 6091 C C . PRO A 1 758 ? -23.780 19.420 11.260 1.00 86.81 758 PRO A C 1
ATOM 6093 O O . PRO A 1 758 ? -23.594 18.600 12.155 1.00 86.81 758 PRO A O 1
ATOM 6096 N N . ASP A 1 759 ? -24.848 19.348 10.459 1.00 86.88 759 ASP A N 1
ATOM 6097 C CA . ASP A 1 759 ? -25.949 18.404 10.682 1.00 86.88 759 ASP A CA 1
ATOM 6098 C C . ASP A 1 759 ? -25.524 16.913 10.593 1.00 86.88 759 ASP A C 1
ATOM 6100 O O . ASP A 1 759 ? -25.963 16.143 11.448 1.00 86.88 759 ASP A O 1
ATOM 6104 N N . PRO A 1 760 ? -24.616 16.481 9.686 1.00 84.44 760 PRO A N 1
ATOM 6105 C CA . PRO A 1 760 ? -24.054 15.123 9.703 1.00 84.44 760 PRO A CA 1
ATOM 6106 C C . PRO A 1 760 ? -23.293 14.784 10.990 1.00 84.44 760 PRO A C 1
ATOM 6108 O O . PRO A 1 760 ? -23.325 13.641 11.445 1.00 84.44 760 PRO A O 1
ATOM 6111 N N . ILE A 1 761 ? -22.627 15.780 11.589 1.00 86.00 761 ILE A N 1
ATOM 6112 C CA . ILE A 1 761 ? -21.952 15.625 12.882 1.00 86.00 761 ILE A CA 1
ATOM 6113 C C . ILE A 1 761 ? -23.013 15.442 13.963 1.00 86.00 761 ILE A C 1
ATOM 6115 O O . ILE A 1 761 ? -22.936 14.483 14.718 1.00 86.00 761 ILE A O 1
ATOM 6119 N N . TYR A 1 762 ? -24.039 16.299 14.003 1.00 89.75 762 TYR A N 1
ATOM 6120 C CA . TYR A 1 762 ? -25.139 16.169 14.964 1.00 89.75 762 TYR A CA 1
ATOM 6121 C C . TYR A 1 762 ? -25.830 14.808 14.881 1.00 89.75 762 TYR A C 1
ATOM 6123 O O . TYR A 1 762 ? -26.100 14.215 15.918 1.00 89.75 762 TYR A O 1
ATOM 6131 N N . LEU A 1 763 ? -26.058 14.289 13.672 1.00 85.12 763 LEU A N 1
ATOM 6132 C CA . LEU A 1 763 ? -26.667 12.976 13.488 1.00 85.12 763 LEU A CA 1
ATOM 6133 C C . LEU A 1 763 ? -25.784 11.854 14.053 1.00 85.12 763 LEU A C 1
ATOM 6135 O O . LEU A 1 763 ? -26.285 11.008 14.784 1.00 85.12 763 LEU A O 1
ATOM 6139 N N . HIS A 1 764 ? -24.471 11.883 13.789 1.00 85.56 764 HIS A N 1
ATOM 6140 C CA . HIS A 1 764 ? -23.536 10.928 14.394 1.00 85.56 764 HIS A CA 1
ATOM 6141 C C . HIS A 1 764 ? -23.530 11.025 15.929 1.00 85.56 764 HIS A C 1
ATOM 6143 O O . HIS A 1 764 ? -23.605 10.000 16.598 1.00 85.56 764 HIS A O 1
ATOM 6149 N N . LEU A 1 765 ? -23.501 12.243 16.485 1.00 87.31 765 LEU A N 1
ATOM 6150 C CA . LEU A 1 765 ? -23.512 12.459 17.937 1.00 87.31 765 LEU A CA 1
ATOM 6151 C C . LEU A 1 765 ? -24.798 11.947 18.607 1.00 87.31 765 LEU A C 1
ATOM 6153 O O . LEU A 1 765 ? -24.731 11.480 19.734 1.00 87.31 765 LEU A O 1
ATOM 6157 N N . LEU A 1 766 ? -25.952 12.040 17.937 1.00 88.00 766 LEU A N 1
ATOM 6158 C CA . LEU A 1 766 ? -27.230 11.520 18.444 1.00 88.00 766 LEU A CA 1
ATOM 6159 C C . LEU A 1 766 ? -27.331 9.989 18.344 1.00 88.00 766 LEU A C 1
ATOM 6161 O O . LEU A 1 766 ? -28.039 9.377 19.138 1.00 88.00 766 LEU A O 1
ATOM 6165 N N . CYS A 1 767 ? -26.640 9.365 17.383 1.00 84.25 767 CYS A N 1
ATOM 6166 C CA . CYS A 1 767 ? -26.551 7.905 17.298 1.00 84.25 767 CYS A CA 1
ATOM 6167 C C . CYS A 1 767 ? -25.639 7.307 18.378 1.00 84.25 767 CYS A C 1
ATOM 6169 O O . CYS A 1 767 ? -25.850 6.162 18.774 1.00 84.25 767 CYS A O 1
ATOM 6171 N N . ASP A 1 768 ? -24.619 8.035 18.833 1.00 83.81 768 ASP A N 1
ATOM 6172 C CA . ASP A 1 768 ? -23.727 7.585 19.904 1.00 83.81 768 ASP A CA 1
ATOM 6173 C C . ASP A 1 768 ? -24.370 7.844 21.276 1.00 83.81 768 ASP A C 1
ATOM 6175 O O . ASP A 1 768 ? -24.350 8.950 21.814 1.00 83.81 768 ASP A O 1
ATOM 6179 N N . ARG A 1 769 ? -24.960 6.798 21.861 1.00 78.81 769 ARG A N 1
ATOM 6180 C CA . ARG A 1 769 ? -25.670 6.879 23.151 1.00 78.81 769 ARG A CA 1
ATOM 6181 C C . ARG A 1 769 ? -24.739 7.058 24.354 1.00 78.81 769 ARG A C 1
ATOM 6183 O O . ARG A 1 769 ? -25.211 7.463 25.417 1.00 78.81 769 ARG A O 1
ATOM 6190 N N . ASN A 1 770 ? -23.439 6.817 24.179 1.00 80.75 770 ASN A N 1
ATOM 6191 C CA . ASN A 1 770 ? -22.406 7.085 25.178 1.00 80.75 770 ASN A CA 1
ATOM 6192 C C . ASN A 1 770 ? -21.745 8.461 24.970 1.00 80.75 770 ASN A C 1
ATOM 6194 O O . ASN A 1 770 ? -20.835 8.831 25.718 1.00 80.75 770 ASN A O 1
ATOM 6198 N N . MET A 1 771 ? -22.193 9.239 23.979 1.00 82.50 771 MET A N 1
ATOM 6199 C CA . MET A 1 771 ? -21.667 10.569 23.701 1.00 82.50 771 MET A CA 1
ATOM 6200 C C . MET A 1 771 ? -21.900 11.515 24.877 1.00 82.50 771 MET A C 1
ATOM 6202 O O . MET A 1 771 ? -23.006 11.649 25.402 1.00 82.50 771 MET A O 1
ATOM 6206 N N . THR A 1 772 ? -20.851 12.243 25.250 1.00 82.50 772 THR A N 1
ATOM 6207 C CA . THR A 1 772 ? -20.947 13.355 26.195 1.00 82.50 772 THR A CA 1
ATOM 6208 C C . THR A 1 772 ? -20.966 14.678 25.443 1.00 82.50 772 THR A C 1
ATOM 6210 O O . THR A 1 772 ? -20.451 14.810 24.330 1.00 82.50 772 THR A O 1
ATOM 6213 N N . VAL A 1 773 ? -21.544 15.703 26.067 1.00 81.12 773 VAL A N 1
ATOM 6214 C CA . VAL A 1 773 ? -21.584 17.050 25.485 1.00 81.12 773 VAL A CA 1
ATOM 6215 C C . VAL A 1 773 ? -20.172 17.617 25.284 1.00 81.12 773 VAL A C 1
ATOM 6217 O O . VAL A 1 773 ? -19.919 18.311 24.301 1.00 81.12 773 VAL A O 1
ATOM 6220 N N . GLU A 1 774 ? -19.243 17.285 26.180 1.00 78.62 774 GLU A N 1
ATOM 6221 C CA . GLU A 1 774 ? -17.825 17.640 26.087 1.00 78.62 774 GLU A CA 1
ATOM 6222 C C . GLU A 1 774 ? -17.167 17.022 24.850 1.00 78.62 774 GLU A C 1
ATOM 6224 O O . GLU A 1 774 ? -16.671 17.745 23.986 1.00 78.62 774 GLU A O 1
ATOM 6229 N N . ARG A 1 775 ? -17.263 15.699 24.693 1.00 78.31 775 ARG A N 1
ATOM 6230 C CA . ARG A 1 775 ? -16.704 15.005 23.530 1.00 78.31 775 ARG A CA 1
ATOM 6231 C C . ARG A 1 775 ? -17.339 15.489 22.224 1.00 78.31 775 ARG A C 1
ATOM 6233 O O . ARG A 1 775 ? -16.641 15.688 21.231 1.00 78.31 775 ARG A O 1
ATOM 6240 N N . GLY A 1 776 ? -18.647 15.751 22.230 1.00 81.19 776 GLY A N 1
ATOM 6241 C CA . GLY A 1 776 ? -19.346 16.359 21.098 1.00 81.19 776 GLY A CA 1
ATOM 6242 C C . GLY A 1 776 ? -18.820 17.759 20.755 1.00 81.19 776 GLY A C 1
ATOM 6243 O O . GLY A 1 776 ? -18.661 18.088 19.577 1.00 81.19 776 GLY A O 1
ATOM 6244 N N . ASN A 1 777 ? -18.492 18.572 21.765 1.00 83.50 777 ASN A N 1
ATOM 6245 C CA . ASN A 1 777 ? -17.856 19.877 21.576 1.00 83.50 777 ASN A CA 1
ATOM 6246 C C . ASN A 1 777 ? -16.462 19.751 20.955 1.00 83.50 777 ASN A C 1
ATOM 6248 O O . ASN A 1 777 ? -16.156 20.512 20.037 1.00 83.50 777 ASN A O 1
ATOM 6252 N N . ASP A 1 778 ? -15.647 18.802 21.410 1.00 78.38 778 ASP A N 1
ATOM 6253 C CA . ASP A 1 778 ? -14.302 18.581 20.871 1.00 78.38 778 ASP A CA 1
ATOM 6254 C C . ASP A 1 778 ? -14.344 18.161 19.398 1.00 78.38 778 ASP A C 1
ATOM 6256 O O . ASP A 1 778 ? -13.602 18.704 18.575 1.00 78.38 778 ASP A O 1
ATOM 6260 N N . ILE A 1 779 ? -15.277 17.273 19.034 1.00 79.94 779 ILE A N 1
ATOM 6261 C CA . ILE A 1 779 ? -15.507 16.856 17.642 1.00 79.94 779 ILE A CA 1
ATOM 6262 C C . ILE A 1 779 ? -15.917 18.057 16.776 1.00 79.94 779 ILE A C 1
ATOM 6264 O O . ILE A 1 779 ? -15.380 18.243 15.682 1.00 79.94 779 ILE A O 1
ATOM 6268 N N . LEU A 1 780 ? -16.839 18.900 17.256 1.00 82.44 780 LEU A N 1
ATOM 6269 C CA . LEU A 1 780 ? -17.280 20.092 16.523 1.00 82.44 780 LEU A CA 1
ATOM 6270 C C . LEU A 1 780 ? -16.148 21.109 16.346 1.00 82.44 780 LEU A C 1
ATOM 6272 O O . LEU A 1 780 ? -15.970 21.628 15.244 1.00 82.44 780 LEU A O 1
ATOM 6276 N N . VAL A 1 781 ? -15.359 21.367 17.393 1.00 81.69 781 VAL A N 1
ATOM 6277 C CA . VAL A 1 781 ? -14.219 22.297 17.346 1.00 81.69 781 VAL A CA 1
ATOM 6278 C C . VAL A 1 781 ? -13.145 21.797 16.383 1.00 81.69 781 VAL A C 1
ATOM 6280 O O . VAL A 1 781 ? -12.655 22.581 15.571 1.00 81.69 781 VAL A O 1
ATOM 6283 N N . ALA A 1 782 ? -12.829 20.499 16.403 1.00 73.81 782 ALA A N 1
ATOM 6284 C CA . ALA A 1 782 ? -11.877 19.894 15.470 1.00 73.81 782 ALA A CA 1
ATOM 6285 C C . ALA A 1 782 ? -12.301 20.051 13.996 1.00 73.81 782 ALA A C 1
ATOM 6287 O O . ALA A 1 782 ? -11.453 20.094 13.106 1.00 73.81 782 ALA A O 1
ATOM 6288 N N . GLN A 1 783 ? -13.606 20.180 13.737 1.00 75.44 783 GLN A N 1
ATOM 6289 C CA . GLN A 1 783 ? -14.194 20.401 12.412 1.00 75.44 783 GLN A CA 1
ATOM 6290 C C . GLN A 1 783 ? -14.509 21.884 12.120 1.00 75.44 783 GLN A C 1
ATOM 6292 O O . GLN A 1 783 ? -15.191 22.187 11.143 1.00 75.44 783 GLN A O 1
ATOM 6297 N N . ASN A 1 784 ? -14.000 22.822 12.929 1.00 84.06 784 ASN A N 1
ATOM 6298 C CA . ASN A 1 784 ? -14.233 24.271 12.822 1.00 84.06 784 ASN A CA 1
ATOM 6299 C C . ASN A 1 784 ? -15.708 24.706 12.956 1.00 84.06 784 ASN A C 1
ATOM 6301 O O . ASN A 1 784 ? -16.112 25.741 12.419 1.00 84.06 784 ASN A O 1
ATOM 6305 N N . TYR A 1 785 ? -16.515 23.954 13.704 1.00 86.31 785 TYR A N 1
ATOM 6306 C CA . TYR A 1 785 ? -17.888 24.320 14.049 1.00 86.31 785 TYR A CA 1
ATOM 6307 C C . TYR A 1 785 ? -18.003 24.852 15.483 1.00 86.31 785 TYR A C 1
ATOM 6309 O O . TYR A 1 785 ? -17.147 24.641 16.340 1.00 86.31 785 TYR A O 1
ATOM 6317 N N . LYS A 1 786 ? -19.098 25.573 15.751 1.00 85.75 786 LYS A N 1
ATOM 6318 C CA . LYS A 1 786 ? -19.411 26.071 17.097 1.00 85.75 786 LYS A CA 1
ATOM 6319 C C . LYS A 1 786 ? -19.798 24.911 18.014 1.00 85.75 786 LYS A C 1
ATOM 6321 O O . LYS A 1 786 ? -20.537 24.021 17.593 1.00 85.75 786 LYS A O 1
ATOM 6326 N N . LYS A 1 787 ? -19.357 24.988 19.271 1.00 87.19 787 LYS A N 1
ATOM 6327 C CA . LYS A 1 787 ? -19.715 24.062 20.350 1.00 87.19 787 LYS A CA 1
ATOM 6328 C C . LYS A 1 787 ? -21.239 23.946 20.521 1.00 87.19 787 LYS A C 1
ATOM 6330 O O . LYS A 1 787 ? -21.972 24.905 20.269 1.00 87.19 787 LYS A O 1
ATOM 6335 N N . LEU A 1 788 ? -21.706 22.787 20.989 1.00 85.50 788 LEU A N 1
ATOM 6336 C CA . LEU A 1 788 ? -23.081 22.532 21.436 1.00 85.50 788 LEU A CA 1
ATOM 6337 C C . LEU A 1 788 ? -23.517 23.534 22.511 1.00 85.50 788 LEU A C 1
ATOM 6339 O O . LEU A 1 788 ? -24.685 23.907 22.548 1.00 85.50 788 LEU A O 1
ATOM 6343 N N . ASN A 1 789 ? -22.587 24.013 23.343 1.00 80.69 789 ASN A N 1
ATOM 6344 C CA . ASN A 1 789 ? -22.796 25.115 24.281 1.00 80.69 789 ASN A CA 1
ATOM 6345 C C . ASN A 1 789 ? -21.496 25.896 24.558 1.00 80.69 789 ASN A C 1
ATOM 6347 O O . ASN A 1 789 ? -20.394 25.420 24.297 1.00 80.69 789 ASN A O 1
ATOM 6351 N N . ASP A 1 790 ? -21.639 27.107 25.098 1.00 65.44 790 ASP A N 1
ATOM 6352 C CA . ASP A 1 790 ? -20.533 28.042 25.351 1.00 65.44 790 ASP A CA 1
ATOM 6353 C C . ASP A 1 790 ? -20.017 27.993 26.816 1.00 65.44 790 ASP A C 1
ATOM 6355 O O . ASP A 1 790 ? -19.432 28.959 27.309 1.00 65.44 790 ASP A O 1
ATOM 6359 N N . GLY A 1 791 ? -20.264 26.895 27.545 1.00 55.19 791 GLY A N 1
ATOM 6360 C CA . GLY A 1 791 ? -19.948 26.746 28.974 1.00 55.19 791 GLY A CA 1
ATOM 6361 C C . GLY A 1 791 ? -18.529 26.239 29.294 1.00 55.19 791 GLY A C 1
ATOM 6362 O O . GLY A 1 791 ? -17.899 25.577 28.470 1.00 55.19 791 GLY A O 1
ATOM 6363 N N . ARG A 1 792 ? -18.012 26.542 30.501 1.00 42.62 792 ARG A N 1
ATOM 6364 C CA . ARG A 1 792 ? -16.831 25.884 31.114 1.00 42.62 792 ARG A CA 1
ATOM 6365 C C . ARG A 1 792 ? -17.325 24.879 32.161 1.00 42.62 792 ARG A C 1
ATOM 6367 O O . ARG A 1 792 ? -18.202 25.230 32.946 1.00 42.62 792 ARG A O 1
ATOM 6374 N N . GLN A 1 793 ? -16.765 23.672 32.177 1.00 43.31 793 GLN A N 1
ATOM 6375 C CA . GLN A 1 793 ? -17.214 22.576 33.042 1.00 43.31 793 GLN A CA 1
ATOM 6376 C C . GLN A 1 793 ? -16.618 22.636 34.460 1.00 43.31 793 GLN A C 1
ATOM 6378 O O . GLN A 1 793 ? -15.498 23.111 34.653 1.00 43.31 793 GLN A O 1
ATOM 6383 N N . PHE A 1 794 ? -17.393 22.119 35.418 1.00 37.94 794 PHE A N 1
ATOM 6384 C CA . PHE A 1 794 ? -16.949 21.606 36.717 1.00 37.94 794 PHE A CA 1
ATOM 6385 C C . PHE A 1 794 ? -16.919 20.068 36.608 1.00 37.94 794 PHE A C 1
ATOM 6387 O O . PHE A 1 794 ? -17.847 19.502 36.028 1.00 37.94 794 PHE A O 1
ATOM 6394 N N . GLU A 1 795 ? -15.871 19.408 37.113 1.00 30.78 795 GLU A N 1
ATOM 6395 C CA . GLU A 1 795 ? -15.764 17.937 37.170 1.00 30.78 795 GLU A CA 1
ATOM 6396 C C . GLU A 1 795 ? -16.854 17.352 38.079 1.00 30.78 795 GLU A C 1
ATOM 6398 O O . GLU A 1 795 ? -17.038 17.858 39.186 1.00 30.78 795 GLU A O 1
ATOM 6403 N N . PHE A 1 796 ? -17.564 16.302 37.643 1.00 39.91 796 PHE A N 1
ATOM 6404 C CA . PHE A 1 796 ? -18.381 15.479 38.543 1.00 39.91 796 PHE A CA 1
ATOM 6405 C C . PHE A 1 796 ? -18.562 14.037 38.046 1.00 39.91 796 PHE A C 1
ATOM 6407 O O . PHE A 1 796 ? -18.604 13.786 36.840 1.00 39.91 796 PHE A O 1
ATOM 6414 N N . ASP A 1 797 ? -18.682 13.127 39.018 1.00 34.66 797 ASP A N 1
ATOM 6415 C CA . ASP A 1 797 ? -18.777 11.672 38.880 1.00 34.66 797 ASP A CA 1
ATOM 6416 C C . ASP A 1 797 ? -20.080 11.188 38.219 1.00 34.66 797 ASP A C 1
ATOM 6418 O O . ASP A 1 797 ? -21.162 11.738 38.420 1.00 34.66 797 ASP A O 1
ATOM 6422 N N . LEU A 1 798 ? -19.965 10.086 37.474 1.00 37.34 798 LEU A N 1
ATOM 6423 C CA . LEU A 1 798 ? -21.000 9.366 36.710 1.00 37.34 798 LEU A CA 1
ATOM 6424 C C . LEU A 1 798 ? -22.153 8.752 37.550 1.00 37.34 798 LEU A C 1
ATOM 6426 O O . LEU A 1 798 ? -22.907 7.934 37.035 1.00 37.34 798 LEU A O 1
ATOM 6430 N N . LEU A 1 799 ? -22.317 9.127 38.822 1.00 34.03 799 LEU A N 1
ATOM 6431 C CA . LEU A 1 799 ? -23.138 8.399 39.806 1.00 34.03 799 LEU A CA 1
ATOM 6432 C C . LEU A 1 799 ? -24.635 8.778 39.862 1.00 34.03 799 LEU A C 1
ATOM 6434 O O . LEU A 1 799 ? -25.384 8.127 40.580 1.00 34.03 799 LEU A O 1
ATOM 6438 N N . ASP A 1 800 ? -25.100 9.768 39.093 1.00 38.59 800 ASP A N 1
ATOM 6439 C CA . ASP A 1 800 ? -26.485 10.285 39.177 1.00 38.59 800 ASP A CA 1
ATOM 6440 C C . ASP A 1 800 ? -27.432 9.767 38.070 1.00 38.59 800 ASP A C 1
ATOM 6442 O O . ASP A 1 800 ? -28.423 10.424 37.727 1.00 38.59 800 ASP A O 1
ATOM 6446 N N . PHE A 1 801 ? -27.135 8.628 37.439 1.00 39.56 801 PHE A N 1
ATOM 6447 C CA . PHE A 1 801 ? -28.144 7.918 36.646 1.00 39.56 801 PHE A CA 1
ATOM 6448 C C . PHE A 1 801 ? -28.724 6.813 37.521 1.00 39.56 801 PHE A C 1
ATOM 6450 O O . PHE A 1 801 ? -28.117 5.759 37.666 1.00 39.56 801 PHE A O 1
ATOM 6457 N N . ASP A 1 802 ? -29.860 7.096 38.154 1.00 41.34 802 ASP A N 1
ATOM 6458 C CA . ASP A 1 802 ? -30.568 6.119 38.972 1.00 41.34 802 ASP A CA 1
ATOM 6459 C C . ASP A 1 802 ? -31.068 4.976 38.062 1.00 41.34 802 ASP A C 1
ATOM 6461 O O . ASP A 1 802 ? -31.904 5.222 37.192 1.00 41.34 802 ASP A O 1
ATOM 6465 N N . PRO A 1 803 ? -30.570 3.732 38.189 1.00 39.56 803 PRO A N 1
ATOM 6466 C CA . PRO A 1 803 ? -31.055 2.604 37.387 1.00 39.56 803 PRO A CA 1
ATOM 6467 C C . PRO A 1 803 ? -32.545 2.315 37.636 1.00 39.56 803 PRO A C 1
ATOM 6469 O O . PRO A 1 803 ? -33.215 1.708 36.799 1.00 39.56 803 PRO A O 1
ATOM 6472 N N . THR A 1 804 ? -33.070 2.786 38.770 1.00 42.12 804 THR A N 1
ATOM 6473 C CA . THR A 1 804 ? -34.431 2.533 39.251 1.00 42.12 804 THR A CA 1
ATOM 6474 C C . THR A 1 804 ? -35.504 3.193 38.373 1.00 42.12 804 THR A C 1
ATOM 6476 O O . THR A 1 804 ? -36.609 2.664 38.253 1.00 42.12 804 THR A O 1
ATOM 6479 N N . THR A 1 805 ? -35.190 4.284 37.660 1.00 47.84 805 THR A N 1
ATOM 6480 C CA . THR A 1 805 ? -36.165 4.986 36.804 1.00 47.84 805 THR A CA 1
ATOM 6481 C C . THR A 1 805 ? -36.597 4.162 35.591 1.00 47.84 805 THR A C 1
ATOM 6483 O O . THR A 1 805 ? -37.740 4.281 35.163 1.00 47.84 805 THR A O 1
ATOM 6486 N N . GLN A 1 806 ? -35.748 3.286 35.036 1.00 42.25 806 GLN A N 1
ATOM 6487 C CA . GLN A 1 806 ? -36.159 2.420 33.917 1.00 42.25 806 GLN A CA 1
ATOM 6488 C C . GLN A 1 806 ? -37.139 1.322 34.352 1.00 42.25 806 GLN A C 1
ATOM 6490 O O . GLN A 1 806 ? -38.079 1.022 33.616 1.00 42.25 806 GLN A O 1
ATOM 6495 N N . GLU A 1 807 ? -36.965 0.749 35.544 1.00 43.41 807 GLU A N 1
ATOM 6496 C CA . GLU A 1 807 ? -37.920 -0.211 36.118 1.00 43.41 807 GLU A CA 1
ATOM 6497 C C . GLU A 1 807 ? -39.241 0.462 36.518 1.00 43.41 807 GLU A C 1
ATOM 6499 O O . GLU A 1 807 ? -40.316 -0.096 36.292 1.00 43.41 807 GLU A O 1
ATOM 6504 N N . GLU A 1 808 ? -39.195 1.685 37.056 1.00 47.22 808 GLU A N 1
ATOM 6505 C CA . GLU A 1 808 ? -40.398 2.473 37.355 1.00 47.22 808 GLU A CA 1
ATOM 6506 C C . GLU A 1 808 ? -41.167 2.867 36.087 1.00 47.22 808 GLU A C 1
ATOM 6508 O O . GLU A 1 808 ? -42.399 2.792 36.064 1.00 47.22 808 GLU A O 1
ATOM 6513 N N . LEU A 1 809 ? -40.457 3.202 35.007 1.00 48.62 809 LEU A N 1
ATOM 6514 C CA . LEU A 1 809 ? -41.037 3.452 33.690 1.00 48.62 809 LEU A CA 1
ATOM 6515 C C . LEU A 1 809 ? -41.708 2.196 33.118 1.00 48.62 809 LEU A C 1
ATOM 6517 O O . LEU A 1 809 ? -42.863 2.260 32.699 1.00 48.62 809 LEU A O 1
ATOM 6521 N N . ARG A 1 810 ? -41.055 1.029 33.187 1.00 48.03 810 ARG A N 1
ATOM 6522 C CA . ARG A 1 810 ? -41.652 -0.256 32.770 1.00 48.03 810 ARG A CA 1
ATOM 6523 C C . ARG A 1 810 ? -42.949 -0.562 33.519 1.00 48.03 810 ARG A C 1
ATOM 6525 O O . ARG A 1 810 ? -43.948 -0.926 32.898 1.00 48.03 810 ARG A O 1
ATOM 6532 N N . ARG A 1 811 ? -42.975 -0.325 34.835 1.00 51.41 811 ARG A N 1
ATOM 6533 C CA . ARG A 1 811 ? -44.185 -0.486 35.661 1.00 51.41 811 ARG A CA 1
ATOM 6534 C C . ARG A 1 811 ? -45.285 0.516 35.309 1.00 51.41 811 ARG A C 1
ATOM 6536 O O . ARG A 1 811 ? -46.454 0.136 35.283 1.00 51.41 811 ARG A O 1
ATOM 6543 N N . LYS A 1 812 ? -44.938 1.778 35.037 1.00 53.50 812 LYS A N 1
ATOM 6544 C CA . LYS A 1 812 ? -45.889 2.852 34.700 1.00 53.50 812 LYS A CA 1
ATOM 6545 C C . LYS A 1 812 ? -46.605 2.613 33.366 1.00 53.50 812 LYS A C 1
ATOM 6547 O O . LYS A 1 812 ? -47.796 2.902 33.277 1.00 53.50 812 LYS A O 1
ATOM 6552 N N . TYR A 1 813 ? -45.912 2.056 32.371 1.00 50.81 813 TYR A N 1
ATOM 6553 C CA . TYR A 1 813 ? -46.483 1.738 31.053 1.00 50.81 813 TYR A CA 1
ATOM 6554 C C . TYR A 1 813 ? -46.990 0.293 30.921 1.00 50.81 813 TYR A C 1
ATOM 6556 O O . TYR A 1 813 ? -47.395 -0.120 29.839 1.00 50.81 813 TYR A O 1
ATOM 6564 N N . GLY A 1 814 ? -47.034 -0.474 32.018 1.00 41.53 814 GLY A N 1
ATOM 6565 C CA . GLY A 1 814 ? -47.633 -1.813 32.028 1.00 41.53 814 GLY A CA 1
ATOM 6566 C C . GLY A 1 814 ? -46.864 -2.849 31.205 1.00 41.53 814 GLY A C 1
ATOM 6567 O O . GLY A 1 814 ? -47.477 -3.756 30.645 1.00 41.53 814 GLY A O 1
ATOM 6568 N N . ILE A 1 815 ? -45.542 -2.708 31.127 1.00 46.69 815 ILE A N 1
ATOM 6569 C CA . ILE A 1 815 ? -44.657 -3.630 30.417 1.00 46.69 815 ILE A CA 1
ATOM 6570 C C . ILE A 1 815 ? -44.400 -4.837 31.329 1.00 46.69 815 ILE A C 1
ATOM 6572 O O . ILE A 1 815 ? -43.978 -4.671 32.474 1.00 46.69 815 ILE A O 1
ATOM 6576 N N . ALA A 1 816 ? -44.739 -6.039 30.860 1.00 40.06 816 ALA A N 1
ATOM 6577 C CA . ALA A 1 816 ? -44.665 -7.255 31.663 1.00 40.06 816 ALA A CA 1
ATOM 6578 C C . ALA A 1 816 ? -43.206 -7.662 31.923 1.00 40.06 816 ALA A C 1
ATOM 6580 O O . ALA A 1 816 ? -42.407 -7.729 30.996 1.00 40.06 816 ALA A O 1
ATOM 6581 N N . ASP A 1 817 ? -42.882 -7.994 33.175 1.00 35.41 817 ASP A N 1
ATOM 6582 C CA . ASP A 1 817 ? -41.639 -8.693 33.501 1.00 35.41 817 ASP A CA 1
ATOM 6583 C C . ASP A 1 817 ? -41.712 -10.110 32.903 1.00 35.41 817 ASP A C 1
ATOM 6585 O O . ASP A 1 817 ? -42.367 -10.996 33.465 1.00 35.41 817 ASP A O 1
ATOM 6589 N N . GLU A 1 818 ? -41.079 -10.340 31.750 1.00 34.38 818 GLU A N 1
ATOM 6590 C CA . GLU A 1 818 ? -40.834 -11.704 31.279 1.00 34.38 818 GLU A CA 1
ATOM 6591 C C . GLU A 1 818 ? -39.689 -12.336 32.081 1.00 34.38 818 GLU A C 1
ATOM 6593 O O . GLU A 1 818 ? -38.620 -11.754 32.273 1.00 34.38 818 GLU A O 1
ATOM 6598 N N . LYS A 1 819 ? -39.975 -13.533 32.599 1.00 29.73 819 LYS A N 1
ATOM 6599 C CA . LYS A 1 819 ? -39.045 -14.413 33.310 1.00 29.73 819 LYS A CA 1
ATOM 6600 C C . LYS A 1 819 ? -38.049 -15.080 32.378 1.00 29.73 819 LYS A C 1
ATOM 6602 O O . LYS A 1 819 ? -38.495 -15.542 31.305 1.00 29.73 819 LYS A O 1
#